Protein AF-0000000066290174 (afdb_homodimer)

Organism: Haemophilus influenzae (strain ATCC 51907 / DSM 11121 / KW20 / Rd) (NCBI:txid71421)

Structure (mmCIF, N/CA/C/O backbone):
data_AF-0000000066290174-model_v1
#
loop_
_entity.id
_entity.type
_entity.pdbx_description
1 polymer 'Putative L-lactate permease'
#
loop_
_atom_site.group_PDB
_atom_site.id
_atom_site.type_symbol
_atom_site.label_atom_id
_atom_site.label_alt_id
_atom_site.label_comp_id
_atom_site.label_asym_id
_atom_site.lab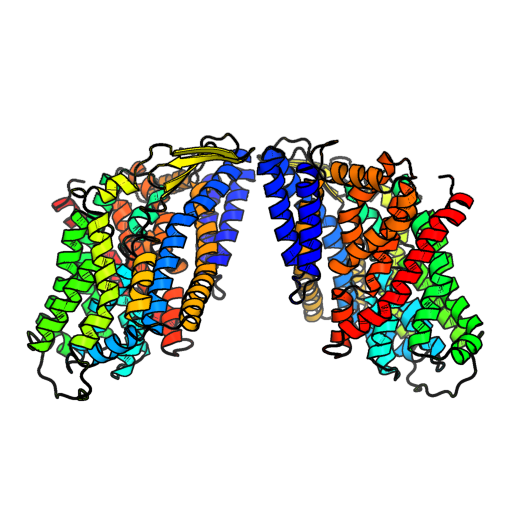el_entity_id
_atom_site.label_seq_id
_atom_site.pdbx_PDB_ins_code
_atom_site.Cartn_x
_atom_site.Cartn_y
_atom_site.Cartn_z
_atom_site.occupancy
_atom_site.B_iso_or_equiv
_atom_site.auth_seq_id
_atom_site.auth_comp_id
_atom_site.auth_asym_id
_atom_site.auth_atom_id
_atom_site.pdbx_PDB_model_num
ATOM 1 N N . MET A 1 1 ? 24.344 -20.297 14.617 1 83.62 1 MET A N 1
ATOM 2 C CA . MET A 1 1 ? 23 -20.469 15.156 1 83.62 1 MET A CA 1
ATOM 3 C C . MET A 1 1 ? 22.125 -19.25 14.852 1 83.62 1 MET A C 1
ATOM 5 O O . MET A 1 1 ? 21.062 -19.391 14.258 1 83.62 1 MET A O 1
ATOM 9 N N . LEU A 1 2 ? 22.672 -18.078 15 1 89.94 2 LEU A N 1
ATOM 10 C CA . LEU A 1 2 ? 21.875 -16.875 14.781 1 89.94 2 LEU A CA 1
ATOM 11 C C . LEU A 1 2 ? 21.547 -16.703 13.297 1 89.94 2 LEU A C 1
ATOM 13 O O . LEU A 1 2 ? 20.422 -16.344 12.938 1 89.94 2 LEU A O 1
ATOM 17 N N . SER A 1 3 ? 22.562 -17.031 12.508 1 92.19 3 SER A N 1
ATOM 18 C CA . SER A 1 3 ? 22.344 -16.906 11.07 1 92.19 3 SER A CA 1
ATOM 19 C C . SER A 1 3 ? 21.25 -17.859 10.586 1 92.19 3 SER A C 1
ATOM 21 O O . SER A 1 3 ? 20.438 -17.5 9.727 1 92.19 3 SER A O 1
ATOM 23 N N . PHE A 1 4 ? 21.266 -19.016 11.117 1 93.81 4 PHE A N 1
ATOM 24 C CA . PHE A 1 4 ? 20.219 -19.969 10.742 1 93.81 4 PHE A CA 1
ATOM 25 C C . PHE A 1 4 ? 18.859 -19.484 11.188 1 93.81 4 PHE A C 1
ATOM 27 O O . PHE A 1 4 ? 17.906 -19.484 10.398 1 93.81 4 PHE A O 1
ATOM 34 N N . ILE A 1 5 ? 18.734 -19.031 12.406 1 95.69 5 ILE A N 1
ATOM 35 C CA . ILE A 1 5 ? 17.469 -18.562 12.961 1 95.69 5 ILE A CA 1
ATOM 36 C C . ILE A 1 5 ? 16.938 -17.391 12.133 1 95.69 5 ILE A C 1
ATOM 38 O O . ILE A 1 5 ? 15.758 -17.359 11.789 1 95.69 5 ILE A O 1
ATOM 42 N N . LEU A 1 6 ? 17.859 -16.5 11.766 1 96.19 6 LEU A N 1
ATOM 43 C CA . LEU A 1 6 ? 17.453 -15.312 11.016 1 96.19 6 LEU A CA 1
ATOM 44 C C . LEU A 1 6 ? 17.141 -15.664 9.57 1 96.19 6 LEU A C 1
ATOM 46 O O . LEU A 1 6 ? 16.406 -14.93 8.891 1 96.19 6 LEU A O 1
ATOM 50 N N . SER A 1 7 ? 17.75 -16.766 9.156 1 95.12 7 SER A N 1
ATOM 51 C CA . SER A 1 7 ? 17.484 -17.203 7.789 1 95.12 7 SER A CA 1
ATOM 52 C C . SER A 1 7 ? 16.141 -17.906 7.695 1 95.12 7 SER A C 1
ATOM 54 O O . SER A 1 7 ? 15.422 -17.766 6.703 1 95.12 7 SER A O 1
ATOM 56 N N . ILE A 1 8 ? 15.75 -18.656 8.711 1 94.5 8 ILE A N 1
ATOM 57 C CA . ILE A 1 8 ? 14.539 -19.469 8.656 1 94.5 8 ILE A CA 1
ATOM 58 C C . ILE A 1 8 ? 13.352 -18.656 9.148 1 94.5 8 ILE A C 1
ATOM 60 O O . ILE A 1 8 ? 12.203 -18.953 8.82 1 94.5 8 ILE A O 1
ATOM 64 N N . PHE A 1 9 ? 13.555 -17.609 9.867 1 95.88 9 PHE A N 1
ATOM 65 C CA . PHE A 1 9 ? 12.516 -16.828 10.516 1 95.88 9 PHE A CA 1
ATOM 66 C C . PHE A 1 9 ? 11.547 -16.25 9.484 1 95.88 9 PHE A C 1
ATOM 68 O O . PHE A 1 9 ? 10.328 -16.344 9.656 1 95.88 9 PHE A O 1
ATOM 75 N N . PRO A 1 10 ? 12.039 -15.648 8.414 1 94.69 10 PRO A N 1
ATOM 76 C CA . PRO A 1 10 ? 11.094 -15.109 7.434 1 94.69 10 PRO A CA 1
ATOM 77 C C . PRO A 1 10 ? 10.133 -16.172 6.898 1 94.69 10 PRO A C 1
ATOM 79 O O . PRO A 1 10 ? 8.953 -15.883 6.676 1 94.69 10 PRO A O 1
ATOM 82 N N . ILE A 1 11 ? 10.602 -17.328 6.68 1 91.12 11 ILE A N 1
ATOM 83 C CA . ILE A 1 11 ? 9.781 -18.406 6.148 1 91.12 11 ILE A CA 1
ATOM 84 C C . ILE A 1 11 ? 8.75 -18.828 7.191 1 91.12 11 ILE A C 1
ATOM 86 O O . ILE A 1 11 ? 7.562 -18.969 6.883 1 91.12 11 ILE A O 1
ATOM 90 N N . VAL A 1 12 ? 9.164 -18.984 8.398 1 93.25 12 VAL A N 1
ATOM 91 C CA . VAL A 1 12 ? 8.273 -19.391 9.484 1 93.25 12 VAL A CA 1
ATOM 92 C C . VAL A 1 12 ? 7.211 -18.328 9.703 1 93.25 12 VAL A C 1
ATOM 94 O O . VAL A 1 12 ? 6.031 -18.641 9.891 1 93.25 12 VAL A O 1
ATOM 97 N N . LEU A 1 13 ? 7.66 -17.109 9.664 1 93.94 13 LEU A N 1
ATOM 98 C CA . LEU A 1 13 ? 6.715 -16 9.836 1 93.94 13 LEU A CA 1
ATOM 99 C C . LEU A 1 13 ? 5.695 -15.992 8.703 1 93.94 13 LEU A C 1
ATOM 101 O O . LEU A 1 13 ? 4.512 -15.734 8.93 1 93.94 13 LEU A O 1
ATOM 105 N N . LEU A 1 14 ? 6.207 -16.188 7.531 1 90.44 14 LEU A N 1
ATOM 106 C CA . LEU A 1 14 ? 5.309 -16.203 6.383 1 90.44 14 LEU A CA 1
ATOM 107 C C . LEU A 1 14 ? 4.227 -17.266 6.562 1 90.44 14 LEU A C 1
ATOM 109 O O . LEU A 1 14 ? 3.039 -16.984 6.387 1 90.44 14 LEU A O 1
ATOM 113 N N . ILE A 1 15 ? 4.613 -18.484 6.941 1 87.62 15 ILE A N 1
ATOM 114 C CA . ILE A 1 15 ? 3.68 -19.578 7.164 1 87.62 15 ILE A CA 1
ATOM 115 C C . ILE A 1 15 ? 2.688 -19.203 8.258 1 87.62 15 ILE A C 1
ATOM 117 O O . ILE A 1 15 ? 1.476 -19.359 8.094 1 87.62 15 ILE A O 1
ATOM 121 N N . TYR A 1 16 ? 3.139 -18.641 9.273 1 91.62 16 TYR A N 1
ATOM 122 C CA . TYR A 1 16 ? 2.297 -18.25 10.398 1 91.62 16 TYR A CA 1
ATOM 123 C C . TYR A 1 16 ? 1.259 -17.219 9.969 1 91.62 16 TYR A C 1
ATOM 125 O O . TYR A 1 16 ? 0.071 -17.359 10.273 1 91.62 16 TYR A O 1
ATOM 133 N N . LEU A 1 17 ? 1.752 -16.172 9.281 1 90.25 17 LEU A N 1
ATOM 134 C CA . LEU A 1 17 ? 0.866 -15.078 8.875 1 90.25 17 LEU A CA 1
ATOM 135 C C . LEU A 1 17 ? -0.238 -15.594 7.957 1 90.25 17 LEU A C 1
ATOM 137 O O . LEU A 1 17 ? -1.35 -15.055 7.953 1 90.25 17 LEU A O 1
ATOM 141 N N . MET A 1 18 ? 0.033 -16.609 7.262 1 85.31 18 MET A N 1
ATOM 142 C CA . MET A 1 18 ? -0.909 -17.047 6.23 1 85.31 18 MET A CA 1
ATOM 143 C C . MET A 1 18 ? -1.745 -18.219 6.719 1 85.31 18 MET A C 1
ATOM 145 O O . MET A 1 18 ? -2.666 -18.656 6.027 1 85.31 18 MET A O 1
ATOM 149 N N . VAL A 1 19 ? -1.548 -18.781 7.918 1 80.75 19 VAL A N 1
ATOM 150 C CA . VAL A 1 19 ? -2.281 -19.953 8.406 1 80.75 19 VAL A CA 1
ATOM 151 C C . VAL A 1 19 ? -3.045 -19.578 9.672 1 80.75 19 VAL A C 1
ATOM 153 O O . VAL A 1 19 ? -4.051 -20.219 10 1 80.75 19 VAL A O 1
ATOM 156 N N . LYS A 1 20 ? -2.756 -18.547 10.289 1 81.88 20 LYS A N 1
ATOM 157 C CA . LYS A 1 20 ? -3.4 -18.156 11.547 1 81.88 20 LYS A CA 1
ATOM 158 C C . LYS A 1 20 ? -4.887 -17.891 11.336 1 81.88 20 LYS A C 1
ATOM 160 O O . LYS A 1 20 ? -5.367 -17.875 10.195 1 81.88 20 LYS A O 1
ATOM 165 N N . ARG A 1 21 ? -5.75 -17.734 12.398 1 79.5 21 ARG A N 1
ATOM 166 C CA . ARG A 1 21 ? -7.199 -17.562 12.359 1 79.5 21 ARG A CA 1
ATOM 167 C C . ARG A 1 21 ? -7.582 -16.375 11.477 1 79.5 21 ARG A C 1
ATOM 169 O O . ARG A 1 21 ? -8.469 -16.484 10.633 1 79.5 21 ARG A O 1
ATOM 176 N N . ASN A 1 22 ? -6.848 -15.258 11.75 1 84.88 22 ASN A N 1
ATOM 177 C CA . ASN A 1 22 ? -7.031 -14.109 10.875 1 84.88 22 ASN A CA 1
ATOM 178 C C . ASN A 1 22 ? -5.879 -13.961 9.883 1 84.88 22 ASN A C 1
ATOM 180 O O . ASN A 1 22 ? -5.156 -12.969 9.914 1 84.88 22 ASN A O 1
ATOM 184 N N . ALA A 1 23 ? -5.953 -15.047 8.914 1 85.06 23 ALA A N 1
ATOM 185 C CA . ALA A 1 23 ? -4.824 -15.18 7.992 1 85.06 23 ALA A CA 1
ATOM 186 C C . ALA A 1 23 ? -4.738 -13.977 7.059 1 85.06 23 ALA A C 1
ATOM 188 O O . ALA A 1 23 ? -5.766 -13.461 6.602 1 85.06 23 ALA A O 1
ATOM 189 N N . LEU A 1 24 ? -3.506 -13.586 6.824 1 87.69 24 LEU A N 1
ATOM 190 C CA . LEU A 1 24 ? -3.266 -12.523 5.852 1 87.69 24 LEU A CA 1
ATOM 191 C C . LEU A 1 24 ? -3.186 -13.094 4.438 1 87.69 24 LEU A C 1
ATOM 193 O O . LEU A 1 24 ? -2.611 -14.164 4.227 1 87.69 24 LEU A O 1
ATOM 197 N N . PRO A 1 25 ? -3.82 -12.453 3.504 1 85.75 25 PRO A N 1
ATOM 198 C CA . PRO A 1 25 ? -3.664 -12.898 2.117 1 85.75 25 PRO A CA 1
ATOM 199 C C . PRO A 1 25 ? -2.229 -12.766 1.614 1 85.75 25 PRO A C 1
ATOM 201 O O . PRO A 1 25 ? -1.435 -12.016 2.188 1 85.75 25 PRO A O 1
ATOM 204 N N . SER A 1 26 ? -1.914 -13.438 0.583 1 86.12 26 SER A N 1
ATOM 205 C CA . SER A 1 26 ? -0.554 -13.516 0.062 1 86.12 26 SER A CA 1
ATOM 206 C C . SER A 1 26 ? -0.056 -12.148 -0.402 1 86.12 26 SER A C 1
ATOM 208 O O . SER A 1 26 ? 1.124 -11.828 -0.25 1 86.12 26 SER A O 1
ATOM 210 N N . TYR A 1 27 ? -0.953 -11.383 -1.007 1 90.25 27 TYR A N 1
ATOM 211 C CA . TYR A 1 27 ? -0.532 -10.102 -1.563 1 90.25 27 TYR A CA 1
ATOM 212 C C . TYR A 1 27 ? -0.167 -9.125 -0.458 1 90.25 27 TYR A C 1
ATOM 214 O O . TYR A 1 27 ? 0.445 -8.086 -0.719 1 90.25 27 TYR A O 1
ATOM 222 N N . VAL A 1 28 ? -0.448 -9.445 0.813 1 92.12 28 VAL A N 1
ATOM 223 C CA . VAL A 1 28 ? -0.06 -8.625 1.96 1 92.12 28 VAL A CA 1
ATOM 224 C C . VAL A 1 28 ? 1.14 -9.258 2.66 1 92.12 28 VAL A C 1
ATOM 226 O O . VAL A 1 28 ? 2.135 -8.586 2.932 1 92.12 28 VAL A O 1
ATOM 229 N N . ALA A 1 29 ? 1.074 -10.5 2.896 1 92.56 29 ALA A N 1
ATOM 230 C CA . ALA A 1 29 ? 2.064 -11.219 3.701 1 92.56 29 ALA A CA 1
ATOM 231 C C . ALA A 1 29 ? 3.416 -11.258 2.992 1 92.56 29 ALA A C 1
ATOM 233 O O . ALA A 1 29 ? 4.457 -11.031 3.613 1 92.56 29 ALA A O 1
ATOM 234 N N . LEU A 1 30 ? 3.383 -11.508 1.783 1 91.31 30 LEU A N 1
ATOM 235 C CA . LEU A 1 30 ? 4.625 -11.719 1.048 1 91.31 30 LEU A CA 1
ATOM 236 C C . LEU A 1 30 ? 5.445 -10.438 0.982 1 91.31 30 LEU A C 1
ATOM 238 O O . LEU A 1 30 ? 6.641 -10.445 1.274 1 91.31 30 LEU A O 1
ATOM 242 N N . PRO A 1 31 ? 4.871 -9.32 0.64 1 94.75 31 PRO A N 1
ATOM 243 C CA . PRO A 1 31 ? 5.645 -8.078 0.66 1 94.75 31 PRO A CA 1
ATOM 244 C C . PRO A 1 31 ? 6.199 -7.75 2.045 1 94.75 31 PRO A C 1
ATOM 246 O O . PRO A 1 31 ? 7.324 -7.262 2.164 1 94.75 31 PRO A O 1
ATOM 249 N N . TRP A 1 32 ? 5.457 -7.988 3.072 1 95.19 32 TRP A N 1
ATOM 250 C CA . TRP A 1 32 ? 5.922 -7.738 4.434 1 95.19 32 TRP A CA 1
ATOM 251 C C . TRP A 1 32 ? 7.137 -8.602 4.758 1 95.19 32 TRP A C 1
ATOM 253 O O . TRP A 1 32 ? 8.094 -8.125 5.375 1 95.19 32 TRP A O 1
ATOM 263 N N . VAL A 1 33 ? 7.051 -9.781 4.426 1 95 33 VAL A N 1
ATOM 264 C CA . VAL A 1 33 ? 8.148 -10.695 4.727 1 95 33 VAL A CA 1
ATOM 265 C C . VAL A 1 33 ? 9.367 -10.336 3.879 1 95 33 VAL A C 1
ATOM 267 O O . VAL A 1 33 ? 10.508 -10.469 4.328 1 95 33 VAL A O 1
ATOM 270 N N . ALA A 1 34 ? 9.117 -9.945 2.607 1 96.44 34 ALA A N 1
ATOM 271 C CA . ALA A 1 34 ? 10.219 -9.461 1.782 1 96.44 34 ALA A CA 1
ATOM 272 C C . ALA A 1 34 ? 10.938 -8.297 2.459 1 96.44 34 ALA A C 1
ATOM 274 O O . ALA A 1 34 ? 12.172 -8.227 2.438 1 96.44 34 ALA A O 1
ATOM 275 N N . THR A 1 35 ? 10.203 -7.391 3.053 1 96.75 35 THR A N 1
ATOM 276 C CA . THR A 1 35 ? 10.781 -6.262 3.77 1 96.75 35 THR A CA 1
ATOM 277 C C . THR A 1 35 ? 11.602 -6.738 4.965 1 96.75 35 THR A C 1
ATOM 279 O O . THR A 1 35 ? 12.664 -6.184 5.254 1 96.75 35 THR A O 1
ATOM 282 N N . LEU A 1 36 ? 11.094 -7.719 5.656 1 97.25 36 LEU A N 1
ATOM 283 C CA . LEU A 1 36 ? 11.828 -8.305 6.773 1 97.25 36 LEU A CA 1
ATOM 284 C C . LEU A 1 36 ? 13.156 -8.891 6.301 1 97.25 36 LEU A C 1
ATOM 286 O O . LEU A 1 36 ? 14.188 -8.727 6.961 1 97.25 36 LEU A O 1
ATOM 290 N N . VAL A 1 37 ? 13.102 -9.602 5.176 1 97.25 37 VAL A N 1
ATOM 291 C CA . VAL A 1 37 ? 14.32 -10.188 4.625 1 97.25 37 VAL A CA 1
ATOM 292 C C . VAL A 1 37 ? 15.328 -9.078 4.312 1 97.25 37 VAL A C 1
ATOM 294 O O . VAL A 1 37 ? 16.531 -9.227 4.574 1 97.25 37 VAL A O 1
ATOM 297 N N . MET A 1 38 ? 14.875 -8.023 3.77 1 97.06 38 MET A N 1
ATOM 298 C CA . MET A 1 38 ? 15.734 -6.871 3.518 1 97.06 38 MET A CA 1
ATOM 299 C C . MET A 1 38 ? 16.375 -6.371 4.809 1 97.06 38 MET A C 1
ATOM 301 O O . MET A 1 38 ? 17.562 -6.059 4.836 1 97.06 38 MET A O 1
ATOM 305 N N . GLY A 1 39 ? 15.625 -6.289 5.855 1 96.94 39 GLY A N 1
ATOM 306 C CA . GLY A 1 39 ? 16.141 -5.879 7.152 1 96.94 39 GLY A CA 1
ATOM 307 C C . GLY A 1 39 ? 17.219 -6.801 7.684 1 96.94 39 GLY A C 1
ATOM 308 O O . GLY A 1 39 ? 18.219 -6.34 8.227 1 96.94 39 GLY A O 1
ATOM 309 N N . VAL A 1 40 ? 17 -8.086 7.543 1 97 40 VAL A N 1
ATOM 310 C CA . VAL A 1 40 ? 17.984 -9.062 8 1 97 40 VAL A CA 1
ATOM 311 C C . VAL A 1 40 ? 19.281 -8.891 7.23 1 97 40 VAL A C 1
ATOM 313 O O . VAL A 1 40 ? 20.375 -8.984 7.809 1 97 40 VAL A O 1
ATOM 316 N N . HIS A 1 41 ? 19.203 -8.648 5.926 1 96.69 41 HIS A N 1
ATOM 317 C CA . HIS A 1 41 ? 20.391 -8.406 5.113 1 96.69 41 HIS A CA 1
ATOM 318 C C . HIS A 1 41 ? 21.125 -7.164 5.586 1 96.69 41 HIS A C 1
ATOM 320 O O . HIS A 1 41 ? 22.359 -7.176 5.691 1 96.69 41 HIS A O 1
ATOM 326 N N . LEU A 1 42 ? 20.391 -6.129 5.902 1 96 42 LEU A N 1
ATOM 327 C CA . LEU A 1 42 ? 20.984 -4.859 6.289 1 96 42 LEU A CA 1
ATOM 328 C C . LEU A 1 42 ? 21.609 -4.949 7.676 1 96 42 LEU A C 1
ATOM 330 O O . LEU A 1 42 ? 22.703 -4.406 7.914 1 96 42 LEU A O 1
ATOM 334 N N . LEU A 1 43 ? 21.031 -5.68 8.586 1 95.38 43 LEU A N 1
ATOM 335 C CA . LEU A 1 43 ? 21.391 -5.609 10 1 95.38 43 LEU A CA 1
ATOM 336 C C . LEU A 1 43 ? 22.328 -6.746 10.383 1 95.38 43 LEU A C 1
ATOM 338 O O . LEU A 1 43 ? 23.141 -6.605 11.297 1 95.38 43 LEU A O 1
ATOM 342 N N . HIS A 1 44 ? 22.25 -7.855 9.664 1 94.69 44 HIS A N 1
ATOM 343 C CA . HIS A 1 44 ? 23.016 -9.016 10.102 1 94.69 44 HIS A CA 1
ATOM 344 C C . HIS A 1 44 ? 24.016 -9.453 9.039 1 94.69 44 HIS A C 1
ATOM 346 O O . HIS A 1 44 ? 25.188 -9.672 9.336 1 94.69 44 HIS A O 1
ATOM 352 N N . PHE A 1 45 ? 23.625 -9.5 7.773 1 95.44 45 PHE A N 1
ATOM 353 C CA . PHE A 1 45 ? 24.5 -10.047 6.734 1 95.44 45 PHE A CA 1
ATOM 354 C C . PHE A 1 45 ? 25.375 -8.953 6.137 1 95.44 45 PHE A C 1
ATOM 356 O O . PHE A 1 45 ? 26.25 -9.227 5.316 1 95.44 45 PHE A O 1
ATOM 363 N N . ASN A 1 46 ? 25.125 -7.676 6.461 1 95 46 ASN A N 1
ATOM 364 C CA . ASN A 1 46 ? 25.938 -6.531 6.047 1 95 46 ASN A CA 1
ATOM 365 C C . ASN A 1 46 ? 26 -6.418 4.527 1 95 46 ASN A C 1
ATOM 367 O O . ASN A 1 46 ? 27.062 -6.152 3.967 1 95 46 ASN A O 1
ATOM 371 N N . THR A 1 47 ? 24.875 -6.762 3.891 1 96.19 47 THR A N 1
ATOM 372 C CA . THR A 1 47 ? 24.812 -6.648 2.439 1 96.19 47 THR A CA 1
ATOM 373 C C . THR A 1 47 ? 24.734 -5.184 2.014 1 96.19 47 THR A C 1
ATOM 375 O O . THR A 1 47 ? 24.031 -4.391 2.639 1 96.19 47 THR A O 1
ATOM 378 N N . ASP A 1 48 ? 25.5 -4.797 1.006 1 96.56 48 ASP A N 1
ATOM 379 C CA . ASP A 1 48 ? 25.5 -3.408 0.552 1 96.56 48 ASP A CA 1
ATOM 380 C C . ASP A 1 48 ? 24.172 -3.047 -0.107 1 96.56 48 ASP A C 1
ATOM 382 O O . ASP A 1 48 ? 23.531 -3.898 -0.722 1 96.56 48 ASP A O 1
ATOM 386 N N . ILE A 1 49 ? 23.828 -1.773 -0.08 1 97.12 49 ILE A N 1
ATOM 387 C CA . ILE A 1 49 ? 22.516 -1.301 -0.504 1 97.12 49 ILE A CA 1
ATOM 388 C C . ILE A 1 49 ? 22.391 -1.403 -2.023 1 97.12 49 ILE A C 1
ATOM 390 O O . ILE A 1 49 ? 21.297 -1.559 -2.557 1 97.12 49 ILE A O 1
ATOM 394 N N . VAL A 1 50 ? 23.484 -1.31 -2.762 1 97.94 50 VAL A N 1
ATOM 395 C CA . VAL A 1 50 ? 23.453 -1.451 -4.215 1 97.94 50 VAL A CA 1
ATOM 396 C C . VAL A 1 50 ? 22.969 -2.85 -4.59 1 97.94 50 VAL A C 1
ATOM 398 O O . VAL A 1 50 ? 22.078 -3 -5.43 1 97.94 50 VAL A O 1
ATOM 401 N N . THR A 1 51 ? 23.531 -3.887 -3.9 1 97.62 51 THR A N 1
ATOM 402 C CA . THR A 1 51 ? 23.156 -5.27 -4.156 1 97.62 51 THR A CA 1
ATOM 403 C C . THR A 1 51 ? 21.688 -5.496 -3.82 1 97.62 51 THR A C 1
ATOM 405 O O . THR A 1 51 ? 20.953 -6.129 -4.586 1 97.62 51 THR A O 1
ATOM 408 N N . ILE A 1 52 ? 21.297 -4.992 -2.697 1 97.69 52 ILE A N 1
ATOM 409 C CA . ILE A 1 52 ? 19.906 -5.152 -2.273 1 97.69 52 ILE A CA 1
ATOM 410 C C . ILE A 1 52 ? 18.984 -4.488 -3.287 1 97.69 52 ILE A C 1
ATOM 412 O O . ILE A 1 52 ? 18.031 -5.109 -3.771 1 97.69 52 ILE A O 1
ATOM 416 N N . SER A 1 53 ? 19.25 -3.234 -3.697 1 98 53 SER A N 1
ATOM 417 C CA . SER A 1 53 ? 18.406 -2.484 -4.625 1 98 53 SER A CA 1
ATOM 418 C C . SER A 1 53 ? 18.391 -3.137 -6.004 1 98 53 SER A C 1
ATOM 420 O O . SER A 1 53 ? 17.344 -3.178 -6.66 1 98 53 SER A O 1
ATOM 422 N N . ALA A 1 54 ? 19.547 -3.58 -6.438 1 98.19 54 ALA A N 1
ATOM 423 C CA . ALA A 1 54 ? 19.641 -4.227 -7.742 1 98.19 54 ALA A CA 1
ATOM 424 C C . ALA A 1 54 ? 18.766 -5.484 -7.789 1 98.19 54 ALA A C 1
ATOM 426 O O . ALA A 1 54 ? 18.094 -5.738 -8.789 1 98.19 54 ALA A O 1
ATOM 427 N N . ASN A 1 55 ? 18.812 -6.258 -6.723 1 97.06 55 ASN A N 1
ATOM 428 C CA . ASN A 1 55 ? 18.016 -7.484 -6.691 1 97.06 55 ASN A CA 1
ATOM 429 C C . ASN A 1 55 ? 16.516 -7.184 -6.59 1 97.06 55 ASN A C 1
ATOM 431 O O . ASN A 1 55 ? 15.695 -7.922 -7.129 1 97.06 55 ASN A O 1
ATOM 435 N N . VAL A 1 56 ? 16.172 -6.121 -5.906 1 97.19 56 VAL A N 1
ATOM 436 C CA . VAL A 1 56 ? 14.781 -5.707 -5.844 1 97.19 56 VAL A CA 1
ATOM 437 C C . VAL A 1 56 ? 14.297 -5.309 -7.238 1 97.19 56 VAL A C 1
ATOM 439 O O . VAL A 1 56 ? 13.234 -5.746 -7.684 1 97.19 56 VAL A O 1
ATOM 442 N N . VAL A 1 57 ? 15.055 -4.523 -7.988 1 97.44 57 VAL A N 1
ATOM 443 C CA . VAL A 1 57 ? 14.68 -4.082 -9.328 1 97.44 57 VAL A CA 1
ATOM 444 C C . VAL A 1 57 ? 14.625 -5.281 -10.273 1 97.44 57 VAL A C 1
ATOM 446 O O . VAL A 1 57 ? 13.695 -5.402 -11.078 1 97.44 57 VAL A O 1
ATOM 449 N N . SER A 1 58 ? 15.625 -6.141 -10.141 1 97.12 58 SER A N 1
ATOM 450 C CA . SER A 1 58 ? 15.633 -7.355 -10.945 1 97.12 58 SER A CA 1
ATOM 451 C C . SER A 1 58 ? 14.375 -8.18 -10.719 1 97.12 58 SER A C 1
ATOM 453 O O . SER A 1 58 ? 13.797 -8.719 -11.664 1 97.12 58 SER A O 1
ATOM 455 N N . ALA A 1 59 ? 13.961 -8.297 -9.453 1 95.25 59 ALA A N 1
ATOM 456 C CA . ALA A 1 59 ? 12.75 -9.039 -9.117 1 95.25 59 ALA A CA 1
ATOM 457 C C . ALA A 1 59 ? 11.516 -8.406 -9.75 1 95.25 59 ALA A C 1
ATOM 459 O O . ALA A 1 59 ? 10.633 -9.109 -10.242 1 95.25 59 ALA A O 1
ATOM 460 N N . ILE A 1 60 ? 11.445 -7.117 -9.734 1 95.69 60 ILE A N 1
ATOM 461 C CA . ILE A 1 60 ? 10.305 -6.398 -10.289 1 95.69 60 ILE A CA 1
ATOM 462 C C . ILE A 1 60 ? 10.227 -6.648 -11.797 1 95.69 60 ILE A C 1
ATOM 464 O O . ILE A 1 60 ? 9.141 -6.844 -12.344 1 95.69 60 ILE A O 1
ATOM 468 N N . ILE A 1 61 ? 11.328 -6.68 -12.453 1 96.12 61 ILE A N 1
ATOM 469 C CA . ILE A 1 61 ? 11.352 -6.961 -13.883 1 96.12 61 ILE A CA 1
ATOM 470 C C . ILE A 1 61 ? 10.961 -8.414 -14.133 1 96.12 61 ILE A C 1
ATOM 472 O O . ILE A 1 61 ? 10.164 -8.711 -15.031 1 96.12 61 ILE A O 1
ATOM 476 N N . ALA A 1 62 ? 11.461 -9.289 -13.281 1 94.25 62 ALA A N 1
ATOM 477 C CA . ALA A 1 62 ? 11.219 -10.727 -13.453 1 94.25 62 ALA A CA 1
ATOM 478 C C . ALA A 1 62 ? 9.742 -11.055 -13.266 1 94.25 62 ALA A C 1
ATOM 480 O O . ALA A 1 62 ? 9.242 -12.023 -13.836 1 94.25 62 ALA A O 1
ATOM 481 N N . VAL A 1 63 ? 9.047 -10.281 -12.516 1 94.88 63 VAL A N 1
ATOM 482 C CA . VAL A 1 63 ? 7.629 -10.5 -12.266 1 94.88 63 VAL A CA 1
ATOM 483 C C . VAL A 1 63 ? 6.855 -10.422 -13.578 1 94.88 63 VAL A C 1
ATOM 485 O O . VAL A 1 63 ? 5.801 -11.047 -13.727 1 94.88 63 VAL A O 1
ATOM 488 N N . GLN A 1 64 ? 7.348 -9.727 -14.578 1 95.94 64 GLN A N 1
ATOM 489 C CA . GLN A 1 64 ? 6.656 -9.547 -15.852 1 95.94 64 GLN A CA 1
ATOM 490 C C . GLN A 1 64 ? 6.355 -10.891 -16.5 1 95.94 64 GLN A C 1
ATOM 492 O O . GLN A 1 64 ? 5.324 -11.047 -17.156 1 95.94 64 GLN A O 1
ATOM 497 N N . THR A 1 65 ? 7.16 -11.828 -16.281 1 94.06 65 THR A N 1
ATOM 498 C CA . THR A 1 65 ? 7 -13.133 -16.906 1 94.06 65 THR A CA 1
ATOM 499 C C . THR A 1 65 ? 5.762 -13.852 -16.375 1 94.06 65 THR A C 1
ATOM 501 O O . THR A 1 65 ? 4.812 -14.102 -17.109 1 94.06 65 THR A O 1
ATOM 504 N N . PRO A 1 66 ? 5.727 -14.125 -15.094 1 90.88 66 PRO A N 1
ATOM 505 C CA . PRO A 1 66 ? 4.551 -14.867 -14.617 1 90.88 66 PRO A CA 1
ATOM 506 C C . PRO A 1 66 ? 3.275 -14.031 -14.648 1 90.88 66 PRO A C 1
ATOM 508 O O . PRO A 1 66 ? 2.188 -14.562 -14.891 1 90.88 66 PRO A O 1
ATOM 511 N N . ILE A 1 67 ? 3.381 -12.758 -14.422 1 93.56 67 ILE A N 1
ATOM 512 C CA . ILE A 1 67 ? 2.174 -11.945 -14.305 1 93.56 67 ILE A CA 1
ATOM 513 C C . ILE A 1 67 ? 1.51 -11.812 -15.672 1 93.56 67 ILE A C 1
ATOM 515 O O . ILE A 1 67 ? 0.281 -11.766 -15.773 1 93.56 67 ILE A O 1
ATOM 519 N N . THR A 1 68 ? 2.242 -11.711 -16.75 1 95.44 68 THR A N 1
ATOM 520 C CA . THR A 1 68 ? 1.642 -11.617 -18.062 1 95.44 68 THR A CA 1
ATOM 521 C C . THR A 1 68 ? 0.986 -12.938 -18.453 1 95.44 68 THR A C 1
ATOM 523 O O . THR A 1 68 ? -0.038 -12.953 -19.141 1 95.44 68 THR A O 1
ATOM 526 N N . VAL A 1 69 ? 1.546 -14.016 -18.031 1 91.69 69 VAL A N 1
ATOM 527 C CA . VAL A 1 69 ? 0.931 -15.32 -18.266 1 91.69 69 VAL A CA 1
ATOM 528 C C . VAL A 1 69 ? -0.403 -15.398 -17.516 1 91.69 69 VAL A C 1
ATOM 530 O O . VAL A 1 69 ? -1.414 -15.812 -18.094 1 91.69 69 VAL A O 1
ATOM 533 N N . ILE A 1 70 ? -0.348 -15.031 -16.281 1 87.69 70 ILE A N 1
ATOM 534 C CA . ILE A 1 70 ? -1.556 -15.039 -15.469 1 87.69 70 ILE A CA 1
ATOM 535 C C . ILE A 1 70 ? -2.615 -14.141 -16.109 1 87.69 70 ILE A C 1
ATOM 537 O O . ILE A 1 70 ? -3.783 -14.531 -16.219 1 87.69 70 ILE A O 1
ATOM 541 N N . PHE A 1 71 ? -2.229 -12.992 -16.562 1 94.12 71 PHE A N 1
ATOM 542 C CA . PHE A 1 71 ? -3.148 -12.078 -17.234 1 94.12 71 PHE A CA 1
ATOM 543 C C . PHE A 1 71 ? -3.74 -12.734 -18.484 1 94.12 71 PHE A C 1
ATOM 545 O O . PHE A 1 71 ? -4.945 -12.648 -18.719 1 94.12 71 PHE A O 1
ATOM 552 N N . GLY A 1 72 ? -2.906 -13.32 -19.266 1 93.25 72 GLY A N 1
ATOM 553 C CA . GLY A 1 72 ? -3.385 -14.016 -20.453 1 93.25 72 GLY A CA 1
ATOM 554 C C . GLY A 1 72 ? -4.402 -15.102 -20.141 1 93.25 72 GLY A C 1
ATOM 555 O O . GLY A 1 72 ? -5.426 -15.211 -20.828 1 93.25 72 GLY A O 1
ATOM 556 N N . ALA A 1 73 ? -4.102 -15.844 -19.156 1 89.62 73 ALA A N 1
ATOM 557 C CA . ALA A 1 73 ? -5.004 -16.906 -18.734 1 89.62 73 ALA A CA 1
ATOM 558 C C . ALA A 1 73 ? -6.34 -16.359 -18.266 1 89.62 73 ALA A C 1
ATOM 560 O O . ALA A 1 73 ? -7.402 -16.875 -18.609 1 89.62 73 ALA A O 1
ATOM 561 N N . ILE A 1 74 ? -6.258 -15.328 -17.469 1 89.25 74 ILE A N 1
ATOM 562 C CA . ILE A 1 74 ? -7.469 -14.688 -16.969 1 89.25 74 ILE A CA 1
ATOM 563 C C . ILE A 1 74 ? -8.266 -14.102 -18.125 1 89.25 74 ILE A C 1
ATOM 565 O O . ILE A 1 74 ? -9.484 -14.234 -18.188 1 89.25 74 ILE A O 1
ATOM 569 N N . LEU A 1 75 ? -7.543 -13.445 -19.031 1 94.38 75 LEU A N 1
ATOM 570 C CA . LEU A 1 75 ? -8.164 -12.875 -20.219 1 94.38 75 LEU A CA 1
ATOM 571 C C . LEU A 1 75 ? -8.906 -13.945 -21.016 1 94.38 75 LEU A C 1
ATOM 573 O O . LEU A 1 75 ? -10.039 -13.727 -21.453 1 94.38 75 LEU A O 1
ATOM 577 N N . PHE A 1 76 ? -8.297 -15.039 -21.188 1 92.88 76 PHE A N 1
ATOM 578 C CA . PHE A 1 76 ? -8.875 -16.172 -21.906 1 92.88 76 PHE A CA 1
ATOM 579 C C . PHE A 1 76 ? -10.141 -16.656 -21.219 1 92.88 76 PHE A C 1
ATOM 581 O O . PHE A 1 76 ? -11.164 -16.891 -21.875 1 92.88 76 PHE A O 1
ATOM 588 N N . ASN A 1 77 ? -10.078 -16.797 -19.969 1 89.38 77 ASN A N 1
ATOM 589 C CA . ASN A 1 77 ? -11.219 -17.281 -19.203 1 89.38 77 ASN A CA 1
ATOM 590 C C . ASN A 1 77 ? -12.375 -16.281 -19.25 1 89.38 77 ASN A C 1
ATOM 592 O O . ASN A 1 77 ? -13.539 -16.672 -19.375 1 89.38 77 ASN A O 1
ATOM 596 N N . ARG A 1 78 ? -12.023 -15.016 -19.094 1 92.12 78 ARG A N 1
ATOM 597 C CA . ARG A 1 78 ? -13.055 -13.984 -19.141 1 92.12 78 ARG A CA 1
ATOM 598 C C . ARG A 1 78 ? -13.719 -13.93 -20.5 1 92.12 78 ARG A C 1
ATOM 600 O O . ARG A 1 78 ? -14.938 -13.758 -20.609 1 92.12 78 ARG A O 1
ATOM 607 N N . PHE A 1 79 ? -12.977 -14.055 -21.5 1 95.31 79 PHE A N 1
ATOM 608 C CA . PHE A 1 79 ? -13.523 -14.117 -22.859 1 95.31 79 PHE A CA 1
ATOM 609 C C . PHE A 1 79 ? -14.484 -15.289 -23 1 95.31 79 PHE A C 1
ATOM 611 O O . PHE A 1 79 ? -15.586 -15.133 -23.516 1 95.31 79 PHE A O 1
ATOM 618 N N . SER A 1 80 ? -14.086 -16.469 -22.531 1 93.25 80 SER A N 1
ATOM 619 C CA . SER A 1 80 ? -14.898 -17.688 -22.641 1 93.25 80 SER A CA 1
ATOM 620 C C . SER A 1 80 ? -16.234 -17.516 -21.922 1 93.25 80 SER A C 1
ATOM 622 O O . SER A 1 80 ? -17.266 -18 -22.406 1 93.25 80 SER A O 1
ATOM 624 N N . GLU A 1 81 ? -16.188 -16.828 -20.891 1 90.94 81 GLU A N 1
ATOM 625 C CA . GLU A 1 81 ? -17.406 -16.594 -20.109 1 90.94 81 GLU A CA 1
ATOM 626 C C . GLU A 1 81 ? -18.344 -15.633 -20.828 1 90.94 81 GLU A C 1
ATOM 628 O O . GLU A 1 81 ? -19.531 -15.922 -21 1 90.94 81 GLU A O 1
ATOM 633 N N . ILE A 1 82 ? -17.812 -14.594 -21.281 1 94.5 82 ILE A N 1
ATOM 634 C CA . ILE A 1 82 ? -18.625 -13.523 -21.844 1 94.5 82 ILE A CA 1
ATOM 635 C C . ILE A 1 82 ? -19.109 -13.922 -23.234 1 94.5 82 ILE A C 1
ATOM 637 O O . ILE A 1 82 ? -20.234 -13.602 -23.625 1 94.5 82 ILE A O 1
ATOM 641 N N . SER A 1 83 ? -18.328 -14.641 -23.953 1 95.19 83 SER A N 1
ATOM 642 C CA . SER A 1 83 ? -18.688 -15.047 -25.312 1 95.19 83 SER A CA 1
ATOM 643 C C . SER A 1 83 ? -19.781 -16.109 -25.312 1 95.19 83 SER A C 1
ATOM 645 O O . SER A 1 83 ? -20.391 -16.375 -26.344 1 95.19 83 SER A O 1
ATOM 647 N N . GLY A 1 84 ? -19.906 -16.812 -24.109 1 92.44 84 GLY A N 1
ATOM 648 C CA . GLY A 1 84 ? -20.891 -17.891 -24.016 1 92.44 84 GLY A CA 1
ATOM 649 C C . GLY A 1 84 ? -20.281 -19.25 -24.281 1 92.44 84 GLY A C 1
ATOM 650 O O . GLY A 1 84 ? -20.969 -20.281 -24.141 1 92.44 84 GLY A O 1
ATOM 651 N N . ALA A 1 85 ? -19.078 -19.281 -24.609 1 92.69 85 ALA A N 1
ATOM 652 C CA . ALA A 1 85 ? -18.422 -20.562 -24.844 1 92.69 85 ALA A CA 1
ATOM 653 C C . ALA A 1 85 ? -18.516 -21.469 -23.625 1 92.69 85 ALA A C 1
ATOM 655 O O . ALA A 1 85 ? -18.781 -22.672 -23.75 1 92.69 85 ALA A O 1
ATOM 656 N N . THR A 1 86 ? -18.344 -20.969 -22.516 1 89.31 86 THR A N 1
ATOM 657 C CA . THR A 1 86 ? -18.406 -21.75 -21.281 1 89.31 86 THR A CA 1
ATOM 658 C C . THR A 1 86 ? -19.812 -22.312 -21.078 1 89.31 86 THR A C 1
ATOM 660 O O . THR A 1 86 ? -19.969 -23.453 -20.641 1 89.31 86 THR A O 1
ATOM 663 N N . ASN A 1 87 ? -20.766 -21.562 -21.375 1 90.44 87 ASN A N 1
ATOM 664 C CA . ASN A 1 87 ? -22.141 -22.016 -21.234 1 90.44 87 ASN A CA 1
ATOM 665 C C . ASN A 1 87 ? -22.453 -23.172 -22.203 1 90.44 87 ASN A C 1
ATOM 667 O O . ASN A 1 87 ? -23.156 -24.109 -21.844 1 90.44 87 ASN A O 1
ATOM 671 N N . ILE A 1 88 ? -22 -23.047 -23.312 1 92.62 88 ILE A N 1
ATOM 672 C CA . ILE A 1 88 ? -22.172 -24.109 -24.297 1 92.62 88 ILE A CA 1
ATOM 673 C C . ILE A 1 88 ? -21.484 -25.391 -23.797 1 92.62 88 ILE A C 1
ATOM 675 O O . ILE A 1 88 ? -22.047 -26.484 -23.906 1 92.62 88 ILE A O 1
ATOM 679 N N . MET A 1 89 ? -20.312 -25.25 -23.297 1 89.38 89 MET A N 1
ATOM 680 C CA . MET A 1 89 ? -19.578 -26.391 -22.766 1 89.38 89 MET A CA 1
ATOM 681 C C . MET A 1 89 ? -20.328 -27.016 -21.594 1 89.38 89 MET A C 1
ATOM 683 O O . MET A 1 89 ? -20.375 -28.25 -21.469 1 89.38 89 MET A O 1
ATOM 687 N N . ARG A 1 90 ? -20.797 -26.172 -20.781 1 88.06 90 ARG A N 1
ATOM 688 C CA . ARG A 1 90 ? -21.562 -26.641 -19.641 1 88.06 90 ARG A CA 1
ATOM 689 C C . ARG A 1 90 ? -22.75 -27.5 -20.078 1 88.06 90 ARG A C 1
ATOM 691 O O . ARG A 1 90 ? -22.969 -28.594 -19.547 1 88.06 90 ARG A O 1
ATOM 698 N N . LYS A 1 91 ? -23.484 -27.047 -21 1 89.75 91 LYS A N 1
ATOM 699 C CA . LYS A 1 91 ? -24.641 -27.781 -21.516 1 89.75 91 LYS A CA 1
ATOM 700 C C . LYS A 1 91 ? -24.219 -29.078 -22.203 1 89.75 91 LYS A C 1
ATOM 702 O O . LYS A 1 91 ? -24.875 -30.109 -22.031 1 89.75 91 LYS A O 1
ATOM 707 N N . TRP A 1 92 ? -23.219 -28.922 -22.922 1 91.44 92 TRP A N 1
ATOM 708 C CA . TRP A 1 92 ? -22.719 -30.078 -23.641 1 91.44 92 TRP A CA 1
ATOM 709 C C . TRP A 1 92 ? -22.266 -31.172 -22.688 1 91.44 92 TRP A C 1
ATOM 711 O O . TRP A 1 92 ? -22.688 -32.312 -22.781 1 91.44 92 TRP A O 1
ATOM 721 N N . LEU A 1 93 ? -21.453 -30.875 -21.719 1 89.81 93 LEU A N 1
ATOM 722 C CA . LEU A 1 93 ? -20.875 -31.828 -20.781 1 89.81 93 LEU A CA 1
ATOM 723 C C . LEU A 1 93 ? -21.938 -32.406 -19.859 1 89.81 93 LEU A C 1
ATOM 725 O O . LEU A 1 93 ? -21.859 -33.562 -19.453 1 89.81 93 LEU A O 1
ATOM 729 N N . GLY A 1 94 ? -22.906 -31.609 -19.594 1 87 94 GLY A N 1
ATOM 730 C CA . GLY A 1 94 ? -24 -32.062 -18.734 1 87 94 GLY A CA 1
ATOM 731 C C . GLY A 1 94 ? -24.906 -33.094 -19.391 1 87 94 GLY A C 1
ATOM 732 O O . GLY A 1 94 ? -25.672 -33.781 -18.719 1 87 94 GLY A O 1
ATOM 733 N N . ASN A 1 95 ? -24.719 -33.188 -20.672 1 87.88 95 ASN A N 1
ATOM 734 C CA . ASN A 1 95 ? -25.656 -34.031 -21.406 1 87.88 95 ASN A CA 1
ATOM 735 C C . ASN A 1 95 ? -24.938 -35.219 -22.078 1 87.88 95 ASN A C 1
ATOM 737 O O . ASN A 1 95 ? -25.484 -35.812 -23 1 87.88 95 ASN A O 1
ATOM 741 N N . ILE A 1 96 ? -23.797 -35.531 -21.594 1 88.25 96 ILE A N 1
ATOM 742 C CA . ILE A 1 96 ? -23 -36.562 -22.234 1 88.25 96 ILE A CA 1
ATOM 743 C C . ILE A 1 96 ? -23.516 -37.938 -21.844 1 88.25 96 ILE A C 1
ATOM 745 O O . ILE A 1 96 ? -23.719 -38.812 -22.688 1 88.25 96 ILE A O 1
ATOM 749 N N . ASN A 1 97 ? -23.656 -38.188 -20.625 1 92.38 97 ASN A N 1
ATOM 750 C CA . ASN A 1 97 ? -24.031 -39.5 -20.078 1 92.38 97 ASN A CA 1
ATOM 751 C C . ASN A 1 97 ? -24.75 -39.375 -18.734 1 92.38 97 ASN A C 1
ATOM 753 O O . ASN A 1 97 ? -24.359 -38.562 -17.906 1 92.38 97 ASN A O 1
ATOM 757 N N . PRO A 1 98 ? -25.781 -40.062 -18.594 1 92.12 98 PRO A N 1
ATOM 758 C CA . PRO A 1 98 ? -26.562 -39.938 -17.359 1 92.12 98 PRO A CA 1
ATOM 759 C C . PRO A 1 98 ? -25.891 -40.625 -16.156 1 92.12 98 PRO A C 1
ATOM 761 O O . PRO A 1 98 ? -26.297 -40.375 -15.023 1 92.12 98 PRO A O 1
ATOM 764 N N . ASN A 1 99 ? -24.906 -41.5 -16.391 1 95.06 99 ASN A N 1
ATOM 765 C CA . ASN A 1 99 ? -24.203 -42.156 -15.297 1 95.06 99 ASN A CA 1
ATOM 766 C C . ASN A 1 99 ? -23.453 -41.188 -14.414 1 95.06 99 ASN A C 1
ATOM 768 O O . ASN A 1 99 ? -22.609 -40.438 -14.891 1 95.06 99 ASN A O 1
ATOM 772 N N . PRO A 1 100 ? -23.75 -41.156 -13.125 1 94.94 100 PRO A N 1
ATOM 773 C CA . PRO A 1 100 ? -23.141 -40.188 -12.234 1 94.94 100 PRO A CA 1
ATOM 774 C C . PRO A 1 100 ? -21.609 -40.281 -12.203 1 94.94 100 PRO A C 1
ATOM 776 O O . PRO A 1 100 ? -20.922 -39.25 -12.148 1 94.94 100 PRO A O 1
ATOM 779 N N . VAL A 1 101 ? -21.109 -41.438 -12.188 1 97.38 101 VAL A N 1
ATOM 780 C CA . VAL A 1 101 ? -19.656 -41.625 -12.148 1 97.38 101 VAL A CA 1
ATOM 781 C C . VAL A 1 101 ? -19.047 -41.062 -13.43 1 97.38 101 VAL A C 1
ATOM 783 O O . VAL A 1 101 ? -17.984 -40.438 -13.391 1 97.38 101 VAL A O 1
ATOM 786 N N . ALA A 1 102 ? -19.672 -41.312 -14.539 1 97.12 102 ALA A N 1
ATOM 787 C CA . ALA A 1 102 ? -19.203 -40.75 -15.805 1 97.12 102 ALA A CA 1
ATOM 788 C C . ALA A 1 102 ? -19.172 -39.219 -15.766 1 97.12 102 ALA A C 1
ATOM 790 O O . ALA A 1 102 ? -18.219 -38.594 -16.234 1 97.12 102 ALA A O 1
ATOM 791 N N . GLN A 1 103 ? -20.188 -38.656 -15.203 1 95.75 103 GLN A N 1
ATOM 792 C CA . GLN A 1 103 ? -20.281 -37.219 -15.109 1 95.75 103 GLN A CA 1
ATOM 793 C C . GLN A 1 103 ? -19.156 -36.625 -14.242 1 95.75 103 GLN A C 1
ATOM 795 O O . GLN A 1 103 ? -18.531 -35.656 -14.617 1 95.75 103 GLN A O 1
ATOM 800 N N . LEU A 1 104 ? -18.906 -37.281 -13.148 1 97.94 104 LEU A N 1
ATOM 801 C CA . LEU A 1 104 ? -17.875 -36.844 -12.219 1 97.94 104 LEU A CA 1
ATOM 802 C C . LEU A 1 104 ? -16.484 -36.938 -12.852 1 97.94 104 LEU A C 1
ATOM 804 O O . LEU A 1 104 ? -15.641 -36.062 -12.656 1 97.94 104 LEU A O 1
ATOM 808 N N . MET A 1 105 ? -16.266 -37.969 -13.602 1 98.38 105 MET A N 1
ATOM 809 C CA . MET A 1 105 ? -14.945 -38.188 -14.219 1 98.38 105 MET A CA 1
ATOM 810 C C . MET A 1 105 ? -14.758 -37.25 -15.414 1 98.38 105 MET A C 1
ATOM 812 O O . MET A 1 105 ? -13.656 -36.719 -15.625 1 98.38 105 MET A O 1
ATOM 816 N N . ILE A 1 106 ? -15.766 -37 -16.188 1 97.75 106 ILE A N 1
ATOM 817 C CA . ILE A 1 106 ? -15.656 -36.188 -17.391 1 97.75 106 ILE A CA 1
ATOM 818 C C . ILE A 1 106 ? -15.508 -34.719 -17 1 97.75 106 ILE A C 1
ATOM 820 O O . ILE A 1 106 ? -14.617 -34.031 -17.484 1 97.75 106 ILE A O 1
ATOM 824 N N . ILE A 1 107 ? -16.344 -34.25 -16.062 1 96.56 107 ILE A N 1
ATOM 825 C CA . ILE A 1 107 ? -16.375 -32.844 -15.703 1 96.56 107 ILE A CA 1
ATOM 826 C C . ILE A 1 107 ? -15.352 -32.562 -14.617 1 96.56 107 ILE A C 1
ATOM 828 O O . ILE A 1 107 ? -14.547 -31.625 -14.734 1 96.56 107 ILE A O 1
ATOM 832 N N . GLY A 1 108 ? -15.289 -33.406 -13.641 1 97.06 108 GLY A N 1
ATOM 833 C CA . GLY A 1 108 ? -14.469 -33.156 -12.461 1 97.06 108 GLY A CA 1
ATOM 834 C C . GLY A 1 108 ? -13.016 -33.531 -12.664 1 97.06 108 GLY A C 1
ATOM 835 O O . GLY A 1 108 ? -12.133 -33 -11.984 1 97.06 108 GLY A O 1
ATOM 836 N N . TRP A 1 109 ? -12.758 -34.406 -13.539 1 98.12 109 TRP A N 1
ATOM 837 C CA . TRP A 1 109 ? -11.391 -34.875 -13.75 1 98.12 109 TRP A CA 1
ATOM 838 C C . TRP A 1 109 ? -10.867 -34.438 -15.117 1 98.12 109 TRP A C 1
ATOM 840 O O . TRP A 1 109 ? -10.086 -33.5 -15.211 1 98.12 109 TRP A O 1
ATOM 850 N N . ALA A 1 110 ? -11.445 -34.938 -16.188 1 97.81 110 ALA A N 1
ATOM 851 C CA . ALA A 1 110 ? -10.875 -34.719 -17.516 1 97.81 110 ALA A CA 1
ATOM 852 C C . ALA A 1 110 ? -11.008 -33.281 -17.953 1 97.81 110 ALA A C 1
ATOM 854 O O . ALA A 1 110 ? -10.039 -32.656 -18.422 1 97.81 110 ALA A O 1
ATOM 855 N N . PHE A 1 111 ? -12.164 -32.75 -17.812 1 95.81 111 PHE A N 1
ATOM 856 C CA . PHE A 1 111 ? -12.406 -31.344 -18.188 1 95.81 111 PHE A CA 1
ATOM 857 C C . PHE A 1 111 ? -11.602 -30.406 -17.297 1 95.81 111 PHE A C 1
ATOM 859 O O . PHE A 1 111 ? -10.938 -29.484 -17.797 1 95.81 111 PHE A O 1
ATOM 866 N N . ALA A 1 112 ? -11.633 -30.672 -16.047 1 95.69 112 ALA A N 1
ATOM 867 C CA . ALA A 1 112 ? -10.875 -29.859 -15.102 1 95.69 112 ALA A CA 1
ATOM 868 C C . ALA A 1 112 ? -9.375 -29.953 -15.367 1 95.69 112 ALA A C 1
ATOM 870 O O . ALA A 1 112 ? -8.641 -28.969 -15.195 1 95.69 112 ALA A O 1
ATOM 871 N N . PHE A 1 113 ? -8.914 -31.125 -15.773 1 97 113 PHE A N 1
ATOM 872 C CA . PHE A 1 113 ? -7.527 -31.375 -16.125 1 97 113 PHE A CA 1
ATOM 873 C C . PHE A 1 113 ? -7.082 -30.453 -17.25 1 97 113 PHE A C 1
ATOM 875 O O . PHE A 1 113 ? -6.02 -29.828 -17.172 1 97 113 PHE A O 1
ATOM 882 N N . MET A 1 114 ? -7.875 -30.281 -18.219 1 94.75 114 MET A N 1
ATOM 883 C CA . MET A 1 114 ? -7.602 -29.422 -19.375 1 94.75 114 MET A CA 1
ATOM 884 C C . MET A 1 114 ? -7.613 -27.953 -18.969 1 94.75 114 MET A C 1
ATOM 886 O O . MET A 1 114 ? -6.73 -27.188 -19.375 1 94.75 114 MET A O 1
ATOM 890 N N . ILE A 1 115 ? -8.539 -27.609 -18.141 1 92.5 115 ILE A N 1
ATOM 891 C CA . ILE A 1 115 ? -8.688 -26.219 -17.719 1 92.5 115 ILE A CA 1
ATOM 892 C C . ILE A 1 115 ? -7.484 -25.812 -16.875 1 92.5 115 ILE A C 1
ATOM 894 O O . ILE A 1 115 ? -7.004 -24.688 -16.984 1 92.5 115 ILE A O 1
ATOM 898 N N . GLU A 1 116 ? -6.992 -26.688 -16.047 1 93.75 116 GLU A N 1
ATOM 899 C CA . GLU A 1 116 ? -5.793 -26.422 -15.258 1 93.75 116 GLU A CA 1
ATOM 900 C C . GLU A 1 116 ? -4.594 -26.125 -16.156 1 93.75 116 GLU A C 1
ATOM 902 O O . GLU A 1 116 ? -3.791 -25.25 -15.859 1 93.75 116 GLU A O 1
ATOM 907 N N . GLY A 1 117 ? -4.523 -26.906 -17.203 1 93.38 117 GLY A N 1
ATOM 908 C CA . GLY A 1 117 ? -3.445 -26.703 -18.156 1 93.38 117 GLY A CA 1
ATOM 909 C C . GLY A 1 117 ? -3.512 -25.344 -18.844 1 93.38 117 GLY A C 1
ATOM 910 O O . GLY A 1 117 ? -2.479 -24.75 -19.172 1 93.38 117 GLY A O 1
ATOM 911 N N . ALA A 1 118 ? -4.688 -24.828 -18.953 1 87.75 118 ALA A N 1
ATOM 912 C CA . ALA A 1 118 ? -4.891 -23.578 -19.688 1 87.75 118 ALA A CA 1
ATOM 913 C C . ALA A 1 118 ? -4.809 -22.375 -18.75 1 87.75 118 ALA A C 1
ATOM 915 O O . ALA A 1 118 ? -4.262 -21.328 -19.109 1 87.75 118 ALA A O 1
ATOM 916 N N . SER A 1 119 ? -5.336 -22.406 -17.656 1 82.5 119 SER A N 1
ATOM 917 C CA . SER A 1 119 ? -5.512 -21.203 -16.859 1 82.5 119 SER A CA 1
ATOM 918 C C . SER A 1 119 ? -4.961 -21.375 -15.453 1 82.5 119 SER A C 1
ATOM 920 O O . SER A 1 119 ? -4.27 -20.484 -14.938 1 82.5 119 SER A O 1
ATOM 922 N N . GLY A 1 120 ? -5.262 -22.5 -14.891 1 79.62 120 GLY A N 1
ATOM 923 C CA . GLY A 1 120 ? -4.828 -22.672 -13.516 1 79.62 120 GLY A CA 1
ATOM 924 C C . GLY A 1 120 ? -5.531 -21.75 -12.539 1 79.62 120 GLY A C 1
ATOM 925 O O . GLY A 1 120 ? -6.707 -21.422 -12.727 1 79.62 120 GLY A O 1
ATOM 926 N N . PHE A 1 121 ? -4.934 -21.438 -11.289 1 73.38 121 PHE A N 1
ATOM 927 C CA . PHE A 1 121 ? -5.305 -20.438 -10.297 1 73.38 121 PHE A CA 1
ATOM 928 C C . PHE A 1 121 ? -6.695 -20.719 -9.742 1 73.38 121 PHE A C 1
ATOM 930 O O . PHE A 1 121 ? -7.516 -19.812 -9.617 1 73.38 121 PHE A O 1
ATOM 937 N N . GLY A 1 122 ? -7.012 -21.984 -9.594 1 77.62 122 GLY A N 1
ATOM 938 C CA . GLY A 1 122 ? -8.273 -22.344 -8.969 1 77.62 122 GLY A CA 1
ATOM 939 C C . GLY A 1 122 ? -9.438 -22.359 -9.938 1 77.62 122 GLY A C 1
ATOM 940 O O . GLY A 1 122 ? -10.547 -22.766 -9.586 1 77.62 122 GLY A O 1
ATOM 941 N N . THR A 1 123 ? -9.211 -22.078 -11.125 1 82.19 123 THR A N 1
ATOM 942 C CA . THR A 1 123 ? -10.242 -21.969 -12.148 1 82.19 123 THR A CA 1
ATOM 943 C C . THR A 1 123 ? -10.891 -23.328 -12.422 1 82.19 123 THR A C 1
ATOM 945 O O . THR A 1 123 ? -12.109 -23.422 -12.578 1 82.19 123 THR A O 1
ATOM 948 N N . PRO A 1 124 ? -10.141 -24.344 -12.367 1 90.62 124 PRO A N 1
ATOM 949 C CA . PRO A 1 124 ? -10.75 -25.641 -12.68 1 90.62 124 PRO A CA 1
ATOM 950 C C . PRO A 1 124 ? -11.883 -26.016 -11.727 1 90.62 124 PRO A C 1
ATOM 952 O O . PRO A 1 124 ? -12.984 -26.344 -12.172 1 90.62 124 PRO A O 1
ATOM 955 N N . ALA A 1 125 ? -11.648 -25.859 -10.453 1 90.12 125 ALA A N 1
ATOM 956 C CA . ALA A 1 125 ? -12.688 -26.172 -9.477 1 90.12 125 ALA A CA 1
ATOM 957 C C . ALA A 1 125 ? -13.836 -25.172 -9.57 1 90.12 125 ALA A C 1
ATOM 959 O O . ALA A 1 125 ? -15 -25.547 -9.438 1 90.12 125 ALA A O 1
ATOM 960 N N . ALA A 1 126 ? -13.57 -23.969 -9.891 1 85.62 126 ALA A N 1
ATOM 961 C CA . ALA A 1 126 ? -14.57 -22.906 -9.938 1 85.62 126 ALA A CA 1
ATOM 962 C C . ALA A 1 126 ? -15.508 -23.094 -11.133 1 85.62 126 ALA A C 1
ATOM 964 O O . ALA A 1 126 ? -16.656 -22.641 -11.102 1 85.62 126 ALA A O 1
ATOM 965 N N . ILE A 1 127 ? -15.047 -23.781 -12.125 1 86.88 127 ILE A N 1
ATOM 966 C CA . ILE A 1 127 ? -15.875 -23.984 -13.312 1 86.88 127 ILE A CA 1
ATOM 967 C C . ILE A 1 127 ? -16.562 -25.344 -13.25 1 86.88 127 ILE A C 1
ATOM 969 O O . ILE A 1 127 ? -17.766 -25.453 -13.508 1 86.88 127 ILE A O 1
ATOM 973 N N . ALA A 1 128 ? -15.891 -26.328 -12.836 1 93.5 128 ALA A N 1
ATOM 974 C CA . ALA A 1 128 ? -16.406 -27.688 -12.844 1 93.5 128 ALA A CA 1
ATOM 975 C C . ALA A 1 128 ? -17.453 -27.891 -11.758 1 93.5 128 ALA A C 1
ATOM 977 O O . ALA A 1 128 ? -18.469 -28.578 -11.969 1 93.5 128 ALA A O 1
ATOM 978 N N . ALA A 1 129 ? -17.266 -27.219 -10.625 1 94.81 129 ALA A N 1
ATOM 979 C CA . ALA A 1 129 ? -18.109 -27.484 -9.453 1 94.81 129 ALA A CA 1
ATOM 980 C C . ALA A 1 129 ? -19.531 -27.031 -9.695 1 94.81 129 ALA A C 1
ATOM 982 O O . ALA A 1 129 ? -20.484 -27.781 -9.453 1 94.81 129 ALA A O 1
ATOM 983 N N . PRO A 1 130 ? -19.75 -25.875 -10.195 1 91.5 130 PRO A N 1
ATOM 984 C CA . PRO A 1 130 ? -21.125 -25.469 -10.453 1 91.5 130 PRO A CA 1
ATOM 985 C C . PRO A 1 130 ? -21.828 -26.359 -11.469 1 91.5 130 PRO A C 1
ATOM 987 O O . PRO A 1 130 ? -23.047 -26.578 -11.383 1 91.5 130 PRO A O 1
ATOM 990 N N . ILE A 1 131 ? -21.125 -26.844 -12.453 1 91.06 131 ILE A N 1
ATOM 991 C CA . ILE A 1 131 ? -21.719 -27.734 -13.445 1 91.06 131 ILE A CA 1
ATOM 992 C C . ILE A 1 131 ? -22.203 -29.016 -12.773 1 91.06 131 ILE A C 1
ATOM 994 O O . ILE A 1 131 ? -23.344 -29.438 -12.992 1 91.06 131 ILE A O 1
ATOM 998 N N . LEU A 1 132 ? -21.438 -29.547 -11.938 1 95.56 132 LEU A N 1
ATOM 999 C CA . LEU A 1 132 ? -21.781 -30.797 -11.258 1 95.56 132 LEU A CA 1
ATOM 1000 C C . LEU A 1 132 ? -22.938 -30.578 -10.289 1 95.56 132 LEU A C 1
ATOM 1002 O O . LEU A 1 132 ? -23.828 -31.438 -10.172 1 95.56 132 LEU A O 1
ATOM 1006 N N . VAL A 1 133 ? -22.922 -29.469 -9.602 1 94.69 133 VAL A N 1
ATOM 1007 C CA . VAL A 1 133 ? -24.016 -29.156 -8.688 1 94.69 133 VAL A CA 1
ATOM 1008 C C . VAL A 1 133 ? -25.312 -28.969 -9.477 1 94.69 133 VAL A C 1
ATOM 1010 O O . VAL A 1 133 ? -26.375 -29.375 -9.023 1 94.69 133 VAL A O 1
ATOM 1013 N N . GLY A 1 134 ? -25.188 -28.391 -10.578 1 90.38 134 GLY A N 1
ATOM 1014 C CA . GLY A 1 134 ? -26.344 -28.234 -11.453 1 90.38 134 GLY A CA 1
ATOM 1015 C C . GLY A 1 134 ? -26.938 -29.562 -11.891 1 90.38 134 GLY A C 1
ATOM 1016 O O . GLY A 1 134 ? -28.125 -29.641 -12.195 1 90.38 134 GLY A O 1
ATOM 1017 N N . LEU A 1 135 ? -26.172 -30.594 -11.891 1 90.88 135 LEU A N 1
ATOM 1018 C CA . LEU A 1 135 ? -26.625 -31.922 -12.297 1 90.88 135 LEU A CA 1
ATOM 1019 C C . LEU A 1 135 ? -27.219 -32.656 -11.109 1 90.88 135 LEU A C 1
ATOM 1021 O O . LEU A 1 135 ? -27.656 -33.812 -11.25 1 90.88 135 LEU A O 1
ATOM 1025 N N . GLY A 1 136 ? -27.094 -32.031 -9.938 1 91.88 136 GLY A N 1
ATOM 1026 C CA . GLY A 1 136 ? -27.812 -32.594 -8.812 1 91.88 136 GLY A CA 1
ATOM 1027 C C . GLY A 1 136 ? -26.891 -33.094 -7.707 1 91.88 136 GLY A C 1
ATOM 1028 O O . GLY A 1 136 ? -27.359 -33.531 -6.664 1 91.88 136 GLY A O 1
ATOM 1029 N N . PHE A 1 137 ? -25.672 -32.969 -7.855 1 95.88 137 PHE A N 1
ATOM 1030 C CA . PHE A 1 137 ? -24.75 -33.438 -6.828 1 95.88 137 PHE A CA 1
ATOM 1031 C C . PHE A 1 137 ? -24.688 -32.469 -5.656 1 95.88 137 PHE A C 1
ATOM 1033 O O . PHE A 1 137 ? -24.938 -31.266 -5.828 1 95.88 137 PHE A O 1
ATOM 1040 N N . HIS A 1 138 ? -24.359 -33 -4.535 1 96.56 138 HIS A N 1
ATOM 1041 C CA . HIS A 1 138 ? -24.297 -32.188 -3.316 1 96.56 138 HIS A CA 1
ATOM 1042 C C . HIS A 1 138 ? -23.156 -31.188 -3.371 1 96.56 138 HIS A C 1
ATOM 1044 O O . HIS A 1 138 ? -22 -31.578 -3.562 1 96.56 138 HIS A O 1
ATOM 1050 N N . PRO A 1 139 ? -23.406 -29.984 -3.098 1 96.56 139 PRO A N 1
ATOM 1051 C CA . PRO A 1 139 ? -22.422 -28.922 -3.309 1 96.56 139 PRO A CA 1
ATOM 1052 C C . PRO A 1 139 ? -21.156 -29.109 -2.482 1 96.56 139 PRO A C 1
ATOM 1054 O O . PRO A 1 139 ? -20.047 -29.016 -3.014 1 96.56 139 PRO A O 1
ATOM 1057 N N . LEU A 1 140 ? -21.266 -29.422 -1.245 1 96.81 140 LEU A N 1
ATOM 1058 C CA . LEU A 1 140 ? -20.109 -29.562 -0.37 1 96.81 140 LEU A CA 1
ATOM 1059 C C . LEU A 1 140 ? -19.219 -30.719 -0.831 1 96.81 140 LEU A C 1
ATOM 1061 O O . LEU A 1 140 ? -18 -30.609 -0.858 1 96.81 140 LEU A O 1
ATOM 1065 N N . LYS A 1 141 ? -19.797 -31.797 -1.191 1 97.44 141 LYS A N 1
ATOM 1066 C CA . LYS A 1 141 ? -19.062 -32.969 -1.647 1 97.44 141 LYS A CA 1
ATOM 1067 C C . LYS A 1 141 ? -18.406 -32.719 -3.002 1 97.44 141 LYS A C 1
ATOM 1069 O O . LYS A 1 141 ? -17.297 -33.188 -3.258 1 97.44 141 LYS A O 1
ATOM 1074 N N . VAL A 1 142 ? -19.109 -31.953 -3.805 1 97.56 142 VAL A N 1
ATOM 1075 C CA . VAL A 1 142 ? -18.578 -31.609 -5.113 1 97.56 142 VAL A CA 1
ATOM 1076 C C . VAL A 1 142 ? -17.344 -30.719 -4.941 1 97.56 142 VAL A C 1
ATOM 1078 O O . VAL A 1 142 ? -16.359 -30.875 -5.656 1 97.56 142 VAL A O 1
ATOM 1081 N N . ALA A 1 143 ? -17.422 -29.781 -4.004 1 96.5 143 ALA A N 1
ATOM 1082 C CA . ALA A 1 143 ? -16.281 -28.922 -3.729 1 96.5 143 ALA A CA 1
ATOM 1083 C C . ALA A 1 143 ? -15.055 -29.734 -3.359 1 96.5 143 ALA A C 1
ATOM 1085 O O . ALA A 1 143 ? -13.969 -29.516 -3.902 1 96.5 143 ALA A O 1
ATOM 1086 N N . MET A 1 144 ? -15.234 -30.703 -2.49 1 97.38 144 MET A N 1
ATOM 1087 C CA . MET A 1 144 ? -14.133 -31.562 -2.045 1 97.38 144 MET A CA 1
ATOM 1088 C C . MET A 1 144 ? -13.594 -32.406 -3.199 1 97.38 144 MET A C 1
ATOM 1090 O O . MET A 1 144 ? -12.375 -32.5 -3.387 1 97.38 144 MET A O 1
ATOM 1094 N N . LEU A 1 145 ? -14.461 -32.906 -3.994 1 97.81 145 LEU A N 1
ATOM 1095 C CA . LEU A 1 145 ? -14.055 -33.719 -5.133 1 97.81 145 LEU A CA 1
ATOM 1096 C C . LEU A 1 145 ? -13.25 -32.906 -6.133 1 97.81 145 LEU A C 1
ATOM 1098 O O . LEU A 1 145 ? -12.195 -33.344 -6.598 1 97.81 145 LEU A O 1
ATOM 1102 N N . ALA A 1 146 ? -13.766 -31.766 -6.457 1 96.81 146 ALA A N 1
ATOM 1103 C CA . ALA A 1 146 ? -13.125 -30.906 -7.457 1 96.81 146 ALA A CA 1
ATOM 1104 C C . ALA A 1 146 ? -11.719 -30.5 -7.016 1 96.81 146 ALA A C 1
ATOM 1106 O O . ALA A 1 146 ? -10.797 -30.453 -7.832 1 96.81 146 ALA A O 1
ATOM 1107 N N . LEU A 1 147 ? -11.5 -30.25 -5.754 1 96.25 147 LEU A N 1
ATOM 1108 C CA . LEU A 1 147 ? -10.195 -29.859 -5.215 1 96.25 147 LEU A CA 1
ATOM 1109 C C . LEU A 1 147 ? -9.211 -31.031 -5.293 1 96.25 147 LEU A C 1
ATOM 1111 O O . LEU A 1 147 ? -8.062 -30.844 -5.703 1 96.25 147 LEU A O 1
ATOM 1115 N N . ILE A 1 148 ? -9.672 -32.219 -4.938 1 97.69 148 ILE A N 1
ATOM 1116 C CA . ILE A 1 148 ? -8.812 -33.375 -4.938 1 97.69 148 ILE A CA 1
ATOM 1117 C C . ILE A 1 148 ? -8.445 -33.75 -6.371 1 97.69 148 ILE A C 1
ATOM 1119 O O . ILE A 1 148 ? -7.285 -34.031 -6.672 1 97.69 148 ILE A O 1
ATOM 1123 N N . MET A 1 149 ? -9.414 -33.656 -7.266 1 97.25 149 MET A N 1
ATOM 1124 C CA . MET A 1 149 ? -9.219 -34.062 -8.656 1 97.25 149 MET A CA 1
ATOM 1125 C C . MET A 1 149 ? -8.258 -33.125 -9.367 1 97.25 149 MET A C 1
ATOM 1127 O O . MET A 1 149 ? -7.562 -33.531 -10.297 1 97.25 149 MET A O 1
ATOM 1131 N N . ASN A 1 150 ? -8.211 -31.938 -8.875 1 95.75 150 ASN A N 1
ATOM 1132 C CA . ASN A 1 150 ? -7.363 -30.938 -9.508 1 95.75 150 ASN A CA 1
ATOM 1133 C C . ASN A 1 150 ? -5.969 -30.906 -8.891 1 95.75 150 ASN A C 1
ATOM 1135 O O . ASN A 1 150 ? -5.414 -29.828 -8.648 1 95.75 150 ASN A O 1
ATOM 1139 N N . SER A 1 151 ? -5.324 -31.938 -8.609 1 96.06 151 SER A N 1
ATOM 1140 C CA . SER A 1 151 ? -3.996 -31.969 -8.008 1 96.06 151 SER A CA 1
ATOM 1141 C C . SER A 1 151 ? -2.953 -32.469 -9.016 1 96.06 151 SER A C 1
ATOM 1143 O O . SER A 1 151 ? -1.901 -31.828 -9.172 1 96.06 151 SER A O 1
ATOM 1145 N N . VAL A 1 152 ? -3.324 -33.406 -9.789 1 97.12 152 VAL A N 1
ATOM 1146 C CA . VAL A 1 152 ? -2.391 -34.094 -10.672 1 97.12 152 VAL A CA 1
ATOM 1147 C C . VAL A 1 152 ? -1.887 -33.156 -11.75 1 97.12 152 VAL A C 1
ATOM 1149 O O . VAL A 1 152 ? -0.684 -33.062 -12.008 1 97.12 152 VAL A O 1
ATOM 1152 N N . PRO A 1 153 ? -2.721 -32.406 -12.312 1 97.38 153 PRO A N 1
ATOM 1153 C CA . PRO A 1 153 ? -2.258 -31.594 -13.445 1 97.38 153 PRO A CA 1
ATOM 1154 C C . PRO A 1 153 ? -1.582 -30.297 -13 1 97.38 153 PRO A C 1
ATOM 1156 O O . PRO A 1 153 ? -1.017 -29.578 -13.82 1 97.38 153 PRO A O 1
ATOM 1159 N N . VAL A 1 154 ? -1.471 -29.984 -11.82 1 96.88 154 VAL A N 1
ATOM 1160 C CA . VAL A 1 154 ? -1.161 -28.656 -11.305 1 96.88 154 VAL A CA 1
ATOM 1161 C C . VAL A 1 154 ? 0.29 -28.297 -11.625 1 96.88 154 VAL A C 1
ATOM 1163 O O . VAL A 1 154 ? 0.605 -27.141 -11.906 1 96.88 154 VAL A O 1
ATOM 1166 N N . SER A 1 155 ? 1.184 -29.25 -11.641 1 97.62 155 SER A N 1
ATOM 1167 C CA . SER A 1 155 ? 2.605 -28.984 -11.836 1 97.62 155 SER A CA 1
ATOM 1168 C C . SER A 1 155 ? 2.871 -28.391 -13.211 1 97.62 155 SER A C 1
ATOM 1170 O O . SER A 1 155 ? 3.867 -27.688 -13.406 1 97.62 155 SER A O 1
ATOM 1172 N N . PHE A 1 156 ? 1.991 -28.734 -14.141 1 96.81 156 PHE A N 1
ATOM 1173 C CA . PHE A 1 156 ? 2.117 -28.203 -15.492 1 96.81 156 PHE A CA 1
ATOM 1174 C C . PHE A 1 156 ? 0.938 -27.312 -15.828 1 96.81 156 PHE A C 1
ATOM 1176 O O . PHE A 1 156 ? 0.507 -27.25 -16.984 1 96.81 156 PHE A O 1
ATOM 1183 N N . GLY A 1 157 ? 0.444 -26.703 -14.812 1 93.31 157 GLY A N 1
ATOM 1184 C CA . GLY A 1 157 ? -0.662 -25.781 -15 1 93.31 157 GLY A CA 1
ATOM 1185 C C . GLY A 1 157 ? -0.251 -24.484 -15.688 1 93.31 157 GLY A C 1
ATOM 1186 O O . GLY A 1 157 ? 0.925 -24.109 -15.672 1 93.31 157 GLY A O 1
ATOM 1187 N N . ALA A 1 158 ? -1.242 -23.859 -16.266 1 89.94 158 ALA A N 1
ATOM 1188 C CA . ALA A 1 158 ? -1.005 -22.578 -16.938 1 89.94 158 ALA A CA 1
ATOM 1189 C C . ALA A 1 158 ? 0.224 -22.656 -17.844 1 89.94 158 ALA A C 1
ATOM 1191 O O . ALA A 1 158 ? 1.145 -21.844 -17.703 1 89.94 158 ALA A O 1
ATOM 1192 N N . VAL A 1 159 ? 0.202 -23.703 -18.609 1 90.12 159 VAL A N 1
ATOM 1193 C CA . VAL A 1 159 ? 1.226 -23.922 -19.625 1 90.12 159 VAL A CA 1
ATOM 1194 C C . VAL A 1 159 ? 2.578 -24.141 -18.953 1 90.12 159 VAL A C 1
ATOM 1196 O O . VAL A 1 159 ? 3.582 -23.547 -19.344 1 90.12 159 VAL A O 1
ATOM 1199 N N . GLY A 1 160 ? 2.629 -24.797 -17.906 1 93.25 160 GLY A N 1
ATOM 1200 C CA . GLY A 1 160 ? 3.844 -25.281 -17.281 1 93.25 160 GLY A CA 1
ATOM 1201 C C . GLY A 1 160 ? 4.496 -24.25 -16.375 1 93.25 160 GLY A C 1
ATOM 1202 O O . GLY A 1 160 ? 5.613 -24.453 -15.898 1 93.25 160 GLY A O 1
ATOM 1203 N N . THR A 1 161 ? 3.885 -23.219 -16 1 92.75 161 THR A N 1
ATOM 1204 C CA . THR A 1 161 ? 4.441 -22.078 -15.273 1 92.75 161 THR A CA 1
ATOM 1205 C C . THR A 1 161 ? 5.039 -22.531 -13.945 1 92.75 161 THR A C 1
ATOM 1207 O O . THR A 1 161 ? 6.125 -22.094 -13.562 1 92.75 161 THR A O 1
ATOM 1210 N N . PRO A 1 162 ? 4.406 -23.453 -13.25 1 95.06 162 PRO A N 1
ATOM 1211 C CA . PRO A 1 162 ? 5.008 -23.875 -11.984 1 95.06 162 PRO A CA 1
ATOM 1212 C C . PRO A 1 162 ? 6.387 -24.516 -12.172 1 95.06 162 PRO A C 1
ATOM 1214 O O . PRO A 1 162 ? 7.254 -24.375 -11.305 1 95.06 162 PRO A O 1
ATOM 1217 N N . THR A 1 163 ? 6.605 -25.094 -13.312 1 95.62 163 THR A N 1
ATOM 1218 C CA . THR A 1 163 ? 7.852 -25.828 -13.547 1 95.62 163 THR A CA 1
ATOM 1219 C C . THR A 1 163 ? 8.93 -24.891 -14.078 1 95.62 163 THR A C 1
ATOM 1221 O O . THR A 1 163 ? 9.93 -24.625 -13.398 1 95.62 163 THR A O 1
ATOM 1224 N N . TRP A 1 164 ? 8.719 -24.312 -15.211 1 93.06 164 TRP A N 1
ATOM 1225 C CA . TRP A 1 164 ? 9.805 -23.562 -15.836 1 93.06 164 TRP A CA 1
ATOM 1226 C C . TRP A 1 164 ? 9.992 -22.203 -15.164 1 93.06 164 TRP A C 1
ATOM 1228 O O . TRP A 1 164 ? 11.117 -21.703 -15.062 1 93.06 164 TRP A O 1
ATOM 1238 N N . PHE A 1 165 ? 9 -21.594 -14.711 1 92.81 165 PHE A N 1
ATOM 1239 C CA . PHE A 1 165 ? 9.18 -20.328 -14.008 1 92.81 165 PHE A CA 1
ATOM 1240 C C . PHE A 1 165 ? 9.414 -20.562 -12.523 1 92.81 165 PHE A C 1
ATOM 1242 O O . PHE A 1 165 ? 10.219 -19.875 -11.898 1 92.81 165 PHE A O 1
ATOM 1249 N N . GLY A 1 166 ? 8.688 -21.469 -11.969 1 94.06 166 GLY A N 1
ATOM 1250 C CA . GLY A 1 166 ? 8.836 -21.766 -10.547 1 94.06 166 GLY A CA 1
ATOM 1251 C C . GLY A 1 166 ? 10.266 -22.094 -10.148 1 94.06 166 GLY A C 1
ATOM 1252 O O . GLY A 1 166 ? 10.711 -21.719 -9.062 1 94.06 166 GLY A O 1
ATOM 1253 N N . PHE A 1 167 ? 10.945 -22.75 -11.016 1 95 167 PHE A N 1
ATOM 1254 C CA . PHE A 1 167 ? 12.336 -23.094 -10.727 1 95 167 PHE A CA 1
ATOM 1255 C C . PHE A 1 167 ? 13.289 -22.188 -11.477 1 95 167 PHE A C 1
ATOM 1257 O O . PHE A 1 167 ? 14.5 -22.422 -11.508 1 95 167 PHE A O 1
ATOM 1264 N N . GLY A 1 168 ? 12.781 -21.172 -12.039 1 89.31 168 GLY A N 1
ATOM 1265 C CA . GLY A 1 168 ? 13.562 -20.281 -12.875 1 89.31 168 GLY A CA 1
ATOM 1266 C C . GLY A 1 168 ? 14.672 -19.578 -12.125 1 89.31 168 GLY A C 1
ATOM 1267 O O . GLY A 1 168 ? 15.758 -19.344 -12.664 1 89.31 168 GLY A O 1
ATOM 1268 N N . ALA A 1 169 ? 14.383 -19.312 -10.938 1 86.75 169 ALA A N 1
ATOM 1269 C CA . ALA A 1 169 ? 15.344 -18.562 -10.125 1 86.75 169 ALA A CA 1
ATOM 1270 C C . ALA A 1 169 ? 16.609 -19.391 -9.867 1 86.75 169 ALA A C 1
ATOM 1272 O O . ALA A 1 169 ? 17.641 -18.844 -9.484 1 86.75 169 ALA A O 1
ATOM 1273 N N . LEU A 1 170 ? 16.469 -20.641 -10.078 1 91.88 170 LEU A N 1
ATOM 1274 C CA . LEU A 1 170 ? 17.594 -21.531 -9.7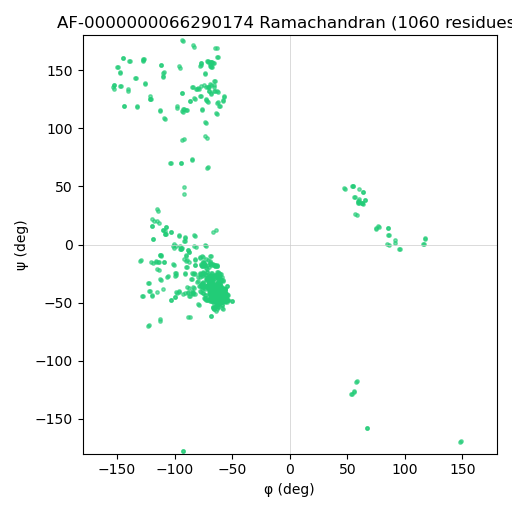89 1 91.88 170 LEU A CA 1
ATOM 1275 C C . LEU A 1 170 ? 18.594 -21.562 -10.938 1 91.88 170 LEU A C 1
ATOM 1277 O O . LEU A 1 170 ? 19.688 -22.094 -10.797 1 91.88 170 LEU A O 1
ATOM 1281 N N . LYS A 1 171 ? 18.25 -21.016 -12.133 1 84.69 171 LYS A N 1
ATOM 1282 C CA . LYS A 1 171 ? 19.125 -20.906 -13.297 1 84.69 171 LYS A CA 1
ATOM 1283 C C . LYS A 1 171 ? 19.672 -22.266 -13.703 1 84.69 171 LYS A C 1
ATOM 1285 O O . LYS A 1 171 ? 20.875 -22.406 -13.961 1 84.69 171 LYS A O 1
ATOM 1290 N N . LEU A 1 172 ? 18.766 -23.203 -13.617 1 93.81 172 LEU A N 1
ATOM 1291 C CA . LEU A 1 172 ? 19.109 -24.547 -14.039 1 93.81 172 LEU A CA 1
ATOM 1292 C C . LEU A 1 172 ? 19.109 -24.656 -15.562 1 93.81 172 LEU A C 1
ATOM 1294 O O . LEU A 1 172 ? 18.484 -23.844 -16.25 1 93.81 172 LEU A O 1
ATOM 1298 N N . SER A 1 173 ? 19.875 -25.656 -16.031 1 94 173 SER A N 1
ATOM 1299 C CA . SER A 1 173 ? 19.859 -25.922 -17.469 1 94 173 SER A CA 1
ATOM 1300 C C . SER A 1 173 ? 18.5 -26.406 -17.938 1 94 173 SER A C 1
ATOM 1302 O O . SER A 1 173 ? 17.703 -26.922 -17.156 1 94 173 SER A O 1
ATOM 1304 N N . GLU A 1 174 ? 18.219 -26.219 -19.188 1 90.69 174 GLU A N 1
ATOM 1305 C CA . GLU A 1 174 ? 16.969 -26.656 -19.781 1 90.69 174 GLU A CA 1
ATOM 1306 C C . GLU A 1 174 ? 16.797 -28.172 -19.625 1 90.69 174 GLU A C 1
ATOM 1308 O O . GLU A 1 174 ? 15.688 -28.656 -19.375 1 90.69 174 GLU A O 1
ATOM 1313 N N . ASP A 1 175 ? 17.875 -28.844 -19.781 1 94.25 175 ASP A N 1
ATOM 1314 C CA . ASP A 1 175 ? 17.828 -30.297 -19.641 1 94.25 175 ASP A CA 1
ATOM 1315 C C . ASP A 1 175 ? 17.453 -30.703 -18.234 1 94.25 175 ASP A C 1
ATOM 1317 O O . ASP A 1 175 ? 16.703 -31.672 -18.031 1 94.25 175 ASP A O 1
ATOM 1321 N N . MET A 1 176 ? 17.969 -29.984 -17.281 1 95.88 176 MET A N 1
ATOM 1322 C CA . MET A 1 176 ? 17.641 -30.281 -15.891 1 95.88 176 MET A CA 1
ATOM 1323 C C . MET A 1 176 ? 16.156 -30 -15.602 1 95.88 176 MET A C 1
ATOM 1325 O O . MET A 1 176 ? 15.5 -30.781 -14.922 1 95.88 176 MET A O 1
ATOM 1329 N N . ILE A 1 177 ? 15.664 -28.922 -16.156 1 96.31 177 ILE A N 1
ATOM 1330 C CA . ILE A 1 177 ? 14.258 -28.578 -15.961 1 96.31 177 ILE A CA 1
ATOM 1331 C C . ILE A 1 177 ? 13.375 -29.656 -16.609 1 96.31 177 ILE A C 1
ATOM 1333 O O . ILE A 1 177 ? 12.359 -30.047 -16.031 1 96.31 177 ILE A O 1
ATOM 1337 N N . LEU A 1 178 ? 13.766 -30.109 -17.781 1 95.69 178 LEU A N 1
ATOM 1338 C CA . LEU A 1 178 ? 13.031 -31.172 -18.453 1 95.69 178 LEU A CA 1
ATOM 1339 C C . LEU A 1 178 ? 13.039 -32.438 -17.641 1 95.69 178 LEU A C 1
ATOM 1341 O O . LEU A 1 178 ? 12.023 -33.125 -17.531 1 95.69 178 LEU A O 1
ATOM 1345 N N . GLU A 1 179 ? 14.18 -32.75 -17.109 1 97.06 179 GLU A N 1
ATOM 1346 C CA . GLU A 1 179 ? 14.289 -33.938 -16.266 1 97.06 179 GLU A CA 1
ATOM 1347 C C . GLU A 1 179 ? 13.398 -33.812 -15.039 1 97.06 179 GLU A C 1
ATOM 1349 O O . GLU A 1 179 ? 12.727 -34.781 -14.664 1 97.06 179 GLU A O 1
ATOM 1354 N N . ILE A 1 180 ? 13.367 -32.656 -14.406 1 97.88 180 ILE A N 1
ATOM 1355 C CA . ILE A 1 180 ? 12.5 -32.406 -13.266 1 97.88 180 ILE A CA 1
ATOM 1356 C C . ILE A 1 180 ? 11.039 -32.656 -13.672 1 97.88 180 ILE A C 1
ATOM 1358 O O . ILE A 1 180 ? 10.297 -33.344 -12.969 1 97.88 180 ILE A O 1
ATOM 1362 N N . GLY A 1 181 ? 10.688 -32.094 -14.812 1 97.88 181 GLY A N 1
ATOM 1363 C CA . GLY A 1 181 ? 9.336 -32.25 -15.312 1 97.88 181 GLY A CA 1
ATOM 1364 C C . GLY A 1 181 ? 8.984 -33.719 -15.586 1 97.88 181 GLY A C 1
ATOM 1365 O O . GLY A 1 181 ? 7.887 -34.156 -15.266 1 97.88 181 GLY A O 1
ATOM 1366 N N . SER A 1 182 ? 9.898 -34.406 -16.156 1 97.81 182 SER A N 1
ATOM 1367 C CA . SER A 1 182 ? 9.695 -35.812 -16.5 1 97.81 182 SER A CA 1
ATOM 1368 C C . SER A 1 182 ? 9.453 -36.656 -15.242 1 97.81 182 SER A C 1
ATOM 1370 O O . SER A 1 182 ? 8.508 -37.438 -15.188 1 97.81 182 SER A O 1
ATOM 1372 N N . ILE A 1 183 ? 10.281 -36.469 -14.266 1 98.25 183 ILE A N 1
ATOM 1373 C CA . ILE A 1 183 ? 10.156 -37.219 -13.016 1 98.25 183 ILE A CA 1
ATOM 1374 C C . ILE A 1 183 ? 8.875 -36.812 -12.297 1 98.25 183 ILE A C 1
ATOM 1376 O O . ILE A 1 183 ? 8.18 -37.656 -11.734 1 98.25 183 ILE A O 1
ATOM 1380 N N . THR A 1 184 ? 8.602 -35.5 -12.297 1 98.56 184 THR A N 1
ATOM 1381 C CA . THR A 1 184 ? 7.375 -35 -11.695 1 98.56 184 THR A CA 1
ATOM 1382 C C . THR A 1 184 ? 6.148 -35.688 -12.281 1 98.56 184 THR A C 1
ATOM 1384 O O . THR A 1 184 ? 5.285 -36.156 -11.547 1 98.56 184 THR A O 1
ATOM 1387 N N . ALA A 1 185 ? 6.102 -35.719 -13.617 1 98.5 185 ALA A N 1
ATOM 1388 C CA . ALA A 1 185 ? 4.973 -36.344 -14.305 1 98.5 185 ALA A CA 1
ATOM 1389 C C . ALA A 1 185 ? 4.879 -37.844 -13.969 1 98.5 185 ALA A C 1
ATOM 1391 O O . ALA A 1 185 ? 3.779 -38.375 -13.844 1 98.5 185 ALA A O 1
ATOM 1392 N N . PHE A 1 186 ? 5.957 -38.469 -13.852 1 98.44 186 PHE A N 1
ATOM 1393 C CA . PHE A 1 186 ? 5.984 -39.875 -13.508 1 98.44 186 PHE A CA 1
ATOM 1394 C C . PHE A 1 186 ? 5.348 -40.125 -12.148 1 98.44 186 PHE A C 1
ATOM 1396 O O . PHE A 1 186 ? 4.477 -41 -12.016 1 98.44 186 PHE A O 1
ATOM 1403 N N . ILE A 1 187 ? 5.766 -39.375 -11.195 1 98.5 187 ILE A N 1
ATOM 1404 C CA . ILE A 1 187 ? 5.242 -39.531 -9.836 1 98.5 187 ILE A CA 1
ATOM 1405 C C . ILE A 1 187 ? 3.748 -39.219 -9.82 1 98.5 187 ILE A C 1
ATOM 1407 O O . ILE A 1 187 ? 2.961 -39.938 -9.203 1 98.5 187 ILE A O 1
ATOM 1411 N N . HIS A 1 188 ? 3.373 -38.156 -10.492 1 98.69 188 HIS A N 1
ATOM 1412 C CA . HIS A 1 188 ? 1.958 -37.812 -10.602 1 98.69 188 HIS A CA 1
ATOM 1413 C C . HIS A 1 188 ? 1.168 -38.969 -11.242 1 98.69 188 HIS A C 1
ATOM 1415 O O . HIS A 1 188 ? 0.025 -39.219 -10.859 1 98.69 188 HIS A O 1
ATOM 1421 N N . SER A 1 189 ? 1.739 -39.594 -12.242 1 98.25 189 SER A N 1
ATOM 1422 C CA . SER A 1 189 ? 1.056 -40.688 -12.945 1 98.25 189 SER A CA 1
ATOM 1423 C C . SER A 1 189 ? 0.765 -41.844 -12.016 1 98.25 189 SER A C 1
ATOM 1425 O O . SER A 1 189 ? -0.285 -42.5 -12.125 1 98.25 189 SER A O 1
ATOM 1427 N N . ILE A 1 190 ? 1.626 -42.125 -11.148 1 98.06 190 ILE A N 1
ATOM 1428 C CA . ILE A 1 190 ? 1.405 -43.156 -10.164 1 98.06 190 ILE A CA 1
ATOM 1429 C C . ILE A 1 190 ? 0.294 -42.75 -9.203 1 98.06 190 ILE A C 1
ATOM 1431 O O . ILE A 1 190 ? -0.616 -43.531 -8.922 1 98.06 190 ILE A O 1
ATOM 1435 N N . ALA A 1 191 ? 0.412 -41.562 -8.75 1 98.44 191 ALA A N 1
ATOM 1436 C CA . ALA A 1 191 ? -0.585 -41.062 -7.812 1 98.44 191 ALA A CA 1
ATOM 1437 C C . ALA A 1 191 ? -1.973 -41.031 -8.445 1 98.44 191 ALA A C 1
ATOM 1439 O O . ALA A 1 191 ? -2.979 -41.25 -7.766 1 98.44 191 ALA A O 1
ATOM 1440 N N . ALA A 1 192 ? -2.033 -40.75 -9.734 1 98.5 192 ALA A N 1
ATOM 1441 C CA . ALA A 1 192 ? -3.291 -40.625 -10.461 1 98.5 192 ALA A CA 1
ATOM 1442 C C . ALA A 1 192 ? -4.066 -41.938 -10.469 1 98.5 192 ALA A C 1
ATOM 1444 O O . ALA A 1 192 ? -5.273 -41.969 -10.711 1 98.5 192 ALA A O 1
ATOM 1445 N N . LEU A 1 193 ? -3.461 -43.031 -10.211 1 98 193 LEU A N 1
ATOM 1446 C CA . LEU A 1 193 ? -4.125 -44.344 -10.18 1 98 193 LEU A CA 1
ATOM 1447 C C . LEU A 1 193 ? -4.965 -44.5 -8.922 1 98 193 LEU A C 1
ATOM 1449 O O . LEU A 1 193 ? -5.891 -45.312 -8.883 1 98 193 LEU A O 1
ATOM 1453 N N . ILE A 1 194 ? -4.688 -43.656 -7.953 1 98.25 194 ILE A N 1
ATOM 1454 C CA . ILE A 1 194 ? -5.328 -43.875 -6.66 1 98.25 194 ILE A CA 1
ATOM 1455 C C . ILE A 1 194 ? -6.141 -42.656 -6.273 1 98.25 194 ILE A C 1
ATOM 1457 O O . ILE A 1 194 ? -7.277 -42.781 -5.812 1 98.25 194 ILE A O 1
ATOM 1461 N N . ILE A 1 195 ? -5.668 -41.469 -6.508 1 98.25 195 ILE A N 1
ATOM 1462 C CA . ILE A 1 195 ? -6.191 -40.25 -5.949 1 98.25 195 ILE A CA 1
ATOM 1463 C C . ILE A 1 195 ? -7.594 -39.969 -6.496 1 98.25 195 ILE A C 1
ATOM 1465 O O . ILE A 1 195 ? -8.5 -39.625 -5.742 1 98.25 195 ILE A O 1
ATOM 1469 N N . PRO A 1 196 ? -7.855 -40.188 -7.785 1 98.19 196 PRO A N 1
ATOM 1470 C CA . PRO A 1 196 ? -9.219 -40 -8.273 1 98.19 196 PRO A CA 1
ATOM 1471 C C . PRO A 1 196 ? -10.227 -40.938 -7.625 1 98.19 196 PRO A C 1
ATOM 1473 O O . PRO A 1 196 ? -11.391 -40.562 -7.422 1 98.19 196 PRO A O 1
ATOM 1476 N N . LEU A 1 197 ? -9.844 -42.125 -7.305 1 98.19 197 LEU A N 1
ATOM 1477 C CA . LEU A 1 197 ? -10.734 -43.062 -6.617 1 98.19 197 LEU A CA 1
ATOM 1478 C C . LEU A 1 197 ? -11.117 -42.531 -5.242 1 98.19 197 LEU A C 1
ATOM 1480 O O . LEU A 1 197 ? -12.273 -42.656 -4.828 1 98.19 197 LEU A O 1
ATOM 1484 N N . LEU A 1 198 ? -10.141 -41.969 -4.586 1 98 198 LEU A N 1
ATOM 1485 C CA . LEU A 1 198 ? -10.414 -41.406 -3.275 1 98 198 LEU A CA 1
ATOM 1486 C C . LEU A 1 198 ? -11.367 -40.219 -3.391 1 98 198 LEU A C 1
ATOM 1488 O O . LEU A 1 198 ? -12.234 -40.031 -2.529 1 98 198 LEU A O 1
ATOM 1492 N N . ALA A 1 199 ? -11.203 -39.438 -4.426 1 98.31 199 ALA A N 1
ATOM 1493 C CA . ALA A 1 199 ? -12.102 -38.312 -4.664 1 98.31 199 ALA A CA 1
ATOM 1494 C C . ALA A 1 199 ? -13.523 -38.781 -4.922 1 98.31 199 ALA A C 1
ATOM 1496 O O . ALA A 1 199 ? -14.484 -38.25 -4.371 1 98.31 199 ALA A O 1
ATOM 1497 N N . LEU A 1 200 ? -13.688 -39.812 -5.738 1 98.31 200 LEU A N 1
ATOM 1498 C CA . LEU A 1 200 ? -14.992 -40.344 -6.074 1 98.31 200 LEU A CA 1
ATOM 1499 C C . LEU A 1 200 ? -15.703 -40.875 -4.828 1 98.31 200 LEU A C 1
ATOM 1501 O O . LEU A 1 200 ? -16.922 -40.75 -4.703 1 98.31 200 LEU A O 1
ATOM 1505 N N . ARG A 1 201 ? -14.945 -41.406 -3.92 1 97.44 201 ARG A N 1
ATOM 1506 C CA . ARG A 1 201 ? -15.492 -42.031 -2.715 1 97.44 201 ARG A CA 1
ATOM 1507 C C . ARG A 1 201 ? -16.234 -41 -1.868 1 97.44 201 ARG A C 1
ATOM 1509 O O . ARG A 1 201 ? -17.094 -41.344 -1.061 1 97.44 201 ARG A O 1
ATOM 1516 N N . ILE A 1 202 ? -15.992 -39.781 -2.09 1 96.94 202 ILE A N 1
ATOM 1517 C CA . ILE A 1 202 ? -16.656 -38.719 -1.338 1 96.94 202 ILE A CA 1
ATOM 1518 C C . ILE A 1 202 ? -18.109 -38.625 -1.775 1 96.94 202 ILE A C 1
ATOM 1520 O O . ILE A 1 202 ? -18.984 -38.281 -0.965 1 96.94 202 ILE A O 1
ATOM 1524 N N . LEU A 1 203 ? -18.406 -38.969 -3.025 1 95.88 203 LEU A N 1
ATOM 1525 C CA . LEU A 1 203 ? -19.734 -38.719 -3.582 1 95.88 203 LEU A CA 1
ATOM 1526 C C . LEU A 1 203 ? -20.453 -40.031 -3.844 1 95.88 203 LEU A C 1
ATOM 1528 O O . LEU A 1 203 ? -21.688 -40.062 -3.875 1 95.88 203 LEU A O 1
ATOM 1532 N N . VAL A 1 204 ? -19.688 -41.062 -4.141 1 95.75 204 VAL A N 1
ATOM 1533 C CA . VAL A 1 204 ? -20.328 -42.344 -4.52 1 95.75 204 VAL A CA 1
ATOM 1534 C C . VAL A 1 204 ? -19.766 -43.469 -3.662 1 95.75 204 VAL A C 1
ATOM 1536 O O . VAL A 1 204 ? -18.703 -43.344 -3.061 1 95.75 204 VAL A O 1
ATOM 1539 N N . ASN A 1 205 ? -20.484 -44.562 -3.562 1 95.75 205 ASN A N 1
ATOM 1540 C CA . ASN A 1 205 ? -20.062 -45.688 -2.744 1 95.75 205 ASN A CA 1
ATOM 1541 C C . ASN A 1 205 ? -19.094 -46.594 -3.494 1 95.75 205 ASN A C 1
ATOM 1543 O O . ASN A 1 205 ? -18.922 -46.469 -4.703 1 95.75 205 ASN A O 1
ATOM 1547 N N . TRP A 1 206 ? -18.547 -47.5 -2.795 1 96.44 206 TRP A N 1
ATOM 1548 C CA . TRP A 1 206 ? -17.516 -48.375 -3.344 1 96.44 206 TRP A CA 1
ATOM 1549 C C . TRP A 1 206 ? -18.094 -49.312 -4.418 1 96.44 206 TRP A C 1
ATOM 1551 O O . TRP A 1 206 ? -17.422 -49.625 -5.391 1 96.44 206 TRP A O 1
ATOM 1561 N N . ASP A 1 207 ? -19.312 -49.656 -4.242 1 96.62 207 ASP A N 1
ATOM 1562 C CA . ASP A 1 207 ? -19.969 -50.531 -5.223 1 96.62 207 ASP A CA 1
ATOM 1563 C C . ASP A 1 207 ? -20.109 -49.812 -6.566 1 96.62 207 ASP A C 1
ATOM 1565 O O . ASP A 1 207 ? -19.906 -50.438 -7.621 1 96.62 207 ASP A O 1
ATOM 1569 N N . ASP A 1 208 ? -20.453 -48.625 -6.508 1 96.31 208 ASP A N 1
ATOM 1570 C CA . ASP A 1 208 ? -20.578 -47.812 -7.73 1 96.31 208 ASP A CA 1
ATOM 1571 C C . ASP A 1 208 ? -19.219 -47.656 -8.414 1 96.31 208 ASP A C 1
ATOM 1573 O O . ASP A 1 208 ? -19.141 -47.688 -9.648 1 96.31 208 ASP A O 1
ATOM 1577 N N . ILE A 1 209 ? -18.219 -47.438 -7.688 1 97.88 209 ILE A N 1
ATOM 1578 C CA . ILE A 1 209 ? -16.875 -47.312 -8.234 1 97.88 209 ILE A CA 1
ATOM 1579 C C . ILE A 1 209 ? -16.453 -48.594 -8.914 1 97.88 209 ILE A C 1
ATOM 1581 O O . ILE A 1 209 ? -15.945 -48.594 -10.039 1 97.88 209 ILE A O 1
ATOM 1585 N N . ARG A 1 210 ? -16.75 -49.719 -8.25 1 97.81 210 ARG A N 1
ATOM 1586 C CA . ARG A 1 210 ? -16.344 -51 -8.789 1 97.81 210 ARG A CA 1
ATOM 1587 C C . ARG A 1 210 ? -17.078 -51.312 -10.086 1 97.81 210 ARG A C 1
ATOM 1589 O O . ARG A 1 210 ? -16.484 -51.812 -11.047 1 97.81 210 ARG A O 1
ATOM 1596 N N . LYS A 1 211 ? -18.344 -50.969 -10.125 1 97.12 211 LYS A N 1
ATOM 1597 C CA . LYS A 1 211 ? -19.172 -51.219 -11.289 1 97.12 211 LYS A CA 1
ATOM 1598 C C . LYS A 1 211 ? -18.734 -50.375 -12.484 1 97.12 211 LYS A C 1
ATOM 1600 O O . LYS A 1 211 ? -19.031 -50.719 -13.633 1 97.12 211 LYS A O 1
ATOM 1605 N N . ASN A 1 212 ? -18.109 -49.281 -12.164 1 98.06 212 ASN A N 1
ATOM 1606 C CA . ASN A 1 212 ? -17.719 -48.375 -13.227 1 98.06 212 ASN A CA 1
ATOM 1607 C C . ASN A 1 212 ? -16.203 -48.25 -13.336 1 98.06 212 ASN A C 1
ATOM 1609 O O . ASN A 1 212 ? -15.695 -47.25 -13.867 1 98.06 212 ASN A O 1
ATOM 1613 N N . ILE A 1 213 ? -15.438 -49.188 -12.812 1 98.31 213 ILE A N 1
ATOM 1614 C CA . ILE A 1 213 ? -13.992 -49.125 -12.617 1 98.31 213 ILE A CA 1
ATOM 1615 C C . ILE A 1 213 ? -13.297 -49.062 -13.977 1 98.31 213 ILE A C 1
ATOM 1617 O O . ILE A 1 213 ? -12.281 -48.375 -14.125 1 98.31 213 ILE A O 1
ATOM 1621 N N . VAL A 1 214 ? -13.781 -49.75 -14.945 1 98.38 214 VAL A N 1
ATOM 1622 C CA . VAL A 1 214 ? -13.164 -49.781 -16.266 1 98.38 214 VAL A CA 1
ATOM 1623 C C . VAL A 1 214 ? -13.219 -48.375 -16.891 1 98.38 214 VAL A C 1
ATOM 1625 O O . VAL A 1 214 ? -12.211 -47.875 -17.391 1 98.38 214 VAL A O 1
ATOM 1628 N N . PHE A 1 215 ? -14.383 -47.688 -16.797 1 98.44 215 PHE A N 1
ATOM 1629 C CA . PHE A 1 215 ? -14.523 -46.344 -17.328 1 98.44 215 PHE A CA 1
ATOM 1630 C C . PHE A 1 215 ? -13.641 -45.375 -16.578 1 98.44 215 PHE A C 1
ATOM 1632 O O . PHE A 1 215 ? -13.023 -44.5 -17.188 1 98.44 215 PHE A O 1
ATOM 1639 N N . ILE A 1 216 ? -13.664 -45.531 -15.289 1 98.62 216 ILE A N 1
ATOM 1640 C CA . ILE A 1 216 ? -12.852 -44.656 -14.461 1 98.62 216 ILE A CA 1
ATOM 1641 C C . ILE A 1 216 ? -11.398 -44.688 -14.938 1 98.62 216 ILE A C 1
ATOM 1643 O O . ILE A 1 216 ? -10.797 -43.625 -15.172 1 98.62 216 ILE A O 1
ATOM 1647 N N . TYR A 1 217 ? -10.828 -45.812 -15.156 1 98.62 217 TYR A N 1
ATOM 1648 C CA . TYR A 1 217 ? -9.422 -45.906 -15.523 1 98.62 217 TYR A CA 1
ATOM 1649 C C . TYR A 1 217 ? -9.211 -45.562 -17 1 98.62 217 TYR A C 1
ATOM 1651 O O . TYR A 1 217 ? -8.125 -45.125 -17.391 1 98.62 217 TYR A O 1
ATOM 1659 N N . ILE A 1 218 ? -10.25 -45.719 -17.844 1 98.62 218 ILE A N 1
ATOM 1660 C CA . ILE A 1 218 ? -10.156 -45.188 -19.203 1 98.62 218 ILE A CA 1
ATOM 1661 C C . ILE A 1 218 ? -9.984 -43.688 -19.156 1 98.62 218 ILE A C 1
ATOM 1663 O O . ILE A 1 218 ? -9.133 -43.125 -19.859 1 98.62 218 ILE A O 1
ATOM 1667 N N . SER A 1 219 ? -10.781 -43.031 -18.328 1 98.56 219 SER A N 1
ATOM 1668 C CA . SER A 1 219 ? -10.703 -41.594 -18.188 1 98.56 219 SER A CA 1
ATOM 1669 C C . SER A 1 219 ? -9.383 -41.156 -17.578 1 98.56 219 SER A C 1
ATOM 1671 O O . SER A 1 219 ? -8.727 -40.25 -18.062 1 98.56 219 SER A O 1
ATOM 1673 N N . VAL A 1 220 ? -8.938 -41.812 -16.516 1 98.75 220 VAL A N 1
ATOM 1674 C CA . VAL A 1 220 ? -7.695 -41.469 -15.82 1 98.75 220 VAL A CA 1
ATOM 1675 C C . VAL A 1 220 ? -6.512 -41.688 -16.766 1 98.75 220 VAL A C 1
ATOM 1677 O O . VAL A 1 220 ? -5.699 -40.75 -16.953 1 98.75 220 VAL A O 1
ATOM 1680 N N . LEU A 1 221 ? -6.414 -42.844 -17.406 1 98.62 221 LEU A N 1
ATOM 1681 C CA . LEU A 1 221 ? -5.293 -43.156 -18.281 1 98.62 221 LEU A CA 1
ATOM 1682 C C . LEU A 1 221 ? -5.359 -42.312 -19.562 1 98.62 221 LEU A C 1
ATOM 1684 O O . LEU A 1 221 ? -4.328 -41.969 -20.141 1 98.62 221 LEU A O 1
ATOM 1688 N N . GLY A 1 222 ? -6.57 -42 -19.953 1 98.56 222 GLY A N 1
ATOM 1689 C CA . GLY A 1 222 ? -6.719 -41.094 -21.094 1 98.56 222 GLY A CA 1
ATOM 1690 C C . GLY A 1 222 ? -6.035 -39.75 -20.891 1 98.56 222 GLY A C 1
ATOM 1691 O O . GLY A 1 222 ? -5.488 -39.188 -21.844 1 98.56 222 GLY A O 1
ATOM 1692 N N . CYS A 1 223 ? -6.07 -39.25 -19.719 1 98.31 223 CYS A N 1
ATOM 1693 C CA . CYS A 1 223 ? -5.422 -38 -19.406 1 98.31 223 CYS A CA 1
ATOM 1694 C C . CYS A 1 223 ? -3.949 -38.188 -19.078 1 98.31 223 CYS A C 1
ATOM 1696 O O . CYS A 1 223 ? -3.088 -37.469 -19.578 1 98.31 223 CYS A O 1
ATOM 1698 N N . VAL A 1 224 ? -3.609 -39.219 -18.328 1 98.44 224 VAL A N 1
ATOM 1699 C CA . VAL A 1 224 ? -2.322 -39.344 -17.641 1 98.44 224 VAL A CA 1
ATOM 1700 C C . VAL A 1 224 ? -1.276 -39.906 -18.609 1 98.44 224 VAL A C 1
ATOM 1702 O O . VAL A 1 224 ? -0.102 -39.531 -18.547 1 98.44 224 VAL A O 1
ATOM 1705 N N . VAL A 1 225 ? -1.638 -40.781 -19.453 1 98.5 225 VAL A N 1
ATOM 1706 C CA . VAL A 1 225 ? -0.676 -41.406 -20.375 1 98.5 225 VAL A CA 1
ATOM 1707 C C . VAL A 1 225 ? -0.122 -40.312 -21.312 1 98.5 225 VAL A C 1
ATOM 1709 O O . VAL A 1 225 ? 1.093 -40.125 -21.391 1 98.5 225 VAL A O 1
ATOM 1712 N N . PRO A 1 226 ? -0.971 -39.625 -22.016 1 98.19 226 PRO A N 1
ATOM 1713 C CA . PRO A 1 226 ? -0.4 -38.531 -22.812 1 98.19 226 PRO A CA 1
ATOM 1714 C C . PRO A 1 226 ? 0.329 -37.5 -21.984 1 98.19 226 PRO A C 1
ATOM 1716 O O . PRO A 1 226 ? 1.358 -36.969 -22.406 1 98.19 226 PRO A O 1
ATOM 1719 N N . TYR A 1 227 ? -0.217 -37.156 -20.844 1 97.88 227 TYR A N 1
ATOM 1720 C CA . TYR A 1 227 ? 0.403 -36.25 -19.891 1 97.88 227 TYR A CA 1
ATOM 1721 C C . TYR A 1 227 ? 1.839 -36.656 -19.594 1 97.88 227 TYR A C 1
ATOM 1723 O O . TYR A 1 227 ? 2.764 -35.844 -19.719 1 97.88 227 TYR A O 1
ATOM 1731 N N . PHE A 1 228 ? 2.072 -37.906 -19.297 1 98.06 228 PHE A N 1
ATOM 1732 C CA . PHE A 1 228 ? 3.383 -38.438 -18.953 1 98.06 228 PHE A CA 1
ATOM 1733 C C . PHE A 1 228 ? 4.297 -38.469 -20.172 1 98.06 228 PHE A C 1
ATOM 1735 O O . PHE A 1 228 ? 5.457 -38.062 -20.094 1 98.06 228 PHE A O 1
ATOM 1742 N N . LEU A 1 229 ? 3.82 -38.844 -21.281 1 97.88 229 LEU A N 1
ATOM 1743 C CA . LEU A 1 229 ? 4.621 -38.938 -22.5 1 97.88 229 LEU A CA 1
ATOM 1744 C C . LEU A 1 229 ? 5.07 -37.562 -22.953 1 97.88 229 LEU A C 1
ATOM 1746 O O . LEU A 1 229 ? 6.23 -37.375 -23.344 1 97.88 229 LEU A O 1
ATOM 1750 N N . ILE A 1 230 ? 4.223 -36.656 -22.891 1 95.81 230 ILE A N 1
ATOM 1751 C CA . ILE A 1 230 ? 4.543 -35.312 -23.328 1 95.81 230 ILE A CA 1
ATOM 1752 C C . ILE A 1 230 ? 5.562 -34.688 -22.375 1 95.81 230 ILE A C 1
ATOM 1754 O O . ILE A 1 230 ? 6.484 -34 -22.797 1 95.81 230 ILE A O 1
ATOM 1758 N N . ALA A 1 231 ? 5.465 -34.969 -21.109 1 97 231 ALA A N 1
ATOM 1759 C CA . ALA A 1 231 ? 6.344 -34.406 -20.094 1 97 231 ALA A CA 1
ATOM 1760 C C . ALA A 1 231 ? 7.785 -34.875 -20.297 1 97 231 ALA A C 1
ATOM 1762 O O . ALA A 1 231 ? 8.719 -34.25 -19.766 1 97 231 ALA A O 1
ATOM 1763 N N . GLN A 1 232 ? 7.98 -35.938 -21.062 1 95.38 232 GLN A N 1
ATOM 1764 C CA . GLN A 1 232 ? 9.328 -36.438 -21.328 1 95.38 232 GLN A CA 1
ATOM 1765 C C . GLN A 1 232 ? 10.062 -35.531 -22.312 1 95.38 232 GLN A C 1
ATOM 1767 O O . GLN A 1 232 ? 11.297 -35.531 -22.375 1 95.38 232 GLN A O 1
ATOM 1772 N N . VAL A 1 233 ? 9.25 -34.719 -23.016 1 93 233 VAL A N 1
ATOM 1773 C CA . VAL A 1 233 ? 9.914 -33.938 -24.062 1 93 233 VAL A CA 1
ATOM 1774 C C . VAL A 1 233 ? 9.555 -32.469 -23.938 1 93 233 VAL A C 1
ATOM 1776 O O . VAL A 1 233 ? 10.18 -31.609 -24.562 1 93 233 VAL A O 1
ATOM 1779 N N . ASN A 1 234 ? 8.555 -32.219 -23.156 1 92.25 234 ASN A N 1
ATOM 1780 C CA . ASN A 1 234 ? 8.086 -30.844 -23.016 1 92.25 234 ASN A CA 1
ATOM 1781 C C . ASN A 1 234 ? 7.434 -30.625 -21.656 1 92.25 234 ASN A C 1
ATOM 1783 O O . ASN A 1 234 ? 6.719 -31.484 -21.156 1 92.25 234 ASN A O 1
ATOM 1787 N N . TYR A 1 235 ? 7.723 -29.531 -21.047 1 93.12 235 TYR A N 1
ATOM 1788 C CA . TYR A 1 235 ? 7.148 -29.266 -19.734 1 93.12 235 TYR A CA 1
ATOM 1789 C C . TYR A 1 235 ? 6.09 -28.172 -19.797 1 93.12 235 TYR A C 1
ATOM 1791 O O . TYR A 1 235 ? 5.551 -27.75 -18.781 1 93.12 235 TYR A O 1
ATOM 1799 N N . GLU A 1 236 ? 5.676 -27.719 -20.875 1 90.19 236 GLU A N 1
ATOM 1800 C CA . GLU A 1 236 ? 4.699 -26.641 -21.016 1 90.19 236 GLU A CA 1
ATOM 1801 C C . GLU A 1 236 ? 3.311 -27.188 -21.328 1 90.19 236 GLU A C 1
ATOM 1803 O O . GLU A 1 236 ? 2.301 -26.594 -20.953 1 90.19 236 GLU A O 1
ATOM 1808 N N . PHE A 1 237 ? 3.211 -28.594 -21.844 1 89.5 237 PHE A N 1
ATOM 1809 C CA . PHE A 1 237 ? 1.989 -29.047 -22.5 1 89.5 237 PHE A CA 1
ATOM 1810 C C . PHE A 1 237 ? 1.323 -30.156 -21.703 1 89.5 237 PHE A C 1
ATOM 1812 O O . PHE A 1 237 ? 0.179 -30.531 -21.984 1 89.5 237 PHE A O 1
ATOM 1819 N N . PRO A 1 238 ? 1.988 -30.625 -20.906 1 95.38 238 PRO A N 1
ATOM 1820 C CA . PRO A 1 238 ? 1.489 -31.922 -20.422 1 95.38 238 PRO A CA 1
ATOM 1821 C C . PRO A 1 238 ? 0.051 -31.844 -19.922 1 95.38 238 PRO A C 1
ATOM 1823 O O . PRO A 1 238 ? -0.804 -32.625 -20.359 1 95.38 238 PRO A O 1
ATOM 1826 N N . SER A 1 239 ? -0.239 -30.844 -19.094 1 97 239 SER A N 1
ATOM 1827 C CA . SER A 1 239 ? -1.571 -30.797 -18.5 1 97 239 SER A CA 1
ATOM 1828 C C . SER A 1 239 ? -2.617 -30.375 -19.531 1 97 239 SER A C 1
ATOM 1830 O O . SER A 1 239 ? -3.707 -30.953 -19.578 1 97 239 SER A O 1
ATOM 1832 N N . LEU A 1 240 ? -2.352 -29.406 -20.328 1 94.56 240 LEU A N 1
ATOM 1833 C CA . LEU A 1 240 ? -3.305 -28.891 -21.312 1 94.56 240 LEU A CA 1
ATOM 1834 C C . LEU A 1 240 ? -3.637 -29.953 -22.359 1 94.56 240 LEU A C 1
ATOM 1836 O O . LEU A 1 240 ? -4.805 -30.297 -22.547 1 94.56 240 LEU A O 1
ATOM 1840 N N . VAL A 1 241 ? -2.656 -30.531 -22.969 1 95 241 VAL A N 1
ATOM 1841 C CA . VAL A 1 241 ? -2.855 -31.5 -24.047 1 95 241 VAL A CA 1
ATOM 1842 C C . VAL A 1 241 ? -3.307 -32.844 -23.469 1 95 241 VAL A C 1
ATOM 1844 O O . VAL A 1 241 ? -4.176 -33.5 -24.031 1 95 241 VAL A O 1
ATOM 1847 N N . GLY A 1 242 ? -2.697 -33.25 -22.375 1 97 242 GLY A N 1
ATOM 1848 C CA . GLY A 1 242 ? -3.164 -34.438 -21.703 1 97 242 GLY A CA 1
ATOM 1849 C C . GLY A 1 242 ? -4.625 -34.375 -21.297 1 97 242 GLY A C 1
ATOM 1850 O O . GLY A 1 242 ? -5.375 -35.312 -21.5 1 97 242 GLY A O 1
ATOM 1851 N N . GLY A 1 243 ? -5.031 -33.25 -20.766 1 97 243 GLY A N 1
ATOM 1852 C CA . GLY A 1 243 ? -6.426 -33.031 -20.406 1 97 243 GLY A CA 1
ATOM 1853 C C . GLY A 1 243 ? -7.352 -33.062 -21.609 1 97 243 GLY A C 1
ATOM 1854 O O . GLY A 1 243 ? -8.43 -33.625 -21.562 1 97 243 GLY A O 1
ATOM 1855 N N . ALA A 1 244 ? -6.965 -32.406 -22.688 1 95.62 244 ALA A N 1
ATOM 1856 C CA . ALA A 1 244 ? -7.781 -32.344 -23.891 1 95.62 244 ALA A CA 1
ATOM 1857 C C . ALA A 1 244 ? -7.984 -33.75 -24.469 1 95.62 244 ALA A C 1
ATOM 1859 O O . ALA A 1 244 ? -9.109 -34.125 -24.797 1 95.62 244 ALA A O 1
ATOM 1860 N N . ILE A 1 245 ? -6.926 -34.5 -24.625 1 97.31 245 ILE A N 1
ATOM 1861 C CA . ILE A 1 245 ? -7.008 -35.875 -25.141 1 97.31 245 ILE A CA 1
ATOM 1862 C C . ILE A 1 245 ? -7.852 -36.719 -24.203 1 97.31 245 ILE A C 1
ATOM 1864 O O . ILE A 1 245 ? -8.711 -37.469 -24.656 1 97.31 245 ILE A O 1
ATOM 1868 N N . GLY A 1 246 ? -7.586 -36.562 -22.938 1 98.12 246 GLY A N 1
ATOM 1869 C CA . GLY A 1 246 ? -8.352 -37.312 -21.938 1 98.12 246 GLY A CA 1
ATOM 1870 C C . GLY A 1 246 ? -9.836 -37 -21.984 1 98.12 246 GLY A C 1
ATOM 1871 O O . GLY A 1 246 ? -10.664 -37.875 -21.812 1 98.12 246 GLY A O 1
ATOM 1872 N N . LEU A 1 247 ? -10.156 -35.719 -22.156 1 96.88 247 LEU A N 1
ATOM 1873 C CA . LEU A 1 247 ? -11.562 -35.344 -22.266 1 96.88 247 LEU A CA 1
ATOM 1874 C C . LEU A 1 247 ? -12.211 -36 -23.469 1 96.88 247 LEU A C 1
ATOM 1876 O O . LEU A 1 247 ? -13.312 -36.562 -23.359 1 96.88 247 LEU A O 1
ATOM 1880 N N . PHE A 1 248 ? -11.555 -36 -24.594 1 96.38 248 PHE A N 1
ATOM 1881 C CA . PHE A 1 248 ? -12.078 -36.625 -25.812 1 96.38 248 PHE A CA 1
ATOM 1882 C C . PHE A 1 248 ? -12.281 -38.125 -25.594 1 96.38 248 PHE A C 1
ATOM 1884 O O . PHE A 1 248 ? -13.328 -38.688 -25.953 1 96.38 248 PHE A O 1
ATOM 1891 N N . ILE A 1 249 ? -11.336 -38.781 -25.031 1 98.25 249 ILE A N 1
ATOM 1892 C CA . ILE A 1 249 ? -11.398 -40.219 -24.812 1 98.25 249 ILE A CA 1
ATOM 1893 C C . ILE A 1 249 ? -12.516 -40.531 -23.828 1 98.25 249 ILE A C 1
ATOM 1895 O O . ILE A 1 249 ? -13.266 -41.5 -24.016 1 98.25 249 ILE A O 1
ATOM 1899 N N . SER A 1 250 ? -12.625 -39.781 -22.766 1 98.19 250 SER A N 1
ATOM 1900 C CA . SER A 1 250 ? -13.656 -40 -21.75 1 98.19 250 SER A CA 1
ATOM 1901 C C . SER A 1 250 ? -15.055 -39.844 -22.344 1 98.19 250 SER A C 1
ATOM 1903 O O . SER A 1 250 ? -15.938 -40.688 -22.094 1 98.19 250 SER A O 1
ATOM 1905 N N . VAL A 1 251 ? -15.242 -38.812 -23.094 1 96.19 251 VAL A N 1
ATOM 1906 C CA . VAL A 1 251 ? -16.547 -38.562 -23.719 1 96.19 251 VAL A CA 1
ATOM 1907 C C . VAL A 1 251 ? -16.859 -39.656 -24.719 1 96.19 251 VAL A C 1
ATOM 1909 O O . VAL A 1 251 ? -17.984 -40.156 -24.766 1 96.19 251 VAL A O 1
ATOM 1912 N N . TRP A 1 252 ? -15.859 -40 -25.531 1 96.69 252 TRP A N 1
ATOM 1913 C CA . TRP A 1 252 ? -16.031 -41.094 -26.5 1 96.69 252 TRP A CA 1
ATOM 1914 C C . TRP A 1 252 ? -16.422 -42.375 -25.812 1 96.69 252 TRP A C 1
ATOM 1916 O O . TRP A 1 252 ? -17.375 -43.062 -26.234 1 96.69 252 TRP A O 1
ATOM 1926 N N . ALA A 1 253 ? -15.766 -42.75 -24.797 1 97.81 253 ALA A N 1
ATOM 1927 C CA . ALA A 1 253 ? -16.047 -43.969 -24.062 1 97.81 253 ALA A CA 1
ATOM 1928 C C . ALA A 1 253 ? -17.406 -43.906 -23.375 1 97.81 253 ALA A C 1
ATOM 1930 O O . ALA A 1 253 ? -18.141 -44.906 -23.344 1 97.81 253 ALA A O 1
ATOM 1931 N N . ALA A 1 254 ? -17.766 -42.812 -22.828 1 96.38 254 ALA A N 1
ATOM 1932 C CA . ALA A 1 254 ? -19.047 -42.625 -22.156 1 96.38 254 ALA A CA 1
ATOM 1933 C C . ALA A 1 254 ? -20.203 -42.781 -23.141 1 96.38 254 ALA A C 1
ATOM 1935 O O . ALA A 1 254 ? -21.219 -43.406 -22.828 1 96.38 254 ALA A O 1
ATOM 1936 N N . ASN A 1 255 ? -20.031 -42.156 -24.297 1 93 255 ASN A N 1
ATOM 1937 C CA . ASN A 1 255 ? -21.078 -42.219 -25.312 1 93 255 ASN A CA 1
ATOM 1938 C C . ASN A 1 255 ? -21.297 -43.625 -25.797 1 93 255 ASN A C 1
ATOM 1940 O O . ASN A 1 255 ? -22.406 -43.969 -26.219 1 93 255 ASN A O 1
ATOM 1944 N N . ARG A 1 256 ? -20.359 -44.438 -25.672 1 95.12 256 ARG A N 1
ATOM 1945 C CA . ARG A 1 256 ? -20.469 -45.844 -26.094 1 95.12 256 ARG A CA 1
ATOM 1946 C C . ARG A 1 256 ? -20.734 -46.75 -24.906 1 95.12 256 ARG A C 1
ATOM 1948 O O . ARG A 1 256 ? -20.734 -47.969 -25.047 1 95.12 256 ARG A O 1
ATOM 1955 N N . ASN A 1 257 ? -20.828 -46.188 -23.734 1 94.62 257 ASN A N 1
ATOM 1956 C CA . ASN A 1 257 ? -21.109 -46.906 -22.484 1 94.62 257 ASN A CA 1
ATOM 1957 C C . ASN A 1 257 ? -20.062 -47.969 -22.203 1 94.62 257 ASN A C 1
ATOM 1959 O O . ASN A 1 257 ? -20.406 -49.062 -21.734 1 94.62 257 ASN A O 1
ATOM 1963 N N . ILE A 1 258 ? -18.891 -47.625 -22.547 1 96.62 258 ILE A N 1
ATOM 1964 C CA . ILE A 1 258 ? -17.812 -48.562 -22.312 1 96.62 258 ILE A CA 1
ATOM 1965 C C . ILE A 1 258 ? -17.438 -48.562 -20.828 1 96.62 258 ILE A C 1
ATOM 1967 O O . ILE A 1 258 ? -16.969 -47.531 -20.312 1 96.62 258 ILE A O 1
ATOM 1971 N N . GLY A 1 259 ? -17.641 -49.719 -20.188 1 95.88 259 GLY A N 1
ATOM 1972 C CA . GLY A 1 259 ? -17.219 -49.875 -18.812 1 95.88 259 GLY A CA 1
ATOM 1973 C C . GLY A 1 259 ? -18.141 -49.188 -17.812 1 95.88 259 GLY A C 1
ATOM 1974 O O . GLY A 1 259 ? -17.734 -48.875 -16.688 1 95.88 259 GLY A O 1
ATOM 1975 N N . LEU A 1 260 ? -19.328 -48.844 -18.25 1 95.62 260 LEU A N 1
ATOM 1976 C CA . LEU A 1 260 ? -20.266 -48.125 -17.375 1 95.62 260 LEU A CA 1
ATOM 1977 C C . LEU A 1 260 ? -21.438 -49 -16.984 1 95.62 260 LEU A C 1
ATOM 1979 O O . LEU A 1 260 ? -21.906 -49.812 -17.797 1 95.62 260 LEU A O 1
ATOM 1983 N N . ALA A 1 261 ? -21.812 -48.781 -15.828 1 93.69 261 ALA A N 1
ATOM 1984 C CA . ALA A 1 261 ? -23.047 -49.438 -15.398 1 93.69 261 ALA A CA 1
ATOM 1985 C C . ALA A 1 261 ? -24.266 -48.781 -16.031 1 93.69 261 ALA A C 1
ATOM 1987 O O . ALA A 1 261 ? -24.281 -47.562 -16.266 1 93.69 261 ALA A O 1
ATOM 1988 N N . LYS A 1 262 ? -25.281 -49.562 -16.297 1 89.38 262 LYS A N 1
ATOM 1989 C CA . LYS A 1 262 ? -26.516 -49.062 -16.906 1 89.38 262 LYS A CA 1
ATOM 1990 C C . LYS A 1 262 ? -27.328 -48.25 -15.906 1 89.38 262 LYS A C 1
ATOM 1992 O O . LYS A 1 262 ? -27.484 -48.688 -14.75 1 89.38 262 LYS A O 1
ATOM 1997 N N . VAL A 1 263 ? -27.562 -47.094 -16.406 1 87.75 263 VAL A N 1
ATOM 1998 C CA . VAL A 1 263 ? -28.422 -46.25 -15.555 1 87.75 263 VAL A CA 1
ATOM 1999 C C . VAL A 1 263 ? -29.594 -45.719 -16.375 1 87.75 263 VAL A C 1
ATOM 2001 O O . VAL A 1 263 ? -29.562 -45.75 -17.609 1 87.75 263 VAL A O 1
ATOM 2004 N N . THR A 1 264 ? -30.734 -45.312 -15.625 1 82.62 264 THR A N 1
ATOM 2005 C CA . THR A 1 264 ? -31.891 -44.688 -16.266 1 82.62 264 THR A CA 1
ATOM 2006 C C . THR A 1 264 ? -31.531 -43.344 -16.875 1 82.62 264 THR A C 1
ATOM 2008 O O . THR A 1 264 ? -30.812 -42.531 -16.25 1 82.62 264 THR A O 1
ATOM 2011 N N . ASN A 1 265 ? -31.969 -43.188 -18.141 1 77.62 265 ASN A N 1
ATOM 2012 C CA . ASN A 1 265 ? -31.656 -41.938 -18.844 1 77.62 265 ASN A CA 1
ATOM 2013 C C . ASN A 1 265 ? -32.5 -40.781 -18.312 1 77.62 265 ASN A C 1
ATOM 2015 O O . ASN A 1 265 ? -33.719 -40.75 -18.484 1 77.62 265 ASN A O 1
ATOM 2019 N N . THR A 1 266 ? -31.938 -39.875 -17.531 1 71.88 266 THR A N 1
ATOM 2020 C CA . THR A 1 266 ? -32.625 -38.719 -16.969 1 71.88 266 THR A CA 1
ATOM 2021 C C . THR A 1 266 ? -32.188 -37.438 -17.656 1 71.88 266 THR A C 1
ATOM 2023 O O . THR A 1 266 ? -32.531 -36.344 -17.219 1 71.88 266 THR A O 1
ATOM 2026 N N . LEU A 1 267 ? -31.469 -37.531 -18.688 1 75.06 267 LEU A N 1
ATOM 2027 C CA . LEU A 1 267 ? -30.891 -36.344 -19.312 1 75.06 267 LEU A CA 1
ATOM 2028 C C . LEU A 1 267 ? -31.922 -35.625 -20.141 1 75.06 267 LEU A C 1
ATOM 2030 O O . LEU A 1 267 ? -32.844 -36.219 -20.703 1 75.06 267 LEU A O 1
ATOM 2034 N N . ASP A 1 268 ? -31.938 -34.312 -19.938 1 69.12 268 ASP A N 1
ATOM 2035 C CA . ASP A 1 268 ? -32.812 -33.469 -20.75 1 69.12 268 ASP A CA 1
ATOM 2036 C C . ASP A 1 268 ? -32.375 -33.469 -22.219 1 69.12 268 ASP A C 1
ATOM 2038 O O . ASP A 1 268 ? -31.219 -33.688 -22.531 1 69.12 268 ASP A O 1
ATOM 2042 N N . ASN A 1 269 ? -33.312 -33.594 -23.172 1 64.81 269 ASN A N 1
ATOM 2043 C CA . ASN A 1 269 ? -33.094 -33.625 -24.609 1 64.81 269 ASN A CA 1
ATOM 2044 C C . ASN A 1 269 ? -32.531 -32.312 -25.141 1 64.81 269 ASN A C 1
ATOM 2046 O O . ASN A 1 269 ? -32.531 -32.094 -26.359 1 64.81 269 ASN A O 1
ATOM 2050 N N . ASN A 1 270 ? -32.094 -31.453 -24.234 1 68.31 270 ASN A N 1
ATOM 2051 C CA . ASN A 1 270 ? -31.594 -30.203 -24.781 1 68.31 270 ASN A CA 1
ATOM 2052 C C . ASN A 1 270 ? -30.141 -30.328 -25.188 1 68.31 270 ASN A C 1
ATOM 2054 O O . ASN A 1 270 ? -29.25 -29.797 -24.516 1 68.31 270 ASN A O 1
ATOM 2058 N N . ALA A 1 271 ? -29.844 -31.047 -26.312 1 76.5 271 ALA A N 1
ATOM 2059 C CA . ALA A 1 271 ? -28.5 -31.359 -26.781 1 76.5 271 ALA A CA 1
ATOM 2060 C C . ALA A 1 271 ? -27.922 -30.203 -27.594 1 76.5 271 ALA A C 1
ATOM 2062 O O . ALA A 1 271 ? -28.641 -29.516 -28.328 1 76.5 271 ALA A O 1
ATOM 2063 N N . VAL A 1 272 ? -26.828 -29.797 -27.203 1 88.44 272 VAL A N 1
ATOM 2064 C CA . VAL A 1 272 ? -26.078 -28.828 -27.984 1 88.44 272 VAL A CA 1
ATOM 2065 C C . VAL A 1 272 ? -25.594 -29.469 -29.297 1 88.44 272 VAL A C 1
ATOM 2067 O O . VAL A 1 272 ? -25.281 -30.656 -29.328 1 88.44 272 VAL A O 1
ATOM 2070 N N . SER A 1 273 ? -25.719 -28.703 -30.406 1 90.81 273 SER A N 1
ATOM 2071 C CA . SER A 1 273 ? -25.297 -29.219 -31.703 1 90.81 273 SER A CA 1
ATOM 2072 C C . SER A 1 273 ? -23.781 -29.375 -31.766 1 90.81 273 SER A C 1
ATOM 2074 O O . SER A 1 273 ? -23.062 -28.719 -31 1 90.81 273 SER A O 1
ATOM 2076 N N . ALA A 1 274 ? -23.312 -30.219 -32.625 1 91.19 274 ALA A N 1
ATOM 2077 C CA . ALA A 1 274 ? -21.875 -30.438 -32.812 1 91.19 274 ALA A CA 1
ATOM 2078 C C . ALA A 1 274 ? -21.188 -29.141 -33.25 1 91.19 274 ALA A C 1
ATOM 2080 O O . ALA A 1 274 ? -20.047 -28.875 -32.844 1 91.19 274 ALA A O 1
ATOM 2081 N N . GLY A 1 275 ? -21.859 -28.406 -34.031 1 92.81 275 GLY A N 1
ATOM 2082 C CA . GLY A 1 275 ? -21.312 -27.141 -34.469 1 92.81 275 GLY A CA 1
ATOM 2083 C C . GLY A 1 275 ? -21.078 -26.156 -33.344 1 92.81 275 GLY A C 1
ATOM 2084 O O . GLY A 1 275 ? -20.062 -25.438 -33.344 1 92.81 275 GLY A O 1
ATOM 2085 N N . GLU A 1 276 ? -22.016 -26.125 -32.469 1 94 276 GLU A N 1
ATOM 2086 C CA . GLU A 1 276 ? -21.891 -25.234 -31.328 1 94 276 GLU A CA 1
ATOM 2087 C C . GLU A 1 276 ? -20.719 -25.656 -30.438 1 94 276 GLU A C 1
ATOM 2089 O O . GLU A 1 276 ? -20 -24.797 -29.922 1 94 276 GLU A O 1
ATOM 2094 N N . VAL A 1 277 ? -20.578 -26.891 -30.312 1 93.5 277 VAL A N 1
ATOM 2095 C CA . VAL A 1 277 ? -19.5 -27.422 -29.484 1 93.5 277 VAL A CA 1
ATOM 2096 C C . VAL A 1 277 ? -18.156 -27.109 -30.125 1 93.5 277 VAL A C 1
ATOM 2098 O O . VAL A 1 277 ? -17.219 -26.672 -29.438 1 93.5 277 VAL A O 1
ATOM 2101 N N . VAL A 1 278 ? -18.047 -27.297 -31.391 1 93.88 278 VAL A N 1
ATOM 2102 C CA . VAL A 1 278 ? -16.812 -27.016 -32.125 1 93.88 278 VAL A CA 1
ATOM 2103 C C . VAL A 1 278 ? -16.469 -25.531 -32 1 93.88 278 VAL A C 1
ATOM 2105 O O . VAL A 1 278 ? -15.312 -25.172 -31.812 1 93.88 278 VAL A O 1
ATOM 2108 N N . LYS A 1 279 ? -17.453 -24.781 -32.094 1 94.38 279 LYS A N 1
ATOM 2109 C CA . LYS A 1 279 ? -17.25 -23.344 -31.969 1 94.38 279 LYS A CA 1
ATOM 2110 C C . LYS A 1 279 ? -16.766 -22.984 -30.562 1 94.38 279 LYS A C 1
ATOM 2112 O O . LYS A 1 279 ? -15.867 -22.156 -30.406 1 94.38 279 LYS A O 1
ATOM 2117 N N . ALA A 1 280 ? -17.391 -23.594 -29.625 1 93.94 280 ALA A N 1
ATOM 2118 C CA . ALA A 1 280 ? -17.031 -23.312 -28.234 1 93.94 280 ALA A CA 1
ATOM 2119 C C . ALA A 1 280 ? -15.617 -23.781 -27.922 1 93.94 280 ALA A C 1
ATOM 2121 O O . ALA A 1 280 ? -14.938 -23.219 -27.062 1 93.94 280 ALA A O 1
ATOM 2122 N N . LEU A 1 281 ? -15.148 -24.766 -28.656 1 93.12 281 LEU A N 1
ATOM 2123 C CA . LEU A 1 281 ? -13.828 -25.344 -28.422 1 93.12 281 LEU A CA 1
ATOM 2124 C C . LEU A 1 281 ? -12.773 -24.688 -29.297 1 93.12 281 LEU A C 1
ATOM 2126 O O . LEU A 1 281 ? -11.578 -24.906 -29.141 1 93.12 281 LEU A O 1
ATOM 2130 N N . PHE A 1 282 ? -13.172 -23.828 -30.094 1 94.31 282 PHE A N 1
ATOM 2131 C CA . PHE A 1 282 ? -12.289 -23.203 -31.078 1 94.31 282 PHE A CA 1
ATOM 2132 C C . PHE A 1 282 ? -11.164 -22.453 -30.375 1 94.31 282 PHE A C 1
ATOM 2134 O O . PHE A 1 282 ? -9.992 -22.625 -30.719 1 94.31 282 PHE A O 1
ATOM 2141 N N . PRO A 1 283 ? -11.453 -21.625 -29.438 1 93.69 283 PRO A N 1
ATOM 2142 C CA . PRO A 1 283 ? -10.375 -20.891 -28.766 1 93.69 283 PRO A CA 1
ATOM 2143 C C . PRO A 1 283 ? -9.344 -21.812 -28.125 1 93.69 283 PRO A C 1
ATOM 2145 O O . PRO A 1 283 ? -8.141 -21.547 -28.219 1 93.69 283 PRO A O 1
ATOM 2148 N N . THR A 1 284 ? -9.812 -22.828 -27.484 1 91.56 284 THR A N 1
ATOM 2149 C CA . THR A 1 284 ? -8.906 -23.781 -26.859 1 91.56 284 THR A CA 1
ATOM 2150 C C . THR A 1 284 ? -8.062 -24.484 -27.922 1 91.56 284 THR A C 1
ATOM 2152 O O . THR A 1 284 ? -6.863 -24.703 -27.719 1 91.56 284 THR A O 1
ATOM 2155 N N . GLY A 1 285 ? -8.703 -24.859 -28.938 1 93.5 285 GLY A N 1
ATOM 2156 C CA . GLY A 1 285 ? -7.965 -25.453 -30.031 1 93.5 285 GLY A CA 1
ATOM 2157 C C . GLY A 1 285 ? -6.895 -24.547 -30.609 1 93.5 285 GLY A C 1
ATOM 2158 O O . GLY A 1 285 ? -5.785 -25 -30.906 1 93.5 285 GLY A O 1
ATOM 2159 N N . LEU A 1 286 ? -7.266 -23.344 -30.797 1 94.75 286 LEU A N 1
ATOM 2160 C CA . LEU A 1 286 ? -6.312 -22.359 -31.297 1 94.75 286 LEU A CA 1
ATOM 2161 C C . LEU A 1 286 ? -5.137 -22.203 -30.328 1 94.75 286 LEU A C 1
ATOM 2163 O O . LEU A 1 286 ? -3.988 -22.078 -30.766 1 94.75 286 LEU A O 1
ATOM 2167 N N . LEU A 1 287 ? -5.434 -22.141 -29.094 1 92.69 287 LEU A N 1
ATOM 2168 C CA . LEU A 1 287 ? -4.41 -22.031 -28.062 1 92.69 287 LEU A CA 1
ATOM 2169 C C . LEU A 1 287 ? -3.406 -23.188 -28.172 1 92.69 287 LEU A C 1
ATOM 2171 O O . LEU A 1 287 ? -2.195 -22.953 -28.172 1 92.69 287 LEU A O 1
ATOM 2175 N N . ILE A 1 288 ? -3.881 -24.375 -28.266 1 90.69 288 ILE A N 1
ATOM 2176 C CA . ILE A 1 288 ? -3.049 -25.562 -28.359 1 90.69 288 ILE A CA 1
ATOM 2177 C C . ILE A 1 288 ? -2.225 -25.531 -29.641 1 90.69 288 ILE A C 1
ATOM 2179 O O . ILE A 1 288 ? -1.026 -25.812 -29.625 1 90.69 288 ILE A O 1
ATOM 2183 N N . ALA A 1 289 ? -2.803 -25.125 -30.688 1 93.38 289 ALA A N 1
ATOM 2184 C CA . ALA A 1 289 ? -2.119 -25.031 -31.984 1 93.38 289 ALA A CA 1
ATOM 2185 C C . ALA A 1 289 ? -0.952 -24.062 -31.922 1 93.38 289 ALA A C 1
ATOM 2187 O O . ALA A 1 289 ? 0.147 -24.359 -32.406 1 93.38 289 ALA A O 1
ATOM 2188 N N . PHE A 1 290 ? -1.202 -22.922 -31.359 1 93.38 290 PHE A N 1
ATOM 2189 C CA . PHE A 1 290 ? -0.153 -21.906 -31.25 1 93.38 290 PHE A CA 1
ATOM 2190 C C . PHE A 1 290 ? 0.997 -22.422 -30.391 1 93.38 290 PHE A C 1
ATOM 2192 O O . PHE A 1 290 ? 2.164 -22.156 -30.688 1 93.38 290 PHE A O 1
ATOM 2199 N N . LEU A 1 291 ? 0.676 -23.078 -29.328 1 88.19 291 LEU A N 1
ATOM 2200 C CA . LEU A 1 291 ? 1.708 -23.609 -28.438 1 88.19 291 LEU A CA 1
ATOM 2201 C C . LEU A 1 291 ? 2.572 -24.625 -29.172 1 88.19 291 LEU A C 1
ATOM 2203 O O . LEU A 1 291 ? 3.801 -24.594 -29.062 1 88.19 291 LEU A O 1
ATOM 2207 N N . ILE A 1 292 ? 1.915 -25.422 -29.859 1 87.31 292 ILE A N 1
ATOM 2208 C CA . ILE A 1 292 ? 2.637 -26.469 -30.594 1 87.31 292 ILE A CA 1
ATOM 2209 C C . ILE A 1 292 ? 3.549 -25.828 -31.641 1 87.31 292 ILE A C 1
ATOM 2211 O O . ILE A 1 292 ? 4.738 -26.141 -31.703 1 87.31 292 ILE A O 1
ATOM 2215 N N . VAL A 1 293 ? 3.047 -24.906 -32.344 1 91.31 293 VAL A N 1
ATOM 2216 C CA . VAL A 1 293 ? 3.777 -24.281 -33.438 1 91.31 293 VAL A CA 1
ATOM 2217 C C . VAL A 1 293 ? 4.961 -23.5 -32.875 1 91.31 293 VAL A C 1
ATOM 2219 O O . VAL A 1 293 ? 6.035 -23.453 -33.5 1 91.31 293 VAL A O 1
ATOM 2222 N N . THR A 1 294 ? 4.828 -22.922 -31.766 1 90.56 294 THR A N 1
ATOM 2223 C CA . THR A 1 294 ? 5.852 -22.031 -31.234 1 90.56 294 THR A CA 1
ATOM 2224 C C . THR A 1 294 ? 6.887 -22.797 -30.438 1 90.56 294 THR A C 1
ATOM 2226 O O . THR A 1 294 ? 7.98 -22.297 -30.156 1 90.56 294 THR A O 1
ATOM 2229 N N . ARG A 1 295 ? 6.617 -24.094 -30.047 1 87 295 ARG A N 1
ATOM 2230 C CA . ARG A 1 295 ? 7.516 -24.797 -29.141 1 87 295 ARG A CA 1
ATOM 2231 C C . ARG A 1 295 ? 8.234 -25.938 -29.859 1 87 295 ARG A C 1
ATOM 2233 O O . ARG A 1 295 ? 9.219 -26.484 -29.359 1 87 295 ARG A O 1
ATOM 2240 N N . ILE A 1 296 ? 7.844 -26.234 -31.016 1 83 296 ILE A N 1
ATOM 2241 C CA . ILE A 1 296 ? 8.469 -27.297 -31.781 1 83 296 ILE A CA 1
ATOM 2242 C C . ILE A 1 296 ? 9.805 -26.812 -32.344 1 83 296 ILE A C 1
ATOM 2244 O O . ILE A 1 296 ? 9.852 -25.797 -33.062 1 83 296 ILE A O 1
ATOM 2248 N N . HIS A 1 297 ? 10.875 -27.578 -32.094 1 81.62 297 HIS A N 1
ATOM 2249 C CA . HIS A 1 297 ? 12.234 -27.172 -32.438 1 81.62 297 HIS A CA 1
ATOM 2250 C C . HIS A 1 297 ? 12.445 -27.172 -33.969 1 81.62 297 HIS A C 1
ATOM 2252 O O . HIS A 1 297 ? 13.266 -26.406 -34.469 1 81.62 297 HIS A O 1
ATOM 2258 N N . GLN A 1 298 ? 11.672 -28.062 -34.625 1 85.38 298 GLN A N 1
ATOM 2259 C CA . GLN A 1 298 ? 11.859 -28.203 -36.062 1 85.38 298 GLN A CA 1
ATOM 2260 C C . GLN A 1 298 ? 11.352 -26.969 -36.781 1 85.38 298 GLN A C 1
ATOM 2262 O O . GLN A 1 298 ? 11.758 -26.703 -37.938 1 85.38 298 GLN A O 1
ATOM 2267 N N . LEU A 1 299 ? 10.562 -26.234 -36.156 1 89.62 299 LEU A N 1
ATOM 2268 C CA . LEU A 1 299 ? 10.055 -25.016 -36.75 1 89.62 299 LEU A CA 1
ATOM 2269 C C . LEU A 1 299 ? 10.883 -23.812 -36.312 1 89.62 299 LEU A C 1
ATOM 2271 O O . LEU A 1 299 ? 11.5 -23.828 -35.25 1 89.62 299 LEU A O 1
ATOM 2275 N N . PRO A 1 300 ? 10.938 -22.781 -37.094 1 91.25 300 PRO A N 1
ATOM 2276 C CA . PRO A 1 300 ? 11.844 -21.656 -36.844 1 91.25 300 PRO A CA 1
ATOM 2277 C C . PRO A 1 300 ? 11.32 -20.719 -35.75 1 91.25 300 PRO A C 1
ATOM 2279 O O . PRO A 1 300 ? 12.07 -19.891 -35.219 1 91.25 300 PRO A O 1
ATOM 2282 N N . PHE A 1 301 ? 10.156 -20.844 -35.344 1 92.12 301 PHE A N 1
ATOM 2283 C CA . PHE A 1 301 ? 9.508 -19.859 -34.5 1 92.12 301 PHE A CA 1
ATOM 2284 C C . PHE A 1 301 ? 10.156 -19.812 -33.125 1 92.12 301 PHE A C 1
ATOM 2286 O O . PHE A 1 301 ? 10.367 -18.734 -32.562 1 92.12 301 PHE A O 1
ATOM 2293 N N . LYS A 1 302 ? 10.438 -20.938 -32.5 1 90.31 302 LYS A N 1
ATOM 2294 C CA . LYS A 1 302 ? 11.078 -20.969 -31.203 1 90.31 302 LYS A CA 1
ATOM 2295 C C . LYS A 1 302 ? 12.398 -20.203 -31.234 1 90.31 302 LYS A C 1
ATOM 2297 O O . LYS A 1 302 ? 12.68 -19.406 -30.328 1 90.31 302 LYS A O 1
ATOM 2302 N N . ALA A 1 303 ? 13.219 -20.453 -32.188 1 91.38 303 ALA A N 1
ATOM 2303 C CA . ALA A 1 303 ? 14.508 -19.781 -32.344 1 91.38 303 ALA A CA 1
ATOM 2304 C C . ALA A 1 303 ? 14.328 -18.281 -32.562 1 91.38 303 ALA A C 1
ATOM 2306 O O . ALA A 1 303 ? 15.078 -17.469 -32 1 91.38 303 ALA A O 1
ATOM 2307 N N . MET A 1 304 ? 13.375 -17.953 -33.375 1 93.38 304 MET A N 1
ATOM 2308 C CA . MET A 1 304 ? 13.094 -16.547 -33.656 1 93.38 304 MET A CA 1
ATOM 2309 C C . MET A 1 304 ? 12.703 -15.797 -32.375 1 93.38 304 MET A C 1
ATOM 2311 O O . MET A 1 304 ? 13.148 -14.672 -32.156 1 93.38 304 MET A O 1
ATOM 2315 N N . MET A 1 305 ? 11.922 -16.422 -31.594 1 94.12 305 MET A N 1
ATOM 2316 C CA . MET A 1 305 ? 11.391 -15.789 -30.391 1 94.12 305 MET A CA 1
ATOM 2317 C C . MET A 1 305 ? 12.477 -15.672 -29.312 1 94.12 305 MET A C 1
ATOM 2319 O O . MET A 1 305 ? 12.367 -14.852 -28.406 1 94.12 305 MET A O 1
ATOM 2323 N N . ASN A 1 306 ? 13.57 -16.453 -29.469 1 92.81 306 ASN A N 1
ATOM 2324 C CA . ASN A 1 306 ? 14.648 -16.438 -28.484 1 92.81 306 ASN A CA 1
ATOM 2325 C C . ASN A 1 306 ? 15.914 -15.789 -29.047 1 92.81 306 ASN A C 1
ATOM 2327 O O . ASN A 1 306 ? 17 -15.938 -28.469 1 92.81 306 ASN A O 1
ATOM 2331 N N . ASP A 1 307 ? 15.766 -15.125 -30.188 1 95.25 307 ASP A N 1
ATOM 2332 C CA . ASP A 1 307 ? 16.906 -14.453 -30.797 1 95.25 307 ASP A CA 1
ATOM 2333 C C . ASP A 1 307 ? 17.422 -13.336 -29.906 1 95.25 307 ASP A C 1
ATOM 2335 O O . ASP A 1 307 ? 16.781 -12.297 -29.766 1 95.25 307 ASP A O 1
ATOM 2339 N N . ALA A 1 308 ? 18.578 -13.5 -29.406 1 94.62 308 ALA A N 1
ATOM 2340 C CA . ALA A 1 308 ? 19.125 -12.586 -28.422 1 94.62 308 ALA A CA 1
ATOM 2341 C C . ALA A 1 308 ? 20.016 -11.531 -29.078 1 94.62 308 ALA A C 1
ATOM 2343 O O . ALA A 1 308 ? 20.672 -10.75 -28.391 1 94.62 308 ALA A O 1
ATOM 2344 N N . THR A 1 309 ? 20.016 -11.508 -30.391 1 96.88 309 THR A N 1
ATOM 2345 C CA . THR A 1 309 ? 20.797 -10.484 -31.094 1 96.88 309 THR A CA 1
ATOM 2346 C C . THR A 1 309 ? 20.281 -9.094 -30.766 1 96.88 309 THR A C 1
ATOM 2348 O O . THR A 1 309 ? 19.078 -8.836 -30.875 1 96.88 309 THR A O 1
ATOM 2351 N N . ILE A 1 310 ? 21.156 -8.242 -30.422 1 97 310 ILE A N 1
ATOM 2352 C CA . ILE A 1 310 ? 20.781 -6.914 -29.953 1 97 310 ILE A CA 1
ATOM 2353 C C . ILE A 1 310 ? 20.25 -6.082 -31.109 1 97 310 ILE A C 1
ATOM 2355 O O . ILE A 1 310 ? 20.922 -5.953 -32.156 1 97 310 ILE A O 1
ATOM 2359 N N . TRP A 1 311 ? 19.125 -5.605 -31.031 1 97.31 311 TRP A N 1
ATOM 2360 C CA . TRP A 1 311 ? 18.5 -4.715 -32 1 97.31 311 TRP A CA 1
ATOM 2361 C C . TRP A 1 311 ? 18.656 -3.258 -31.578 1 97.31 311 TRP A C 1
ATOM 2363 O O . TRP A 1 311 ? 18.906 -2.389 -32.438 1 97.31 311 TRP A O 1
ATOM 2373 N N . PHE A 1 312 ? 18.516 -2.951 -30.312 1 97.06 312 PHE A N 1
ATOM 2374 C CA . PHE A 1 312 ? 18.578 -1.613 -29.734 1 97.06 312 PHE A CA 1
ATOM 2375 C C . PHE A 1 312 ? 19.172 -1.651 -28.344 1 97.06 312 PHE A C 1
ATOM 2377 O O . PHE A 1 312 ? 18.922 -2.586 -27.578 1 97.06 312 PHE A O 1
ATOM 2384 N N . SER A 1 313 ? 20.047 -0.733 -28.031 1 97.38 313 SER A N 1
ATOM 2385 C CA . SER A 1 313 ? 20.672 -0.633 -26.719 1 97.38 313 SER A CA 1
ATOM 2386 C C . SER A 1 313 ? 20.812 0.822 -26.281 1 97.38 313 SER A C 1
ATOM 2388 O O . SER A 1 313 ? 21.125 1.69 -27.094 1 97.38 313 SER A O 1
ATOM 2390 N N . THR A 1 314 ? 20.438 1.149 -25.094 1 97.06 314 THR A N 1
ATOM 2391 C CA . THR A 1 314 ? 20.609 2.486 -24.531 1 97.06 314 THR A CA 1
ATOM 2392 C C . THR A 1 314 ? 20.844 2.414 -23.031 1 97.06 314 THR A C 1
ATOM 2394 O O . THR A 1 314 ? 20.422 1.464 -22.359 1 97.06 314 THR A O 1
ATOM 2397 N N . THR A 1 315 ? 21.594 3.328 -22.484 1 96.19 315 THR A N 1
ATOM 2398 C CA . THR A 1 315 ? 21.812 3.426 -21.047 1 96.19 315 THR A CA 1
ATOM 2399 C C . THR A 1 315 ? 20.719 4.262 -20.406 1 96.19 315 THR A C 1
ATOM 2401 O O . THR A 1 315 ? 20.469 5.402 -20.797 1 96.19 315 THR A O 1
ATOM 2404 N N . LEU A 1 316 ? 20.062 3.713 -19.469 1 95.94 316 LEU A N 1
ATOM 2405 C CA . LEU A 1 316 ? 19 4.402 -18.719 1 95.94 316 LEU A CA 1
ATOM 2406 C C . LEU A 1 316 ? 19.562 5.023 -17.438 1 95.94 316 LEU A C 1
ATOM 2408 O O . LEU A 1 316 ? 19.266 4.555 -16.344 1 95.94 316 LEU A O 1
ATOM 2412 N N . GLY A 1 317 ? 20.391 6.09 -17.625 1 94.88 317 GLY A N 1
ATOM 2413 C CA . GLY A 1 317 ? 20.969 6.77 -16.484 1 94.88 317 GLY A CA 1
ATOM 2414 C C . GLY A 1 317 ? 21.703 5.832 -15.539 1 94.88 317 GLY A C 1
ATOM 2415 O O . GLY A 1 317 ? 22.562 5.055 -15.977 1 94.88 317 GLY A O 1
ATOM 2416 N N . SER A 1 318 ? 21.344 5.926 -14.266 1 95.38 318 SER A N 1
ATOM 2417 C CA . SER A 1 318 ? 22.031 5.109 -13.266 1 95.38 318 SER A CA 1
ATOM 2418 C C . SER A 1 318 ? 21.297 3.783 -13.055 1 95.38 318 SER A C 1
ATOM 2420 O O . SER A 1 318 ? 21.703 2.982 -12.203 1 95.38 318 SER A O 1
ATOM 2422 N N . LEU A 1 319 ? 20.266 3.555 -13.805 1 95.88 319 LEU A N 1
ATOM 2423 C CA . LEU A 1 319 ? 19.484 2.332 -13.656 1 95.88 319 LEU A CA 1
ATOM 2424 C C . LEU A 1 319 ? 20.234 1.132 -14.219 1 95.88 319 LEU A C 1
ATOM 2426 O O . LEU A 1 319 ? 20.25 0.06 -13.609 1 95.88 319 LEU A O 1
ATOM 2430 N N . GLY A 1 320 ? 20.781 1.331 -15.445 1 97.25 320 GLY A N 1
ATOM 2431 C CA . GLY A 1 320 ? 21.531 0.262 -16.094 1 97.25 320 GLY A CA 1
ATOM 2432 C C . GLY A 1 320 ? 21.422 0.302 -17.609 1 97.25 320 GLY A C 1
ATOM 2433 O O . GLY A 1 320 ? 21.047 1.326 -18.188 1 97.25 320 GLY A O 1
ATOM 2434 N N . LEU A 1 321 ? 21.875 -0.743 -18.25 1 97.62 321 LEU A N 1
ATOM 2435 C CA . LEU A 1 321 ? 21.875 -0.872 -19.703 1 97.62 321 LEU A CA 1
ATOM 2436 C C . LEU A 1 321 ? 20.625 -1.594 -20.172 1 97.62 321 LEU A C 1
ATOM 2438 O O . LEU A 1 321 ? 20.406 -2.762 -19.844 1 97.62 321 LEU A O 1
ATOM 2442 N N . PHE A 1 322 ? 19.812 -0.884 -20.891 1 97.88 322 PHE A N 1
ATOM 2443 C CA . PHE A 1 322 ? 18.594 -1.446 -21.453 1 97.88 322 PHE A CA 1
ATOM 2444 C C . PHE A 1 322 ? 18.828 -1.94 -22.875 1 97.88 322 PHE A C 1
ATOM 2446 O O . PHE A 1 322 ? 19.375 -1.22 -23.703 1 97.88 322 PHE A O 1
ATOM 2453 N N . GLU A 1 323 ? 18.422 -3.152 -23.172 1 98.12 323 GLU A N 1
ATOM 2454 C CA . GLU A 1 323 ? 18.609 -3.748 -24.484 1 98.12 323 GLU A CA 1
ATOM 2455 C C . GLU A 1 323 ? 17.344 -4.43 -24.969 1 98.12 323 GLU A C 1
ATOM 2457 O O . GLU A 1 323 ? 16.594 -5.008 -24.172 1 98.12 323 GLU A O 1
ATOM 2462 N N . ILE A 1 324 ? 17.094 -4.34 -26.219 1 97.94 324 ILE A N 1
ATOM 2463 C CA . ILE A 1 324 ? 16.031 -5.07 -26.906 1 97.94 324 ILE A CA 1
ATOM 2464 C C . ILE A 1 324 ? 16.641 -5.938 -28.016 1 97.94 324 ILE A C 1
ATOM 2466 O O . ILE A 1 324 ? 17.422 -5.453 -28.844 1 97.94 324 ILE A O 1
ATOM 2470 N N . SER A 1 325 ? 16.406 -7.152 -28.031 1 97.94 325 SER A N 1
ATOM 2471 C CA . SER A 1 325 ? 16.938 -8.062 -29.031 1 97.94 325 SER A CA 1
ATOM 2472 C C . SER A 1 325 ? 15.969 -8.234 -30.188 1 97.94 325 SER A C 1
ATOM 2474 O O . SER A 1 325 ? 14.852 -7.707 -30.156 1 97.94 325 SER A O 1
ATOM 2476 N N . LYS A 1 326 ? 16.344 -8.938 -31.188 1 96.38 326 LYS A N 1
ATOM 2477 C CA . LYS A 1 326 ? 15.516 -9.195 -32.375 1 96.38 326 LYS A CA 1
ATOM 2478 C C . LYS A 1 326 ? 14.32 -10.07 -32 1 96.38 326 LYS A C 1
ATOM 2480 O O . LYS A 1 326 ? 13.258 -9.961 -32.625 1 96.38 326 LYS A O 1
ATOM 2485 N N . GLY A 1 327 ? 14.484 -10.867 -31.062 1 96.19 327 GLY A N 1
ATOM 2486 C CA . GLY A 1 327 ? 13.383 -11.672 -30.578 1 96.19 327 GLY A CA 1
ATOM 2487 C C . GLY A 1 327 ? 12.484 -10.938 -29.594 1 96.19 327 GLY A C 1
ATOM 2488 O O . GLY A 1 327 ? 11.664 -11.547 -28.922 1 96.19 327 GLY A O 1
ATOM 2489 N N . LEU A 1 328 ? 12.633 -9.703 -29.375 1 97.19 328 LEU A N 1
ATOM 2490 C CA . LEU A 1 328 ? 11.883 -8.836 -28.469 1 97.19 328 LEU A CA 1
ATOM 2491 C C . LEU A 1 328 ? 12.062 -9.266 -27.016 1 97.19 328 LEU A C 1
ATOM 2493 O O . LEU A 1 328 ? 11.086 -9.438 -26.297 1 97.19 328 LEU A O 1
ATOM 2497 N N . ILE A 1 329 ? 13.32 -9.523 -26.75 1 97.19 329 ILE A N 1
ATOM 2498 C CA . ILE A 1 329 ? 13.758 -9.734 -25.375 1 97.19 329 ILE A CA 1
ATOM 2499 C C . ILE A 1 329 ? 14.164 -8.398 -24.75 1 97.19 329 ILE A C 1
ATOM 2501 O O . ILE A 1 329 ? 15.086 -7.738 -25.234 1 97.19 329 ILE A O 1
ATOM 2505 N N . PHE A 1 330 ? 13.477 -7.977 -23.766 1 97.81 330 PHE A N 1
ATOM 2506 C CA . PHE A 1 330 ? 13.781 -6.75 -23.031 1 97.81 330 PHE A CA 1
ATOM 2507 C C . PHE A 1 330 ? 14.672 -7.047 -21.828 1 97.81 330 PHE A C 1
ATOM 2509 O O . PHE A 1 330 ? 14.273 -7.777 -20.922 1 97.81 330 PHE A O 1
ATOM 2516 N N . SER A 1 331 ? 15.852 -6.508 -21.859 1 97.56 331 SER A N 1
ATOM 2517 C CA . SER A 1 331 ? 16.797 -6.812 -20.797 1 97.56 331 SER A CA 1
ATOM 2518 C C . SER A 1 331 ? 17.328 -5.539 -20.156 1 97.56 331 SER A C 1
ATOM 2520 O O . SER A 1 331 ? 17.469 -4.508 -20.812 1 97.56 331 SER A O 1
ATOM 2522 N N . LEU A 1 332 ? 17.453 -5.535 -18.891 1 97.75 332 LEU A N 1
ATOM 2523 C CA . LEU A 1 332 ? 18.188 -4.531 -18.125 1 97.75 332 LEU A CA 1
ATOM 2524 C C . LEU A 1 332 ? 19.438 -5.145 -17.484 1 97.75 332 LEU A C 1
ATOM 2526 O O . LEU A 1 332 ? 19.328 -6.043 -16.641 1 97.75 332 LEU A O 1
ATOM 2530 N N . LYS A 1 333 ? 20.578 -4.672 -17.906 1 97.44 333 LYS A N 1
ATOM 2531 C CA . LYS A 1 333 ? 21.844 -5.23 -17.469 1 97.44 333 LYS A CA 1
ATOM 2532 C C . LYS A 1 333 ? 22.609 -4.234 -16.594 1 97.44 333 LYS A C 1
ATOM 2534 O O . LYS A 1 333 ? 22.359 -3.027 -16.656 1 97.44 333 LYS A O 1
ATOM 2539 N N . ASN A 1 334 ? 23.453 -4.777 -15.742 1 97.5 334 ASN A N 1
ATOM 2540 C CA . ASN A 1 334 ? 24.297 -3.957 -14.875 1 97.5 334 ASN A CA 1
ATOM 2541 C C . ASN A 1 334 ? 23.453 -2.973 -14.055 1 97.5 334 ASN A C 1
ATOM 2543 O O . ASN A 1 334 ? 23.734 -1.772 -14.055 1 97.5 334 ASN A O 1
ATOM 2547 N N . ILE A 1 335 ? 22.453 -3.496 -13.422 1 97.94 335 ILE A N 1
ATOM 2548 C CA . ILE A 1 335 ? 21.531 -2.67 -12.656 1 97.94 335 ILE A CA 1
ATOM 2549 C C . ILE A 1 335 ? 22.281 -1.951 -11.539 1 97.94 335 ILE A C 1
ATOM 2551 O O . ILE A 1 335 ? 22.891 -2.594 -10.672 1 97.94 335 ILE A O 1
ATOM 2555 N N . PHE A 1 336 ? 22.281 -0.646 -11.531 1 97.62 336 PHE A N 1
ATOM 2556 C CA . PHE A 1 336 ? 22.969 0.237 -10.586 1 97.62 336 PHE A CA 1
ATOM 2557 C C . PHE A 1 336 ? 24.453 -0.047 -10.562 1 97.62 336 PHE A C 1
ATOM 2559 O O . PHE A 1 336 ? 25.094 0.061 -9.516 1 97.62 336 PHE A O 1
ATOM 2566 N N . GLY A 1 337 ? 25.016 -0.558 -11.625 1 96.31 337 GLY A N 1
ATOM 2567 C CA . GLY A 1 337 ? 26.438 -0.819 -11.742 1 96.31 337 GLY A CA 1
ATOM 2568 C C . GLY A 1 337 ? 26.844 -2.168 -11.18 1 96.31 337 GLY A C 1
ATOM 2569 O O . GLY A 1 337 ? 28.031 -2.463 -11.062 1 96.31 337 GLY A O 1
ATOM 2570 N N . SER A 1 338 ? 25.922 -2.957 -10.836 1 96.62 338 SER A N 1
ATOM 2571 C CA . SER A 1 338 ? 26.203 -4.289 -10.305 1 96.62 338 SER A CA 1
ATOM 2572 C C . SER A 1 338 ? 26.203 -5.336 -11.414 1 96.62 338 SER A C 1
ATOM 2574 O O . SER A 1 338 ? 26.062 -5.004 -12.586 1 96.62 338 SER A O 1
ATOM 2576 N N . ASN A 1 339 ? 26.406 -6.598 -11.023 1 95.38 339 ASN A N 1
ATOM 2577 C CA . ASN A 1 339 ? 26.391 -7.695 -11.984 1 95.38 339 ASN A CA 1
ATOM 2578 C C . ASN A 1 339 ? 25 -8.289 -12.141 1 95.38 339 ASN A C 1
ATOM 2580 O O . ASN A 1 339 ? 24.797 -9.258 -12.875 1 95.38 339 ASN A O 1
ATOM 2584 N N . VAL A 1 340 ? 24.047 -7.664 -11.508 1 96 340 VAL A N 1
ATOM 2585 C CA . VAL A 1 340 ? 22.672 -8.164 -11.531 1 96 340 VAL A CA 1
ATOM 2586 C C . VAL A 1 340 ? 22 -7.734 -12.828 1 96 340 VAL A C 1
ATOM 2588 O O . VAL A 1 340 ? 22.172 -6.598 -13.273 1 96 340 VAL A O 1
ATOM 2591 N N . SER A 1 341 ? 21.312 -8.602 -13.516 1 96.5 341 SER A N 1
ATOM 2592 C CA . SER A 1 341 ? 20.547 -8.359 -14.742 1 96.5 341 SER A CA 1
ATOM 2593 C C . SER A 1 341 ? 19.219 -9.109 -14.727 1 96.5 341 SER A C 1
ATOM 2595 O O . SER A 1 341 ? 19.047 -10.039 -13.945 1 96.5 341 SER A O 1
ATOM 2597 N N . SER A 1 342 ? 18.328 -8.695 -15.453 1 95.69 342 SER A N 1
ATOM 2598 C CA . SER A 1 342 ? 17.031 -9.352 -15.617 1 95.69 342 SER A CA 1
ATOM 2599 C C . SER A 1 342 ? 16.453 -9.102 -17 1 95.69 342 SER A C 1
ATOM 2601 O O . SER A 1 342 ? 16.859 -8.156 -17.688 1 95.69 342 SER A O 1
ATOM 2603 N N . SER A 1 343 ? 15.672 -9.953 -17.484 1 95.75 343 SER A N 1
ATOM 2604 C CA . SER A 1 343 ? 15.117 -9.82 -18.828 1 95.75 343 SER A CA 1
ATOM 2605 C C . SER A 1 343 ? 13.688 -10.359 -18.891 1 95.75 343 SER A C 1
ATOM 2607 O O . SER A 1 343 ? 13.25 -11.078 -18 1 95.75 343 SER A O 1
ATOM 2609 N N . TYR A 1 344 ? 12.945 -9.984 -19.859 1 96.25 344 TYR A N 1
ATOM 2610 C CA . TYR A 1 344 ? 11.594 -10.422 -20.188 1 96.25 344 TYR A CA 1
ATOM 2611 C C . TYR A 1 344 ? 11.477 -10.758 -21.672 1 96.25 344 TYR A C 1
ATOM 2613 O O . TYR A 1 344 ? 11.719 -9.914 -22.531 1 96.25 344 TYR A O 1
ATOM 2621 N N . LYS A 1 345 ? 11.164 -11.984 -21.938 1 95.69 345 LYS A N 1
ATOM 2622 C CA . LYS A 1 345 ? 11.031 -12.469 -23.312 1 95.69 345 LYS A CA 1
ATOM 2623 C C . LYS A 1 345 ? 9.586 -12.352 -23.797 1 95.69 345 LYS A C 1
ATOM 2625 O O . LYS A 1 345 ? 8.836 -13.328 -23.766 1 95.69 345 LYS A O 1
ATOM 2630 N N . LEU A 1 346 ? 9.219 -11.305 -24.375 1 95.81 346 LEU A N 1
ATOM 2631 C CA . LEU A 1 346 ? 7.848 -10.953 -24.719 1 95.81 346 LEU A CA 1
ATOM 2632 C C . LEU A 1 346 ? 7.219 -12.023 -25.609 1 95.81 346 LEU A C 1
ATOM 2634 O O . LEU A 1 346 ? 6.098 -12.461 -25.344 1 95.81 346 LEU A O 1
ATOM 2638 N N . LEU A 1 347 ? 7.953 -12.508 -26.594 1 94.19 347 LEU A N 1
ATOM 2639 C CA . LEU A 1 347 ? 7.375 -13.391 -27.609 1 94.19 347 LEU A CA 1
ATOM 2640 C C . LEU A 1 347 ? 7.398 -14.836 -27.141 1 94.19 347 LEU A C 1
ATOM 2642 O O . LEU A 1 347 ? 6.531 -15.633 -27.5 1 94.19 347 LEU A O 1
ATOM 2646 N N . TYR A 1 348 ? 8.344 -15.141 -26.359 1 91.5 348 TYR A N 1
ATOM 2647 C CA . TYR A 1 348 ? 8.516 -16.531 -25.953 1 91.5 348 TYR A CA 1
ATOM 2648 C C . TYR A 1 348 ? 7.617 -16.859 -24.766 1 91.5 348 TYR A C 1
ATOM 2650 O O . TYR A 1 348 ? 7.098 -17.969 -24.672 1 91.5 348 TYR A O 1
ATOM 2658 N N . VAL A 1 349 ? 7.484 -15.922 -23.766 1 91.62 349 VAL A N 1
ATOM 2659 C CA . VAL A 1 349 ? 6.598 -16.141 -22.625 1 91.62 349 VAL A CA 1
ATOM 2660 C C . VAL A 1 349 ? 5.176 -16.391 -23.125 1 91.62 349 VAL A C 1
ATOM 2662 O O . VAL A 1 349 ? 4.676 -15.68 -24 1 91.62 349 VAL A O 1
ATOM 2665 N N . PRO A 1 350 ? 4.637 -17.469 -22.656 1 90.56 350 PRO A N 1
ATOM 2666 C CA . PRO A 1 350 ? 3.305 -17.812 -23.172 1 90.56 350 PRO A CA 1
ATOM 2667 C C . PRO A 1 350 ? 2.219 -16.875 -22.641 1 90.56 350 PRO A C 1
ATOM 2669 O O . PRO A 1 350 ? 1.337 -17.312 -21.891 1 90.56 350 PRO A O 1
ATOM 2672 N N . ALA A 1 351 ? 2.258 -15.664 -22.984 1 92.56 351 ALA A N 1
ATOM 2673 C CA . ALA A 1 351 ? 1.3 -14.625 -22.625 1 92.56 351 ALA A CA 1
ATOM 2674 C C . ALA A 1 351 ? 0.687 -13.984 -23.875 1 92.56 351 ALA A C 1
ATOM 2676 O O . ALA A 1 351 ? -0.434 -14.328 -24.266 1 92.56 351 ALA A O 1
ATOM 2677 N N . LEU A 1 352 ? 1.552 -13.234 -24.594 1 93.06 352 LEU A N 1
ATOM 2678 C CA . LEU A 1 352 ? 1.072 -12.648 -25.844 1 93.06 352 LEU A CA 1
ATOM 2679 C C . LEU A 1 352 ? 0.681 -13.742 -26.844 1 93.06 352 LEU A C 1
ATOM 2681 O O . LEU A 1 352 ? -0.44 -13.742 -27.359 1 93.06 352 LEU A O 1
ATOM 2685 N N . ILE A 1 353 ? 1.643 -14.617 -27.062 1 91.69 353 ILE A N 1
ATOM 2686 C CA . ILE A 1 353 ? 1.416 -15.844 -27.797 1 91.69 353 ILE A CA 1
ATOM 2687 C C . ILE A 1 353 ? 1.451 -17.047 -26.844 1 91.69 353 ILE A C 1
ATOM 2689 O O . ILE A 1 353 ? 2.496 -17.344 -26.266 1 91.69 353 ILE A O 1
ATOM 2693 N N . PRO A 1 354 ? 0.436 -17.625 -26.578 1 91.44 354 PRO A N 1
ATOM 2694 C CA . PRO A 1 354 ? -0.739 -17.75 -27.438 1 91.44 354 PRO A CA 1
ATOM 2695 C C . PRO A 1 354 ? -1.964 -17.031 -26.875 1 91.44 354 PRO A C 1
ATOM 2697 O O . PRO A 1 354 ? -2.92 -16.766 -27.609 1 91.44 354 PRO A O 1
ATOM 2700 N N . PHE A 1 355 ? -2.039 -16.625 -25.656 1 93.12 355 PHE A N 1
ATOM 2701 C CA . PHE A 1 355 ? -3.273 -16.281 -24.953 1 93.12 355 PHE A CA 1
ATOM 2702 C C . PHE A 1 355 ? -3.902 -15.031 -25.562 1 93.12 355 PHE A C 1
ATOM 2704 O O . PHE A 1 355 ? -5.027 -15.078 -26.062 1 93.12 355 PHE A O 1
ATOM 2711 N N . VAL A 1 356 ? -3.154 -13.977 -25.641 1 95.44 356 VAL A N 1
ATOM 2712 C CA . VAL A 1 356 ? -3.705 -12.703 -26.078 1 95.44 356 VAL A CA 1
ATOM 2713 C C . VAL A 1 356 ? -4.109 -12.789 -27.562 1 95.44 356 VAL A C 1
ATOM 2715 O O . VAL A 1 356 ? -5.203 -12.359 -27.938 1 95.44 356 VAL A O 1
ATOM 2718 N N . ILE A 1 357 ? -3.299 -13.398 -28.359 1 96 357 ILE A N 1
ATOM 2719 C CA . ILE A 1 357 ? -3.566 -13.508 -29.781 1 96 357 ILE A CA 1
ATOM 2720 C C . ILE A 1 357 ? -4.801 -14.383 -30.016 1 96 357 ILE A C 1
ATOM 2722 O O . ILE A 1 357 ? -5.629 -14.078 -30.875 1 96 357 ILE A O 1
ATOM 2726 N N . THR A 1 358 ? -4.863 -15.469 -29.297 1 95.94 358 THR A N 1
ATOM 2727 C CA . THR A 1 358 ? -6.027 -16.344 -29.422 1 95.94 358 THR A CA 1
ATOM 2728 C C . THR A 1 358 ? -7.312 -15.562 -29.141 1 95.94 358 THR A C 1
ATOM 2730 O O . THR A 1 358 ? -8.281 -15.664 -29.891 1 95.94 358 THR A O 1
ATOM 2733 N N . VAL A 1 359 ? -7.305 -14.812 -28.078 1 95.94 359 VAL A N 1
ATOM 2734 C CA . VAL A 1 359 ? -8.484 -14.039 -27.703 1 95.94 359 VAL A CA 1
ATOM 2735 C C . VAL A 1 359 ? -8.766 -12.984 -28.766 1 95.94 359 VAL A C 1
ATOM 2737 O O . VAL A 1 359 ? -9.922 -12.758 -29.141 1 95.94 359 VAL A O 1
ATOM 2740 N N . LEU A 1 360 ? -7.742 -12.359 -29.328 1 96.38 360 LEU A N 1
ATOM 2741 C CA . LEU A 1 360 ? -7.906 -11.328 -30.344 1 96.38 360 LEU A CA 1
ATOM 2742 C C . LEU A 1 360 ? -8.523 -11.914 -31.609 1 96.38 360 LEU A C 1
ATOM 2744 O O . LEU A 1 360 ? -9.344 -11.266 -32.25 1 96.38 360 LEU A O 1
ATOM 2748 N N . ILE A 1 361 ? -8.172 -13.109 -31.922 1 96.5 361 ILE A N 1
ATOM 2749 C CA . ILE A 1 361 ? -8.711 -13.781 -33.094 1 96.5 361 ILE A CA 1
ATOM 2750 C C . ILE A 1 361 ? -10.141 -14.242 -32.844 1 96.5 361 ILE A C 1
ATOM 2752 O O . ILE A 1 361 ? -11 -14.18 -33.719 1 96.5 361 ILE A O 1
ATOM 2756 N N . ALA A 1 362 ? -10.406 -14.672 -31.641 1 96.25 362 ALA A N 1
ATOM 2757 C CA . ALA A 1 362 ? -11.703 -15.25 -31.281 1 96.25 362 ALA A CA 1
ATOM 2758 C C . ALA A 1 362 ? -12.766 -14.164 -31.141 1 96.25 362 ALA A C 1
ATOM 2760 O O . ALA A 1 362 ? -13.953 -14.422 -31.328 1 96.25 362 ALA A O 1
ATOM 2761 N N . ILE A 1 363 ? -12.398 -12.992 -30.844 1 96 363 ILE A N 1
ATOM 2762 C CA . ILE A 1 363 ? -13.328 -11.898 -30.594 1 96 363 ILE A CA 1
ATOM 2763 C C . ILE A 1 363 ? -14.219 -11.68 -31.812 1 96 363 ILE A C 1
ATOM 2765 O O . ILE A 1 363 ? -15.445 -11.695 -31.703 1 96 363 ILE A O 1
ATOM 2769 N N . PRO A 1 364 ? -13.656 -11.445 -33.031 1 95.12 364 PRO A N 1
ATOM 2770 C CA . PRO A 1 364 ? -14.523 -11.273 -34.188 1 95.12 364 PRO A CA 1
ATOM 2771 C C . PRO A 1 364 ? -15.297 -12.547 -34.562 1 95.12 364 PRO A C 1
ATOM 2773 O O . PRO A 1 364 ? -16.422 -12.469 -35.062 1 95.12 364 PRO A O 1
ATOM 2776 N N . PHE A 1 365 ? -14.727 -13.672 -34.281 1 94.44 365 PHE A N 1
ATOM 2777 C CA . PHE A 1 365 ? -15.359 -14.953 -34.562 1 94.44 365 PHE A CA 1
ATOM 2778 C C . PHE A 1 365 ? -16.641 -15.141 -33.75 1 94.44 365 PHE A C 1
ATOM 2780 O O . PHE A 1 365 ? -17.609 -15.727 -34.25 1 94.44 365 PHE A O 1
ATOM 2787 N N . PHE A 1 366 ? -16.609 -14.664 -32.5 1 95.75 366 PHE A N 1
ATOM 2788 C CA . PHE A 1 366 ? -17.766 -14.789 -31.609 1 95.75 366 PHE A CA 1
ATOM 2789 C C . PHE A 1 366 ? -18.609 -13.531 -31.672 1 95.75 366 PHE A C 1
ATOM 2791 O O . PHE A 1 366 ? -19.609 -13.422 -30.953 1 95.75 366 PHE A O 1
ATOM 2798 N N . LYS A 1 367 ? -18.25 -12.43 -32.406 1 93.88 367 LYS A N 1
ATOM 2799 C CA . LYS A 1 367 ? -18.984 -11.188 -32.625 1 93.88 367 LYS A CA 1
ATOM 2800 C C . LYS A 1 367 ? -19.25 -10.484 -31.297 1 93.88 367 LYS A C 1
ATOM 2802 O O . LYS A 1 367 ? -20.391 -10.125 -30.984 1 93.88 367 LYS A O 1
ATOM 2807 N N . ILE A 1 368 ? -18.172 -10.445 -30.609 1 96.12 368 ILE A N 1
ATOM 2808 C CA . ILE A 1 368 ? -18.281 -9.82 -29.297 1 96.12 368 ILE A CA 1
ATOM 2809 C C . ILE A 1 368 ? -18.375 -8.305 -29.453 1 96.12 368 ILE A C 1
ATOM 2811 O O . ILE A 1 368 ? -17.656 -7.703 -30.25 1 96.12 368 ILE A O 1
ATOM 2815 N N . SER A 1 369 ? -19.203 -7.562 -28.766 1 96.5 369 SER A N 1
ATOM 2816 C CA . SER A 1 369 ? -19.391 -6.117 -28.828 1 96.5 369 SER A CA 1
ATOM 2817 C C . SER A 1 369 ? -18.203 -5.375 -28.234 1 96.5 369 SER A C 1
ATOM 2819 O O . SER A 1 369 ? -17.453 -5.941 -27.438 1 96.5 369 SER A O 1
ATOM 2821 N N . SER A 1 370 ? -18.047 -4.105 -28.641 1 96.06 370 SER A N 1
ATOM 2822 C CA . SER A 1 370 ? -16.953 -3.283 -28.141 1 96.06 370 SER A CA 1
ATOM 2823 C C . SER A 1 370 ? -17.047 -3.09 -26.641 1 96.06 370 SER A C 1
ATOM 2825 O O . SER A 1 370 ? -16.031 -3.035 -25.953 1 96.06 370 SER A O 1
ATOM 2827 N N . SER A 1 371 ? -18.203 -2.967 -26.172 1 96.19 371 SER A N 1
ATOM 2828 C CA . SER A 1 371 ? -18.422 -2.814 -24.734 1 96.19 371 SER A CA 1
ATOM 2829 C C . SER A 1 371 ? -17.984 -4.062 -23.969 1 96.19 371 SER A C 1
ATOM 2831 O O . SER A 1 371 ? -17.344 -3.961 -22.922 1 96.19 371 SER A O 1
ATOM 2833 N N . ASN A 1 372 ? -18.281 -5.16 -24.547 1 96.25 372 ASN A N 1
ATOM 2834 C CA . ASN A 1 372 ? -17.906 -6.422 -23.922 1 96.25 372 ASN A CA 1
ATOM 2835 C C . ASN A 1 372 ? -16.391 -6.641 -23.984 1 96.25 372 ASN A C 1
ATOM 2837 O O . ASN A 1 372 ? -15.805 -7.219 -23.062 1 96.25 372 ASN A O 1
ATOM 2841 N N . VAL A 1 373 ? -15.898 -6.195 -25.047 1 97.12 373 VAL A N 1
ATOM 2842 C CA . VAL A 1 373 ? -14.445 -6.309 -25.172 1 97.12 373 VAL A CA 1
ATOM 2843 C C . VAL A 1 373 ? -13.766 -5.473 -24.078 1 97.12 373 VAL A C 1
ATOM 2845 O O . VAL A 1 373 ? -12.812 -5.93 -23.453 1 97.12 373 VAL A O 1
ATOM 2848 N N . LYS A 1 374 ? -14.195 -4.258 -23.938 1 96.69 374 LYS A N 1
ATOM 2849 C CA . LYS A 1 374 ? -13.672 -3.402 -22.891 1 96.69 374 LYS A CA 1
ATOM 2850 C C . LYS A 1 374 ? -13.859 -4.047 -21.516 1 96.69 374 LYS A C 1
ATOM 2852 O O . LYS A 1 374 ? -12.961 -3.982 -20.672 1 96.69 374 LYS A O 1
ATOM 2857 N N . GLN A 1 375 ? -14.922 -4.625 -21.328 1 95.69 375 GLN A N 1
ATOM 2858 C CA . GLN A 1 375 ? -15.203 -5.293 -20.062 1 95.69 375 GLN A CA 1
ATOM 2859 C C . GLN A 1 375 ? -14.234 -6.453 -19.828 1 95.69 375 GLN A C 1
ATOM 2861 O O . GLN A 1 375 ? -13.766 -6.656 -18.703 1 95.69 375 GLN A O 1
ATOM 2866 N N . ILE A 1 376 ? -14.008 -7.172 -20.828 1 95.94 376 ILE A N 1
ATOM 2867 C CA . ILE A 1 376 ? -13.078 -8.289 -20.734 1 95.94 376 ILE A CA 1
ATOM 2868 C C . ILE A 1 376 ? -11.695 -7.789 -20.328 1 95.94 376 ILE A C 1
ATOM 2870 O O . ILE A 1 376 ? -11.078 -8.328 -19.422 1 95.94 376 ILE A O 1
ATOM 2874 N N . LEU A 1 377 ? -11.305 -6.773 -20.953 1 96.44 377 LEU A N 1
ATOM 2875 C CA . LEU A 1 377 ? -9.977 -6.234 -20.688 1 96.44 377 LEU A CA 1
ATOM 2876 C C . LEU A 1 377 ? -9.883 -5.645 -19.297 1 96.44 377 LEU A C 1
ATOM 2878 O O . LEU A 1 377 ? -8.945 -5.945 -18.547 1 96.44 377 LEU A O 1
ATOM 2882 N N . VAL A 1 378 ? -10.836 -4.883 -18.906 1 95.38 378 VAL A N 1
ATOM 2883 C CA . VAL A 1 378 ? -10.812 -4.18 -17.641 1 95.38 378 VAL A CA 1
ATOM 2884 C C . VAL A 1 378 ? -10.93 -5.184 -16.484 1 95.38 378 VAL A C 1
ATOM 2886 O O . VAL A 1 378 ? -10.195 -5.094 -15.5 1 95.38 378 VAL A O 1
ATOM 2889 N N . SER A 1 379 ? -11.766 -6.07 -16.656 1 93.75 379 SER A N 1
ATOM 2890 C CA . SER A 1 379 ? -11.938 -7.07 -15.602 1 93.75 379 SER A CA 1
ATOM 2891 C C . SER A 1 379 ? -10.695 -7.938 -15.461 1 93.75 379 SER A C 1
ATOM 2893 O O . SER A 1 379 ? -10.336 -8.344 -14.352 1 93.75 379 SER A O 1
ATOM 2895 N N . SER A 1 380 ? -10.094 -8.227 -16.547 1 94.25 380 SER A N 1
ATOM 2896 C CA . SER A 1 380 ? -8.867 -9.023 -16.5 1 94.25 380 SER A CA 1
ATOM 2897 C C . SER A 1 380 ? -7.742 -8.266 -15.797 1 94.25 380 SER A C 1
ATOM 2899 O O . SER A 1 380 ? -7.004 -8.844 -15 1 94.25 380 SER A O 1
ATOM 2901 N N . LEU A 1 381 ? -7.641 -7.039 -16.078 1 95.25 381 LEU A N 1
ATOM 2902 C CA . LEU A 1 381 ? -6.621 -6.219 -15.438 1 95.25 381 LEU A CA 1
ATOM 2903 C C . LEU A 1 381 ? -6.879 -6.113 -13.938 1 95.25 381 LEU A C 1
ATOM 2905 O O . LEU A 1 381 ? -5.949 -6.215 -13.133 1 95.25 381 LEU A O 1
ATOM 2909 N N . GLN A 1 382 ? -8.078 -5.938 -13.562 1 93.38 382 GLN A N 1
ATOM 2910 C CA . GLN A 1 382 ? -8.438 -5.812 -12.156 1 93.38 382 GLN A CA 1
ATOM 2911 C C . GLN A 1 382 ? -8.156 -7.109 -11.398 1 93.38 382 GLN A C 1
ATOM 2913 O O . GLN A 1 382 ? -7.676 -7.078 -10.266 1 93.38 382 GLN A O 1
ATOM 2918 N N . GLN A 1 383 ? -8.375 -8.156 -12.062 1 90.12 383 GLN A N 1
ATOM 2919 C CA . GLN A 1 383 ? -8.195 -9.453 -11.414 1 90.12 383 GLN A CA 1
ATOM 2920 C C . GLN A 1 383 ? -6.711 -9.805 -11.289 1 90.12 383 GLN A C 1
ATOM 2922 O O . GLN A 1 383 ? -6.336 -10.664 -10.492 1 90.12 383 GLN A O 1
ATOM 2927 N N . SER A 1 384 ? -5.926 -9.156 -12.062 1 93.5 384 SER A N 1
ATOM 2928 C CA . SER A 1 384 ? -4.5 -9.461 -12.055 1 93.5 384 SER A CA 1
ATOM 2929 C C . SER A 1 384 ? -3.764 -8.641 -11 1 93.5 384 SER A C 1
ATOM 2931 O O . SER A 1 384 ? -2.588 -8.883 -10.727 1 93.5 384 SER A O 1
ATOM 2933 N N . LYS A 1 385 ? -4.406 -7.746 -10.336 1 93.94 385 LYS A N 1
ATOM 2934 C CA . LYS A 1 385 ? -3.758 -6.809 -9.422 1 93.94 385 LYS A CA 1
ATOM 2935 C C . LYS A 1 385 ? -3.166 -7.535 -8.219 1 93.94 385 LYS A C 1
ATOM 2937 O O . LYS A 1 385 ? -1.98 -7.387 -7.914 1 93.94 385 LYS A O 1
ATOM 2942 N N . ASN A 1 386 ? -3.924 -8.344 -7.488 1 89.69 386 ASN A N 1
ATOM 2943 C CA . ASN A 1 386 ? -3.469 -9.008 -6.273 1 89.69 386 ASN A CA 1
ATOM 2944 C C . ASN A 1 386 ? -2.367 -10.023 -6.566 1 89.69 386 ASN A C 1
ATOM 2946 O O . ASN A 1 386 ? -1.346 -10.055 -5.883 1 89.69 386 ASN A O 1
ATOM 2950 N N . PRO A 1 387 ? -2.557 -10.766 -7.629 1 87.88 387 PRO A N 1
ATOM 2951 C CA . PRO A 1 387 ? -1.454 -11.656 -8 1 87.88 387 PRO A CA 1
ATOM 2952 C C . PRO A 1 387 ? -0.163 -10.898 -8.305 1 87.88 387 PRO A C 1
ATOM 2954 O O . PRO A 1 387 ? 0.927 -11.375 -7.977 1 87.88 387 PRO A O 1
ATOM 2957 N N . PHE A 1 388 ? -0.315 -9.789 -8.898 1 94.5 388 PHE A N 1
ATOM 2958 C CA . PHE A 1 388 ? 0.847 -8.969 -9.219 1 94.5 388 PHE A CA 1
ATOM 2959 C C . PHE A 1 388 ? 1.604 -8.578 -7.957 1 94.5 388 PHE A C 1
ATOM 2961 O O . PHE A 1 388 ? 2.82 -8.758 -7.875 1 94.5 388 PHE A O 1
ATOM 2968 N N . ILE A 1 389 ? 0.958 -8.109 -6.973 1 93.19 389 ILE A N 1
ATOM 2969 C CA . ILE A 1 389 ? 1.567 -7.664 -5.727 1 93.19 389 ILE A CA 1
ATOM 2970 C C . ILE A 1 389 ? 2.189 -8.852 -4.996 1 93.19 389 ILE A C 1
ATOM 2972 O O . ILE A 1 389 ? 3.303 -8.758 -4.477 1 93.19 389 ILE A O 1
ATOM 2976 N N . ALA A 1 390 ? 1.494 -9.906 -4.988 1 88.81 390 ALA A N 1
ATOM 2977 C CA . ALA A 1 390 ? 1.997 -11.117 -4.34 1 88.81 390 ALA A CA 1
ATOM 2978 C C . ALA A 1 390 ? 3.301 -11.578 -4.984 1 88.81 390 ALA A C 1
ATOM 2980 O O . ALA A 1 390 ? 4.25 -11.945 -4.285 1 88.81 390 ALA A O 1
ATOM 2981 N N . LEU A 1 391 ? 3.301 -11.539 -6.281 1 91.06 391 LEU A N 1
ATOM 2982 C CA . LEU A 1 391 ? 4.465 -12.016 -7.016 1 91.06 391 LEU A CA 1
ATOM 2983 C C . LEU A 1 391 ? 5.664 -11.102 -6.793 1 91.06 391 LEU A C 1
ATOM 2985 O O . LEU A 1 391 ? 6.805 -11.562 -6.723 1 91.06 391 LEU A O 1
ATOM 2989 N N . ILE A 1 392 ? 5.43 -9.82 -6.699 1 95.5 392 ILE A N 1
ATOM 2990 C CA . ILE A 1 392 ? 6.516 -8.898 -6.387 1 95.5 392 ILE A CA 1
ATOM 2991 C C . ILE A 1 392 ? 7.141 -9.273 -5.043 1 95.5 392 ILE A C 1
ATOM 2993 O O . ILE A 1 392 ? 8.359 -9.398 -4.934 1 95.5 392 ILE A O 1
ATOM 2997 N N . GLY A 1 393 ? 6.312 -9.406 -4.051 1 94.38 393 GLY A N 1
ATOM 2998 C CA . GLY A 1 393 ? 6.805 -9.797 -2.738 1 94.38 393 GLY A CA 1
ATOM 2999 C C . GLY A 1 393 ? 7.57 -11.102 -2.746 1 94.38 393 GLY A C 1
ATOM 3000 O O . GLY A 1 393 ? 8.648 -11.203 -2.162 1 94.38 393 GLY A O 1
ATOM 3001 N N . ALA A 1 394 ? 7.02 -12.039 -3.43 1 90.69 394 ALA A N 1
ATOM 3002 C CA . ALA A 1 394 ? 7.621 -13.367 -3.473 1 90.69 394 ALA A CA 1
ATOM 3003 C C . ALA A 1 394 ? 8.992 -13.328 -4.145 1 90.69 394 ALA A C 1
ATOM 3005 O O . ALA A 1 394 ? 9.961 -13.883 -3.617 1 90.69 394 ALA A O 1
ATOM 3006 N N . LEU A 1 395 ? 9.055 -12.68 -5.297 1 94.25 395 LEU A N 1
ATOM 3007 C CA . LEU A 1 395 ? 10.289 -12.68 -6.074 1 94.25 395 LEU A CA 1
ATOM 3008 C C . LEU A 1 395 ? 11.367 -11.836 -5.395 1 94.25 395 LEU A C 1
ATOM 3010 O O . LEU A 1 395 ? 12.547 -12.164 -5.445 1 94.25 395 LEU A O 1
ATOM 3014 N N . VAL A 1 396 ? 10.961 -10.742 -4.77 1 96.38 396 VAL A N 1
ATOM 3015 C CA . VAL A 1 396 ? 11.93 -9.953 -4.02 1 96.38 396 VAL A CA 1
ATOM 3016 C C . VAL A 1 396 ? 12.484 -10.773 -2.859 1 96.38 396 VAL A C 1
ATOM 3018 O O . VAL A 1 396 ? 13.695 -10.805 -2.639 1 96.38 396 VAL A O 1
ATOM 3021 N N . MET A 1 397 ? 11.625 -11.43 -2.135 1 94.12 397 MET A N 1
ATOM 3022 C CA . MET A 1 397 ? 12.047 -12.258 -1.006 1 94.12 397 MET A CA 1
ATOM 3023 C C . MET A 1 397 ? 13.023 -13.336 -1.457 1 94.12 397 MET A C 1
ATOM 3025 O O . MET A 1 397 ? 14.109 -13.469 -0.896 1 94.12 397 MET A O 1
ATOM 3029 N N . VAL A 1 398 ? 12.695 -14.016 -2.525 1 91.75 398 VAL A N 1
ATOM 3030 C CA . VAL A 1 398 ? 13.492 -15.148 -2.988 1 91.75 398 VAL A CA 1
ATOM 3031 C C . VAL A 1 398 ? 14.836 -14.656 -3.516 1 91.75 398 VAL A C 1
ATOM 3033 O O . VAL A 1 398 ? 15.883 -15.227 -3.197 1 91.75 398 VAL A O 1
ATOM 3036 N N . ASN A 1 399 ? 14.82 -13.586 -4.348 1 94.25 399 ASN A N 1
ATOM 3037 C CA . ASN A 1 399 ? 16.062 -13.039 -4.883 1 94.25 399 ASN A CA 1
ATOM 3038 C C . ASN A 1 399 ? 17.031 -12.641 -3.771 1 94.25 399 ASN A C 1
ATOM 3040 O O . ASN A 1 399 ? 18.234 -12.891 -3.863 1 94.25 399 ASN A O 1
ATOM 3044 N N . LEU A 1 400 ? 16.453 -12.062 -2.787 1 96.44 400 LEU A N 1
ATOM 3045 C CA . LEU A 1 400 ? 17.297 -11.609 -1.693 1 96.44 400 LEU A CA 1
ATOM 3046 C C . LEU A 1 400 ? 17.828 -12.797 -0.888 1 96.44 400 LEU A C 1
ATOM 3048 O O . LEU A 1 400 ? 18.969 -12.789 -0.435 1 96.44 400 LEU A O 1
ATOM 3052 N N . MET A 1 401 ? 17.031 -13.805 -0.713 1 95.12 401 MET A N 1
ATOM 3053 C CA . MET A 1 401 ? 17.438 -14.969 0.069 1 95.12 401 MET A CA 1
ATOM 3054 C C . MET A 1 401 ? 18.547 -15.75 -0.653 1 95.12 401 MET A C 1
ATOM 3056 O O . MET A 1 401 ? 19.25 -16.547 -0.04 1 95.12 401 MET A O 1
ATOM 3060 N N . LEU A 1 402 ? 18.719 -15.477 -1.913 1 93.88 402 LEU A N 1
ATOM 3061 C CA . LEU A 1 402 ? 19.734 -16.141 -2.719 1 93.88 402 LEU A CA 1
ATOM 3062 C C . LEU A 1 402 ? 21.062 -15.367 -2.682 1 93.88 402 LEU A C 1
ATOM 3064 O O . LEU A 1 402 ? 22.094 -15.891 -3.076 1 93.88 402 LEU A O 1
ATOM 3068 N N . VAL A 1 403 ? 21.016 -14.164 -2.213 1 94.88 403 VAL A N 1
ATOM 3069 C CA . VAL A 1 403 ? 22.188 -13.305 -2.17 1 94.88 403 VAL A CA 1
ATOM 3070 C C . VAL A 1 403 ? 23.172 -13.82 -1.121 1 94.88 403 VAL A C 1
ATOM 3072 O O . VAL A 1 403 ? 22.766 -14.234 -0.034 1 94.88 403 VAL A O 1
ATOM 3075 N N . GLY A 1 404 ? 24.484 -13.875 -1.457 1 93.81 404 GLY A N 1
ATOM 3076 C CA . GLY A 1 404 ? 25.516 -14.219 -0.494 1 93.81 404 GLY A CA 1
ATOM 3077 C C . GLY A 1 404 ? 26.266 -15.484 -0.856 1 93.81 404 GLY A C 1
ATOM 3078 O O . GLY A 1 404 ? 27.125 -15.953 -0.094 1 93.81 404 GLY A O 1
ATOM 3079 N N . GLY A 1 405 ? 25.969 -16.062 -2.035 1 88.44 405 GLY A N 1
ATOM 3080 C CA . GLY A 1 405 ? 26.656 -17.266 -2.465 1 88.44 405 GLY A CA 1
ATOM 3081 C C . GLY A 1 405 ? 26.516 -18.406 -1.484 1 88.44 405 GLY A C 1
ATOM 3082 O O . GLY A 1 405 ? 25.406 -18.781 -1.104 1 88.44 405 GLY A O 1
ATOM 3083 N N . GLU A 1 406 ? 27.578 -18.859 -0.949 1 89.56 406 GLU A N 1
ATOM 3084 C CA . GLU A 1 406 ? 27.594 -19.984 -0.023 1 89.56 406 GLU A CA 1
ATOM 3085 C C . GLU A 1 406 ? 27.078 -19.578 1.353 1 89.56 406 GLU A C 1
ATOM 3087 O O . GLU A 1 406 ? 26.75 -20.422 2.18 1 89.56 406 GLU A O 1
ATOM 3092 N N . HIS A 1 407 ? 27.016 -18.328 1.536 1 92.62 407 HIS A N 1
ATOM 3093 C CA . HIS A 1 407 ? 26.547 -17.844 2.828 1 92.62 407 HIS A CA 1
ATOM 3094 C C . HIS A 1 407 ? 25.141 -17.25 2.723 1 92.62 407 HIS A C 1
ATOM 3096 O O . HIS A 1 407 ? 24.688 -16.547 3.629 1 92.62 407 HIS A O 1
ATOM 3102 N N . SER A 1 408 ? 24.531 -17.578 1.617 1 94.94 408 SER A N 1
ATOM 3103 C CA . SER A 1 408 ? 23.156 -17.094 1.451 1 94.94 408 SER A CA 1
ATOM 3104 C C . SER A 1 408 ? 22.219 -17.766 2.445 1 94.94 408 SER A C 1
ATOM 3106 O O . SER A 1 408 ? 22.531 -18.812 3.002 1 94.94 408 SER A O 1
ATOM 3108 N N . MET A 1 409 ? 21.125 -17.094 2.688 1 95.25 409 MET A N 1
ATOM 3109 C CA . MET A 1 409 ? 20.125 -17.609 3.611 1 95.25 409 MET A CA 1
ATOM 3110 C C . MET A 1 409 ? 19.641 -18.984 3.182 1 95.25 409 MET A C 1
ATOM 3112 O O . MET A 1 409 ? 19.484 -19.891 4.012 1 95.25 409 MET A O 1
ATOM 3116 N N . VAL A 1 410 ? 19.5 -19.188 1.908 1 92.56 410 VAL A N 1
ATOM 3117 C CA . VAL A 1 410 ? 18.984 -20.453 1.361 1 92.56 410 VAL A CA 1
ATOM 3118 C C . VAL A 1 410 ? 20.016 -21.562 1.58 1 92.56 410 VAL A C 1
ATOM 3120 O O . VAL A 1 410 ? 19.641 -22.688 1.909 1 92.56 410 VAL A O 1
ATOM 3123 N N . LYS A 1 411 ? 21.234 -21.234 1.352 1 92.56 411 LYS A N 1
ATOM 3124 C CA . LYS A 1 411 ? 22.281 -22.219 1.55 1 92.56 411 LYS A CA 1
ATOM 3125 C C . LYS A 1 411 ? 22.406 -22.594 3.023 1 92.56 411 LYS A C 1
ATOM 3127 O O . LYS A 1 411 ? 22.641 -23.766 3.352 1 92.56 411 LYS A O 1
ATOM 3132 N N . ILE A 1 412 ? 22.25 -21.672 3.881 1 95.19 412 ILE A N 1
ATOM 3133 C CA . ILE A 1 412 ? 22.312 -21.906 5.316 1 95.19 412 ILE A CA 1
ATOM 3134 C C . ILE A 1 412 ? 21.188 -22.859 5.723 1 95.19 412 ILE A C 1
ATOM 3136 O O . ILE A 1 412 ? 21.422 -23.844 6.426 1 95.19 412 ILE A O 1
ATOM 3140 N N . ILE A 1 413 ? 20.031 -22.672 5.262 1 93.5 413 ILE A N 1
ATOM 3141 C CA . ILE A 1 413 ? 18.891 -23.516 5.578 1 93.5 413 ILE A CA 1
ATOM 3142 C C . ILE A 1 413 ? 19.094 -24.906 5.008 1 93.5 413 ILE A C 1
ATOM 3144 O O . ILE A 1 413 ? 18.906 -25.906 5.715 1 93.5 413 ILE A O 1
ATOM 3148 N N . GLY A 1 414 ? 19.453 -24.953 3.756 1 92.25 414 GLY A N 1
ATOM 3149 C CA . GLY A 1 414 ? 19.672 -26.234 3.096 1 92.25 414 GLY A CA 1
ATOM 3150 C C . GLY A 1 414 ? 20.703 -27.094 3.793 1 92.25 414 GLY A C 1
ATOM 3151 O O . GLY A 1 414 ? 20.5 -28.312 3.955 1 92.25 414 GLY A O 1
ATOM 3152 N N . ARG A 1 415 ? 21.766 -26.5 4.207 1 92.75 415 ARG A N 1
ATOM 3153 C CA . ARG A 1 415 ? 22.812 -27.234 4.918 1 92.75 415 ARG A CA 1
ATOM 3154 C C . ARG A 1 415 ? 22.297 -27.781 6.238 1 92.75 415 ARG A C 1
ATOM 3156 O O . ARG A 1 415 ? 22.625 -28.906 6.617 1 92.75 415 ARG A O 1
ATOM 3163 N N . THR A 1 416 ? 21.562 -27 6.867 1 91.81 416 THR A N 1
ATOM 3164 C CA . THR A 1 416 ? 21.016 -27.453 8.148 1 91.81 416 THR A CA 1
ATOM 3165 C C . THR A 1 416 ? 20.047 -28.609 7.957 1 91.81 416 THR A C 1
ATOM 3167 O O . THR A 1 416 ? 20.078 -29.578 8.711 1 91.81 416 THR A O 1
ATOM 3170 N N . PHE A 1 417 ? 19.203 -28.547 6.965 1 91.44 417 PHE A N 1
ATOM 3171 C CA . PHE A 1 417 ? 18.281 -29.625 6.668 1 91.44 417 PHE A CA 1
ATOM 3172 C C . PHE A 1 417 ? 19.031 -30.891 6.277 1 91.44 417 PHE A C 1
ATOM 3174 O O . PHE A 1 417 ? 18.656 -32 6.676 1 91.44 417 PHE A O 1
ATOM 3181 N N . ALA A 1 418 ? 20.047 -30.703 5.531 1 92.56 418 ALA A N 1
ATOM 3182 C CA . ALA A 1 418 ? 20.891 -31.828 5.125 1 92.56 418 ALA A CA 1
ATOM 3183 C C . ALA A 1 418 ? 21.516 -32.5 6.336 1 92.56 418 ALA A C 1
ATOM 3185 O O . ALA A 1 418 ? 21.594 -33.719 6.402 1 92.56 418 ALA A O 1
ATOM 3186 N N . GLU A 1 419 ? 21.938 -31.688 7.234 1 93.06 419 GLU A N 1
ATOM 3187 C CA . GLU A 1 419 ? 22.578 -32.219 8.438 1 93.06 419 GLU A CA 1
ATOM 3188 C C . GLU A 1 419 ? 21.594 -33 9.289 1 93.06 419 GLU A C 1
ATOM 3190 O O . GLU A 1 419 ? 21.953 -34.031 9.867 1 93.06 419 GLU A O 1
ATOM 3195 N N . ILE A 1 420 ? 20.438 -32.562 9.281 1 90.94 420 ILE A N 1
ATOM 3196 C CA . ILE A 1 420 ? 19.438 -33.156 10.164 1 90.94 420 ILE A CA 1
ATOM 3197 C C . ILE A 1 420 ? 18.875 -34.438 9.516 1 90.94 420 ILE A C 1
ATOM 3199 O O . ILE A 1 420 ? 18.672 -35.438 10.195 1 90.94 420 ILE A O 1
ATOM 3203 N N . SER A 1 421 ? 18.594 -34.406 8.211 1 91.62 421 SER A N 1
ATOM 3204 C CA . SER A 1 421 ? 17.828 -35.469 7.586 1 91.62 421 SER A CA 1
ATOM 3205 C C . SER A 1 421 ? 18.719 -36.375 6.73 1 91.62 421 SER A C 1
ATOM 3207 O O . SER A 1 421 ? 18.375 -37.531 6.469 1 91.62 421 SER A O 1
ATOM 3209 N N . GLY A 1 422 ? 19.812 -35.812 6.223 1 91.81 422 GLY A N 1
ATOM 3210 C CA . GLY A 1 422 ? 20.656 -36.562 5.312 1 91.81 422 GLY A CA 1
ATOM 3211 C C . GLY A 1 422 ? 19.906 -37.094 4.105 1 91.81 422 GLY A C 1
ATOM 3212 O O . GLY A 1 422 ? 19.156 -36.375 3.459 1 91.81 422 GLY A O 1
ATOM 3213 N N . SER A 1 423 ? 20.031 -38.406 3.887 1 88 423 SER A N 1
ATOM 3214 C CA . SER A 1 423 ? 19.406 -39.031 2.732 1 88 423 SER A CA 1
ATOM 3215 C C . SER A 1 423 ? 17.906 -39.219 2.941 1 88 423 SER A C 1
ATOM 3217 O O . SER A 1 423 ? 17.156 -39.438 1.983 1 88 423 SER A O 1
ATOM 3219 N N . ASN A 1 424 ? 17.453 -39.156 4.082 1 93.56 424 ASN A N 1
ATOM 3220 C CA . ASN A 1 424 ? 16.031 -39.312 4.387 1 93.56 424 ASN A CA 1
ATOM 3221 C C . ASN A 1 424 ? 15.219 -38.094 3.945 1 93.56 424 ASN A C 1
ATOM 3223 O O . ASN A 1 424 ? 13.992 -38.094 4.039 1 93.56 424 ASN A O 1
ATOM 3227 N N . TRP A 1 425 ? 15.914 -37.125 3.398 1 95.69 425 TRP A N 1
ATOM 3228 C CA . TRP A 1 425 ? 15.211 -35.938 2.943 1 95.69 425 TRP A CA 1
ATOM 3229 C C . TRP A 1 425 ? 14.227 -36.25 1.828 1 95.69 425 TRP A C 1
ATOM 3231 O O . TRP A 1 425 ? 13.188 -35.625 1.69 1 95.69 425 TRP A O 1
ATOM 3241 N N . THR A 1 426 ? 14.508 -37.312 1.106 1 95.44 426 THR A N 1
ATOM 3242 C CA . THR A 1 426 ? 13.656 -37.75 0.002 1 95.44 426 THR A CA 1
ATOM 3243 C C . THR A 1 426 ? 12.242 -38.031 0.49 1 95.44 426 THR A C 1
ATOM 3245 O O . THR A 1 42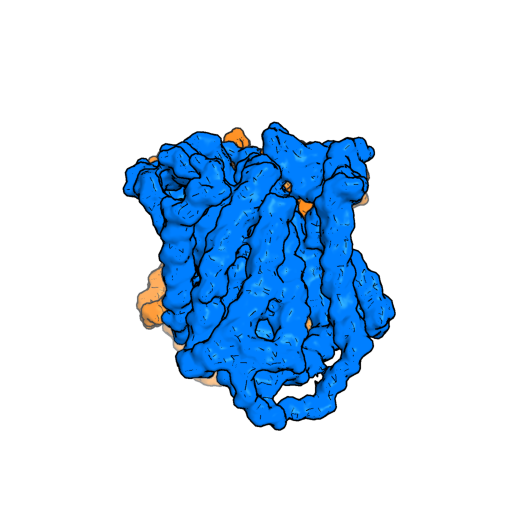6 ? 11.273 -37.812 -0.234 1 95.44 426 THR A O 1
ATOM 3248 N N . ILE A 1 427 ? 12.086 -38.406 1.716 1 95.44 427 ILE A N 1
ATOM 3249 C CA . ILE A 1 427 ? 10.797 -38.781 2.293 1 95.44 427 ILE A CA 1
ATOM 3250 C C . ILE A 1 427 ? 9.992 -37.5 2.604 1 95.44 427 ILE A C 1
ATOM 3252 O O . ILE A 1 427 ? 8.766 -37.5 2.475 1 95.44 427 ILE A O 1
ATOM 3256 N N . PHE A 1 428 ? 10.688 -36.438 2.857 1 94.44 428 PHE A N 1
ATOM 3257 C CA . PHE A 1 428 ? 10.016 -35.281 3.402 1 94.44 428 PHE A CA 1
ATOM 3258 C C . PHE A 1 428 ? 9.945 -34.156 2.367 1 94.44 428 PHE A C 1
ATOM 3260 O O . PHE A 1 428 ? 9.188 -33.188 2.529 1 94.44 428 PHE A O 1
ATOM 3267 N N . SER A 1 429 ? 10.703 -34.25 1.342 1 96.69 429 SER A N 1
ATOM 3268 C CA . SER A 1 429 ? 10.875 -33.188 0.363 1 96.69 429 SER A CA 1
ATOM 3269 C C . SER A 1 429 ? 9.539 -32.719 -0.193 1 96.69 429 SER A C 1
ATOM 3271 O O . SER A 1 429 ? 9.266 -31.5 -0.235 1 96.69 429 SER A O 1
ATOM 3273 N N . SER A 1 430 ? 8.648 -33.656 -0.504 1 97.75 430 SER A N 1
ATOM 3274 C CA . SER A 1 430 ? 7.383 -33.312 -1.13 1 97.75 430 SER A CA 1
ATOM 3275 C C . SER A 1 430 ? 6.477 -32.562 -0.153 1 97.75 430 SER A C 1
ATOM 3277 O O . SER A 1 430 ? 5.68 -31.719 -0.56 1 97.75 430 SER A O 1
ATOM 3279 N N . PHE A 1 431 ? 6.598 -32.781 1.074 1 96.12 431 PHE A N 1
ATOM 3280 C CA . PHE A 1 431 ? 5.746 -32.156 2.068 1 96.12 431 PHE A CA 1
ATOM 3281 C C . PHE A 1 431 ? 6.102 -30.672 2.223 1 96.12 431 PHE A C 1
ATOM 3283 O O . PHE A 1 431 ? 5.234 -29.844 2.518 1 96.12 431 PHE A O 1
ATOM 3290 N N . LEU A 1 432 ? 7.352 -30.359 2.008 1 94.56 432 LEU A N 1
ATOM 3291 C CA . LEU A 1 432 ? 7.727 -28.953 1.994 1 94.56 432 L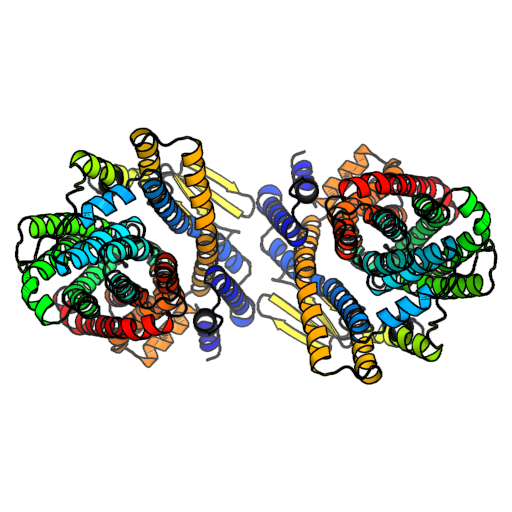EU A CA 1
ATOM 3292 C C . LEU A 1 432 ? 7.02 -28.219 0.863 1 94.56 432 LEU A C 1
ATOM 3294 O O . LEU A 1 432 ? 6.551 -27.094 1.049 1 94.56 432 LEU A O 1
ATOM 3298 N N . GLY A 1 433 ? 6.961 -28.844 -0.261 1 96.19 433 GLY A N 1
ATOM 3299 C CA . GLY A 1 433 ? 6.203 -28.281 -1.368 1 96.19 433 GLY A CA 1
ATOM 3300 C C . GLY A 1 433 ? 4.73 -28.109 -1.056 1 96.19 433 GLY A C 1
ATOM 3301 O O . GLY A 1 433 ? 4.129 -27.094 -1.407 1 96.19 433 GLY A O 1
ATOM 3302 N N . ALA A 1 434 ? 4.184 -29.047 -0.36 1 96.5 434 ALA A N 1
ATOM 3303 C CA . ALA A 1 434 ? 2.771 -29 0.003 1 96.5 434 ALA A CA 1
ATOM 3304 C C . ALA A 1 434 ? 2.484 -27.828 0.93 1 96.5 434 ALA A C 1
ATOM 3306 O O . ALA A 1 434 ? 1.46 -27.141 0.791 1 96.5 434 ALA A O 1
ATOM 3307 N N . ILE A 1 435 ? 3.365 -27.578 1.773 1 91.94 435 ILE A N 1
ATOM 3308 C CA . ILE A 1 435 ? 3.225 -26.453 2.689 1 91.94 435 ILE A CA 1
ATOM 3309 C C . ILE A 1 435 ? 3.242 -25.141 1.905 1 91.94 435 ILE A C 1
ATOM 3311 O O . ILE A 1 435 ? 2.449 -24.234 2.176 1 91.94 435 ILE A O 1
ATOM 3315 N N . GLY A 1 436 ? 4.137 -25.062 1.018 1 92.19 436 GLY A N 1
ATOM 3316 C CA . GLY A 1 436 ? 4.227 -23.875 0.189 1 92.19 436 GLY A CA 1
ATOM 3317 C C . GLY A 1 436 ? 2.932 -23.547 -0.528 1 92.19 436 GLY A C 1
ATOM 3318 O O . GLY A 1 436 ? 2.459 -22.406 -0.478 1 92.19 436 GLY A O 1
ATOM 3319 N N . SER A 1 437 ? 2.391 -24.547 -1.102 1 92.44 437 SER A N 1
ATOM 3320 C CA . SER A 1 437 ? 1.152 -24.312 -1.84 1 92.44 437 SER A CA 1
ATOM 3321 C C . SER A 1 437 ? -0.03 -24.125 -0.895 1 92.44 437 SER A C 1
ATOM 3323 O O . SER A 1 437 ? -0.976 -23.406 -1.212 1 92.44 437 SER A O 1
ATOM 3325 N N . PHE A 1 438 ? -0.021 -24.781 0.224 1 87.69 438 PHE A N 1
ATOM 3326 C CA . PHE A 1 438 ? -1.082 -24.641 1.214 1 87.69 438 PHE A CA 1
ATOM 3327 C C . PHE A 1 438 ? -1.272 -23.188 1.602 1 87.69 438 PHE A C 1
ATOM 3329 O O . PHE A 1 438 ? -2.398 -22.688 1.626 1 87.69 438 PHE A O 1
ATOM 3336 N N . PHE A 1 439 ? -0.165 -22.469 1.813 1 82.88 439 PHE A N 1
ATOM 3337 C CA . PHE A 1 439 ? -0.326 -21.109 2.301 1 82.88 439 PHE A CA 1
ATOM 3338 C C . PHE A 1 439 ? -0.409 -20.125 1.139 1 82.88 439 PHE A C 1
ATOM 3340 O O . PHE A 1 439 ? -1.012 -19.062 1.265 1 82.88 439 PHE A O 1
ATOM 3347 N N . SER A 1 440 ? 0.16 -20.5 0.001 1 82.88 440 SER A N 1
ATOM 3348 C CA . SER A 1 440 ? 0.21 -19.516 -1.079 1 82.88 440 SER A CA 1
ATOM 3349 C C . SER A 1 440 ? -0.905 -19.75 -2.092 1 82.88 440 SER A C 1
ATOM 3351 O O . SER A 1 440 ? -1.22 -18.875 -2.893 1 82.88 440 SER A O 1
ATOM 3353 N N . GLY A 1 441 ? -1.342 -21 -2.113 1 82.06 441 GLY A N 1
ATOM 3354 C CA . GLY A 1 441 ? -2.34 -21.359 -3.105 1 82.06 441 GLY A CA 1
ATOM 3355 C C . GLY A 1 441 ? -1.771 -21.5 -4.504 1 82.06 441 GLY A C 1
ATOM 3356 O O . GLY A 1 441 ? -2.512 -21.484 -5.488 1 82.06 441 GLY A O 1
ATOM 3357 N N . SER A 1 442 ? -0.49 -21.562 -4.586 1 88.81 442 SER A N 1
ATOM 3358 C CA . SER A 1 442 ? 0.171 -21.562 -5.887 1 88.81 442 SER A CA 1
ATOM 3359 C C . SER A 1 442 ? 1.409 -22.453 -5.879 1 88.81 442 SER A C 1
ATOM 3361 O O . SER A 1 442 ? 2.324 -22.25 -5.078 1 88.81 442 SER A O 1
ATOM 3363 N N . ASN A 1 443 ? 1.331 -23.469 -6.773 1 94.44 443 ASN A N 1
ATOM 3364 C CA . ASN A 1 443 ? 2.523 -24.297 -6.918 1 94.44 443 ASN A CA 1
ATOM 3365 C C . ASN A 1 443 ? 3.713 -23.484 -7.426 1 94.44 443 ASN A C 1
ATOM 3367 O O . ASN A 1 443 ? 4.855 -23.766 -7.062 1 94.44 443 ASN A O 1
ATOM 3371 N N . THR A 1 444 ? 3.451 -22.531 -8.211 1 92.62 444 THR A N 1
ATOM 3372 C CA . THR A 1 444 ? 4.5 -21.656 -8.711 1 92.62 444 THR A CA 1
ATOM 3373 C C . THR A 1 444 ? 5.203 -20.938 -7.555 1 92.62 444 THR A C 1
ATOM 3375 O O . THR A 1 444 ? 6.434 -20.938 -7.473 1 92.62 444 THR A O 1
ATOM 3378 N N . VAL A 1 445 ? 4.426 -20.438 -6.707 1 89 445 VAL A N 1
ATOM 3379 C CA . VAL A 1 445 ? 4.984 -19.703 -5.574 1 89 445 VAL A CA 1
ATOM 3380 C C . VAL A 1 445 ? 5.703 -20.672 -4.641 1 89 445 VAL A C 1
ATOM 3382 O O . VAL A 1 445 ? 6.742 -20.344 -4.066 1 89 445 VAL A O 1
ATOM 3385 N N . SER A 1 446 ? 5.133 -21.812 -4.492 1 93.5 446 SER A N 1
ATOM 3386 C CA . SER A 1 446 ? 5.785 -22.828 -3.676 1 93.5 446 SER A CA 1
ATOM 3387 C C . SER A 1 446 ? 7.172 -23.172 -4.215 1 93.5 446 SER A C 1
ATOM 3389 O O . SER A 1 446 ? 8.148 -23.188 -3.465 1 93.5 446 SER A O 1
ATOM 3391 N N . ASN A 1 447 ? 7.254 -23.422 -5.496 1 96.19 447 ASN A N 1
ATOM 3392 C CA . ASN A 1 447 ? 8.531 -23.75 -6.125 1 96.19 447 ASN A CA 1
ATOM 3393 C C . ASN A 1 447 ? 9.508 -22.594 -6.051 1 96.19 447 ASN A C 1
ATOM 3395 O O . ASN A 1 447 ? 10.711 -22.797 -5.863 1 96.19 447 ASN A O 1
ATOM 3399 N N . LEU A 1 448 ? 9.008 -21.438 -6.18 1 90.94 448 LEU A N 1
ATOM 3400 C CA . LEU A 1 448 ? 9.844 -20.25 -6.066 1 90.94 448 LEU A CA 1
ATOM 3401 C C . LEU A 1 448 ? 10.422 -20.125 -4.664 1 90.94 448 LEU A C 1
ATOM 3403 O O . LEU A 1 448 ? 11.602 -19.797 -4.5 1 90.94 448 LEU A O 1
ATOM 3407 N N . THR A 1 449 ? 9.617 -20.391 -3.705 1 87.44 449 THR A N 1
ATOM 3408 C CA . THR A 1 449 ? 9.961 -20.156 -2.309 1 87.44 449 THR A CA 1
ATOM 3409 C C . THR A 1 449 ? 10.898 -21.234 -1.781 1 87.44 449 THR A C 1
ATOM 3411 O O . THR A 1 449 ? 11.859 -20.938 -1.073 1 87.44 449 THR A O 1
ATOM 3414 N N . PHE A 1 450 ? 10.625 -22.469 -2.17 1 94.06 450 PHE A N 1
ATOM 3415 C CA . PHE A 1 450 ? 11.328 -23.562 -1.507 1 94.06 450 PHE A CA 1
ATOM 3416 C C . PHE A 1 450 ? 12.281 -24.266 -2.471 1 94.06 450 PHE A C 1
ATOM 3418 O O . PHE A 1 450 ? 13.109 -25.062 -2.055 1 94.06 450 PHE A O 1
ATOM 3425 N N . GLY A 1 451 ? 12.18 -23.922 -3.732 1 95.56 451 GLY A N 1
ATOM 3426 C CA . GLY A 1 451 ? 13.047 -24.562 -4.711 1 95.56 451 GLY A CA 1
ATOM 3427 C C . GLY A 1 451 ? 14.523 -24.406 -4.387 1 95.56 451 GLY A C 1
ATOM 3428 O O . GLY A 1 451 ? 15.289 -25.375 -4.492 1 95.56 451 GLY A O 1
ATOM 3429 N N . SER A 1 452 ? 14.875 -23.25 -3.973 1 93.56 452 SER A N 1
ATOM 3430 C CA . SER A 1 452 ? 16.281 -23 -3.686 1 93.56 452 SER A CA 1
ATOM 3431 C C . SER A 1 452 ? 16.734 -23.75 -2.441 1 93.56 452 SER A C 1
ATOM 3433 O O . SER A 1 452 ? 17.875 -24.203 -2.373 1 93.56 452 SER A O 1
ATOM 3435 N N . VAL A 1 453 ? 15.891 -23.859 -1.503 1 93.75 453 VAL A N 1
ATOM 3436 C CA . VAL A 1 453 ? 16.203 -24.625 -0.301 1 93.75 453 VAL A CA 1
ATOM 3437 C C . VAL A 1 453 ? 16.359 -26.109 -0.657 1 93.75 453 VAL A C 1
ATOM 3439 O O . VAL A 1 453 ? 17.297 -26.766 -0.207 1 93.75 453 VAL A O 1
ATOM 3442 N N . GLN A 1 454 ? 15.461 -26.562 -1.424 1 97.12 454 GLN A N 1
ATOM 3443 C CA . GLN A 1 454 ? 15.492 -27.953 -1.892 1 97.12 454 GLN A CA 1
ATOM 3444 C C . GLN A 1 454 ? 16.766 -28.234 -2.686 1 97.12 454 GLN A C 1
ATOM 3446 O O . GLN A 1 454 ? 17.406 -29.266 -2.506 1 97.12 454 GLN A O 1
ATOM 3451 N N . LEU A 1 455 ? 17.109 -27.297 -3.531 1 96 455 LEU A N 1
ATOM 3452 C CA . LEU A 1 455 ? 18.328 -27.438 -4.324 1 96 455 LEU A CA 1
ATOM 3453 C C . LEU A 1 455 ? 19.547 -27.516 -3.422 1 96 455 LEU A C 1
ATOM 3455 O O . LEU A 1 455 ? 20.391 -28.406 -3.59 1 96 455 LEU A O 1
ATOM 3459 N N . SER A 1 456 ? 19.625 -26.625 -2.486 1 94.75 456 SER A N 1
ATOM 3460 C CA . SER A 1 456 ? 20.75 -26.609 -1.558 1 94.75 456 SER A CA 1
ATOM 3461 C C . SER A 1 456 ? 20.828 -27.891 -0.741 1 94.75 456 SER A C 1
ATOM 3463 O O . SER A 1 456 ? 21.906 -28.438 -0.535 1 94.75 456 SER A O 1
ATOM 3465 N N . THR A 1 457 ? 19.734 -28.375 -0.329 1 95.94 457 THR A N 1
ATOM 3466 C CA . THR A 1 457 ? 19.688 -29.594 0.45 1 95.94 457 THR A CA 1
ATOM 3467 C C . THR A 1 457 ? 20.141 -30.797 -0.39 1 95.94 457 THR A C 1
ATOM 3469 O O . THR A 1 457 ? 20.922 -31.625 0.078 1 95.94 457 THR A O 1
ATOM 3472 N N . ALA A 1 458 ? 19.672 -30.859 -1.593 1 96.69 458 ALA A N 1
ATOM 3473 C CA . ALA A 1 458 ? 20.062 -31.953 -2.496 1 96.69 458 ALA A CA 1
ATOM 3474 C C . ALA A 1 458 ? 21.562 -31.938 -2.738 1 96.69 458 ALA A C 1
ATOM 3476 O O . ALA A 1 458 ? 22.203 -33 -2.656 1 96.69 458 ALA A O 1
ATOM 3477 N N . GLU A 1 459 ? 22.062 -30.781 -2.949 1 94.88 459 GLU A N 1
ATOM 3478 C CA . GLU A 1 459 ? 23.5 -30.656 -3.217 1 94.88 459 GLU A CA 1
ATOM 3479 C C . GLU A 1 459 ? 24.328 -31.047 -2 1 94.88 459 GLU A C 1
ATOM 3481 O O . GLU A 1 459 ? 25.359 -31.703 -2.137 1 94.88 459 GLU A O 1
ATOM 3486 N N . THR A 1 460 ? 23.891 -30.688 -0.9 1 93.69 460 THR A N 1
ATOM 3487 C CA . THR A 1 460 ? 24.625 -30.953 0.332 1 93.69 460 THR A CA 1
ATOM 3488 C C . THR A 1 460 ? 24.547 -32.438 0.711 1 93.69 460 THR A C 1
ATOM 3490 O O . THR A 1 460 ? 25.516 -33 1.201 1 93.69 460 THR A O 1
ATOM 3493 N N . THR A 1 461 ? 23.438 -33.094 0.515 1 95.06 461 THR A N 1
ATOM 3494 C CA . THR A 1 461 ? 23.234 -34.469 0.903 1 95.06 461 THR A CA 1
ATOM 3495 C C . THR A 1 461 ? 23.766 -35.438 -0.175 1 95.06 461 THR A C 1
ATOM 3497 O O . THR A 1 461 ? 23.969 -36.625 0.079 1 95.06 461 THR A O 1
ATOM 3500 N N . GLY A 1 462 ? 23.797 -34.906 -1.388 1 94.06 462 GLY A N 1
ATOM 3501 C CA . GLY A 1 462 ? 24.219 -35.719 -2.5 1 94.06 462 GLY A CA 1
ATOM 3502 C C . GLY A 1 462 ? 23.062 -36.438 -3.186 1 94.06 462 GLY A C 1
ATOM 3503 O O . GLY A 1 462 ? 23.281 -37.281 -4.07 1 94.06 462 GLY A O 1
ATOM 3504 N N . ILE A 1 463 ? 21.891 -36.188 -2.779 1 95.06 463 ILE A N 1
ATOM 3505 C CA . ILE A 1 463 ? 20.703 -36.688 -3.457 1 95.06 463 ILE A CA 1
ATOM 3506 C C . ILE A 1 463 ? 20.562 -36.031 -4.824 1 95.06 463 ILE A C 1
ATOM 3508 O O . ILE A 1 463 ? 21 -34.906 -5.02 1 95.06 463 ILE A O 1
ATOM 3512 N N . SER A 1 464 ? 19.922 -36.75 -5.742 1 96.44 464 SER A N 1
ATOM 3513 C CA . SER A 1 464 ? 19.703 -36.219 -7.078 1 96.44 464 SER A CA 1
ATOM 3514 C C . SER A 1 464 ? 18.922 -34.906 -7.016 1 96.44 464 SER A C 1
ATOM 3516 O O . SER A 1 464 ? 17.828 -34.875 -6.461 1 96.44 464 SER A O 1
ATOM 3518 N N . VAL A 1 465 ? 19.484 -33.844 -7.59 1 96.75 465 VAL A N 1
ATOM 3519 C CA . VAL A 1 465 ? 18.828 -32.562 -7.648 1 96.75 465 VAL A CA 1
ATOM 3520 C C . VAL A 1 465 ? 17.5 -32.656 -8.375 1 96.75 465 VAL A C 1
ATOM 3522 O O . VAL A 1 465 ? 16.484 -32.156 -7.895 1 96.75 465 VAL A O 1
ATOM 3525 N N . ALA A 1 466 ? 17.469 -33.375 -9.461 1 97.56 466 ALA A N 1
ATOM 3526 C CA . ALA A 1 466 ? 16.25 -33.562 -10.258 1 97.56 466 ALA A CA 1
ATOM 3527 C C . ALA A 1 466 ? 15.156 -34.219 -9.438 1 97.56 466 ALA A C 1
ATOM 3529 O O . ALA A 1 466 ? 13.984 -33.844 -9.508 1 97.56 466 ALA A O 1
ATOM 3530 N N . LEU A 1 467 ? 15.531 -35.156 -8.703 1 97.75 467 LEU A N 1
ATOM 3531 C CA . LEU A 1 467 ? 14.57 -35.906 -7.906 1 97.75 467 LEU A CA 1
ATOM 3532 C C . LEU A 1 467 ? 13.961 -35.031 -6.82 1 97.75 467 LEU A C 1
ATOM 3534 O O . LEU A 1 467 ? 12.742 -35 -6.648 1 97.75 467 LEU A O 1
ATOM 3538 N N . VAL A 1 468 ? 14.812 -34.312 -6.102 1 97.88 468 VAL A N 1
ATOM 3539 C CA . VAL A 1 468 ? 14.359 -33.5 -4.98 1 97.88 468 VAL A CA 1
ATOM 3540 C C . VAL A 1 468 ? 13.469 -32.375 -5.496 1 97.88 468 VAL A C 1
ATOM 3542 O O . VAL A 1 468 ? 12.43 -32.062 -4.898 1 97.88 468 VAL A O 1
ATOM 3545 N N . LEU A 1 469 ? 13.812 -31.734 -6.566 1 98.25 469 LEU A N 1
ATOM 3546 C CA . LEU A 1 469 ? 13.016 -30.656 -7.121 1 98.25 469 LEU A CA 1
ATOM 3547 C C . LEU A 1 469 ? 11.719 -31.188 -7.723 1 98.25 469 LEU A C 1
ATOM 3549 O O . LEU A 1 469 ? 10.688 -30.5 -7.699 1 98.25 469 LEU A O 1
ATOM 3553 N N . ALA A 1 470 ? 11.766 -32.438 -8.289 1 98.56 470 ALA A N 1
ATOM 3554 C CA . ALA A 1 470 ? 10.531 -33.062 -8.727 1 98.56 470 ALA A CA 1
ATOM 3555 C C . ALA A 1 470 ? 9.578 -33.281 -7.559 1 98.56 470 ALA A C 1
ATOM 3557 O O . ALA A 1 470 ? 8.375 -33.031 -7.676 1 98.56 470 ALA A O 1
ATOM 3558 N N . LEU A 1 471 ? 10.133 -33.719 -6.484 1 98.5 471 LEU A N 1
ATOM 3559 C CA . LEU A 1 471 ? 9.328 -33.938 -5.285 1 98.5 471 LEU A CA 1
ATOM 3560 C C . LEU A 1 471 ? 8.742 -32.625 -4.793 1 98.5 471 LEU A C 1
ATOM 3562 O O . LEU A 1 471 ? 7.602 -32.562 -4.336 1 98.5 471 LEU A O 1
ATOM 3566 N N . GLN A 1 472 ? 9.578 -31.516 -4.848 1 98.31 472 GLN A N 1
ATOM 3567 C CA . GLN A 1 472 ? 9.086 -30.172 -4.539 1 98.31 472 GLN A CA 1
ATOM 3568 C C . GLN A 1 472 ? 7.887 -29.812 -5.406 1 98.31 472 GLN A C 1
ATOM 3570 O O . GLN A 1 472 ? 6.883 -29.297 -4.902 1 98.31 472 GLN A O 1
ATOM 3575 N N . SER A 1 473 ? 7.953 -30.078 -6.641 1 98.5 473 SER A N 1
ATOM 3576 C CA . SER A 1 473 ? 6.883 -29.781 -7.586 1 98.5 473 SER A CA 1
ATOM 3577 C C . SER A 1 473 ? 5.641 -30.609 -7.289 1 98.5 473 SER A C 1
ATOM 3579 O O . SER A 1 473 ? 4.523 -30.094 -7.289 1 98.5 473 SER A O 1
ATOM 3581 N N . VAL A 1 474 ? 5.809 -31.891 -7.066 1 98.62 474 VAL A N 1
ATOM 3582 C CA . VAL A 1 474 ? 4.711 -32.781 -6.742 1 98.62 474 VAL A CA 1
ATOM 3583 C C . VAL A 1 474 ? 4.039 -32.344 -5.445 1 98.62 474 VAL A C 1
ATOM 3585 O O . VAL A 1 474 ? 2.809 -32.312 -5.355 1 98.62 474 VAL A O 1
ATOM 3588 N N . GLY A 1 475 ? 4.855 -32.031 -4.516 1 98.31 475 GLY A N 1
ATOM 3589 C CA . GLY A 1 475 ? 4.336 -31.516 -3.252 1 98.31 475 GLY A CA 1
ATOM 3590 C C . GLY A 1 475 ? 3.496 -30.266 -3.412 1 98.31 475 GLY A C 1
ATOM 3591 O O . GLY A 1 475 ? 2.41 -30.172 -2.836 1 98.31 475 GLY A O 1
ATOM 3592 N N . GLY A 1 476 ? 4.02 -29.344 -4.145 1 97.19 476 GLY A N 1
ATOM 3593 C CA . GLY A 1 476 ? 3.246 -28.141 -4.418 1 97.19 476 GLY A CA 1
ATOM 3594 C C . GLY A 1 476 ? 1.897 -28.438 -5.051 1 97.19 476 GLY A C 1
ATOM 3595 O O . GLY A 1 476 ? 0.903 -27.781 -4.734 1 97.19 476 GLY A O 1
ATOM 3596 N N . ALA A 1 477 ? 1.87 -29.391 -5.906 1 97.5 477 ALA A N 1
ATOM 3597 C CA . ALA A 1 477 ? 0.636 -29.766 -6.598 1 97.5 477 ALA A CA 1
ATOM 3598 C C . ALA A 1 477 ? -0.367 -30.391 -5.633 1 97.5 477 ALA A C 1
ATOM 3600 O O . ALA A 1 477 ? -1.546 -30.016 -5.633 1 97.5 477 ALA A O 1
ATOM 3601 N N . MET A 1 478 ? 0.123 -31.328 -4.871 1 96.94 478 MET A N 1
ATOM 3602 C CA . MET A 1 478 ? -0.8 -32.031 -3.98 1 96.94 478 MET A CA 1
ATOM 3603 C C . MET A 1 478 ? -1.284 -31.094 -2.867 1 96.94 478 MET A C 1
ATOM 3605 O O . MET A 1 478 ? -2.402 -31.25 -2.373 1 96.94 478 MET A O 1
ATOM 3609 N N . GLY A 1 479 ? -0.493 -30.078 -2.496 1 95.31 479 GLY A N 1
ATOM 3610 C CA . GLY A 1 479 ? -0.891 -29.125 -1.47 1 95.31 479 GLY A CA 1
ATOM 3611 C C . GLY A 1 479 ? -2.025 -28.219 -1.905 1 95.31 479 GLY A C 1
ATOM 3612 O O . GLY A 1 479 ? -2.688 -27.594 -1.069 1 95.31 479 GLY A O 1
ATOM 3613 N N . ASN A 1 480 ? -2.246 -28.188 -3.115 1 91.81 480 ASN A N 1
ATOM 3614 C CA . ASN A 1 480 ? -3.293 -27.328 -3.674 1 91.81 480 ASN A CA 1
ATOM 3615 C C . ASN A 1 480 ? -4.68 -27.766 -3.203 1 91.81 480 ASN A C 1
ATOM 3617 O O . ASN A 1 480 ? -5.602 -26.953 -3.135 1 91.81 480 ASN A O 1
ATOM 3621 N N . MET A 1 481 ? -4.883 -29.062 -2.867 1 94.5 481 MET A N 1
ATOM 3622 C CA . MET A 1 481 ? -6.211 -29.562 -2.527 1 94.5 481 MET A CA 1
ATOM 3623 C C . MET A 1 481 ? -6.617 -29.125 -1.125 1 94.5 481 MET A C 1
ATOM 3625 O O . MET A 1 481 ? -7.793 -29.203 -0.765 1 94.5 481 MET A O 1
ATOM 3629 N N . VAL A 1 482 ? -5.645 -28.547 -0.358 1 92.62 482 VAL A N 1
ATOM 3630 C CA . VAL A 1 482 ? -5.953 -28.125 1.003 1 92.62 482 VAL A CA 1
ATOM 3631 C C . VAL A 1 482 ? -5.742 -26.625 1.134 1 92.62 482 VAL A C 1
ATOM 3633 O O . VAL A 1 482 ? -5.844 -26.062 2.23 1 92.62 482 VAL A O 1
ATOM 3636 N N . CYS A 1 483 ? -5.453 -26 0.08 1 90 483 CYS A N 1
ATOM 3637 C CA . CYS A 1 483 ? -5.145 -24.578 0.1 1 90 483 CYS A CA 1
ATOM 3638 C C . CYS A 1 483 ? -6.395 -23.75 0.401 1 90 483 CYS A C 1
ATOM 3640 O O . CYS A 1 483 ? -7.414 -23.906 -0.272 1 90 483 CYS A O 1
ATOM 3642 N N . ILE A 1 484 ? -6.309 -22.859 1.283 1 82.69 484 ILE A N 1
ATOM 3643 C CA . ILE A 1 484 ? -7.445 -22.078 1.761 1 82.69 484 ILE A CA 1
ATOM 3644 C C . ILE A 1 484 ? -7.996 -21.219 0.625 1 82.69 484 ILE A C 1
ATOM 3646 O O . ILE A 1 484 ? -9.211 -21.094 0.459 1 82.69 484 ILE A O 1
ATOM 3650 N N . ASN A 1 485 ? -7.09 -20.656 -0.151 1 82.31 485 ASN A N 1
ATOM 3651 C CA . ASN A 1 485 ? -7.523 -19.797 -1.248 1 82.31 485 ASN A CA 1
ATOM 3652 C C . ASN A 1 485 ? -8.398 -20.547 -2.24 1 82.31 485 ASN A C 1
ATOM 3654 O O . ASN A 1 485 ? -9.414 -20.016 -2.709 1 82.31 485 ASN A O 1
ATOM 3658 N N . ASN A 1 486 ? -8.062 -21.719 -2.602 1 88.38 486 ASN A N 1
ATOM 3659 C CA . ASN A 1 486 ? -8.836 -22.547 -3.527 1 88.38 486 ASN A CA 1
ATOM 3660 C C . ASN A 1 486 ? -10.156 -23 -2.91 1 88.38 486 ASN A C 1
ATOM 3662 O O . ASN A 1 486 ? -11.18 -23.047 -3.596 1 88.38 486 ASN A O 1
ATOM 3666 N N . ILE A 1 487 ? -10.125 -23.25 -1.634 1 90.12 487 ILE A N 1
ATOM 3667 C CA . ILE A 1 487 ? -11.32 -23.672 -0.905 1 90.12 487 ILE A CA 1
ATOM 3668 C C . ILE A 1 487 ? -12.32 -22.516 -0.854 1 90.12 487 ILE A C 1
ATOM 3670 O O . ILE A 1 487 ? -13.508 -22.719 -1.121 1 90.12 487 ILE A O 1
ATOM 3674 N N . VAL A 1 488 ? -11.867 -21.375 -0.576 1 85 488 VAL A N 1
ATOM 3675 C CA . VAL A 1 488 ? -12.734 -20.203 -0.515 1 85 488 VAL A CA 1
ATOM 3676 C C . VAL A 1 488 ? -13.305 -19.906 -1.9 1 85 488 VAL A C 1
ATOM 3678 O O . VAL A 1 488 ? -14.484 -19.578 -2.033 1 85 488 VAL A O 1
ATOM 3681 N N . ALA A 1 489 ? -12.484 -20.078 -2.912 1 84.5 489 ALA A N 1
ATOM 3682 C CA . ALA A 1 489 ? -12.914 -19.812 -4.281 1 84.5 489 ALA A CA 1
ATOM 3683 C C . ALA A 1 489 ? -14.055 -20.734 -4.691 1 84.5 489 ALA A C 1
ATOM 3685 O O . ALA A 1 489 ? -15.078 -20.281 -5.211 1 84.5 489 ALA A O 1
ATOM 3686 N N . VAL A 1 490 ? -13.898 -21.953 -4.461 1 90.44 490 VAL A N 1
ATOM 3687 C CA . VAL A 1 490 ? -14.914 -22.922 -4.867 1 90.44 490 VAL A CA 1
ATOM 3688 C C . VAL A 1 490 ? -16.156 -22.766 -3.979 1 90.44 490 VAL A C 1
ATOM 3690 O O . VAL A 1 490 ? -17.281 -22.875 -4.457 1 90.44 490 VAL A O 1
ATOM 3693 N N . SER A 1 491 ? -15.961 -22.484 -2.721 1 91.06 491 SER A N 1
ATOM 3694 C CA . SER A 1 491 ? -17.078 -22.281 -1.802 1 91.06 491 SER A CA 1
ATOM 3695 C C . SER A 1 491 ? -17.906 -21.062 -2.188 1 91.06 491 SER A C 1
ATOM 3697 O O . SER A 1 491 ? -19.125 -21.062 -2.078 1 91.06 491 SER A O 1
ATOM 3699 N N . SER A 1 492 ? -17.219 -20.109 -2.586 1 88.12 492 SER A N 1
ATOM 3700 C CA . SER A 1 492 ? -17.906 -18.875 -2.975 1 88.12 492 SER A CA 1
ATOM 3701 C C . SER A 1 492 ? -18.812 -19.094 -4.18 1 88.12 492 SER A C 1
ATOM 3703 O O . SER A 1 492 ? -19.938 -18.609 -4.207 1 88.12 492 SER A O 1
ATOM 3705 N N . VAL A 1 493 ? -18.344 -19.828 -5.113 1 87.75 493 VAL A N 1
ATOM 3706 C CA . VAL A 1 493 ? -19.109 -20.016 -6.332 1 87.75 493 VAL A CA 1
ATOM 3707 C C . VAL A 1 493 ? -20.281 -20.953 -6.055 1 87.75 493 VAL A C 1
ATOM 3709 O O . VAL A 1 493 ? -21.328 -20.875 -6.715 1 87.75 493 VAL A O 1
ATOM 3712 N N . LEU A 1 494 ? -20.141 -21.781 -5.082 1 93 494 LEU A N 1
ATOM 3713 C CA . LEU A 1 494 ? -21.188 -22.734 -4.742 1 93 494 LEU A CA 1
ATOM 3714 C C . LEU A 1 494 ? -22.078 -22.188 -3.629 1 93 494 LEU A C 1
ATOM 3716 O O . LEU A 1 494 ? -23.016 -22.859 -3.199 1 93 494 LEU A O 1
ATOM 3720 N N . ASN A 1 495 ? -21.719 -21 -3.113 1 89.69 495 ASN A N 1
ATOM 3721 C CA . ASN A 1 495 ? -22.453 -20.344 -2.041 1 89.69 495 ASN A CA 1
ATOM 3722 C C . ASN A 1 495 ? -22.5 -21.188 -0.776 1 89.69 495 ASN A C 1
ATOM 3724 O O . ASN A 1 495 ? -23.562 -21.359 -0.173 1 89.69 495 ASN A O 1
ATOM 3728 N N . ILE A 1 496 ? -21.391 -21.828 -0.565 1 90.44 496 ILE A N 1
ATOM 3729 C CA . ILE A 1 496 ? -21.203 -22.578 0.675 1 90.44 496 ILE A CA 1
ATOM 3730 C C . ILE A 1 496 ? -20.406 -21.734 1.666 1 90.44 496 ILE A C 1
ATOM 3732 O O . ILE A 1 496 ? -19.328 -21.219 1.334 1 90.44 496 ILE A O 1
ATOM 3736 N N . SER A 1 497 ? -20.984 -21.406 2.795 1 85.19 497 SER A N 1
ATOM 3737 C CA . SER A 1 497 ? -20.281 -20.547 3.75 1 85.19 497 SER A CA 1
ATOM 3738 C C . SER A 1 497 ? -19.859 -21.328 4.984 1 85.19 497 SER A C 1
ATOM 3740 O O . SER A 1 497 ? -20.5 -22.297 5.367 1 85.19 497 SER A O 1
ATOM 3742 N N . ASN A 1 498 ? -18.75 -21.016 5.652 1 82.19 498 ASN A N 1
ATOM 3743 C CA . ASN A 1 498 ? -18.25 -21.484 6.941 1 82.19 498 ASN A CA 1
ATOM 3744 C C . ASN A 1 498 ? -17.969 -22.984 6.926 1 82.19 498 ASN A C 1
ATOM 3746 O O . ASN A 1 498 ? -18.281 -23.688 7.887 1 82.19 498 ASN A O 1
ATOM 3750 N N . GLN A 1 499 ? -17.469 -23.5 5.711 1 89.56 499 GLN A N 1
ATOM 3751 C CA . GLN A 1 499 ? -17.188 -24.922 5.613 1 89.56 499 GLN A CA 1
ATOM 3752 C C . GLN A 1 499 ? -15.719 -25.188 5.309 1 89.56 499 GLN A C 1
ATOM 3754 O O . GLN A 1 499 ? -15.367 -26.266 4.832 1 89.56 499 GLN A O 1
ATOM 3759 N N . GLU A 1 500 ? -14.891 -24.219 5.484 1 88.5 500 GLU A N 1
ATOM 3760 C CA . GLU A 1 500 ? -13.477 -24.359 5.152 1 88.5 500 GLU A CA 1
ATOM 3761 C C . GLU A 1 500 ? -12.812 -25.438 5.996 1 88.5 500 GLU A C 1
ATOM 3763 O O . GLU A 1 500 ? -12.055 -26.266 5.48 1 88.5 500 GLU A O 1
ATOM 3768 N N . GLY A 1 501 ? -13.133 -25.438 7.27 1 87.69 501 GLY A N 1
ATOM 3769 C CA . GLY A 1 501 ? -12.57 -26.438 8.156 1 87.69 501 GLY A CA 1
ATOM 3770 C C . GLY A 1 501 ? -12.977 -27.859 7.789 1 87.69 501 GLY A C 1
ATOM 3771 O O . GLY A 1 501 ? -12.141 -28.766 7.812 1 87.69 501 GLY A O 1
ATOM 3772 N N . THR A 1 502 ? -14.18 -28.031 7.453 1 93 502 THR A N 1
ATOM 3773 C CA . THR A 1 502 ? -14.703 -29.328 7.059 1 93 502 THR A CA 1
ATOM 3774 C C . THR A 1 502 ? -14.023 -29.828 5.785 1 93 502 THR A C 1
ATOM 3776 O O . THR A 1 502 ? -13.648 -31 5.684 1 93 502 THR A O 1
ATOM 3779 N N . ILE A 1 503 ? -13.836 -28.984 4.875 1 95 503 ILE A N 1
ATOM 3780 C CA . ILE A 1 503 ? -13.227 -29.328 3.598 1 95 503 ILE A CA 1
ATOM 3781 C C . ILE A 1 503 ? -11.773 -29.734 3.818 1 95 503 ILE A C 1
ATOM 3783 O O . ILE A 1 503 ? -11.312 -30.75 3.301 1 95 503 ILE A O 1
ATOM 3787 N N . ILE A 1 504 ? -11.07 -29 4.621 1 93 504 ILE A N 1
ATOM 3788 C CA . ILE A 1 504 ? -9.656 -29.281 4.871 1 93 504 ILE A CA 1
ATOM 3789 C C . ILE A 1 504 ? -9.508 -30.641 5.559 1 93 504 ILE A C 1
ATOM 3791 O O . ILE A 1 504 ? -8.625 -31.422 5.203 1 93 504 ILE A O 1
ATOM 3795 N N . LYS A 1 505 ? -10.344 -30.906 6.5 1 93.31 505 LYS A N 1
ATOM 3796 C CA . LYS A 1 505 ? -10.281 -32.156 7.25 1 93.31 505 LYS A CA 1
ATOM 3797 C C . LYS A 1 505 ? -10.469 -33.375 6.328 1 93.31 505 LYS A C 1
ATOM 3799 O O . LYS A 1 505 ? -9.883 -34.438 6.555 1 93.31 505 LYS A O 1
ATOM 3804 N N . LYS A 1 506 ? -11.203 -33.188 5.371 1 95.25 506 LYS A N 1
ATOM 3805 C CA . LYS A 1 506 ? -11.492 -34.281 4.469 1 95.25 506 LYS A CA 1
ATOM 3806 C C . LYS A 1 506 ? -10.445 -34.375 3.361 1 95.25 506 LYS A C 1
ATOM 3808 O O . LYS A 1 506 ? -10.07 -35.469 2.951 1 95.25 506 LYS A O 1
ATOM 3813 N N . THR A 1 507 ? -9.977 -33.281 2.885 1 96.62 507 THR A N 1
ATOM 3814 C CA . THR A 1 507 ? -9.062 -33.281 1.744 1 96.62 507 THR A CA 1
ATOM 3815 C C . THR A 1 507 ? -7.633 -33.562 2.193 1 96.62 507 THR A C 1
ATOM 3817 O O . THR A 1 507 ? -6.785 -33.969 1.387 1 96.62 507 THR A O 1
ATOM 3820 N N . ILE A 1 508 ? -7.355 -33.406 3.451 1 96.25 508 ILE A N 1
ATOM 3821 C CA . ILE A 1 508 ? -6 -33.625 3.953 1 96.25 508 ILE A CA 1
ATOM 3822 C C . ILE A 1 508 ? -5.629 -35.094 3.84 1 96.25 508 ILE A C 1
ATOM 3824 O O . ILE A 1 508 ? -4.457 -35.438 3.682 1 96.25 508 ILE A O 1
ATOM 3828 N N . ILE A 1 509 ? -6.559 -35.938 3.92 1 97.06 509 ILE A N 1
ATOM 3829 C CA . ILE A 1 509 ? -6.316 -37.375 3.889 1 97.06 509 ILE A CA 1
ATOM 3830 C C . ILE A 1 509 ? -5.766 -37.781 2.523 1 97.06 509 ILE A C 1
ATOM 3832 O O . ILE A 1 509 ? -4.68 -38.375 2.43 1 97.06 509 ILE A O 1
ATOM 3836 N N . PRO A 1 510 ? -6.469 -37.469 1.467 1 97.94 510 PRO A N 1
ATOM 3837 C CA . PRO A 1 510 ? -5.859 -37.781 0.173 1 97.94 510 PRO A CA 1
ATOM 3838 C C . PRO A 1 510 ? -4.52 -37.062 -0.038 1 97.94 510 PRO A C 1
ATOM 3840 O O . PRO A 1 510 ? -3.639 -37.594 -0.715 1 97.94 510 PRO A O 1
ATOM 3843 N N . MET A 1 511 ? -4.309 -35.938 0.486 1 97.75 511 MET A N 1
ATOM 3844 C CA . MET A 1 511 ? -3.037 -35.219 0.353 1 97.75 511 MET A CA 1
ATOM 3845 C C . MET A 1 511 ? -1.907 -36 1.005 1 97.75 511 MET A C 1
ATOM 3847 O O . MET A 1 511 ? -0.83 -36.156 0.423 1 97.75 511 MET A O 1
ATOM 3851 N N . ILE A 1 512 ? -2.16 -36.5 2.203 1 97.81 512 ILE A N 1
ATOM 3852 C CA . ILE A 1 512 ? -1.161 -37.312 2.918 1 97.81 512 ILE A CA 1
ATOM 3853 C C . ILE A 1 512 ? -0.859 -38.594 2.141 1 97.81 512 ILE A C 1
ATOM 3855 O O . ILE A 1 512 ? 0.302 -38.969 2 1 97.81 512 ILE A O 1
ATOM 3859 N N . ILE A 1 513 ? -1.862 -39.188 1.644 1 98.25 513 ILE A N 1
ATOM 3860 C CA . ILE A 1 513 ? -1.678 -40.406 0.846 1 98.25 513 ILE A CA 1
ATOM 3861 C C . ILE A 1 513 ? -0.845 -40.094 -0.393 1 98.25 513 ILE A C 1
ATOM 3863 O O . ILE A 1 513 ? 0.051 -40.844 -0.761 1 98.25 513 ILE A O 1
ATOM 3867 N N . TYR A 1 514 ? -1.162 -39 -1.034 1 98.38 514 TYR A N 1
ATOM 3868 C CA . TYR A 1 514 ? -0.386 -38.5 -2.174 1 98.38 514 TYR A CA 1
ATOM 3869 C C . TYR A 1 514 ? 1.084 -38.344 -1.806 1 98.38 514 TYR A C 1
ATOM 3871 O O . TYR A 1 514 ? 1.967 -38.781 -2.562 1 98.38 514 TYR A O 1
ATOM 3879 N N . GLY A 1 515 ? 1.371 -37.781 -0.646 1 98.19 515 GLY A N 1
ATOM 3880 C CA . GLY A 1 515 ? 2.734 -37.625 -0.167 1 98.19 515 GLY A CA 1
ATOM 3881 C C . GLY A 1 515 ? 3.455 -38.938 0.055 1 98.19 515 GLY A C 1
ATOM 3882 O O . GLY A 1 515 ? 4.645 -39.062 -0.244 1 98.19 515 GLY A O 1
ATOM 3883 N N . ILE A 1 516 ? 2.738 -39.844 0.565 1 98.12 516 ILE A N 1
ATOM 3884 C CA . ILE A 1 516 ? 3.305 -41.188 0.781 1 98.12 516 ILE A CA 1
ATOM 3885 C C . ILE A 1 516 ? 3.639 -41.812 -0.563 1 98.12 516 ILE A C 1
ATOM 3887 O O . ILE A 1 516 ? 4.711 -42.406 -0.729 1 98.12 516 ILE A O 1
ATOM 3891 N N . ILE A 1 517 ? 2.771 -41.688 -1.51 1 98.19 517 ILE A N 1
ATOM 3892 C CA . ILE A 1 517 ? 3.004 -42.25 -2.846 1 98.19 517 ILE A CA 1
ATOM 3893 C C . ILE A 1 517 ? 4.238 -41.594 -3.459 1 98.19 517 ILE A C 1
ATOM 3895 O O . ILE A 1 517 ? 5.078 -42.25 -4.055 1 98.19 517 ILE A O 1
ATOM 3899 N N . ALA A 1 518 ? 4.332 -40.281 -3.316 1 98.25 518 ALA A N 1
ATOM 3900 C CA . ALA A 1 518 ? 5.473 -39.562 -3.846 1 98.25 518 ALA A CA 1
ATOM 3901 C C . ALA A 1 518 ? 6.777 -40.031 -3.219 1 98.25 518 ALA A C 1
ATOM 3903 O O . ALA A 1 518 ? 7.773 -40.25 -3.92 1 98.25 518 ALA A O 1
ATOM 3904 N N . ALA A 1 519 ? 6.762 -40.25 -1.912 1 97.44 519 ALA A N 1
ATOM 3905 C CA . ALA A 1 519 ? 7.949 -40.719 -1.199 1 97.44 519 ALA A CA 1
ATOM 3906 C C . ALA A 1 519 ? 8.336 -42.125 -1.644 1 97.44 519 ALA A C 1
ATOM 3908 O O . ALA A 1 519 ? 9.508 -42.375 -1.937 1 97.44 519 ALA A O 1
ATOM 3909 N N . LEU A 1 520 ? 7.398 -43 -1.718 1 97.25 520 LEU A N 1
ATOM 3910 C CA . LEU A 1 520 ? 7.66 -44.375 -2.125 1 97.25 520 LEU A CA 1
ATOM 3911 C C . LEU A 1 520 ? 8.094 -44.438 -3.584 1 97.25 520 LEU A C 1
ATOM 3913 O O . LEU A 1 520 ? 9 -45.188 -3.936 1 97.25 520 LEU A O 1
ATOM 3917 N N . GLY A 1 521 ? 7.414 -43.688 -4.414 1 96.56 521 GLY A N 1
ATOM 3918 C CA . GLY A 1 521 ? 7.828 -43.594 -5.805 1 96.56 521 GLY A CA 1
ATOM 3919 C C . GLY A 1 521 ? 9.258 -43.125 -5.977 1 96.56 521 GLY A C 1
ATOM 3920 O O . GLY A 1 521 ? 10.008 -43.656 -6.789 1 96.56 521 GLY A O 1
ATOM 3921 N N . ALA A 1 522 ? 9.594 -42.156 -5.223 1 96.12 522 ALA A N 1
ATOM 3922 C CA . ALA A 1 522 ? 10.93 -41.562 -5.297 1 96.12 522 ALA A CA 1
ATOM 3923 C C . ALA A 1 522 ? 11.992 -42.562 -4.824 1 96.12 522 ALA A C 1
ATOM 3925 O O . ALA A 1 522 ? 13.086 -42.625 -5.379 1 96.12 522 ALA A O 1
ATOM 3926 N N . LEU A 1 523 ? 11.68 -43.344 -3.793 1 94.62 523 LEU A N 1
ATOM 3927 C CA . LEU A 1 523 ? 12.641 -44.25 -3.174 1 94.62 523 LEU A CA 1
ATOM 3928 C C . LEU A 1 523 ? 12.789 -45.531 -3.988 1 94.62 523 LEU A C 1
ATOM 3930 O O . LEU A 1 523 ? 13.898 -46.062 -4.117 1 94.62 523 LEU A O 1
ATOM 3934 N N . PHE A 1 524 ? 11.688 -45.938 -4.656 1 94.81 524 PHE A N 1
ATOM 3935 C CA . PHE A 1 524 ? 11.734 -47.312 -5.188 1 94.81 524 PHE A CA 1
ATOM 3936 C C . PHE A 1 524 ? 11.5 -47.312 -6.695 1 94.81 524 PHE A C 1
ATOM 3938 O O . PHE A 1 524 ? 12.062 -48.156 -7.414 1 94.81 524 PHE A O 1
ATOM 3945 N N . LEU A 1 525 ? 10.742 -46.469 -7.223 1 95.31 525 LEU A N 1
ATOM 3946 C CA . LEU A 1 525 ? 10.32 -46.594 -8.617 1 95.31 525 LEU A CA 1
ATOM 3947 C C . LEU A 1 525 ? 11.148 -45.688 -9.508 1 95.31 525 LEU A C 1
ATOM 3949 O O . LEU A 1 525 ? 11.602 -46.094 -10.578 1 95.31 525 LEU A O 1
ATOM 3953 N N . VAL A 1 526 ? 11.336 -44.469 -9.07 1 95.25 526 VAL A N 1
ATOM 3954 C CA . VAL A 1 526 ? 12.008 -43.5 -9.906 1 95.25 526 VAL A CA 1
ATOM 3955 C C . VAL A 1 526 ? 13.422 -43.969 -10.242 1 95.25 526 VAL A C 1
ATOM 3957 O O . VAL A 1 526 ? 13.844 -43.906 -11.391 1 95.25 526 VAL A O 1
ATOM 3960 N N . PRO A 1 527 ? 14.164 -44.562 -9.25 1 92.25 527 PRO A N 1
ATOM 3961 C CA . PRO A 1 527 ? 15.523 -45 -9.555 1 92.25 527 PRO A CA 1
ATOM 3962 C C . PRO A 1 527 ? 15.562 -46.156 -10.562 1 92.25 527 PRO A C 1
ATOM 3964 O O . PRO A 1 527 ? 16.594 -46.375 -11.203 1 92.25 527 PRO A O 1
ATOM 3967 N N . LEU A 1 528 ? 14.492 -46.781 -10.734 1 92.62 528 LEU A N 1
ATOM 3968 C CA . LEU A 1 528 ? 14.422 -47.875 -11.68 1 92.62 528 LEU A CA 1
ATOM 3969 C C . LEU A 1 528 ? 14.32 -47.375 -13.109 1 92.62 528 LEU A C 1
ATOM 3971 O O . LEU A 1 528 ? 14.719 -48.062 -14.055 1 92.62 528 LEU A O 1
ATOM 3975 N N . PHE A 1 529 ? 13.82 -46.219 -13.305 1 92.44 529 PHE A N 1
ATOM 3976 C CA . PHE A 1 529 ? 13.5 -45.75 -14.648 1 92.44 529 PHE A CA 1
ATOM 3977 C C . PHE A 1 529 ? 14.367 -44.562 -15.016 1 92.44 529 PHE A C 1
ATOM 3979 O O . PHE A 1 529 ? 14.5 -44.219 -16.203 1 92.44 529 PHE A O 1
ATOM 3986 N N . TYR A 1 530 ? 14.844 -43.969 -14.023 1 91 530 TYR A N 1
ATOM 3987 C CA . TYR A 1 530 ? 15.648 -42.75 -14.258 1 91 530 TYR A CA 1
ATOM 3988 C C . TYR A 1 530 ? 17.047 -42.938 -13.68 1 91 530 TYR A C 1
ATOM 3990 O O . TYR A 1 530 ? 17.219 -43.531 -12.609 1 91 530 TYR A O 1
ATOM 3998 N N . ASN A 1 531 ? 18.094 -42.688 -14.484 1 79.69 531 ASN A N 1
ATOM 3999 C CA . ASN A 1 531 ? 19.469 -42.75 -14.008 1 79.69 531 ASN A CA 1
ATOM 4000 C C . ASN A 1 531 ? 19.812 -41.562 -13.133 1 79.69 531 ASN A C 1
ATOM 4002 O O . ASN A 1 531 ? 20.062 -40.469 -13.641 1 79.69 531 ASN A O 1
ATOM 4006 N N . LEU A 1 532 ? 19.625 -41.812 -11.82 1 78.31 532 LEU A N 1
ATOM 4007 C CA . LEU A 1 532 ? 19.828 -40.688 -10.898 1 78.31 532 LEU A CA 1
ATOM 4008 C C . LEU A 1 532 ? 21.188 -40.781 -10.227 1 78.31 532 LEU A C 1
ATOM 4010 O O . LEU A 1 532 ? 21.703 -41.906 -9.992 1 78.31 532 LEU A O 1
ATOM 4014 N N . MET B 1 1 ? 16.016 23.156 -20.484 1 83.31 1 MET B N 1
ATOM 4015 C CA . MET B 1 1 ? 14.57 23.109 -20.641 1 83.31 1 MET B CA 1
ATOM 4016 C C . MET B 1 1 ? 14.023 21.781 -20.141 1 83.31 1 MET B C 1
ATOM 4018 O O . MET B 1 1 ? 13.133 21.75 -19.281 1 83.31 1 MET B O 1
ATOM 4022 N N . LEU B 1 2 ? 14.68 20.703 -20.453 1 89.81 2 LEU B N 1
ATOM 4023 C CA . LEU B 1 2 ? 14.172 19.391 -20.047 1 89.81 2 LEU B CA 1
ATOM 4024 C C . LEU B 1 2 ? 14.289 19.203 -18.547 1 89.81 2 LEU B C 1
ATOM 4026 O O . LEU B 1 2 ? 13.375 18.672 -17.906 1 89.81 2 LEU B O 1
ATOM 4030 N N . SER B 1 3 ? 15.414 19.703 -18.031 1 92.06 3 SER B N 1
ATOM 4031 C CA . SER B 1 3 ? 15.609 19.578 -16.594 1 92.06 3 SER B CA 1
ATOM 4032 C C . SER B 1 3 ? 14.531 20.344 -15.82 1 92.06 3 SER B C 1
ATOM 4034 O O . SER B 1 3 ? 14.055 19.875 -14.789 1 92.06 3 SER B O 1
ATOM 4036 N N . PHE B 1 4 ? 14.234 21.5 -16.312 1 93.75 4 PHE B N 1
ATOM 4037 C CA . PHE B 1 4 ? 13.188 22.281 -15.664 1 93.75 4 PHE B CA 1
ATOM 4038 C C . PHE B 1 4 ? 11.852 21.562 -15.734 1 93.75 4 PHE B C 1
ATOM 4040 O O . PHE B 1 4 ? 11.148 21.422 -14.727 1 93.75 4 PHE B O 1
ATOM 4047 N N . ILE B 1 5 ? 11.477 21.062 -16.891 1 95.56 5 ILE B N 1
ATOM 4048 C CA . ILE B 1 5 ? 10.203 20.391 -17.109 1 95.56 5 ILE B CA 1
ATOM 4049 C C . ILE B 1 5 ? 10.109 19.156 -16.203 1 95.56 5 ILE B C 1
ATOM 4051 O O . ILE B 1 5 ? 9.086 18.938 -15.555 1 95.56 5 ILE B O 1
ATOM 4055 N N . LEU B 1 6 ? 11.227 18.438 -16.109 1 96.12 6 LEU B N 1
ATOM 4056 C CA . LEU B 1 6 ? 11.227 17.219 -15.305 1 96.12 6 LEU B CA 1
ATOM 4057 C C . LEU B 1 6 ? 11.25 17.547 -13.812 1 96.12 6 LEU B C 1
ATOM 4059 O O . LEU B 1 6 ? 10.852 16.719 -12.984 1 96.12 6 LEU B O 1
ATOM 4063 N N . SER B 1 7 ? 11.766 18.734 -13.547 1 95.06 7 SER B N 1
ATOM 4064 C CA . SER B 1 7 ? 11.797 19.156 -12.148 1 95.06 7 SER B CA 1
ATOM 4065 C C . SER B 1 7 ? 10.422 19.641 -11.688 1 95.06 7 SER B C 1
ATOM 4067 O O . SER B 1 7 ? 10.031 19.406 -10.547 1 95.06 7 SER B O 1
ATOM 4069 N N . ILE B 1 8 ? 9.672 20.297 -12.547 1 94.5 8 ILE B N 1
ATOM 4070 C CA . ILE B 1 8 ? 8.406 20.891 -12.156 1 94.5 8 ILE B CA 1
ATOM 4071 C C . ILE B 1 8 ? 7.273 19.891 -12.336 1 94.5 8 ILE B C 1
ATOM 4073 O O . ILE B 1 8 ? 6.223 20 -11.703 1 94.5 8 ILE B O 1
ATOM 4077 N N . PHE B 1 9 ? 7.457 18.875 -13.117 1 95.94 9 PHE B N 1
ATOM 4078 C CA . PHE B 1 9 ? 6.422 17.922 -13.484 1 95.94 9 PHE B CA 1
ATOM 4079 C C . PHE B 1 9 ? 5.863 17.219 -12.25 1 95.94 9 PHE B C 1
ATOM 4081 O O . PHE B 1 9 ? 4.645 17.109 -12.094 1 95.94 9 PHE B O 1
ATOM 4088 N N . PRO B 1 10 ? 6.711 16.719 -11.359 1 94.69 10 PRO B N 1
ATOM 4089 C CA . PRO B 1 10 ? 6.152 16.062 -10.172 1 94.69 10 PRO B CA 1
ATOM 4090 C C . PRO B 1 10 ? 5.211 16.969 -9.383 1 94.69 10 PRO B C 1
ATOM 4092 O O . PRO B 1 10 ? 4.195 16.5 -8.867 1 94.69 10 PRO B O 1
ATOM 4095 N N . ILE B 1 11 ? 5.527 18.188 -9.266 1 91.19 11 ILE B N 1
ATOM 4096 C CA . ILE B 1 11 ? 4.711 19.125 -8.508 1 91.19 11 ILE B CA 1
ATOM 4097 C C . ILE B 1 11 ? 3.387 19.359 -9.234 1 91.19 11 ILE B C 1
ATOM 4099 O O . ILE B 1 11 ? 2.318 19.312 -8.617 1 91.19 11 ILE B O 1
ATOM 4103 N N . VAL B 1 12 ? 3.432 19.562 -10.5 1 93.38 12 VAL B N 1
ATOM 4104 C CA . VAL B 1 12 ? 2.236 19.797 -11.305 1 93.38 12 VAL B CA 1
ATOM 4105 C C . VAL B 1 12 ? 1.338 18.562 -11.258 1 93.38 12 VAL B C 1
ATOM 4107 O O . VAL B 1 12 ? 0.117 18.672 -11.125 1 93.38 12 VAL B O 1
ATOM 4110 N N . LEU B 1 13 ? 1.978 17.422 -11.375 1 94 13 LEU B N 1
ATOM 4111 C CA . LEU B 1 13 ? 1.211 16.188 -11.312 1 94 13 LEU B CA 1
ATOM 4112 C C . LEU B 1 13 ? 0.543 16.031 -9.953 1 94 13 LEU B C 1
ATOM 4114 O O . LEU B 1 13 ? -0.601 15.578 -9.867 1 94 13 LEU B O 1
ATOM 4118 N N . LEU B 1 14 ? 1.304 16.312 -8.945 1 90.56 14 LEU B N 1
ATOM 4119 C CA . LEU B 1 14 ? 0.748 16.219 -7.602 1 90.56 14 LEU B CA 1
ATOM 4120 C C . LEU B 1 14 ? -0.499 17.094 -7.465 1 90.56 14 LEU B C 1
ATOM 4122 O O . LEU B 1 14 ? -1.533 16.625 -6.98 1 90.56 14 LEU B O 1
ATOM 4126 N N . ILE B 1 15 ? -0.421 18.344 -7.902 1 87.88 15 ILE B N 1
ATOM 4127 C CA . ILE B 1 15 ? -1.547 19.266 -7.848 1 87.88 15 ILE B CA 1
ATOM 4128 C C . ILE B 1 15 ? -2.717 18.703 -8.648 1 87.88 15 ILE B C 1
ATOM 4130 O O . ILE B 1 15 ? -3.852 18.672 -8.164 1 87.88 15 ILE B O 1
ATOM 4134 N N . TYR B 1 16 ? -2.465 18.219 -9.758 1 91.88 16 TYR B N 1
ATOM 4135 C CA . TYR B 1 16 ? -3.5 17.672 -10.633 1 91.88 16 TYR B CA 1
ATOM 4136 C C . TYR B 1 16 ? -4.207 16.5 -9.969 1 91.88 16 TYR B C 1
ATOM 4138 O O . TYR B 1 16 ? -5.438 16.438 -9.938 1 91.88 16 TYR B O 1
ATOM 4146 N N . LEU B 1 17 ? -3.387 15.562 -9.453 1 90.38 17 LEU B N 1
ATOM 4147 C CA . LEU B 1 17 ? -3.949 14.352 -8.859 1 90.38 17 LEU B CA 1
ATOM 4148 C C . LEU B 1 17 ? -4.836 14.703 -7.668 1 90.38 17 LEU B C 1
ATOM 4150 O O . LEU B 1 17 ? -5.809 14 -7.387 1 90.38 17 LEU B O 1
ATOM 4154 N N . MET B 1 18 ? -4.555 15.766 -7.039 1 85.69 18 MET B N 1
ATOM 4155 C CA . MET B 1 18 ? -5.246 16.047 -5.785 1 85.69 18 MET B CA 1
ATOM 4156 C C . MET B 1 18 ? -6.359 17.078 -6.004 1 85.69 18 MET B C 1
ATOM 4158 O O . MET B 1 18 ? -7.121 17.375 -5.082 1 85.69 18 MET B O 1
ATOM 4162 N N . VAL B 1 19 ? -6.582 17.625 -7.207 1 81.25 19 VAL B N 1
ATOM 4163 C CA . VAL B 1 19 ? -7.598 18.656 -7.449 1 81.25 19 VAL B CA 1
ATOM 4164 C C . VAL B 1 19 ? -8.602 18.141 -8.484 1 81.25 19 VAL B C 1
ATOM 4166 O O . VAL B 1 19 ? -9.75 18.594 -8.516 1 81.25 19 VAL B O 1
ATOM 4169 N N . LYS B 1 20 ? -8.328 17.156 -9.172 1 82.06 20 LYS B N 1
ATOM 4170 C CA . LYS B 1 20 ? -9.211 16.656 -10.219 1 82.06 20 LYS B CA 1
ATOM 4171 C C . LYS B 1 20 ? -10.523 16.141 -9.633 1 82.06 20 LYS B C 1
ATOM 4173 O O . LYS B 1 20 ? -10.68 16.094 -8.414 1 82.06 20 LYS B O 1
ATOM 4178 N N . ARG B 1 21 ? -11.617 15.828 -10.43 1 79.56 21 ARG B N 1
ATOM 4179 C CA . ARG B 1 21 ? -12.953 15.414 -10.016 1 79.56 21 ARG B CA 1
ATOM 4180 C C . ARG B 1 21 ? -12.891 14.203 -9.086 1 79.56 21 ARG B C 1
ATOM 4182 O O . ARG B 1 21 ? -13.531 14.188 -8.039 1 79.56 21 ARG B O 1
ATOM 4189 N N . ASN B 1 22 ? -12.078 13.211 -9.57 1 84.81 22 ASN B N 1
ATOM 4190 C CA . ASN B 1 22 ? -11.844 12.062 -8.703 1 84.81 22 ASN B CA 1
ATOM 4191 C C . ASN B 1 22 ? -10.453 12.125 -8.062 1 84.81 22 ASN B C 1
ATOM 4193 O O . ASN B 1 22 ? -9.617 11.258 -8.312 1 84.81 22 ASN B O 1
ATOM 4197 N N . ALA B 1 23 ? -10.445 13.219 -7.09 1 85.31 23 ALA B N 1
ATOM 4198 C CA . ALA B 1 23 ? -9.148 13.539 -6.5 1 85.31 23 ALA B CA 1
ATOM 4199 C C . ALA B 1 23 ? -8.625 12.391 -5.652 1 85.31 23 ALA B C 1
ATOM 4201 O O . ALA B 1 23 ? -9.391 11.727 -4.953 1 85.31 23 ALA B O 1
ATOM 4202 N N . LEU B 1 24 ? -7.328 12.195 -5.766 1 87.75 24 LEU B N 1
ATOM 4203 C CA . LEU B 1 24 ? -6.672 11.203 -4.918 1 87.75 24 LEU B CA 1
ATOM 4204 C C . LEU B 1 24 ? -6.316 11.805 -3.562 1 87.75 24 LEU B C 1
ATOM 4206 O O . LEU B 1 24 ? -5.895 12.961 -3.48 1 87.75 24 LEU B O 1
ATOM 4210 N N . PRO B 1 25 ? -6.574 11.086 -2.506 1 85.88 25 PRO B N 1
ATOM 4211 C CA . PRO B 1 25 ? -6.129 11.57 -1.198 1 85.88 25 PRO B CA 1
ATOM 4212 C C . PRO B 1 25 ? -4.609 11.688 -1.101 1 85.88 25 PRO B C 1
ATOM 4214 O O . PRO B 1 25 ? -3.885 11.07 -1.882 1 85.88 25 PRO B O 1
ATOM 4217 N N . SER B 1 26 ? -4.152 12.414 -0.175 1 86.31 26 SER B N 1
ATOM 4218 C CA . SER B 1 26 ? -2.736 12.734 -0.032 1 86.31 26 SER B CA 1
ATOM 4219 C C . SER B 1 26 ? -1.916 11.477 0.25 1 86.31 26 SER B C 1
ATOM 4221 O O . SER B 1 26 ? -0.783 11.352 -0.22 1 86.31 26 SER B O 1
ATOM 4223 N N . TYR B 1 27 ? -2.473 10.586 1.043 1 90.31 27 TYR B N 1
ATOM 4224 C CA . TYR B 1 27 ? -1.714 9.406 1.438 1 90.31 27 TYR B CA 1
ATOM 4225 C C . TYR B 1 27 ? -1.499 8.469 0.251 1 90.31 27 TYR B C 1
ATOM 4227 O O . TYR B 1 27 ? -0.668 7.562 0.311 1 90.31 27 TYR B O 1
ATOM 4235 N N . VAL B 1 28 ? -2.156 8.711 -0.887 1 92.12 28 VAL B N 1
ATOM 4236 C CA . VAL B 1 28 ? -1.957 7.953 -2.115 1 92.12 28 VAL B CA 1
ATOM 4237 C C . VAL B 1 28 ? -1.104 8.758 -3.092 1 92.12 28 VAL B C 1
ATOM 4239 O O . VAL B 1 28 ? -0.121 8.25 -3.633 1 92.12 28 VAL B O 1
ATOM 4242 N N . ALA B 1 29 ? -1.43 9.969 -3.27 1 92.62 29 ALA B N 1
ATOM 4243 C CA . ALA B 1 29 ? -0.815 10.82 -4.285 1 92.62 29 ALA B CA 1
ATOM 4244 C C . ALA B 1 29 ? 0.65 11.094 -3.961 1 92.62 29 ALA B C 1
ATOM 4246 O O . ALA B 1 29 ? 1.512 11.031 -4.84 1 92.62 29 ALA B O 1
ATOM 4247 N N . LEU B 1 30 ? 0.894 11.359 -2.779 1 91.38 30 LEU B N 1
ATOM 4248 C CA . LEU B 1 30 ? 2.232 11.789 -2.391 1 91.38 30 LEU B CA 1
ATOM 4249 C C . LEU B 1 30 ? 3.24 10.656 -2.574 1 91.38 30 LEU B C 1
ATOM 4251 O O . LEU B 1 30 ? 4.301 10.852 -3.17 1 91.38 30 LEU B O 1
ATOM 4255 N N . PRO B 1 31 ? 2.963 9.461 -2.125 1 94.75 31 PRO B N 1
ATOM 4256 C CA . PRO B 1 31 ? 3.896 8.359 -2.379 1 94.75 31 PRO B CA 1
ATOM 4257 C C . PRO B 1 31 ? 4.105 8.102 -3.869 1 94.75 31 PRO B C 1
ATOM 4259 O O . PRO B 1 31 ? 5.227 7.797 -4.293 1 94.75 31 PRO B O 1
ATOM 4262 N N . TRP B 1 32 ? 3.096 8.203 -4.66 1 95.25 32 TRP B N 1
ATOM 4263 C CA . TRP B 1 32 ? 3.219 8.008 -6.098 1 95.25 32 TRP B CA 1
ATOM 4264 C C . TRP B 1 32 ? 4.148 9.047 -6.715 1 95.25 32 TRP B C 1
ATOM 4266 O O . TRP B 1 32 ? 4.977 8.719 -7.57 1 95.25 32 TRP B O 1
ATOM 4276 N N . VAL B 1 33 ? 3.965 10.203 -6.34 1 95.06 33 VAL B N 1
ATOM 4277 C CA . VAL B 1 33 ? 4.781 11.281 -6.895 1 95.06 33 VAL B CA 1
ATOM 4278 C C . VAL B 1 33 ? 6.223 11.141 -6.406 1 95.06 33 VAL B C 1
ATOM 4280 O O . VAL B 1 33 ? 7.164 11.453 -7.141 1 95.06 33 VAL B O 1
ATOM 4283 N N . ALA B 1 34 ? 6.375 10.734 -5.125 1 96.5 34 ALA B N 1
ATOM 4284 C CA . ALA B 1 34 ? 7.723 10.453 -4.633 1 96.5 34 ALA B CA 1
ATOM 4285 C C . ALA B 1 34 ? 8.414 9.406 -5.5 1 96.5 34 ALA B C 1
ATOM 4287 O O . ALA B 1 34 ? 9.609 9.531 -5.801 1 96.5 34 ALA B O 1
ATOM 4288 N N . THR B 1 35 ? 7.707 8.391 -5.906 1 96.75 35 THR B N 1
ATOM 4289 C CA . THR B 1 35 ? 8.25 7.352 -6.773 1 96.75 35 THR B CA 1
ATOM 4290 C C . THR B 1 35 ? 8.641 7.93 -8.133 1 96.75 35 THR B C 1
ATOM 4292 O O . THR B 1 35 ? 9.664 7.551 -8.703 1 96.75 35 THR B O 1
ATOM 4295 N N . LEU B 1 36 ? 7.82 8.805 -8.641 1 97.31 36 LEU B N 1
ATOM 4296 C CA . LEU B 1 36 ? 8.133 9.477 -9.898 1 97.31 36 LEU B CA 1
ATOM 4297 C C . LEU B 1 36 ? 9.422 10.281 -9.781 1 97.31 36 LEU B C 1
ATOM 4299 O O . LEU B 1 36 ? 10.25 10.266 -10.688 1 97.31 36 LEU B O 1
ATOM 4303 N N . VAL B 1 37 ? 9.555 10.992 -8.664 1 97.31 37 VAL B N 1
ATOM 4304 C CA . VAL B 1 37 ? 10.758 11.781 -8.445 1 97.31 37 VAL B CA 1
ATOM 4305 C C . VAL B 1 37 ? 11.977 10.859 -8.43 1 97.31 37 VAL B C 1
ATOM 4307 O O . VAL B 1 37 ? 13.023 11.195 -8.992 1 97.31 37 VAL B O 1
ATOM 4310 N N . MET B 1 38 ? 11.859 9.758 -7.812 1 97.12 38 MET B N 1
ATOM 4311 C CA . MET B 1 38 ? 12.93 8.758 -7.82 1 97.12 38 MET B CA 1
ATOM 4312 C C . MET B 1 38 ? 13.273 8.344 -9.242 1 97.12 38 MET B C 1
ATOM 4314 O O . MET B 1 38 ? 14.453 8.227 -9.594 1 97.12 38 MET B O 1
ATOM 4318 N N . GLY B 1 39 ? 12.312 8.109 -10.055 1 96.94 39 GLY B N 1
ATOM 4319 C CA . GLY B 1 39 ? 12.523 7.762 -11.445 1 96.94 39 GLY B CA 1
ATOM 4320 C C . GLY B 1 39 ? 13.258 8.836 -12.227 1 96.94 39 GLY B C 1
ATOM 4321 O O . GLY B 1 39 ? 14.148 8.531 -13.023 1 96.94 39 GLY B O 1
ATOM 4322 N N . VAL B 1 40 ? 12.875 10.07 -12.008 1 97 40 VAL B N 1
ATOM 4323 C CA . VAL B 1 40 ? 13.523 11.188 -12.688 1 97 40 VAL B CA 1
ATOM 4324 C C . VAL B 1 40 ? 15 11.234 -12.289 1 97 40 VAL B C 1
ATOM 4326 O O . VAL B 1 40 ? 15.867 11.492 -13.133 1 97 40 VAL B O 1
ATOM 4329 N N . HIS B 1 41 ? 15.305 11.016 -11.016 1 96.75 41 HIS B N 1
ATOM 4330 C CA . HIS B 1 41 ? 16.688 10.992 -10.555 1 96.75 41 HIS B CA 1
ATOM 4331 C C . HIS B 1 41 ? 17.469 9.875 -11.234 1 96.75 41 HIS B C 1
ATOM 4333 O O . HIS B 1 41 ? 18.609 10.078 -11.656 1 96.75 41 HIS B O 1
ATOM 4339 N N . LEU B 1 42 ? 16.859 8.727 -11.367 1 96.12 42 LEU B N 1
ATOM 4340 C CA . LEU B 1 42 ? 17.531 7.562 -11.922 1 96.12 42 LEU B CA 1
ATOM 4341 C C . LEU B 1 42 ? 17.734 7.727 -13.43 1 96.12 42 LEU B C 1
ATOM 4343 O O . LEU B 1 42 ? 18.797 7.359 -13.953 1 96.12 42 LEU B O 1
ATOM 4347 N N . LEU B 1 43 ? 16.812 8.336 -14.133 1 95.44 43 LEU B N 1
ATOM 4348 C CA . LEU B 1 43 ? 16.797 8.289 -15.594 1 95.44 43 LEU B CA 1
ATOM 4349 C C . LEU B 1 43 ? 17.406 9.555 -16.188 1 95.44 43 LEU B C 1
ATOM 4351 O O . LEU B 1 43 ? 17.953 9.531 -17.281 1 95.44 43 LEU B O 1
ATOM 4355 N N . HIS B 1 44 ? 17.344 10.648 -15.445 1 94.69 44 HIS B N 1
ATOM 4356 C CA . HIS B 1 44 ? 17.766 11.914 -16.047 1 94.69 44 HIS B CA 1
ATOM 4357 C C . HIS B 1 44 ? 18.938 12.523 -15.273 1 94.69 44 HIS B C 1
ATOM 4359 O O . HIS B 1 44 ? 19.938 12.93 -15.867 1 94.69 44 HIS B O 1
ATOM 4365 N N . PHE B 1 45 ? 18.891 12.531 -13.953 1 95.44 45 PHE B N 1
ATOM 4366 C CA . PHE B 1 45 ? 19.906 13.234 -13.164 1 95.44 45 PHE B CA 1
ATOM 4367 C C . PHE B 1 45 ? 21.078 12.305 -12.844 1 95.44 45 PHE B C 1
ATOM 4369 O O . PHE B 1 45 ? 22.078 12.742 -12.266 1 95.44 45 PHE B O 1
ATOM 4376 N N . ASN B 1 46 ? 20.953 11.008 -13.117 1 95 46 ASN B N 1
ATOM 4377 C CA . ASN B 1 46 ? 22.016 10.016 -12.953 1 95 46 ASN B CA 1
ATOM 4378 C C . ASN B 1 46 ? 22.5 9.938 -11.508 1 95 46 ASN B C 1
ATOM 4380 O O . ASN B 1 46 ? 23.703 9.859 -11.258 1 95 46 ASN B O 1
ATOM 4384 N N . THR B 1 47 ? 21.547 10.117 -10.594 1 96.19 47 THR B N 1
ATOM 4385 C CA . THR B 1 47 ? 21.875 10.016 -9.18 1 96.19 47 THR B CA 1
ATOM 4386 C C . THR B 1 47 ? 22.156 8.57 -8.781 1 96.19 47 THR B C 1
ATOM 4388 O O . THR B 1 47 ? 21.438 7.66 -9.219 1 96.19 47 THR B O 1
ATOM 4391 N N . ASP B 1 48 ? 23.203 8.336 -8.016 1 96.56 48 ASP B N 1
ATOM 4392 C CA . ASP B 1 48 ? 23.547 6.973 -7.617 1 96.56 48 ASP B CA 1
ATOM 4393 C C . ASP B 1 48 ? 22.516 6.414 -6.637 1 96.56 48 ASP B C 1
ATOM 4395 O O . ASP B 1 48 ? 21.922 7.164 -5.855 1 96.56 48 ASP B O 1
ATOM 4399 N N . ILE B 1 49 ? 22.375 5.098 -6.605 1 97.12 49 ILE B N 1
ATOM 4400 C CA . ILE B 1 49 ? 21.312 4.43 -5.859 1 97.12 49 ILE B CA 1
ATOM 4401 C C . ILE B 1 49 ? 21.578 4.543 -4.359 1 97.12 49 ILE B C 1
ATOM 4403 O O . ILE B 1 49 ? 20.656 4.535 -3.551 1 97.12 49 ILE B O 1
ATOM 4407 N N . VAL B 1 50 ? 22.828 4.648 -3.934 1 97.88 50 VAL B N 1
ATOM 4408 C CA . VAL B 1 50 ? 23.172 4.816 -2.527 1 97.88 50 VAL B CA 1
ATOM 4409 C C . VAL B 1 50 ? 22.594 6.125 -2.004 1 97.88 50 VAL B C 1
ATOM 4411 O O . VAL B 1 50 ? 21.938 6.148 -0.952 1 97.88 50 VAL B O 1
ATOM 4414 N N . THR B 1 51 ? 22.766 7.215 -2.795 1 97.62 51 THR B N 1
ATOM 4415 C CA . THR B 1 51 ? 22.25 8.523 -2.414 1 97.62 51 THR B CA 1
ATOM 4416 C C . THR B 1 51 ? 20.734 8.508 -2.346 1 97.62 51 THR B C 1
ATOM 4418 O O . THR B 1 51 ? 20.141 9.031 -1.399 1 97.62 51 THR B O 1
ATOM 4421 N N . ILE B 1 52 ? 20.141 7.93 -3.336 1 97.69 52 ILE B N 1
ATOM 4422 C CA . ILE B 1 52 ? 18.688 7.852 -3.373 1 97.69 52 ILE B CA 1
ATOM 4423 C C . ILE B 1 52 ? 18.188 7.07 -2.166 1 97.69 52 ILE B C 1
ATOM 4425 O O . ILE B 1 52 ? 17.312 7.543 -1.436 1 97.69 52 ILE B O 1
ATOM 4429 N N . SER B 1 53 ? 18.75 5.883 -1.875 1 98 53 SER B N 1
ATOM 4430 C CA . SER B 1 53 ? 18.312 5.027 -0.774 1 98 53 SER B CA 1
ATOM 4431 C C . SER B 1 53 ? 18.547 5.695 0.574 1 98 53 SER B C 1
ATOM 4433 O O . SER B 1 53 ? 17.734 5.582 1.485 1 98 53 SER B O 1
ATOM 4435 N N . ALA B 1 54 ? 19.703 6.324 0.7 1 98.19 54 ALA B N 1
ATOM 4436 C CA . ALA B 1 54 ? 20.031 7.008 1.949 1 98.19 54 ALA B CA 1
ATOM 4437 C C . ALA B 1 54 ? 19.016 8.109 2.256 1 98.19 54 ALA B C 1
ATOM 4439 O O . ALA B 1 54 ? 18.594 8.273 3.404 1 98.19 54 ALA B O 1
ATOM 4440 N N . ASN B 1 55 ? 18.641 8.859 1.231 1 97.06 55 ASN B N 1
ATOM 4441 C CA . ASN B 1 55 ? 17.672 9.938 1.439 1 97.06 55 ASN B CA 1
ATOM 4442 C C . ASN B 1 55 ? 16.281 9.398 1.729 1 97.06 55 ASN B C 1
ATOM 4444 O O . ASN B 1 55 ? 15.523 10.008 2.488 1 97.06 55 ASN B O 1
ATOM 4448 N N . VAL B 1 56 ? 15.945 8.281 1.136 1 97.19 56 VAL B N 1
ATOM 4449 C CA . VAL B 1 56 ? 14.664 7.641 1.438 1 97.19 56 VAL B CA 1
ATOM 4450 C C . VAL B 1 56 ? 14.641 7.199 2.898 1 97.19 56 VAL B C 1
ATOM 4452 O O . VAL B 1 56 ? 13.68 7.469 3.619 1 97.19 56 VAL B O 1
ATOM 4455 N N . VAL B 1 57 ? 15.695 6.57 3.4 1 97.44 57 VAL B N 1
ATOM 4456 C CA . VAL B 1 57 ? 15.766 6.102 4.781 1 97.44 57 VAL B CA 1
ATOM 4457 C C . VAL B 1 57 ? 15.766 7.297 5.73 1 97.44 57 VAL B C 1
ATOM 4459 O O . VAL B 1 57 ? 15.086 7.281 6.758 1 97.44 57 VAL B O 1
ATOM 4462 N N . SER B 1 58 ? 16.547 8.297 5.367 1 97.12 58 SER B N 1
ATOM 4463 C CA . SER B 1 58 ? 16.562 9.516 6.168 1 97.12 58 SER B CA 1
ATOM 4464 C C . SER B 1 58 ? 15.172 10.117 6.305 1 97.12 58 SER B C 1
ATOM 4466 O O . SER B 1 58 ? 14.789 10.578 7.383 1 97.12 58 SER B O 1
ATOM 4468 N N . ALA B 1 59 ? 14.43 10.141 5.195 1 95.25 59 ALA B N 1
ATOM 4469 C CA . ALA B 1 59 ? 13.07 10.672 5.203 1 95.25 59 ALA B CA 1
ATOM 4470 C C . ALA B 1 59 ? 12.164 9.859 6.129 1 95.25 59 ALA B C 1
ATOM 4472 O O . ALA B 1 59 ? 11.336 10.422 6.852 1 95.25 59 ALA B O 1
ATOM 4473 N N . ILE B 1 60 ? 12.312 8.57 6.09 1 95.75 60 ILE B N 1
ATOM 4474 C CA . ILE B 1 60 ? 11.492 7.691 6.918 1 95.75 60 ILE B CA 1
ATOM 4475 C C . ILE B 1 60 ? 11.773 7.957 8.391 1 95.75 60 ILE B C 1
ATOM 4477 O O . ILE B 1 60 ? 10.852 7.984 9.211 1 95.75 60 ILE B O 1
ATOM 4481 N N . ILE B 1 61 ? 12.992 8.188 8.742 1 96.12 61 ILE B N 1
ATOM 4482 C CA . ILE B 1 61 ? 13.352 8.5 10.117 1 96.12 61 ILE B CA 1
ATOM 4483 C C . ILE B 1 61 ? 12.812 9.875 10.492 1 96.12 61 ILE B C 1
ATOM 4485 O O . ILE B 1 61 ? 12.25 10.055 11.578 1 96.12 61 ILE B O 1
ATOM 4489 N N . ALA B 1 62 ? 12.906 10.797 9.562 1 94.25 62 ALA B N 1
ATOM 4490 C CA . ALA B 1 62 ? 12.492 12.172 9.82 1 94.25 62 ALA B CA 1
ATOM 4491 C C . ALA B 1 62 ? 10.984 12.258 10.039 1 94.25 62 ALA B C 1
ATOM 4493 O O . ALA B 1 62 ? 10.5 13.141 10.75 1 94.25 62 ALA B O 1
ATOM 4494 N N . VAL B 1 63 ? 10.258 11.367 9.477 1 94.81 63 VAL B N 1
ATOM 4495 C CA . VAL B 1 63 ? 8.805 11.344 9.617 1 94.81 63 VAL B CA 1
ATOM 4496 C C . VAL B 1 63 ? 8.422 11.172 11.086 1 94.81 63 VAL B C 1
ATOM 4498 O O . VAL B 1 63 ? 7.359 11.625 11.516 1 94.81 63 VAL B O 1
ATOM 4501 N N . GLN B 1 64 ? 9.273 10.586 11.891 1 95.94 64 GLN B N 1
ATOM 4502 C CA . GLN B 1 64 ? 8.977 10.32 13.297 1 95.94 64 GLN B CA 1
ATOM 4503 C C . GLN B 1 64 ? 8.641 11.617 14.039 1 95.94 64 GLN B C 1
ATOM 4505 O O . GLN B 1 64 ? 7.809 11.617 14.945 1 95.94 64 GLN B O 1
ATOM 4510 N N . THR B 1 65 ? 9.195 12.664 13.633 1 94.06 65 THR B N 1
ATOM 4511 C CA . THR B 1 65 ? 9 13.938 14.32 1 94.06 65 THR B CA 1
ATOM 4512 C C . THR B 1 65 ? 7.57 14.43 14.148 1 94.06 65 THR B C 1
ATOM 4514 O O . THR B 1 65 ? 6.824 14.547 15.117 1 94.06 65 THR B O 1
ATOM 4517 N N . PRO B 1 66 ? 7.152 14.672 12.922 1 90.75 66 PRO B N 1
ATOM 4518 C CA . PRO B 1 66 ? 5.793 15.203 12.789 1 90.75 66 PRO B CA 1
ATOM 4519 C C . PRO B 1 66 ? 4.723 14.18 13.141 1 90.75 66 PRO B C 1
ATOM 4521 O O . PRO B 1 66 ? 3.664 14.539 13.664 1 90.75 66 PRO B O 1
ATOM 4524 N N . ILE B 1 67 ? 4.969 12.93 12.867 1 93.56 67 ILE B N 1
ATOM 4525 C CA . ILE B 1 67 ? 3.922 11.93 13.062 1 93.56 67 ILE B CA 1
ATOM 4526 C C . ILE B 1 67 ? 3.67 11.727 14.555 1 93.56 67 ILE B C 1
ATOM 4528 O O . ILE B 1 67 ? 2.537 11.484 14.969 1 93.56 67 ILE B O 1
ATOM 4532 N N . THR B 1 68 ? 4.672 11.766 15.383 1 95.5 68 THR B N 1
ATOM 4533 C CA . THR B 1 68 ? 4.465 11.609 16.812 1 95.5 68 THR B CA 1
ATOM 4534 C C . THR B 1 68 ? 3.73 12.812 17.391 1 95.5 68 THR B C 1
ATOM 4536 O O . THR B 1 68 ? 2.938 12.68 18.328 1 95.5 68 THR B O 1
ATOM 4539 N N . VAL B 1 69 ? 3.979 13.953 16.859 1 91.69 69 VAL B N 1
ATOM 4540 C CA . VAL B 1 69 ? 3.246 15.141 17.281 1 91.69 69 VAL B CA 1
ATOM 4541 C C . VAL B 1 69 ? 1.769 14.992 16.922 1 91.69 69 VAL B C 1
ATOM 4543 O O . VAL B 1 69 ? 0.895 15.242 17.75 1 91.69 69 VAL B O 1
ATOM 4546 N N . ILE B 1 70 ? 1.544 14.617 15.711 1 88.06 70 ILE B N 1
ATOM 4547 C CA . ILE B 1 70 ? 0.177 14.414 15.242 1 88.06 70 ILE B CA 1
ATOM 4548 C C . ILE B 1 70 ? -0.515 13.367 16.125 1 88.06 70 ILE B C 1
ATOM 4550 O O . ILE B 1 70 ? -1.659 13.562 16.547 1 88.06 70 ILE B O 1
ATOM 4554 N N . PHE B 1 71 ? 0.179 12.312 16.406 1 94.25 71 PHE B N 1
ATOM 4555 C CA . PHE B 1 71 ? -0.37 11.281 17.281 1 94.25 71 PHE B CA 1
ATOM 4556 C C . PHE B 1 71 ? -0.71 11.852 18.656 1 94.25 71 PHE B C 1
ATOM 4558 O O . PHE B 1 71 ? -1.784 11.578 19.188 1 94.25 71 PHE B O 1
ATOM 4565 N N . GLY B 1 72 ? 0.197 12.562 19.203 1 93.5 72 GLY B N 1
ATOM 4566 C CA . GLY B 1 72 ? -0.053 13.195 20.484 1 93.5 72 GLY B CA 1
ATOM 4567 C C . GLY B 1 72 ? -1.279 14.086 20.484 1 93.5 72 GLY B C 1
ATOM 4568 O O . GLY B 1 72 ? -2.084 14.047 21.422 1 93.5 72 GLY B O 1
ATOM 4569 N N . ALA B 1 73 ? -1.396 14.844 19.484 1 89.69 73 ALA B N 1
ATOM 4570 C CA . ALA B 1 73 ? -2.535 15.75 19.344 1 89.69 73 ALA B CA 1
ATOM 4571 C C . ALA B 1 73 ? -3.842 14.969 19.219 1 89.69 73 ALA B C 1
ATOM 4573 O O . ALA B 1 73 ? -4.844 15.328 19.844 1 89.69 73 ALA B O 1
ATOM 4574 N N . ILE B 1 74 ? -3.816 13.961 18.406 1 89.19 74 ILE B N 1
ATOM 4575 C CA . ILE B 1 74 ? -5 13.125 18.234 1 89.19 74 ILE B CA 1
ATOM 4576 C C . ILE B 1 74 ? -5.348 12.445 19.547 1 89.19 74 ILE B C 1
ATOM 4578 O O . ILE B 1 74 ? -6.52 12.375 19.922 1 89.19 74 ILE B O 1
ATOM 4582 N N . LEU B 1 75 ? -4.312 11.938 20.219 1 94.44 75 LEU B N 1
ATOM 4583 C CA . LEU B 1 75 ? -4.492 11.297 21.516 1 94.44 75 LEU B CA 1
ATOM 4584 C C . LEU B 1 75 ? -5.16 12.242 22.5 1 94.44 75 LEU B C 1
ATOM 4586 O O . LEU B 1 75 ? -6.086 11.859 23.219 1 94.44 75 LEU B O 1
ATOM 4590 N N . PHE B 1 76 ? -4.711 13.43 22.531 1 92.88 76 PHE B N 1
ATOM 4591 C CA . PHE B 1 76 ? -5.25 14.461 23.391 1 92.88 76 PHE B CA 1
ATOM 4592 C C . PHE B 1 76 ? -6.715 14.727 23.078 1 92.88 76 PHE B C 1
ATOM 4594 O O . PHE B 1 76 ? -7.551 14.805 23.984 1 92.88 76 PHE B O 1
ATOM 4601 N N . ASN B 1 77 ? -7.016 14.852 21.875 1 89.31 77 ASN B N 1
ATOM 4602 C CA . ASN B 1 77 ? -8.383 15.125 21.438 1 89.31 77 ASN B CA 1
ATOM 4603 C C . ASN B 1 77 ? -9.312 13.953 21.766 1 89.31 77 ASN B C 1
ATOM 4605 O O . ASN B 1 77 ? -10.445 14.164 22.203 1 89.31 77 ASN B O 1
ATOM 4609 N N . ARG B 1 78 ? -8.812 12.758 21.5 1 92 78 ARG B N 1
ATOM 4610 C CA . ARG B 1 78 ? -9.617 11.578 21.781 1 92 78 ARG B CA 1
ATOM 4611 C C . ARG B 1 78 ? -9.883 11.438 23.281 1 92 78 ARG B C 1
ATOM 4613 O O . ARG B 1 78 ? -10.984 11.078 23.688 1 92 78 ARG B O 1
ATOM 4620 N N . PHE B 1 79 ? -8.93 11.703 24.031 1 95.25 79 PHE B N 1
ATOM 4621 C CA . PHE B 1 79 ? -9.102 11.711 25.484 1 95.25 79 PHE B CA 1
ATOM 4622 C C . PHE B 1 79 ? -10.164 12.711 25.891 1 95.25 79 PHE B C 1
ATOM 4624 O O . PHE B 1 79 ? -11.055 12.391 26.688 1 95.25 79 PHE B O 1
ATOM 4631 N N . SER B 1 80 ? -10.102 13.93 25.375 1 93.25 80 SER B N 1
ATOM 4632 C CA . SER B 1 80 ? -11.039 15 25.734 1 93.25 80 SER B CA 1
ATOM 4633 C C . SER B 1 80 ? -12.469 14.609 25.391 1 93.25 80 SER B C 1
ATOM 4635 O O . SER B 1 80 ? -13.398 14.93 26.125 1 93.25 80 SER B O 1
ATOM 4637 N N . GLU B 1 81 ? -12.594 13.906 24.375 1 90.88 81 GLU B N 1
ATOM 4638 C CA . GLU B 1 81 ? -13.914 13.461 23.938 1 90.88 81 GLU B CA 1
ATOM 4639 C C . GLU B 1 81 ? -14.461 12.375 24.859 1 90.88 81 GLU B C 1
ATOM 4641 O O . GLU B 1 81 ? -15.594 12.469 25.328 1 90.88 81 GLU B O 1
ATOM 4646 N N . ILE B 1 82 ? -13.68 11.453 25.125 1 94.31 82 ILE B N 1
ATOM 4647 C CA . ILE B 1 82 ? -14.125 10.281 25.859 1 94.31 82 ILE B CA 1
ATOM 4648 C C . ILE B 1 82 ? -14.281 10.617 27.344 1 94.31 82 ILE B C 1
ATOM 4650 O O . ILE B 1 82 ? -15.188 10.125 28 1 94.31 82 ILE B O 1
ATOM 4654 N N . SER B 1 83 ? -13.469 11.477 27.844 1 95.06 83 SER B N 1
ATOM 4655 C CA . SER B 1 83 ? -13.5 11.844 29.25 1 95.06 83 SER B CA 1
ATOM 4656 C C . SER B 1 83 ? -14.711 12.719 29.562 1 95.06 83 SER B C 1
ATOM 4658 O O . SER B 1 83 ? -15.07 12.898 30.719 1 95.06 83 SER B O 1
ATOM 4660 N N . GLY B 1 84 ? -15.273 13.344 28.453 1 92.31 84 GLY B N 1
ATOM 4661 C CA . GLY B 1 84 ? -16.406 14.25 28.656 1 92.31 84 GLY B CA 1
ATOM 4662 C C . GLY B 1 84 ? -15.984 15.703 28.781 1 92.31 84 GLY B C 1
ATOM 4663 O O . GLY B 1 84 ? -16.828 16.594 28.844 1 92.31 84 GLY B O 1
ATOM 4664 N N . ALA B 1 85 ? -14.75 15.945 28.766 1 92.5 85 ALA B N 1
ATOM 4665 C CA . ALA B 1 85 ? -14.266 17.312 28.844 1 92.5 85 ALA B CA 1
ATOM 4666 C C . ALA B 1 85 ? -14.828 18.172 27.719 1 92.5 85 ALA B C 1
ATOM 4668 O O . ALA B 1 85 ? -15.227 19.312 27.953 1 92.5 85 ALA B O 1
ATOM 4669 N N . THR B 1 86 ? -14.867 17.688 26.594 1 89.06 86 THR B N 1
ATOM 4670 C CA . THR B 1 86 ? -15.383 18.422 25.438 1 89.06 86 THR B CA 1
ATOM 4671 C C . THR B 1 86 ? -16.859 18.75 25.625 1 89.06 86 THR B C 1
ATOM 4673 O O . THR B 1 86 ? -17.312 19.844 25.266 1 89.06 86 THR B O 1
ATOM 4676 N N . ASN B 1 87 ? -17.578 17.859 26.141 1 90.25 87 ASN B N 1
ATOM 4677 C CA . ASN B 1 87 ? -19 18.094 26.391 1 90.25 87 ASN B CA 1
ATOM 4678 C C . ASN B 1 87 ? -19.219 19.188 27.422 1 90.25 87 ASN B C 1
ATOM 4680 O O . ASN B 1 87 ? -20.141 20 27.281 1 90.25 87 ASN B O 1
ATOM 4684 N N . ILE B 1 88 ? -18.469 19.156 28.375 1 92.56 88 ILE B N 1
ATOM 4685 C CA . ILE B 1 88 ? -18.547 20.203 29.391 1 92.56 88 ILE B CA 1
ATOM 4686 C C . ILE B 1 88 ? -18.234 21.562 28.766 1 92.56 88 ILE B C 1
ATOM 4688 O O . ILE B 1 88 ? -18.906 22.547 29.031 1 92.56 88 ILE B O 1
ATOM 4692 N N . MET B 1 89 ? -17.219 21.594 27.953 1 89.31 89 MET B N 1
ATOM 4693 C CA . MET B 1 89 ? -16.844 22.828 27.281 1 89.31 89 MET B CA 1
ATOM 4694 C C . MET B 1 89 ? -17.969 23.312 26.359 1 89.31 89 MET B C 1
ATOM 4696 O O . MET B 1 89 ? -18.25 24.5 26.281 1 89.31 89 MET B O 1
ATOM 4700 N N . ARG B 1 90 ? -18.5 22.391 25.688 1 87.94 90 ARG B N 1
ATOM 4701 C CA . ARG B 1 90 ? -19.609 22.703 24.797 1 87.94 90 ARG B CA 1
ATOM 4702 C C . ARG B 1 90 ? -20.75 23.359 25.547 1 87.94 90 ARG B C 1
ATOM 4704 O O . ARG B 1 90 ? -21.266 24.406 25.125 1 87.94 90 ARG B O 1
ATOM 4711 N N . LYS B 1 91 ? -21.141 22.812 26.641 1 89.56 91 LYS B N 1
ATOM 4712 C CA . LYS B 1 91 ? -22.219 23.344 27.453 1 89.56 91 LYS B CA 1
ATOM 4713 C C . LYS B 1 91 ? -21.859 24.719 28.031 1 89.56 91 LYS B C 1
ATOM 4715 O O . LYS B 1 91 ? -22.688 25.625 28.062 1 89.56 91 LYS B O 1
ATOM 4720 N N . TRP B 1 92 ? -20.688 24.75 28.469 1 91.38 92 TRP B N 1
ATOM 4721 C CA . TRP B 1 92 ? -20.203 25.984 29.062 1 91.38 92 TRP B CA 1
ATOM 4722 C C . TRP B 1 92 ? -20.203 27.125 28.031 1 91.38 92 TRP B C 1
ATOM 4724 O O . TRP B 1 92 ? -20.766 28.188 28.266 1 91.38 92 TRP B O 1
ATOM 4734 N N . LEU B 1 93 ? -19.625 26.938 26.891 1 89.75 93 LEU B N 1
ATOM 4735 C CA . LEU B 1 93 ? -19.484 27.953 25.859 1 89.75 93 LEU B CA 1
ATOM 4736 C C . LEU B 1 93 ? -20.828 28.312 25.25 1 89.75 93 LEU B C 1
ATOM 4738 O O . LEU B 1 93 ? -21.047 29.469 24.875 1 89.75 93 LEU B O 1
ATOM 4742 N N . GLY B 1 94 ? -21.703 27.391 25.234 1 86.88 94 GLY B N 1
ATOM 4743 C CA . GLY B 1 94 ? -23.031 27.641 24.688 1 86.88 94 GLY B CA 1
ATOM 4744 C C . GLY B 1 94 ? -23.875 28.516 25.594 1 86.88 94 GLY B C 1
ATOM 4745 O O . GLY B 1 94 ? -24.906 29.047 25.172 1 86.88 94 GLY B O 1
ATOM 4746 N N . ASN B 1 95 ? -23.391 28.688 26.797 1 87.69 95 ASN B N 1
ATOM 4747 C CA . ASN B 1 95 ? -24.219 29.391 27.766 1 87.69 95 ASN B CA 1
ATOM 4748 C C . ASN B 1 95 ? -23.547 30.656 28.266 1 87.69 95 ASN B C 1
ATOM 4750 O O . ASN B 1 95 ? -23.906 31.203 29.312 1 87.69 95 ASN B O 1
ATOM 4754 N N . ILE B 1 96 ? -22.625 31.156 27.5 1 88.06 96 ILE B N 1
ATOM 4755 C CA . ILE B 1 96 ? -21.859 32.312 27.938 1 88.06 96 ILE B CA 1
ATOM 4756 C C . ILE B 1 96 ? -22.688 33.594 27.719 1 88.06 96 ILE B C 1
ATOM 4758 O O . ILE B 1 96 ? -22.781 34.406 28.609 1 88.06 96 ILE B O 1
ATOM 4762 N N . ASN B 1 97 ? -23.188 33.781 26.578 1 92.25 97 ASN B N 1
ATOM 4763 C CA . ASN B 1 97 ? -23.906 35 26.188 1 92.25 97 ASN B CA 1
ATOM 4764 C C . ASN B 1 97 ? -24.906 34.719 25.078 1 92.25 97 ASN B C 1
ATOM 4766 O O . ASN B 1 97 ? -24.625 33.969 24.156 1 92.25 97 ASN B O 1
ATOM 4770 N N . PRO B 1 98 ? -26.062 35.25 25.234 1 92 98 PRO B N 1
ATOM 4771 C CA . PRO B 1 98 ? -27.094 34.969 24.25 1 92 98 PRO B CA 1
ATOM 4772 C C . PRO B 1 98 ? -26.875 35.719 22.938 1 92 98 PRO B C 1
ATOM 4774 O O . PRO B 1 98 ? -27.531 35.406 21.938 1 92 98 PRO B O 1
ATOM 4777 N N . ASN B 1 99 ? -26.016 36.75 22.906 1 95 99 ASN B N 1
ATOM 4778 C CA . ASN B 1 99 ? -25.75 37.5 21.688 1 95 99 ASN B CA 1
ATOM 4779 C C . ASN B 1 99 ? -25.125 36.625 20.609 1 95 99 ASN B C 1
ATOM 4781 O O . ASN B 1 99 ? -24.062 36.031 20.844 1 95 99 ASN B O 1
ATOM 4785 N N . PRO B 1 100 ? -25.734 36.531 19.438 1 94.88 100 PRO B N 1
ATOM 4786 C CA . PRO B 1 100 ? -25.219 35.656 18.406 1 94.88 100 PRO B CA 1
ATOM 4787 C C . PRO B 1 100 ? -23.797 36 17.969 1 94.88 100 PRO B C 1
ATOM 4789 O O . PRO B 1 100 ? -23 35.094 17.703 1 94.88 100 PRO B O 1
ATOM 4792 N N . VAL B 1 101 ? -23.516 37.219 17.859 1 97.31 101 VAL B N 1
ATOM 4793 C CA . VAL B 1 101 ? -22.172 37.625 17.438 1 97.31 101 VAL B CA 1
ATOM 4794 C C . VAL B 1 101 ? -21.156 37.219 18.5 1 97.31 101 VAL B C 1
ATOM 4796 O O . VAL B 1 101 ? -20.062 36.75 18.156 1 97.31 101 VAL B O 1
ATOM 4799 N N . ALA B 1 102 ? -21.5 37.375 19.734 1 97.06 102 ALA B N 1
ATOM 4800 C CA . ALA B 1 102 ? -20.625 36.906 20.812 1 97.06 102 ALA B CA 1
ATOM 4801 C C . ALA B 1 102 ? -20.375 35.406 20.734 1 97.06 102 ALA B C 1
ATOM 4803 O O . ALA B 1 102 ? -19.25 34.969 20.922 1 97.06 102 ALA B O 1
ATOM 4804 N N . GLN B 1 103 ? -21.391 34.688 20.438 1 95.69 103 GLN B N 1
ATOM 4805 C CA . GLN B 1 103 ? -21.266 33.25 20.344 1 95.69 103 GLN B CA 1
ATOM 4806 C C . GLN B 1 103 ? -20.344 32.844 19.203 1 95.69 103 GLN B C 1
ATOM 4808 O O . GLN B 1 103 ? -19.484 31.969 19.359 1 95.69 103 GLN B O 1
ATOM 4813 N N . LEU B 1 104 ? -20.484 33.5 18.078 1 97.88 104 LEU B N 1
ATOM 4814 C CA . LEU B 1 104 ? -19.672 33.188 16.906 1 97.88 104 LEU B CA 1
ATOM 4815 C C . LEU B 1 104 ? -18.203 33.531 17.156 1 97.88 104 LEU B C 1
ATOM 4817 O O . LEU B 1 104 ? -17.312 32.812 16.719 1 97.88 104 LEU B O 1
ATOM 4821 N N . MET B 1 105 ? -17.969 34.625 17.844 1 98.31 105 MET B N 1
ATOM 4822 C CA . MET B 1 105 ? -16.594 35.031 18.094 1 98.31 105 MET B CA 1
ATOM 4823 C C . MET B 1 105 ? -15.945 34.188 19.188 1 98.31 105 MET B C 1
ATOM 4825 O O . MET B 1 105 ? -14.758 33.844 19.078 1 98.31 105 MET B O 1
ATOM 4829 N N . ILE B 1 106 ? -16.656 33.781 20.188 1 97.69 106 ILE B N 1
ATOM 4830 C CA . ILE B 1 106 ? -16.109 33.031 21.297 1 97.69 106 ILE B CA 1
ATOM 4831 C C . ILE B 1 106 ? -15.836 31.594 20.844 1 97.69 106 ILE B C 1
ATOM 4833 O O . ILE B 1 106 ? -14.75 31.062 21.078 1 97.69 106 ILE B O 1
ATOM 4837 N N . ILE B 1 107 ? -16.797 30.984 20.156 1 96.56 107 ILE B N 1
ATOM 4838 C CA . ILE B 1 107 ? -16.703 29.578 19.781 1 96.56 107 ILE B CA 1
ATOM 4839 C C . ILE B 1 107 ? -15.961 29.438 18.453 1 96.56 107 ILE B C 1
ATOM 4841 O O . ILE B 1 107 ? -15.016 28.656 18.328 1 96.56 107 ILE B O 1
ATOM 4845 N N . GLY B 1 108 ? -16.297 30.266 17.516 1 97 108 GLY B N 1
ATOM 4846 C CA . GLY B 1 108 ? -15.789 30.141 16.156 1 97 108 GLY B CA 1
ATOM 4847 C C . GLY B 1 108 ? -14.406 30.75 15.977 1 97 108 GLY B C 1
ATOM 4848 O O . GLY B 1 108 ? -13.664 30.359 15.078 1 97 108 GLY B O 1
ATOM 4849 N N . TRP B 1 109 ? -14.078 31.672 16.781 1 98.06 109 TRP B N 1
ATOM 4850 C CA . TRP B 1 109 ? -12.797 32.375 16.641 1 98.06 109 TRP B CA 1
ATOM 4851 C C . TRP B 1 109 ? -11.875 32.062 17.812 1 98.06 109 TRP B C 1
ATOM 4853 O O . TRP B 1 109 ? -10.953 31.234 17.672 1 98.06 109 TRP B O 1
ATOM 4863 N N . ALA B 1 110 ? -12.211 32.438 19.016 1 97.81 110 ALA B N 1
ATOM 4864 C CA . ALA B 1 110 ? -11.289 32.344 20.141 1 97.81 110 ALA B CA 1
ATOM 4865 C C . ALA B 1 110 ? -11.062 30.906 20.562 1 97.81 110 ALA B C 1
ATOM 4867 O O . ALA B 1 110 ? -9.922 30.469 20.734 1 97.81 110 ALA B O 1
ATOM 4868 N N . PHE B 1 111 ? -12.117 30.203 20.703 1 95.75 111 PHE B N 1
ATOM 4869 C CA . PHE B 1 111 ? -12.016 28.797 21.094 1 95.75 111 PHE B CA 1
ATOM 4870 C C . PHE B 1 111 ? -11.328 27.984 20 1 95.75 111 PHE B C 1
ATOM 4872 O O . PHE B 1 111 ? -10.422 27.203 20.297 1 95.75 111 PHE B O 1
ATOM 4879 N N . ALA B 1 112 ? -11.734 28.203 18.812 1 95.69 112 ALA B N 1
ATOM 4880 C CA . ALA B 1 112 ? -11.133 27.516 17.672 1 95.69 112 ALA B CA 1
ATOM 4881 C C . ALA B 1 112 ? -9.656 27.859 17.547 1 95.69 112 ALA B C 1
ATOM 4883 O O . ALA B 1 112 ? -8.852 27 17.156 1 95.69 112 ALA B O 1
ATOM 4884 N N . PHE B 1 113 ? -9.305 29.109 17.844 1 96.94 113 PHE B N 1
ATOM 4885 C CA . PHE B 1 113 ? -7.926 29.578 17.828 1 96.94 113 PHE B CA 1
ATOM 4886 C C . PHE B 1 113 ? -7.055 28.75 18.766 1 96.94 113 PHE B C 1
ATOM 4888 O O . PHE B 1 113 ? -5.969 28.312 18.391 1 96.94 113 PHE B O 1
ATOM 4895 N N . MET B 1 114 ? -7.535 28.484 19.906 1 94.75 114 MET B N 1
ATOM 4896 C CA . MET B 1 114 ? -6.836 27.703 20.922 1 94.75 114 MET B CA 1
ATOM 4897 C C . MET B 1 114 ? -6.711 26.234 20.5 1 94.75 114 MET B C 1
ATOM 4899 O O . MET B 1 114 ? -5.648 25.641 20.641 1 94.75 114 MET B O 1
ATOM 4903 N N . ILE B 1 115 ? -7.75 25.734 19.938 1 92.44 115 ILE B N 1
ATOM 4904 C CA . ILE B 1 115 ? -7.777 24.344 19.531 1 92.44 115 ILE B CA 1
ATOM 4905 C C . ILE B 1 115 ? -6.793 24.109 18.391 1 92.44 115 ILE B C 1
ATOM 4907 O O . ILE B 1 115 ? -6.125 23.078 18.328 1 92.44 115 ILE B O 1
ATOM 4911 N N . GLU B 1 116 ? -6.688 25.031 17.484 1 93.69 116 GLU B N 1
ATOM 4912 C CA . GLU B 1 116 ? -5.711 24.953 16.391 1 93.69 116 GLU B CA 1
ATOM 4913 C C . GLU B 1 116 ? -4.289 24.875 16.938 1 93.69 116 GLU B C 1
ATOM 4915 O O . GLU B 1 116 ? -3.457 24.125 16.422 1 93.69 116 GLU B O 1
ATOM 4920 N N . GLY B 1 117 ? -4.066 25.688 17.969 1 93.38 117 GLY B N 1
ATOM 4921 C CA . GLY B 1 117 ? -2.756 25.656 18.594 1 93.38 117 GLY B CA 1
ATOM 4922 C C . GLY B 1 117 ? -2.424 24.328 19.234 1 93.38 117 GLY B C 1
ATOM 4923 O O . GLY B 1 117 ? -1.262 23.922 19.266 1 93.38 117 GLY B O 1
ATOM 4924 N N . ALA B 1 118 ? -3.428 23.641 19.656 1 87.69 118 ALA B N 1
ATOM 4925 C CA . ALA B 1 118 ? -3.225 22.391 20.375 1 87.69 118 ALA B CA 1
ATOM 4926 C C . ALA B 1 118 ? -3.203 21.203 19.422 1 87.69 118 ALA B C 1
ATOM 4928 O O . ALA B 1 118 ? -2.424 20.266 19.609 1 87.69 118 ALA B O 1
ATOM 4929 N N . SER B 1 119 ? -4 21.125 18.5 1 82.56 119 SER B N 1
ATOM 4930 C CA . SER B 1 119 ? -4.18 19.875 17.75 1 82.56 119 SER B CA 1
ATOM 4931 C C . SER B 1 119 ? -4.059 20.109 16.25 1 82.56 119 SER B C 1
ATOM 4933 O O . SER B 1 119 ? -3.391 19.344 15.555 1 82.56 119 SER B O 1
ATOM 4935 N N . GLY B 1 120 ? -4.68 21.156 15.82 1 79.69 120 GLY B N 1
ATOM 4936 C CA . GLY B 1 120 ? -4.66 21.375 14.383 1 79.69 120 GLY B CA 1
ATOM 4937 C C . GLY B 1 120 ? -5.43 20.328 13.609 1 79.69 120 GLY B C 1
ATOM 4938 O O . GLY B 1 120 ? -6.445 19.812 14.086 1 79.69 120 GLY B O 1
ATOM 4939 N N . PHE B 1 121 ? -5.133 20.109 12.242 1 73.44 121 PHE B N 1
ATOM 4940 C CA . PHE B 1 121 ? -5.582 19.031 11.352 1 73.44 121 PHE B CA 1
ATOM 4941 C C . PHE B 1 121 ? -7.098 19.078 11.18 1 73.44 121 PHE B C 1
ATOM 4943 O O . PHE B 1 121 ? -7.766 18.047 11.258 1 73.44 121 PHE B O 1
ATOM 4950 N N . GLY B 1 122 ? -7.648 20.266 11.164 1 77.69 122 GLY B N 1
ATOM 4951 C CA . GLY B 1 122 ? -9.07 20.406 10.906 1 77.69 122 GLY B CA 1
ATOM 4952 C C . GLY B 1 122 ? -9.93 20.266 12.148 1 77.69 122 GLY B C 1
ATOM 4953 O O . GLY B 1 122 ? -11.141 20.484 12.102 1 77.69 122 GLY B O 1
ATOM 4954 N N . THR B 1 123 ? -9.352 20.047 13.219 1 82.06 123 THR B N 1
ATOM 4955 C CA . THR B 1 123 ? -10.047 19.781 14.477 1 82.06 123 THR B CA 1
ATOM 4956 C C . THR B 1 123 ? -10.812 21.031 14.938 1 82.06 123 THR B C 1
ATOM 4958 O O . THR B 1 123 ? -11.938 20.922 15.422 1 82.06 123 THR B O 1
ATOM 4961 N N . PRO B 1 124 ? -10.281 22.156 14.711 1 90.62 124 PRO B N 1
ATOM 4962 C CA . PRO B 1 124 ? -10.992 23.344 15.211 1 90.62 124 PRO B CA 1
ATOM 4963 C C . PRO B 1 124 ? -12.383 23.5 14.594 1 90.62 124 PRO B C 1
ATOM 4965 O O . PRO B 1 124 ? -13.367 23.656 15.32 1 90.62 124 PRO B O 1
ATOM 4968 N N . ALA B 1 125 ? -12.461 23.359 13.297 1 90.12 125 ALA B N 1
ATOM 4969 C CA . ALA B 1 125 ? -13.758 23.469 12.641 1 90.12 125 ALA B CA 1
ATOM 4970 C C . ALA B 1 125 ? -14.672 22.297 13.008 1 90.12 125 ALA B C 1
ATOM 4972 O O . ALA B 1 125 ? -15.875 22.484 13.188 1 90.12 125 ALA B O 1
ATOM 4973 N N . ALA B 1 126 ? -14.133 21.172 13.219 1 85.5 126 ALA B N 1
ATOM 4974 C CA . ALA B 1 126 ? -14.906 19.953 13.508 1 85.5 126 ALA B CA 1
ATOM 4975 C C . ALA B 1 126 ? -15.508 20.016 14.906 1 85.5 126 ALA B C 1
ATOM 4977 O O . ALA B 1 126 ? -16.531 19.375 15.172 1 85.5 126 ALA B O 1
ATOM 4978 N N . ILE B 1 127 ? -14.922 20.797 15.766 1 86.81 127 ILE B N 1
ATOM 4979 C CA . ILE B 1 127 ? -15.43 20.875 17.125 1 86.81 127 ILE B CA 1
ATOM 4980 C C . ILE B 1 127 ? -16.312 22.109 17.281 1 86.81 127 ILE B C 1
ATOM 4982 O O . ILE B 1 127 ? -17.406 22.031 17.859 1 86.81 127 ILE B O 1
ATOM 4986 N N . ALA B 1 128 ? -15.945 23.172 16.734 1 93.44 128 ALA B N 1
ATOM 4987 C CA . ALA B 1 128 ? -16.656 24.438 16.906 1 93.44 128 ALA B CA 1
ATOM 4988 C C . ALA B 1 128 ? -17.969 24.438 16.141 1 93.44 128 ALA B C 1
ATOM 4990 O O . ALA B 1 128 ? -18.984 24.953 16.609 1 93.44 128 ALA B O 1
ATOM 4991 N N . ALA B 1 129 ? -17.984 23.797 14.977 1 94.75 129 ALA B N 1
ATOM 4992 C CA . ALA B 1 129 ? -19.125 23.891 14.07 1 94.75 129 ALA B CA 1
ATOM 4993 C C . ALA B 1 129 ? -20.359 23.219 14.672 1 94.75 129 ALA B C 1
ATOM 4995 O O . ALA B 1 129 ? -21.438 23.797 14.695 1 94.75 129 ALA B O 1
ATOM 4996 N N . PRO B 1 130 ? -20.234 22.062 15.18 1 91.38 130 PRO B N 1
ATOM 4997 C CA . PRO B 1 130 ? -21.406 21.438 15.781 1 91.38 130 PRO B CA 1
ATOM 4998 C C . PRO B 1 130 ? -21.953 22.219 16.969 1 91.38 130 PRO B C 1
ATOM 5000 O O . PRO B 1 130 ? -23.172 22.234 17.203 1 91.38 130 PRO B O 1
ATOM 5003 N N . ILE B 1 131 ? -21.094 22.828 17.75 1 90.81 131 ILE B N 1
ATOM 5004 C CA . ILE B 1 131 ? -21.547 23.641 18.891 1 90.81 131 ILE B CA 1
ATOM 5005 C C . ILE B 1 131 ? -22.391 24.797 18.391 1 90.81 131 ILE B C 1
ATOM 5007 O O . ILE B 1 131 ? -23.484 25.047 18.922 1 90.81 131 ILE B O 1
ATOM 5011 N N . LEU B 1 132 ? -21.984 25.438 17.406 1 95.38 132 LEU B N 1
ATOM 5012 C CA . LEU B 1 132 ? -22.688 26.594 16.859 1 95.38 132 LEU B CA 1
ATOM 5013 C C . LEU B 1 132 ? -24 26.188 16.219 1 95.38 132 LEU B C 1
ATOM 5015 O O . LEU B 1 132 ? -25.016 26.875 16.359 1 95.38 132 LEU B O 1
ATOM 5019 N N . VAL B 1 133 ? -23.984 25.078 15.523 1 94.62 133 VAL B N 1
ATOM 5020 C CA . VAL B 1 133 ? -25.219 24.562 14.922 1 94.62 133 VAL B CA 1
ATOM 5021 C C . VAL B 1 133 ? -26.203 24.188 16.016 1 94.62 133 VAL B C 1
ATOM 5023 O O . VAL B 1 133 ? -27.422 24.406 15.875 1 94.62 133 VAL B O 1
ATOM 5026 N N . GLY B 1 134 ? -25.719 23.672 17.031 1 90.12 134 GLY B N 1
ATOM 5027 C CA . GLY B 1 134 ? -26.562 23.344 18.172 1 90.12 134 GLY B CA 1
ATOM 5028 C C . GLY B 1 134 ? -27.219 24.562 18.797 1 90.12 134 GLY B C 1
ATOM 5029 O O . GLY B 1 134 ? -28.297 24.453 19.391 1 90.12 134 GLY B O 1
ATOM 5030 N N . LEU B 1 135 ? -26.656 25.703 18.625 1 90.69 135 LEU B N 1
ATOM 5031 C CA . LEU B 1 135 ? -27.188 26.938 19.172 1 90.69 135 LEU B CA 1
ATOM 5032 C C . LEU B 1 135 ? -28.203 27.562 18.203 1 90.69 135 LEU B C 1
ATOM 5034 O O . LEU B 1 135 ? -28.766 28.625 18.484 1 90.69 135 LEU B O 1
ATOM 5038 N N . GLY B 1 136 ? -28.281 26.922 17.016 1 91.62 136 GLY B N 1
ATOM 5039 C CA . GLY B 1 136 ? -29.359 27.344 16.141 1 91.62 136 GLY B CA 1
ATOM 5040 C C . GLY B 1 136 ? -28.859 27.969 14.844 1 91.62 136 GLY B C 1
ATOM 5041 O O . GLY B 1 136 ? -29.641 28.312 13.969 1 91.62 136 GLY B O 1
ATOM 5042 N N . PHE B 1 137 ? -27.625 28.047 14.656 1 95.81 137 PHE B N 1
ATOM 5043 C CA . PHE B 1 137 ? -27.094 28.641 13.43 1 95.81 137 PHE B CA 1
ATOM 5044 C C . PHE B 1 137 ? -27.203 27.672 12.266 1 95.81 137 PHE B C 1
ATOM 5046 O O . PHE B 1 137 ? -27.203 26.453 12.461 1 95.81 137 PHE B O 1
ATOM 5053 N N . HIS B 1 138 ? -27.266 28.219 11.109 1 96.56 138 HIS B N 1
ATOM 5054 C CA . HIS B 1 138 ? -27.391 27.422 9.898 1 96.56 138 HIS B CA 1
ATOM 5055 C C . HIS B 1 138 ? -26.125 26.625 9.625 1 96.56 138 HIS B C 1
ATOM 5057 O O . HIS B 1 138 ? -25.031 27.203 9.516 1 96.56 138 HIS B O 1
ATOM 5063 N N . PRO B 1 139 ? -26.234 25.391 9.391 1 96.56 139 PRO B N 1
ATOM 5064 C CA . PRO B 1 139 ? -25.078 24.5 9.305 1 96.56 139 PRO B CA 1
ATOM 5065 C C . PRO B 1 139 ? -24.125 24.891 8.18 1 96.56 139 PRO B C 1
ATOM 5067 O O . PRO B 1 139 ? -22.906 24.984 8.398 1 96.56 139 PRO B O 1
ATOM 5070 N N . LEU B 1 140 ? -24.594 25.156 7.02 1 96.81 140 LEU B N 1
ATOM 5071 C CA . LEU B 1 140 ? -23.75 25.469 5.875 1 96.81 140 LEU B CA 1
ATOM 5072 C C . LEU B 1 140 ? -22.984 26.766 6.117 1 96.81 140 LEU B C 1
ATOM 5074 O O . LEU B 1 140 ? -21.797 26.844 5.809 1 96.81 140 LEU B O 1
ATOM 5078 N N . LYS B 1 141 ? -23.609 27.719 6.652 1 97.44 141 LYS B N 1
ATOM 5079 C CA . LYS B 1 141 ? -22.969 29.016 6.926 1 97.44 141 LYS B CA 1
ATOM 5080 C C . LYS B 1 141 ? -21.953 28.891 8.055 1 97.44 141 LYS B C 1
ATOM 5082 O O . LYS B 1 141 ? -20.906 29.531 8.023 1 97.44 141 LYS B O 1
ATOM 5087 N N . VAL B 1 142 ? -22.297 28.047 8.992 1 97.56 142 VAL B N 1
ATOM 5088 C CA . VAL B 1 142 ? -21.375 27.812 10.109 1 97.56 142 VAL B CA 1
ATOM 5089 C C . VAL B 1 142 ? -20.109 27.125 9.594 1 97.56 142 VAL B C 1
ATOM 5091 O O . VAL B 1 142 ? -19 27.469 10.031 1 97.56 142 VAL B O 1
ATOM 5094 N N . ALA B 1 143 ? -20.281 26.172 8.68 1 96.56 143 ALA B N 1
ATOM 5095 C CA . ALA B 1 143 ? -19.125 25.5 8.094 1 96.56 143 ALA B CA 1
ATOM 5096 C C . ALA B 1 143 ? -18.188 26.5 7.438 1 96.56 143 ALA B C 1
ATOM 5098 O O . ALA B 1 143 ? -16.969 26.469 7.66 1 96.56 143 ALA B O 1
ATOM 5099 N N . MET B 1 144 ? -18.75 27.422 6.672 1 97.44 144 MET B N 1
ATOM 5100 C CA . MET B 1 144 ? -17.953 28.438 5.977 1 97.44 144 MET B CA 1
ATOM 5101 C C . MET B 1 144 ? -17.266 29.375 6.969 1 97.44 144 MET B C 1
ATOM 5103 O O . MET B 1 144 ? -16.078 29.672 6.828 1 97.44 144 MET B O 1
ATOM 5107 N N . LEU B 1 145 ? -17.969 29.734 7.98 1 97.81 145 LEU B N 1
ATOM 5108 C CA . LEU B 1 145 ? -17.422 30.625 8.992 1 97.81 145 LEU B CA 1
ATOM 5109 C C . LEU B 1 145 ? -16.266 29.969 9.727 1 97.81 145 LEU B C 1
ATOM 5111 O O . LEU B 1 145 ? -15.203 30.578 9.906 1 97.81 145 LEU B O 1
ATOM 5115 N N . ALA B 1 146 ? -16.484 28.766 10.141 1 96.81 146 ALA B N 1
ATOM 5116 C CA . ALA B 1 146 ? -15.469 28.047 10.914 1 96.81 146 ALA B CA 1
ATOM 5117 C C . ALA B 1 146 ? -14.188 27.875 10.109 1 96.81 146 ALA B C 1
ATOM 5119 O O . ALA B 1 146 ? -13.086 27.984 10.648 1 96.81 146 ALA B O 1
ATOM 5120 N N . LEU B 1 147 ? -14.266 27.625 8.828 1 96.25 147 LEU B N 1
ATOM 5121 C CA . LEU B 1 147 ? -13.109 27.453 7.953 1 96.25 147 LEU B CA 1
ATOM 5122 C C . LEU B 1 147 ? -12.344 28.766 7.801 1 96.25 147 LEU B C 1
ATOM 5124 O O . LEU B 1 147 ? -11.109 28.781 7.887 1 96.25 147 LEU B O 1
ATOM 5128 N N . ILE B 1 148 ? -13.062 29.844 7.602 1 97.75 148 ILE B N 1
ATOM 5129 C CA . ILE B 1 148 ? -12.43 31.141 7.402 1 97.75 148 ILE B CA 1
ATOM 5130 C C . ILE B 1 148 ? -11.773 31.609 8.703 1 97.75 148 ILE B C 1
ATOM 5132 O O . ILE B 1 148 ? -10.633 32.094 8.688 1 97.75 148 ILE B O 1
ATOM 5136 N N . MET B 1 149 ? -12.438 31.359 9.82 1 97.25 149 MET B N 1
ATOM 5137 C CA . MET B 1 149 ? -11.953 31.812 11.117 1 97.25 149 MET B CA 1
ATOM 5138 C C . MET B 1 149 ? -10.695 31.047 11.523 1 97.25 149 MET B C 1
ATOM 5140 O O . MET B 1 149 ? -9.852 31.578 12.25 1 97.25 149 MET B O 1
ATOM 5144 N N . ASN B 1 150 ? -10.602 29.875 11 1 95.62 150 ASN B N 1
ATOM 5145 C CA . ASN B 1 150 ? -9.453 29.031 11.344 1 95.62 150 ASN B CA 1
ATOM 5146 C C . ASN B 1 150 ? -8.312 29.219 10.352 1 95.62 150 ASN B C 1
ATOM 5148 O O . ASN B 1 150 ? -7.832 28.234 9.766 1 95.62 150 ASN B O 1
ATOM 5152 N N . SER B 1 151 ? -7.879 30.344 10.023 1 96 151 SER B N 1
ATOM 5153 C CA . SER B 1 151 ? -6.785 30.594 9.094 1 96 151 SER B CA 1
ATOM 5154 C C . SER B 1 151 ? -5.602 31.25 9.797 1 96 151 SER B C 1
ATOM 5156 O O . SER B 1 151 ? -4.465 30.797 9.672 1 96 151 SER B O 1
ATOM 5158 N N . VAL B 1 152 ? -5.906 32.156 10.656 1 97.12 152 VAL B N 1
ATOM 5159 C CA . VAL B 1 152 ? -4.898 33 11.281 1 97.12 152 VAL B CA 1
ATOM 5160 C C . VAL B 1 152 ? -3.986 32.156 12.164 1 97.12 152 VAL B C 1
ATOM 5162 O O . VAL B 1 152 ? -2.76 32.281 12.109 1 97.12 152 VAL B O 1
ATOM 5165 N N . PRO B 1 153 ? -4.516 31.312 12.914 1 97.38 153 PRO B N 1
ATOM 5166 C CA . PRO B 1 153 ? -3.654 30.594 13.859 1 97.38 153 PRO B CA 1
ATOM 5167 C C . PRO B 1 153 ? -2.918 29.422 13.219 1 97.38 153 PRO B C 1
ATOM 5169 O O . PRO B 1 153 ? -2.043 28.828 13.844 1 97.38 153 PRO B O 1
ATOM 5172 N N . VAL B 1 154 ? -3.07 29.094 12.047 1 96.88 154 VAL B N 1
ATOM 5173 C CA . VAL B 1 154 ? -2.699 27.828 11.438 1 96.88 154 VAL B CA 1
ATOM 5174 C C . VAL B 1 154 ? -1.178 27.719 11.352 1 96.88 154 VAL B C 1
ATOM 5176 O O . VAL B 1 154 ? -0.617 26.641 11.516 1 96.88 154 VAL B O 1
ATOM 5179 N N . SER B 1 155 ? -0.477 28.812 11.148 1 97.69 155 SER B N 1
ATOM 5180 C CA . SER B 1 155 ? 0.969 28.781 10.961 1 97.69 155 SER B CA 1
ATOM 5181 C C . SER B 1 155 ? 1.68 28.266 12.203 1 97.69 155 SER B C 1
ATOM 5183 O O . SER B 1 155 ? 2.793 27.75 12.125 1 97.69 155 SER B O 1
ATOM 5185 N N . PHE B 1 156 ? 1.029 28.484 13.336 1 96.81 156 PHE B N 1
ATOM 5186 C CA . PHE B 1 156 ? 1.588 28.016 14.602 1 96.81 156 PHE B CA 1
ATOM 5187 C C . PHE B 1 156 ? 0.7 26.938 15.211 1 96.81 156 PHE B C 1
ATOM 5189 O O . PHE B 1 156 ? 0.605 26.828 16.438 1 96.81 156 PHE B O 1
ATOM 5196 N N . GLY B 1 157 ? 0.056 26.25 14.352 1 93.38 157 GLY B N 1
ATOM 5197 C CA . GLY B 1 157 ? -0.8 25.156 14.797 1 93.38 157 GLY B CA 1
ATOM 5198 C C . GLY B 1 157 ? -0.023 23.953 15.312 1 93.38 157 GLY B C 1
ATOM 5199 O O . GLY B 1 157 ? 1.149 23.781 14.977 1 93.38 157 GLY B O 1
ATOM 5200 N N . ALA B 1 158 ? -0.708 23.203 16.125 1 89.94 158 ALA B N 1
ATOM 5201 C CA . ALA B 1 158 ? -0.104 21.984 16.672 1 89.94 158 ALA B CA 1
ATOM 5202 C C . ALA B 1 158 ? 1.292 22.266 17.219 1 89.94 158 ALA B C 1
ATOM 5204 O O . ALA B 1 158 ? 2.262 21.609 16.828 1 89.94 158 ALA B O 1
ATOM 5205 N N . VAL B 1 159 ? 1.308 23.312 17.984 1 90.25 159 VAL B N 1
ATOM 5206 C CA . VAL B 1 159 ? 2.516 23.719 18.703 1 90.25 159 VAL B CA 1
ATOM 5207 C C . VAL B 1 159 ? 3.588 24.141 17.703 1 90.25 159 VAL B C 1
ATOM 5209 O O . VAL B 1 159 ? 4.742 23.734 17.812 1 90.25 159 VAL B O 1
ATOM 5212 N N . GLY B 1 160 ? 3.262 24.766 16.703 1 93.25 160 GLY B N 1
ATOM 5213 C CA . GLY B 1 160 ? 4.168 25.438 15.789 1 93.25 160 GLY B CA 1
ATOM 5214 C C . GLY B 1 160 ? 4.719 24.5 14.719 1 93.25 160 GLY B C 1
ATOM 5215 O O . GLY B 1 160 ? 5.629 24.875 13.977 1 93.25 160 GLY B O 1
ATOM 5216 N N . THR B 1 161 ? 4.211 23.375 14.508 1 92.81 161 THR B N 1
ATOM 5217 C CA . THR B 1 161 ? 4.73 22.344 13.625 1 92.81 161 THR B CA 1
ATOM 5218 C C . THR B 1 161 ? 4.883 22.859 12.195 1 92.81 161 THR B C 1
ATOM 5220 O O . THR B 1 161 ? 5.883 22.594 11.531 1 92.81 161 THR B O 1
ATOM 5223 N N . PRO B 1 162 ? 3.947 23.641 11.711 1 95.12 162 PRO B N 1
ATOM 5224 C CA . PRO B 1 162 ? 4.121 24.141 10.344 1 95.12 162 PRO B CA 1
ATOM 5225 C C . PRO B 1 162 ? 5.383 24.984 10.188 1 95.12 162 PRO B C 1
ATOM 5227 O O . PRO B 1 162 ? 5.996 24.984 9.117 1 95.12 162 PRO B O 1
ATOM 5230 N N . THR B 1 163 ? 5.789 25.641 11.242 1 95.69 163 THR B N 1
ATOM 5231 C CA . THR B 1 163 ? 6.918 26.562 11.164 1 95.69 163 THR B CA 1
ATOM 5232 C C . THR B 1 163 ? 8.234 25.812 11.367 1 95.69 163 THR B C 1
ATOM 5234 O O . THR B 1 163 ? 9.047 25.719 10.445 1 95.69 163 THR B O 1
ATOM 5237 N N . TRP B 1 164 ? 8.43 25.219 12.492 1 93.12 164 TRP B N 1
ATOM 5238 C CA . TRP B 1 164 ? 9.742 24.672 12.797 1 93.12 164 TRP B CA 1
ATOM 5239 C C . TRP B 1 164 ? 9.969 23.359 12.055 1 93.12 164 TRP B C 1
ATOM 5241 O O . TRP B 1 164 ? 11.086 23.047 11.656 1 93.12 164 TRP B O 1
ATOM 5251 N N . PHE B 1 165 ? 8.992 22.578 11.867 1 92.75 165 PHE B N 1
ATOM 5252 C CA . PHE B 1 165 ? 9.18 21.344 11.109 1 92.75 165 PHE B CA 1
ATOM 5253 C C . PHE B 1 165 ? 8.977 21.594 9.617 1 92.75 165 PHE B C 1
ATOM 5255 O O . PHE B 1 165 ? 9.688 21.031 8.789 1 92.75 165 PHE B O 1
ATOM 5262 N N . GLY B 1 166 ? 8 22.359 9.297 1 94.06 166 GLY B N 1
ATOM 5263 C CA . GLY B 1 166 ? 7.723 22.641 7.898 1 94.06 166 GLY B CA 1
ATOM 5264 C C . GLY B 1 166 ? 8.922 23.188 7.152 1 94.06 166 GLY B C 1
ATOM 5265 O O . GLY B 1 166 ? 9.117 22.875 5.973 1 94.06 166 GLY B O 1
ATOM 5266 N N . PHE B 1 167 ? 9.695 23.969 7.82 1 94.88 167 PHE B N 1
ATOM 5267 C CA . PHE B 1 167 ? 10.883 24.531 7.191 1 94.88 167 PHE B CA 1
ATOM 5268 C C . PHE B 1 167 ? 12.133 23.797 7.645 1 94.88 167 PHE B C 1
ATOM 5270 O O . PHE B 1 167 ? 13.258 24.234 7.363 1 94.88 167 PHE B O 1
ATOM 5277 N N . GLY B 1 168 ? 11.969 22.734 8.297 1 89.31 168 GLY B N 1
ATOM 5278 C CA . GLY B 1 168 ? 13.078 21.984 8.883 1 89.31 168 GLY B CA 1
ATOM 5279 C C . GLY B 1 168 ? 14.047 21.453 7.848 1 89.31 168 GLY B C 1
ATOM 5280 O O . GLY B 1 168 ? 15.258 21.406 8.094 1 89.31 168 GLY B O 1
ATOM 5281 N N . ALA B 1 169 ? 13.5 21.141 6.773 1 86.69 169 ALA B N 1
ATOM 5282 C CA . ALA B 1 169 ? 14.32 20.531 5.727 1 86.69 169 ALA B CA 1
ATOM 5283 C C . ALA B 1 169 ? 15.32 21.547 5.168 1 86.69 169 ALA B C 1
ATOM 5285 O O . ALA B 1 169 ? 16.297 21.172 4.52 1 86.69 169 ALA B O 1
ATOM 5286 N N . LEU B 1 170 ? 15.047 22.766 5.43 1 91.88 170 LEU B N 1
ATOM 5287 C CA . LEU B 1 170 ? 15.883 23.828 4.867 1 91.88 170 LEU B CA 1
ATOM 5288 C C . LEU B 1 170 ? 17.141 24.031 5.715 1 91.88 170 LEU B C 1
ATOM 5290 O O . LEU B 1 170 ? 18.062 24.734 5.293 1 91.88 170 LEU B O 1
ATOM 5294 N N . LYS B 1 171 ? 17.234 23.484 6.938 1 84.69 171 LYS B N 1
ATOM 5295 C CA . LYS B 1 171 ? 18.391 23.531 7.832 1 84.69 171 LYS B CA 1
ATOM 5296 C C . LYS B 1 171 ? 18.797 24.984 8.109 1 84.69 171 LYS B C 1
ATOM 5298 O O . LYS B 1 171 ? 19.984 25.312 8.047 1 84.69 171 LYS B O 1
ATOM 5303 N N . LEU B 1 172 ? 17.75 25.734 8.289 1 93.75 172 LEU B N 1
ATOM 5304 C CA . LEU B 1 172 ? 17.969 27.141 8.641 1 93.75 172 LEU B CA 1
ATOM 5305 C C . LEU B 1 172 ? 18.359 27.281 10.109 1 93.75 172 LEU B C 1
ATOM 5307 O O . LEU B 1 172 ? 18.078 26.375 10.914 1 93.75 172 LEU B O 1
ATOM 5311 N N . SER B 1 173 ? 19.031 28.391 10.391 1 94 173 SER B N 1
ATOM 5312 C CA . SER B 1 173 ? 19.375 28.672 11.789 1 94 173 SER B CA 1
ATOM 5313 C C . SER B 1 173 ? 18.109 28.938 12.609 1 94 173 SER B C 1
ATOM 5315 O O . SER B 1 173 ? 17.078 29.312 12.07 1 94 173 SER B O 1
ATOM 5317 N N . GLU B 1 174 ? 18.203 28.734 13.875 1 90.69 174 GLU B N 1
ATOM 5318 C CA . GLU B 1 174 ? 17.094 28.984 14.789 1 90.69 174 GLU B CA 1
ATOM 5319 C C . GLU B 1 174 ? 16.641 30.438 14.719 1 90.69 174 GLU B C 1
ATOM 5321 O O . GLU B 1 174 ? 15.445 30.734 14.797 1 90.69 174 GLU B O 1
ATOM 5326 N N . ASP B 1 175 ? 17.609 31.281 14.594 1 94.25 175 ASP B N 1
ATOM 5327 C CA . ASP B 1 175 ? 17.297 32.688 14.516 1 94.25 175 ASP B CA 1
ATOM 5328 C C . ASP B 1 175 ? 16.5 33.031 13.258 1 94.25 175 ASP B C 1
ATOM 5330 O O . ASP B 1 175 ? 15.586 33.844 13.297 1 94.25 175 ASP B O 1
ATOM 5334 N N . MET B 1 176 ? 16.844 32.375 12.203 1 95.81 176 MET B N 1
ATOM 5335 C CA . MET B 1 176 ? 16.125 32.594 10.945 1 95.81 176 MET B CA 1
ATOM 5336 C C . MET B 1 176 ? 14.695 32.062 11.055 1 95.81 176 MET B C 1
ATOM 5338 O O . MET B 1 176 ? 13.758 32.719 10.586 1 95.81 176 MET B O 1
ATOM 5342 N N . ILE B 1 177 ? 14.531 30.938 11.688 1 96.25 177 ILE B N 1
ATOM 5343 C CA . ILE B 1 177 ? 13.203 30.359 11.867 1 96.25 177 ILE B CA 1
ATOM 5344 C C . ILE B 1 177 ? 12.359 31.281 12.75 1 96.25 177 ILE B C 1
ATOM 5346 O O . ILE B 1 177 ? 11.172 31.5 12.477 1 96.25 177 ILE B O 1
ATOM 5350 N N . LEU B 1 178 ? 12.969 31.812 13.789 1 95.69 178 LEU B N 1
ATOM 5351 C CA . LEU B 1 178 ? 12.273 32.75 14.664 1 95.69 178 LEU B CA 1
ATOM 5352 C C . LEU B 1 178 ? 11.867 34 13.898 1 95.69 178 LEU B C 1
ATOM 5354 O O . LEU B 1 178 ? 10.758 34.531 14.086 1 95.69 178 LEU B O 1
ATOM 5358 N N . GLU B 1 179 ? 12.758 34.469 13.094 1 97 179 GLU B N 1
ATOM 5359 C CA . GLU B 1 179 ? 12.453 35.656 12.289 1 97 179 GLU B CA 1
ATOM 5360 C C . GLU B 1 179 ? 11.297 35.375 11.328 1 97 179 GLU B C 1
ATOM 5362 O O . GLU B 1 179 ? 10.406 36.219 11.172 1 97 179 GLU B O 1
ATOM 5367 N N . ILE B 1 180 ? 11.289 34.219 10.695 1 97.81 180 ILE B N 1
ATOM 5368 C CA . ILE B 1 180 ? 10.195 33.812 9.82 1 97.81 180 ILE B CA 1
ATOM 5369 C C . ILE B 1 180 ? 8.883 33.812 10.594 1 97.81 180 ILE B C 1
ATOM 5371 O O . ILE B 1 180 ? 7.879 34.344 10.133 1 97.81 180 ILE B O 1
ATOM 5375 N N . GLY B 1 181 ? 8.938 33.219 11.781 1 97.81 181 GLY B N 1
ATOM 5376 C CA . GLY B 1 181 ? 7.754 33.188 12.625 1 97.81 181 GLY B CA 1
ATOM 5377 C C . GLY B 1 181 ? 7.266 34.562 13.016 1 97.81 181 GLY B C 1
ATOM 5378 O O . GLY B 1 181 ? 6.062 34.812 13 1 97.81 181 GLY B O 1
ATOM 5379 N N . SER B 1 182 ? 8.18 35.406 13.344 1 97.75 182 SER B N 1
ATOM 5380 C CA . SER B 1 182 ? 7.844 36.781 13.758 1 97.75 182 SER B CA 1
ATOM 5381 C C . SER B 1 182 ? 7.152 37.531 12.633 1 97.75 182 SER B C 1
ATOM 5383 O O . SER B 1 182 ? 6.109 38.156 12.844 1 97.75 182 SER B O 1
ATOM 5385 N N . ILE B 1 183 ? 7.703 37.469 11.469 1 98.25 183 ILE B N 1
ATOM 5386 C CA . ILE B 1 183 ? 7.137 38.156 10.312 1 98.25 183 ILE B CA 1
ATOM 5387 C C . ILE B 1 183 ? 5.793 37.531 9.945 1 98.25 183 ILE B C 1
ATOM 5389 O O . ILE B 1 183 ? 4.844 38.25 9.609 1 98.25 183 ILE B O 1
ATOM 5393 N N . THR B 1 184 ? 5.742 36.188 9.984 1 98.56 184 THR B N 1
ATOM 5394 C CA . THR B 1 184 ? 4.5 35.5 9.711 1 98.56 184 THR B CA 1
ATOM 5395 C C . THR B 1 184 ? 3.381 35.969 10.625 1 98.56 184 THR B C 1
ATOM 5397 O O . THR B 1 184 ? 2.287 36.312 10.156 1 98.56 184 THR B O 1
ATOM 5400 N N . ALA B 1 185 ? 3.678 36.062 11.922 1 98.5 185 ALA B N 1
ATOM 5401 C CA . ALA B 1 185 ? 2.688 36.5 12.898 1 98.5 185 ALA B CA 1
ATOM 5402 C C . ALA B 1 185 ? 2.268 37.938 12.633 1 98.5 185 ALA B C 1
ATOM 5404 O O . ALA B 1 185 ? 1.103 38.312 12.828 1 98.5 185 ALA B O 1
ATOM 5405 N N . PHE B 1 186 ? 3.158 38.75 12.242 1 98.44 186 PHE B N 1
ATOM 5406 C CA . PHE B 1 186 ? 2.865 40.125 11.953 1 98.44 186 PHE B CA 1
ATOM 5407 C C . PHE B 1 186 ? 1.859 40.25 10.812 1 98.44 186 PHE B C 1
ATOM 5409 O O . PHE B 1 186 ? 0.856 40.969 10.93 1 98.44 186 PHE B O 1
ATOM 5416 N N . ILE B 1 187 ? 2.127 39.562 9.758 1 98.5 187 ILE B N 1
ATOM 5417 C CA . ILE B 1 187 ? 1.247 39.594 8.594 1 98.5 187 ILE B CA 1
ATOM 5418 C C . ILE B 1 187 ? -0.126 39.031 8.969 1 98.5 187 ILE B C 1
ATOM 5420 O O . ILE B 1 187 ? -1.154 39.594 8.586 1 98.5 187 ILE B O 1
ATOM 5424 N N . HIS B 1 188 ? -0.132 37.938 9.688 1 98.69 188 HIS B N 1
ATOM 5425 C CA . HIS B 1 188 ? -1.395 37.375 10.156 1 98.69 188 HIS B CA 1
ATOM 5426 C C . HIS B 1 188 ? -2.16 38.406 11.008 1 98.69 188 HIS B C 1
ATOM 5428 O O . HIS B 1 188 ? -3.391 38.438 10.945 1 98.69 188 HIS B O 1
ATOM 5434 N N . SER B 1 189 ? -1.453 39.125 11.844 1 98.25 189 SER B N 1
ATOM 5435 C CA . SER B 1 189 ? -2.09 40.094 12.734 1 98.25 189 SER B CA 1
ATOM 5436 C C . SER B 1 189 ? -2.803 41.188 11.945 1 98.25 189 SER B C 1
ATOM 5438 O O . SER B 1 189 ? -3.875 41.656 12.336 1 98.25 189 SER B O 1
ATOM 5440 N N . ILE B 1 190 ? -2.262 41.562 10.875 1 98.06 190 ILE B N 1
ATOM 5441 C CA . ILE B 1 190 ? -2.902 42.562 10.008 1 98.06 190 ILE B CA 1
ATOM 5442 C C . ILE B 1 190 ? -4.145 41.938 9.367 1 98.06 190 ILE B C 1
ATOM 5444 O O . ILE B 1 190 ? -5.211 42.562 9.359 1 98.06 190 ILE B O 1
ATOM 5448 N N . ALA B 1 191 ? -3.961 40.781 8.867 1 98.5 191 ALA B N 1
ATOM 5449 C CA . ALA B 1 191 ? -5.074 40.094 8.211 1 98.5 191 ALA B CA 1
ATOM 5450 C C . ALA B 1 191 ? -6.219 39.875 9.195 1 98.5 191 ALA B C 1
ATOM 5452 O O . ALA B 1 191 ? -7.391 39.906 8.805 1 98.5 191 ALA B O 1
ATOM 5453 N N . ALA B 1 192 ? -5.895 39.625 10.445 1 98.5 192 ALA B N 1
ATOM 5454 C CA . ALA B 1 192 ? -6.875 39.281 11.477 1 98.5 192 ALA B CA 1
ATOM 5455 C C . ALA B 1 192 ? -7.824 40.469 11.719 1 98.5 192 ALA B C 1
ATOM 5457 O O . ALA B 1 192 ? -8.914 40.281 12.273 1 98.5 192 ALA B O 1
ATOM 5458 N N . LEU B 1 193 ? -7.504 41.625 11.344 1 98 193 LEU B N 1
ATOM 5459 C CA . LEU B 1 193 ? -8.352 42.812 11.523 1 98 193 LEU B CA 1
ATOM 5460 C C . LEU B 1 193 ? -9.508 42.812 10.531 1 98 193 LEU B C 1
ATOM 5462 O O . LEU B 1 193 ? -10.531 43.438 10.758 1 98 193 LEU B O 1
ATOM 5466 N N . ILE B 1 194 ? -9.367 42 9.492 1 98.25 194 ILE B N 1
ATOM 5467 C CA . ILE B 1 194 ? -10.352 42.094 8.422 1 98.25 194 ILE B CA 1
ATOM 5468 C C . ILE B 1 194 ? -11.023 40.719 8.234 1 98.25 194 ILE B C 1
ATOM 5470 O O . ILE B 1 194 ? -12.242 40.656 8.086 1 98.25 194 ILE B O 1
ATOM 5474 N N . ILE B 1 195 ? -10.328 39.656 8.305 1 98.25 195 ILE B N 1
ATOM 5475 C CA . ILE B 1 195 ? -10.773 38.344 7.879 1 98.25 195 ILE B CA 1
ATOM 5476 C C . ILE B 1 195 ? -11.922 37.875 8.766 1 98.25 195 ILE B C 1
ATOM 5478 O O . ILE B 1 195 ? -12.922 37.344 8.273 1 98.25 195 ILE B O 1
ATOM 5482 N N . PRO B 1 196 ? -11.867 38.062 10.094 1 98.19 196 PRO B N 1
ATOM 5483 C CA . PRO B 1 196 ? -13 37.656 10.914 1 98.19 196 PRO B CA 1
ATOM 5484 C C . PRO B 1 196 ? -14.281 38.406 10.578 1 98.19 196 PRO B C 1
ATOM 5486 O O . PRO B 1 196 ? -15.383 37.844 10.68 1 98.19 196 PRO B O 1
ATOM 5489 N N . LEU B 1 197 ? -14.195 39.625 10.203 1 98.12 197 LEU B N 1
ATOM 5490 C CA . LEU B 1 197 ? -15.367 40.406 9.797 1 98.12 197 LEU B CA 1
ATOM 5491 C C . LEU B 1 197 ? -16.016 39.812 8.555 1 98.12 197 LEU B C 1
ATOM 5493 O O . LEU B 1 197 ? -17.234 39.719 8.461 1 98.12 197 LEU B O 1
ATOM 5497 N N . LEU B 1 198 ? -15.164 39.406 7.652 1 97.94 198 LEU B N 1
ATOM 5498 C CA . LEU B 1 198 ? -15.68 38.75 6.441 1 97.94 198 LEU B CA 1
ATOM 5499 C C . LEU B 1 198 ? -16.359 37.438 6.777 1 97.94 198 LEU B C 1
ATOM 5501 O O . LEU B 1 198 ? -17.375 37.094 6.164 1 97.94 198 LEU B O 1
ATOM 5505 N N . ALA B 1 199 ? -15.805 36.719 7.703 1 98.31 199 ALA B N 1
ATOM 5506 C CA . ALA B 1 199 ? -16.422 35.469 8.141 1 98.31 199 ALA B CA 1
ATOM 5507 C C . ALA B 1 199 ? -17.781 35.719 8.773 1 98.31 199 ALA B C 1
ATOM 5509 O O . ALA B 1 199 ? -18.75 35 8.477 1 98.31 199 ALA B O 1
ATOM 5510 N N . LEU B 1 200 ? -17.891 36.719 9.641 1 98.31 200 LEU B N 1
ATOM 5511 C CA . LEU B 1 200 ? -19.141 37.031 10.32 1 98.31 200 LEU B CA 1
ATOM 5512 C C . LEU B 1 200 ? -20.219 37.438 9.312 1 98.31 200 LEU B C 1
ATOM 5514 O O . LEU B 1 200 ? -21.391 37.094 9.516 1 98.31 200 LEU B O 1
ATOM 5518 N N . ARG B 1 201 ? -19.828 38.062 8.25 1 97.44 201 ARG B N 1
ATOM 5519 C CA . ARG B 1 201 ? -20.766 38.562 7.25 1 97.44 201 ARG B CA 1
ATOM 5520 C C . ARG B 1 201 ? -21.531 37.406 6.602 1 97.44 201 ARG B C 1
ATOM 5522 O O . ARG B 1 201 ? -22.609 37.594 6.059 1 97.44 201 ARG B O 1
ATOM 5529 N N . ILE B 1 202 ? -21.047 36.25 6.715 1 96.94 202 ILE B N 1
ATOM 5530 C CA . ILE B 1 202 ? -21.703 35.094 6.137 1 96.94 202 ILE B CA 1
ATOM 5531 C C . ILE B 1 202 ? -22.953 34.75 6.938 1 96.94 202 ILE B C 1
ATOM 5533 O O . ILE B 1 202 ? -23.938 34.281 6.375 1 96.94 202 ILE B O 1
ATOM 5537 N N . LEU B 1 203 ? -22.953 35.062 8.234 1 95.88 203 LEU B N 1
ATOM 5538 C CA . LEU B 1 203 ? -24.031 34.625 9.109 1 95.88 203 LEU B CA 1
ATOM 5539 C C . LEU B 1 203 ? -24.875 35.812 9.586 1 95.88 203 LEU B C 1
ATOM 5541 O O . LEU B 1 203 ? -26.031 35.656 9.953 1 95.88 203 LEU B O 1
ATOM 5545 N N . VAL B 1 204 ? -24.219 36.969 9.703 1 95.69 204 VAL B N 1
ATOM 5546 C CA . VAL B 1 204 ? -24.922 38.094 10.273 1 95.69 204 VAL B CA 1
ATOM 5547 C C . VAL B 1 204 ? -24.812 39.281 9.336 1 95.69 204 VAL B C 1
ATOM 5549 O O . VAL B 1 204 ? -23.922 39.344 8.477 1 95.69 204 VAL B O 1
ATOM 5552 N N . ASN B 1 205 ? -25.719 40.25 9.453 1 95.81 205 ASN B N 1
ATOM 5553 C CA . ASN B 1 205 ? -25.719 41.438 8.586 1 95.81 205 ASN B CA 1
ATOM 5554 C C . ASN B 1 205 ? -24.75 42.5 9.078 1 95.81 205 ASN B C 1
ATOM 5556 O O . ASN B 1 205 ? -24.234 42.406 10.195 1 95.81 205 ASN B O 1
ATOM 5560 N N . TRP B 1 206 ? -24.547 43.469 8.281 1 96.44 206 TRP B N 1
ATOM 5561 C CA . TRP B 1 206 ? -23.562 44.5 8.555 1 96.44 206 TRP B CA 1
ATOM 5562 C C . TRP B 1 206 ? -23.969 45.312 9.766 1 96.44 206 TRP B C 1
ATOM 5564 O O . TRP B 1 206 ? -23.109 45.781 10.531 1 96.44 206 TRP B O 1
ATOM 5574 N N . ASP B 1 207 ? -25.234 45.5 9.93 1 96.56 207 ASP B N 1
ATOM 5575 C CA . ASP B 1 207 ? -25.734 46.25 11.07 1 96.56 207 ASP B CA 1
ATOM 5576 C C . ASP B 1 207 ? -25.406 45.562 12.391 1 96.56 207 ASP B C 1
ATOM 5578 O O . ASP B 1 207 ? -25.031 46.219 13.367 1 96.56 207 ASP B O 1
ATOM 5582 N N . ASP B 1 208 ? -25.547 44.312 12.398 1 96.25 208 ASP B N 1
ATOM 5583 C CA . ASP B 1 208 ? -25.219 43.562 13.594 1 96.25 208 ASP B CA 1
ATOM 5584 C C . ASP B 1 208 ? -23.734 43.594 13.891 1 96.25 208 ASP B C 1
ATOM 5586 O O . ASP B 1 208 ? -23.328 43.656 15.047 1 96.25 208 ASP B O 1
ATOM 5590 N N . ILE B 1 209 ? -22.922 43.531 12.906 1 97.88 209 ILE B N 1
ATOM 5591 C CA . ILE B 1 209 ? -21.469 43.625 13.078 1 97.88 209 ILE B CA 1
ATOM 5592 C C . ILE B 1 209 ? -21.094 45 13.648 1 97.88 209 ILE B C 1
ATOM 5594 O O . ILE B 1 209 ? -20.312 45.062 14.594 1 97.88 209 ILE B O 1
ATOM 5598 N N . ARG B 1 210 ? -21.734 46.031 13.117 1 97.75 210 ARG B N 1
ATOM 5599 C CA . ARG B 1 210 ? -21.422 47.375 13.562 1 97.75 210 ARG B CA 1
ATOM 5600 C C . ARG B 1 210 ? -21.828 47.562 15.023 1 97.75 210 ARG B C 1
ATOM 5602 O O . ARG B 1 210 ? -21.094 48.188 15.797 1 97.75 210 ARG B O 1
ATOM 5609 N N . LYS B 1 211 ? -22.953 47.031 15.391 1 97.12 211 LYS B N 1
ATOM 5610 C CA . LYS B 1 211 ? -23.469 47.188 16.734 1 97.12 211 LYS B CA 1
ATOM 5611 C C . LYS B 1 211 ? -22.609 46.438 17.75 1 97.12 211 LYS B C 1
ATOM 5613 O O . LYS B 1 211 ? -22.641 46.75 18.953 1 97.12 211 LYS B O 1
ATOM 5618 N N . ASN B 1 212 ? -21.938 45.438 17.25 1 98.06 212 ASN B N 1
ATOM 5619 C CA . ASN B 1 212 ? -21.125 44.625 18.141 1 98.06 212 ASN B CA 1
ATOM 5620 C C . ASN B 1 212 ? -19.641 44.75 17.859 1 98.06 212 ASN B C 1
ATOM 5622 O O . ASN B 1 212 ? -18.859 43.875 18.203 1 98.06 212 ASN B O 1
ATOM 5626 N N . ILE B 1 213 ? -19.203 45.812 17.156 1 98.25 213 ILE B N 1
ATOM 5627 C CA . ILE B 1 213 ? -17.859 45.969 16.594 1 98.25 213 ILE B CA 1
ATOM 5628 C C . ILE B 1 213 ? -16.828 46.031 17.703 1 98.25 213 ILE B C 1
ATOM 5630 O O . ILE B 1 213 ? -15.719 45.531 17.578 1 98.25 213 ILE B O 1
ATOM 5634 N N . VAL B 1 214 ? -17.156 46.656 18.781 1 98.38 214 VAL B N 1
ATOM 5635 C CA . VAL B 1 214 ? -16.234 46.812 19.906 1 98.38 214 VAL B CA 1
ATOM 5636 C C . VAL B 1 214 ? -15.898 45.438 20.484 1 98.38 214 VAL B C 1
ATOM 5638 O O . VAL B 1 214 ? -14.727 45.125 20.703 1 98.38 214 VAL B O 1
ATOM 5641 N N . PHE B 1 215 ? -16.906 44.562 20.672 1 98.38 215 PHE B N 1
ATOM 5642 C CA . PHE B 1 215 ? -16.688 43.25 21.203 1 98.38 215 PHE B CA 1
ATOM 5643 C C . PHE B 1 215 ? -15.883 42.406 20.219 1 98.38 215 PHE B C 1
ATOM 5645 O O . PHE B 1 215 ? -15 41.625 20.609 1 98.38 215 PHE B O 1
ATOM 5652 N N . ILE B 1 216 ? -16.266 42.531 18.984 1 98.62 216 ILE B N 1
ATOM 5653 C CA . ILE B 1 216 ? -15.578 41.781 17.938 1 98.62 216 ILE B CA 1
ATOM 5654 C C . ILE B 1 216 ? -14.078 42.062 18.016 1 98.62 216 ILE B C 1
ATOM 5656 O O . ILE B 1 216 ? -13.273 41.125 18.062 1 98.62 216 ILE B O 1
ATOM 5660 N N . TYR B 1 217 ? -13.656 43.25 18.109 1 98.62 217 TYR B N 1
ATOM 5661 C CA . TYR B 1 217 ? -12.234 43.594 18.109 1 98.62 217 TYR B CA 1
ATOM 5662 C C . TYR B 1 217 ? -11.594 43.312 19.453 1 98.62 217 TYR B C 1
ATOM 5664 O O . TYR B 1 217 ? -10.383 43.062 19.531 1 98.62 217 TYR B O 1
ATOM 5672 N N . ILE B 1 218 ? -12.383 43.312 20.547 1 98.62 218 ILE B N 1
ATOM 5673 C CA . ILE B 1 218 ? -11.852 42.844 21.812 1 98.62 218 ILE B CA 1
ATOM 5674 C C . ILE B 1 218 ? -11.453 41.375 21.688 1 98.62 218 ILE B C 1
ATOM 5676 O O . ILE B 1 218 ? -10.375 40.969 22.141 1 98.62 218 ILE B O 1
ATOM 5680 N N . SER B 1 219 ? -12.328 40.594 21.078 1 98.56 219 SER B N 1
ATOM 5681 C CA . SER B 1 219 ? -12.062 39.188 20.891 1 98.56 219 SER B CA 1
ATOM 5682 C C . SER B 1 219 ? -10.891 38.969 19.938 1 98.56 219 SER B C 1
ATOM 5684 O O . SER B 1 219 ? -9.992 38.156 20.219 1 98.56 219 SER B O 1
ATOM 5686 N N . VAL B 1 220 ? -10.859 39.656 18.812 1 98.75 220 VAL B N 1
ATOM 5687 C CA . VAL B 1 220 ? -9.805 39.5 17.828 1 98.75 220 VAL B CA 1
ATOM 5688 C C . VAL B 1 220 ? -8.461 39.906 18.438 1 98.75 220 VAL B C 1
ATOM 5690 O O . VAL B 1 220 ? -7.492 39.156 18.359 1 98.75 220 VAL B O 1
ATOM 5693 N N . LEU B 1 221 ? -8.391 41.094 19.047 1 98.62 221 LEU B N 1
ATOM 5694 C CA . LEU B 1 221 ? -7.137 41.594 19.609 1 98.62 221 LEU B CA 1
ATOM 5695 C C . LEU B 1 221 ? -6.73 40.781 20.844 1 98.62 221 LEU B C 1
ATOM 5697 O O . LEU B 1 221 ? -5.543 40.625 21.125 1 98.62 221 LEU B O 1
ATOM 5701 N N . GLY B 1 222 ? -7.734 40.281 21.531 1 98.56 222 GLY B N 1
ATOM 5702 C CA . GLY B 1 222 ? -7.434 39.406 22.641 1 98.56 222 GLY B CA 1
ATOM 5703 C C . GLY B 1 222 ? -6.617 38.188 22.234 1 98.56 222 GLY B C 1
ATOM 5704 O O . GLY B 1 222 ? -5.758 37.719 23 1 98.56 222 GLY B O 1
ATOM 5705 N N . CYS B 1 223 ? -6.871 37.656 21.109 1 98.31 223 CYS B N 1
ATOM 5706 C CA . CYS B 1 223 ? -6.133 36.5 20.594 1 98.31 223 CYS B CA 1
ATOM 5707 C C . CYS B 1 223 ? -4.852 36.938 19.906 1 98.31 223 CYS B C 1
ATOM 5709 O O . CYS B 1 223 ? -3.783 36.375 20.141 1 98.31 223 CYS B O 1
ATOM 5711 N N . VAL B 1 224 ? -4.891 38 19.109 1 98.44 224 VAL B N 1
ATOM 5712 C CA . VAL B 1 224 ? -3.861 38.312 18.109 1 98.44 224 VAL B CA 1
ATOM 5713 C C . VAL B 1 224 ? -2.707 39.031 18.781 1 98.44 224 VAL B C 1
ATOM 5715 O O . VAL B 1 224 ? -1.547 38.875 18.406 1 98.44 224 VAL B O 1
ATOM 5718 N N . VAL B 1 225 ? -2.965 39.875 19.719 1 98.5 225 VAL B N 1
ATOM 5719 C CA . VAL B 1 225 ? -1.905 40.656 20.375 1 98.5 225 VAL B CA 1
ATOM 5720 C C . VAL B 1 225 ? -0.959 39.688 21.109 1 98.5 225 VAL B C 1
ATOM 5722 O O . VAL B 1 225 ? 0.249 39.719 20.859 1 98.5 225 VAL B O 1
ATOM 5725 N N . PRO B 1 226 ? -1.475 38.875 21.984 1 98.19 226 PRO B N 1
ATOM 5726 C CA . PRO B 1 226 ? -0.545 37.938 22.578 1 98.19 226 PRO B CA 1
ATOM 5727 C C . PRO B 1 226 ? 0.098 37 21.547 1 98.19 226 PRO B C 1
ATOM 5729 O O . PRO B 1 226 ? 1.275 36.656 21.672 1 98.19 226 PRO B O 1
ATOM 5732 N N . TYR B 1 227 ? -0.665 36.562 20.594 1 97.81 227 TYR B N 1
ATOM 5733 C CA . TYR B 1 227 ? -0.182 35.75 19.484 1 97.81 227 TYR B CA 1
ATOM 5734 C C . TYR B 1 227 ? 1.039 36.375 18.828 1 97.81 227 TYR B C 1
ATOM 5736 O O . TYR B 1 227 ? 2.08 35.75 18.672 1 97.81 227 TYR B O 1
ATOM 5744 N N . PHE B 1 228 ? 0.979 37.625 18.516 1 98.06 228 PHE B N 1
ATOM 5745 C CA . PHE B 1 228 ? 2.047 38.375 17.859 1 98.06 228 PHE B CA 1
ATOM 5746 C C . PHE B 1 228 ? 3.238 38.562 18.797 1 98.06 228 PHE B C 1
ATOM 5748 O O . PHE B 1 228 ? 4.383 38.344 18.406 1 98.06 228 PHE B O 1
ATOM 5755 N N . LEU B 1 229 ? 3.016 38.906 20 1 97.88 229 LEU B N 1
ATOM 5756 C CA . LEU B 1 229 ? 4.082 39.156 20.953 1 97.88 229 LEU B CA 1
ATOM 5757 C C . LEU B 1 229 ? 4.855 37.875 21.25 1 97.88 229 LEU B C 1
ATOM 5759 O O . LEU B 1 229 ? 6.09 37.875 21.312 1 97.88 229 LEU B O 1
ATOM 5763 N N . ILE B 1 230 ? 4.184 36.844 21.391 1 95.75 230 ILE B N 1
ATOM 5764 C CA . ILE B 1 230 ? 4.824 35.562 21.703 1 95.75 230 ILE B CA 1
ATOM 5765 C C . ILE B 1 230 ? 5.641 35.094 20.5 1 95.75 230 ILE B C 1
ATOM 5767 O O . ILE B 1 230 ? 6.742 34.562 20.641 1 95.75 230 ILE B O 1
ATOM 5771 N N . ALA B 1 231 ? 5.16 35.344 19.312 1 96.94 231 ALA B N 1
ATOM 5772 C CA . ALA B 1 231 ? 5.82 34.906 18.078 1 96.94 231 ALA B CA 1
ATOM 5773 C C . ALA B 1 231 ? 7.168 35.594 17.906 1 96.94 231 ALA B C 1
ATOM 5775 O O . ALA B 1 231 ? 8.016 35.125 17.141 1 96.94 231 ALA B O 1
ATOM 5776 N N . GLN B 1 232 ? 7.383 36.688 18.625 1 95.31 232 GLN B N 1
ATOM 5777 C CA . GLN B 1 232 ? 8.656 37.406 18.531 1 95.31 232 GLN B CA 1
ATOM 5778 C C . GLN B 1 232 ? 9.758 36.656 19.266 1 95.31 232 GLN B C 1
ATOM 5780 O O . GLN B 1 232 ? 10.945 36.844 18.984 1 95.31 232 GLN B O 1
ATOM 5785 N N . VAL B 1 233 ? 9.305 35.719 20.125 1 93.06 233 VAL B N 1
ATOM 5786 C CA . VAL B 1 233 ? 10.336 35.094 20.953 1 93.06 233 VAL B CA 1
ATOM 5787 C C . VAL B 1 233 ? 10.195 33.594 20.891 1 93.06 233 VAL B C 1
ATOM 5789 O O . VAL B 1 233 ? 11.094 32.844 21.297 1 93.06 233 VAL B O 1
ATOM 5792 N N . ASN B 1 234 ? 9.078 33.156 20.391 1 92.31 234 ASN B N 1
ATOM 5793 C CA . ASN B 1 234 ? 8.82 31.719 20.344 1 92.31 234 ASN B CA 1
ATOM 5794 C C . ASN B 1 234 ? 7.871 31.375 19.203 1 92.31 234 ASN B C 1
ATOM 5796 O O . ASN B 1 234 ? 6.918 32.094 18.938 1 92.31 234 ASN B O 1
ATOM 5800 N N . TYR B 1 235 ? 8.172 30.328 18.516 1 93.12 235 TYR B N 1
ATOM 5801 C CA . TYR B 1 235 ? 7.316 29.953 17.391 1 93.12 235 TYR B CA 1
ATOM 5802 C C . TYR B 1 235 ? 6.508 28.703 17.719 1 93.12 235 TYR B C 1
ATOM 5804 O O . TYR B 1 235 ? 5.793 28.172 16.859 1 93.12 235 TYR B O 1
ATOM 5812 N N . GLU B 1 236 ? 6.469 28.203 18.844 1 90.12 236 GLU B N 1
ATOM 5813 C CA . GLU B 1 236 ? 5.75 26.984 19.188 1 90.12 236 GLU B CA 1
ATOM 5814 C C . GLU B 1 236 ? 4.422 27.297 19.875 1 90.12 236 GLU B C 1
ATOM 5816 O O . GLU B 1 236 ? 3.461 26.547 19.766 1 90.12 236 GLU B O 1
ATOM 5821 N N . PHE B 1 237 ? 4.242 28.688 20.438 1 89.5 237 PHE B N 1
ATOM 5822 C CA . PHE B 1 237 ? 3.178 28.938 21.406 1 89.5 237 PHE B CA 1
ATOM 5823 C C . PHE B 1 237 ? 2.156 29.922 20.844 1 89.5 237 PHE B C 1
ATOM 5825 O O . PHE B 1 237 ? 1.083 30.094 21.422 1 89.5 237 PHE B O 1
ATOM 5832 N N . PRO B 1 238 ? 2.498 30.484 19.906 1 95.38 238 PRO B N 1
ATOM 5833 C CA . PRO B 1 238 ? 1.688 31.656 19.609 1 95.38 238 PRO B CA 1
ATOM 5834 C C . PRO B 1 238 ? 0.199 31.344 19.5 1 95.38 238 PRO B C 1
ATOM 5836 O O . PRO B 1 238 ? -0.622 31.984 20.172 1 95.38 238 PRO B O 1
ATOM 5839 N N . SER B 1 239 ? -0.132 30.297 18.75 1 97 239 SER B N 1
ATOM 5840 C CA . SER B 1 239 ? -1.546 30.016 18.531 1 97 239 SER B CA 1
ATOM 5841 C C . SER B 1 239 ? -2.203 29.453 19.797 1 97 239 SER B C 1
ATOM 5843 O O . SER B 1 239 ? -3.322 29.844 20.141 1 97 239 SER B O 1
ATOM 5845 N N . LEU B 1 240 ? -1.588 28.562 20.469 1 94.56 240 LEU B N 1
ATOM 5846 C CA . LEU B 1 240 ? -2.154 27.922 21.656 1 94.56 240 LEU B CA 1
ATOM 5847 C C . LEU B 1 240 ? -2.365 28.938 22.781 1 94.56 240 LEU B C 1
ATOM 5849 O O . LEU B 1 240 ? -3.482 29.078 23.281 1 94.56 240 LEU B O 1
ATOM 5853 N N . VAL B 1 241 ? -1.363 29.672 23.125 1 94.94 241 VAL B N 1
ATOM 5854 C CA . VAL B 1 241 ? -1.425 30.609 24.234 1 94.94 241 VAL B CA 1
ATOM 5855 C C . VAL B 1 241 ? -2.225 31.844 23.828 1 94.94 241 VAL B C 1
ATOM 5857 O O . VAL B 1 241 ? -3.012 32.375 24.625 1 94.94 241 VAL B O 1
ATOM 5860 N N . GLY B 1 242 ? -1.999 32.312 22.641 1 97 242 GLY B N 1
ATOM 5861 C CA . GLY B 1 242 ? -2.816 33.406 22.141 1 97 242 GLY B CA 1
ATOM 5862 C C . GLY B 1 242 ? -4.301 33.094 22.141 1 97 242 GLY B C 1
ATOM 5863 O O . GLY B 1 242 ? -5.117 33.938 22.531 1 97 242 GLY B O 1
ATOM 5864 N N . GLY B 1 243 ? -4.645 31.922 21.688 1 97 243 GLY B N 1
ATOM 5865 C CA . GLY B 1 243 ? -6.027 31.484 21.703 1 97 243 GLY B CA 1
ATOM 5866 C C . GLY B 1 243 ? -6.594 31.359 23.109 1 97 243 GLY B C 1
ATOM 5867 O O . GLY B 1 243 ? -7.734 31.75 23.359 1 97 243 GLY B O 1
ATOM 5868 N N . ALA B 1 244 ? -5.836 30.812 24.031 1 95.62 244 ALA B N 1
ATOM 5869 C CA . ALA B 1 244 ? -6.289 30.656 25.406 1 95.62 244 ALA B CA 1
ATOM 5870 C C . ALA B 1 244 ? -6.559 32 26.047 1 95.62 244 ALA B C 1
ATOM 5872 O O . ALA B 1 244 ? -7.602 32.219 26.672 1 95.62 244 ALA B O 1
ATOM 5873 N N . ILE B 1 245 ? -5.633 32.906 25.953 1 97.31 245 ILE B N 1
ATOM 5874 C CA . ILE B 1 245 ? -5.797 34.25 26.5 1 97.31 245 ILE B CA 1
ATOM 5875 C C . ILE B 1 245 ? -6.984 34.938 25.844 1 97.31 245 ILE B C 1
ATOM 5877 O O . ILE B 1 245 ? -7.805 35.562 26.516 1 97.31 245 ILE B O 1
ATOM 5881 N N . GLY B 1 246 ? -7.039 34.812 24.531 1 98.12 246 GLY B N 1
ATOM 5882 C CA . GLY B 1 246 ? -8.148 35.406 23.797 1 98.12 246 GLY B CA 1
ATOM 5883 C C . GLY B 1 246 ? -9.5 34.844 24.219 1 98.12 246 GLY B C 1
ATOM 5884 O O . GLY B 1 246 ? -10.477 35.594 24.281 1 98.12 246 GLY B O 1
ATOM 5885 N N . LEU B 1 247 ? -9.547 33.562 24.438 1 96.81 247 LEU B N 1
ATOM 5886 C CA . LEU B 1 247 ? -10.789 32.969 24.906 1 96.81 247 LEU B CA 1
ATOM 5887 C C . LEU B 1 247 ? -11.203 33.531 26.25 1 96.81 247 LEU B C 1
ATOM 5889 O O . LEU B 1 247 ? -12.367 33.875 26.453 1 96.81 247 LEU B O 1
ATOM 5893 N N . PHE B 1 248 ? -10.281 33.656 27.172 1 96.38 248 PHE B N 1
ATOM 5894 C CA . PHE B 1 248 ? -10.562 34.219 28.484 1 96.38 248 PHE B CA 1
ATOM 5895 C C . PHE B 1 248 ? -11.055 35.656 28.375 1 96.38 248 PHE B C 1
ATOM 5897 O O . PHE B 1 248 ? -12.039 36.031 29.016 1 96.38 248 PHE B O 1
ATOM 5904 N N . ILE B 1 249 ? -10.414 36.438 27.594 1 98.25 249 ILE B N 1
ATOM 5905 C CA . ILE B 1 249 ? -10.766 37.844 27.438 1 98.25 249 ILE B CA 1
ATOM 5906 C C . ILE B 1 249 ? -12.141 37.938 26.781 1 98.25 249 ILE B C 1
ATOM 5908 O O . ILE B 1 249 ? -12.961 38.781 27.188 1 98.25 249 ILE B O 1
ATOM 5912 N N . SER B 1 250 ? -12.391 37.156 25.766 1 98.19 250 SER B N 1
ATOM 5913 C CA . SER B 1 250 ? -13.672 37.188 25.062 1 98.19 250 SER B CA 1
ATOM 5914 C C . SER B 1 250 ? -14.82 36.812 26 1 98.19 250 SER B C 1
ATOM 5916 O O . SER B 1 250 ? -15.859 37.469 26 1 98.19 250 SER B O 1
ATOM 5918 N N . VAL B 1 251 ? -14.648 35.781 26.75 1 96.12 251 VAL B N 1
ATOM 5919 C CA . VAL B 1 251 ? -15.672 35.344 27.688 1 96.12 251 VAL B CA 1
ATOM 5920 C C . VAL B 1 251 ? -15.891 36.406 28.766 1 96.12 251 VAL B C 1
ATOM 5922 O O . VAL B 1 251 ? -17.031 36.719 29.125 1 96.12 251 VAL B O 1
ATOM 5925 N N . TRP B 1 252 ? -14.789 36.938 29.297 1 96.56 252 TRP B N 1
ATOM 5926 C CA . TRP B 1 252 ? -14.867 37.969 30.312 1 96.56 252 TRP B CA 1
ATOM 5927 C C . TRP B 1 252 ? -15.641 39.188 29.781 1 96.56 252 TRP B C 1
ATOM 5929 O O . TRP B 1 252 ? -16.531 39.688 30.453 1 96.56 252 TRP B O 1
ATOM 5939 N N . ALA B 1 253 ? -15.328 39.625 28.625 1 97.81 253 ALA B N 1
ATOM 5940 C CA . ALA B 1 253 ? -15.984 40.781 28.031 1 97.81 253 ALA B CA 1
ATOM 5941 C C . ALA B 1 253 ? -17.453 40.469 27.734 1 97.81 253 ALA B C 1
ATOM 5943 O O . ALA B 1 253 ? -18.312 41.344 27.906 1 97.81 253 ALA B O 1
ATOM 5944 N N . ALA B 1 254 ? -17.75 39.312 27.266 1 96.31 254 ALA B N 1
ATOM 5945 C CA . ALA B 1 254 ? -19.125 38.938 26.938 1 96.31 254 ALA B CA 1
ATOM 5946 C C . ALA B 1 254 ? -19.984 38.906 28.203 1 96.31 254 ALA B C 1
ATOM 5948 O O . ALA B 1 254 ? -21.125 39.344 28.188 1 96.31 254 ALA B O 1
ATOM 5949 N N . ASN B 1 255 ? -19.422 38.344 29.25 1 92.88 255 ASN B N 1
ATOM 5950 C CA . ASN B 1 255 ? -20.156 38.25 30.516 1 92.88 255 ASN B CA 1
ATOM 5951 C C . ASN B 1 255 ? -20.469 39.625 31.078 1 92.88 255 ASN B C 1
ATOM 5953 O O . ASN B 1 255 ? -21.453 39.781 31.797 1 92.88 255 ASN B O 1
ATOM 5957 N N . ARG B 1 256 ? -19.734 40.562 30.75 1 95 256 ARG B N 1
ATOM 5958 C CA . ARG B 1 256 ? -19.938 41.938 31.219 1 95 256 ARG B CA 1
ATOM 5959 C C . ARG B 1 256 ? -20.672 42.781 30.172 1 95 256 ARG B C 1
ATOM 5961 O O . ARG B 1 256 ? -20.828 43.969 30.344 1 95 256 ARG B O 1
ATOM 5968 N N . ASN B 1 257 ? -20.969 42.188 29.047 1 94.56 257 ASN B N 1
ATOM 5969 C CA . ASN B 1 257 ? -21.672 42.812 27.938 1 94.56 257 ASN B CA 1
ATOM 5970 C C . ASN B 1 257 ? -20.938 44.031 27.406 1 94.56 257 ASN B C 1
ATOM 5972 O O . ASN B 1 257 ? -21.562 45.031 27.078 1 94.56 257 ASN B O 1
ATOM 5976 N N . ILE B 1 258 ? -19.672 43.875 27.422 1 96.56 258 ILE B N 1
ATOM 5977 C CA . ILE B 1 258 ? -18.859 44.969 26.922 1 96.56 258 ILE B CA 1
ATOM 5978 C C . ILE B 1 258 ? -18.891 45 25.391 1 96.56 258 ILE B C 1
ATOM 5980 O O . ILE B 1 258 ? -18.438 44.062 24.75 1 96.56 258 ILE B O 1
ATOM 5984 N N . GLY B 1 259 ? -19.453 46.094 24.859 1 95.81 259 GLY B N 1
ATOM 5985 C CA . GLY B 1 259 ? -19.422 46.281 23.422 1 95.81 259 GLY B CA 1
ATOM 5986 C C . GLY B 1 259 ? -20.453 45.438 22.688 1 95.81 259 GLY B C 1
ATOM 5987 O O . GLY B 1 259 ? -20.312 45.188 21.484 1 95.81 259 GLY B O 1
ATOM 5988 N N . LEU B 1 260 ? -21.406 44.906 23.391 1 95.5 260 LEU B N 1
ATOM 5989 C CA . LEU B 1 260 ? -22.422 44.031 22.781 1 95.5 260 LEU B CA 1
ATOM 5990 C C . LEU B 1 260 ? -23.781 44.719 22.75 1 95.5 260 LEU B C 1
ATOM 5992 O O . LEU B 1 260 ? -24.141 45.469 23.672 1 95.5 260 LEU B O 1
ATOM 5996 N N . ALA B 1 261 ? -24.406 44.406 21.734 1 93.56 261 ALA B N 1
ATOM 5997 C CA . ALA B 1 261 ? -25.797 44.844 21.656 1 93.56 261 ALA B CA 1
ATOM 5998 C C . ALA B 1 261 ? -26.688 44.031 22.578 1 93.56 261 ALA B C 1
ATOM 6000 O O . ALA B 1 261 ? -26.453 42.812 22.766 1 93.56 261 ALA B O 1
ATOM 6001 N N . LYS B 1 262 ? -27.688 44.625 23.125 1 89.25 262 LYS B N 1
ATOM 6002 C CA . LYS B 1 262 ? -28.625 43.938 24.016 1 89.25 262 LYS B CA 1
ATOM 6003 C C . LYS B 1 262 ? -29.547 43 23.234 1 89.25 262 LYS B C 1
ATOM 6005 O O . LYS B 1 262 ? -30.062 43.375 22.188 1 89.25 262 LYS B O 1
ATOM 6010 N N . VAL B 1 263 ? -29.438 41.812 23.75 1 87.75 263 VAL B N 1
ATOM 6011 C CA . VAL B 1 263 ? -30.344 40.844 23.141 1 87.75 263 VAL B CA 1
ATOM 6012 C C . VAL B 1 263 ? -31.156 40.156 24.219 1 87.75 263 VAL B C 1
ATOM 6014 O O . VAL B 1 263 ? -30.812 40.219 25.406 1 87.75 263 VAL B O 1
ATOM 6017 N N . THR B 1 264 ? -32.375 39.531 23.797 1 82.5 264 THR B N 1
ATOM 6018 C CA . THR B 1 264 ? -33.188 38.75 24.703 1 82.5 264 THR B CA 1
ATOM 6019 C C . THR B 1 264 ? -32.469 37.469 25.156 1 82.5 264 THR B C 1
ATOM 6021 O O . THR B 1 264 ? -31.844 36.812 24.344 1 82.5 264 THR B O 1
ATOM 6024 N N . ASN B 1 265 ? -32.531 37.281 26.484 1 77.56 265 ASN B N 1
ATOM 6025 C CA . ASN B 1 265 ? -31.859 36.125 27.062 1 77.56 265 ASN B CA 1
ATOM 6026 C C . ASN B 1 265 ? -32.625 34.844 26.734 1 77.56 265 ASN B C 1
ATOM 6028 O O . ASN B 1 265 ? -33.719 34.625 27.234 1 77.56 265 ASN B O 1
ATOM 6032 N N . THR B 1 266 ? -32.156 34.031 25.812 1 71.38 266 THR B N 1
ATOM 6033 C CA . THR B 1 266 ? -32.781 32.781 25.438 1 71.38 266 THR B CA 1
ATOM 6034 C C . THR B 1 266 ? -31.953 31.594 25.938 1 71.38 266 THR B C 1
ATOM 6036 O O . THR B 1 266 ? -32.219 30.438 25.578 1 71.38 266 THR B O 1
ATOM 6039 N N . LEU B 1 267 ? -31.016 31.844 26.766 1 74.94 267 LEU B N 1
ATOM 6040 C CA . LEU B 1 267 ? -30.109 30.766 27.172 1 74.94 267 LEU 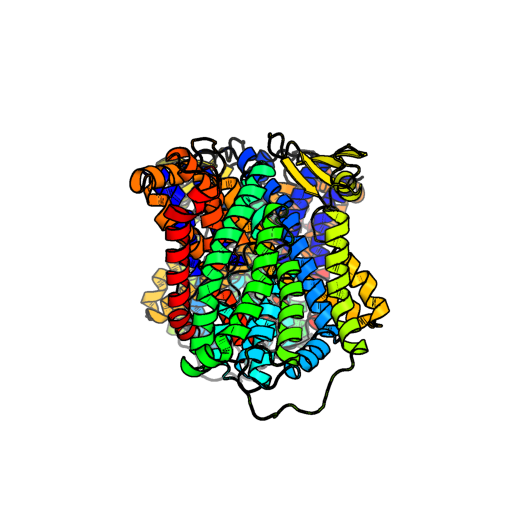B CA 1
ATOM 6041 C C . LEU B 1 267 ? -30.766 29.891 28.234 1 74.94 267 LEU B C 1
ATOM 6043 O O . LEU B 1 267 ? -31.578 30.375 29.031 1 74.94 267 LEU B O 1
ATOM 6047 N N . ASP B 1 268 ? -30.625 28.594 28.031 1 69.06 268 ASP B N 1
ATOM 6048 C CA . ASP B 1 268 ? -31.109 27.625 29.016 1 69.06 268 ASP B CA 1
ATOM 6049 C C . ASP B 1 268 ? -30.312 27.75 30.312 1 69.06 268 ASP B C 1
ATOM 6051 O O . ASP B 1 268 ? -29.156 28.141 30.312 1 69.06 268 ASP B O 1
ATOM 6055 N N . ASN B 1 269 ? -30.953 27.703 31.484 1 64.69 269 ASN B N 1
ATOM 6056 C CA . ASN B 1 269 ? -30.391 27.812 32.812 1 64.69 269 ASN B CA 1
ATOM 6057 C C . ASN B 1 269 ? -29.484 26.625 33.156 1 64.69 269 ASN B C 1
ATOM 6059 O O . ASN B 1 269 ? -29.125 26.406 34.312 1 64.69 269 ASN B O 1
ATOM 6063 N N . ASN B 1 270 ? -29.188 25.828 32.125 1 68.19 270 ASN B N 1
ATOM 6064 C CA . ASN B 1 270 ? -28.359 24.688 32.5 1 68.19 270 ASN B CA 1
ATOM 6065 C C . ASN B 1 270 ? -26.875 25.047 32.5 1 68.19 270 ASN B C 1
ATOM 6067 O O . ASN B 1 270 ? -26.141 24.688 31.594 1 68.19 270 ASN B O 1
ATOM 6071 N N . ALA B 1 271 ? -26.422 25.828 33.531 1 76 271 ALA B N 1
ATOM 6072 C CA . ALA B 1 271 ? -25.078 26.359 33.656 1 76 271 ALA B CA 1
ATOM 6073 C C . ALA B 1 271 ? -24.125 25.328 34.25 1 76 271 ALA B C 1
ATOM 6075 O O . ALA B 1 271 ? -24.516 24.562 35.125 1 76 271 ALA B O 1
ATOM 6076 N N . VAL B 1 272 ? -23.125 25.094 33.594 1 88.44 272 VAL B N 1
ATOM 6077 C CA . VAL B 1 272 ? -22.047 24.266 34.125 1 88.44 272 VAL B CA 1
ATOM 6078 C C . VAL B 1 272 ? -21.344 25.016 35.25 1 88.44 272 VAL B C 1
ATOM 6080 O O . VAL B 1 272 ? -21.234 26.234 35.219 1 88.44 272 VAL B O 1
ATOM 6083 N N . SER B 1 273 ? -21.031 24.266 36.344 1 90.69 273 SER B N 1
ATOM 6084 C CA . SER B 1 273 ? -20.359 24.875 37.5 1 90.69 273 SER B CA 1
ATOM 6085 C C . SER B 1 273 ? -18.922 25.266 37.156 1 90.69 273 SER B C 1
ATOM 6087 O O . SER B 1 273 ? -18.344 24.734 36.219 1 90.69 273 SER B O 1
ATOM 6089 N N . ALA B 1 274 ? -18.391 26.219 37.875 1 90.69 274 ALA B N 1
ATOM 6090 C CA . ALA B 1 274 ? -17.016 26.656 37.688 1 90.69 274 ALA B CA 1
ATOM 6091 C C . ALA B 1 274 ? -16.031 25.516 37.906 1 90.69 274 ALA B C 1
ATOM 6093 O O . ALA B 1 274 ? -15.008 25.422 37.219 1 90.69 274 ALA B O 1
ATOM 6094 N N . GLY B 1 275 ? -16.359 24.688 38.812 1 92.88 275 GLY B N 1
ATOM 6095 C CA . GLY B 1 275 ? -15.516 23.531 39.094 1 92.88 275 GLY B CA 1
ATOM 6096 C C . GLY B 1 275 ? -15.43 22.562 37.906 1 92.88 275 GLY B C 1
ATOM 6097 O O . GLY B 1 275 ? -14.359 22.031 37.625 1 92.88 275 GLY B O 1
ATOM 6098 N N . GLU B 1 276 ? -16.547 22.375 37.312 1 93.88 276 GLU B N 1
ATOM 6099 C CA . GLU B 1 276 ? -16.578 21.484 36.156 1 93.88 276 GLU B CA 1
ATOM 6100 C C . GLU B 1 276 ? -15.781 22.078 35 1 93.88 276 GLU B C 1
ATOM 6102 O O . GLU B 1 276 ? -15.094 21.344 34.281 1 93.88 276 GLU B O 1
ATOM 6107 N N . VAL B 1 277 ? -15.883 23.312 34.844 1 93.38 277 VAL B N 1
ATOM 6108 C CA . VAL B 1 277 ? -15.172 23.984 33.781 1 93.38 277 VAL B CA 1
ATOM 6109 C C . VAL B 1 277 ? -13.664 23.922 34.031 1 93.38 277 VAL B C 1
ATOM 6111 O O . VAL B 1 277 ? -12.891 23.625 33.094 1 93.38 277 VAL B O 1
ATOM 6114 N N . VAL B 1 278 ? -13.258 24.156 35.219 1 93.81 278 VAL B N 1
ATOM 6115 C CA . VAL B 1 278 ? -11.844 24.094 35.594 1 93.81 278 VAL B CA 1
ATOM 6116 C C . VAL B 1 278 ? -11.312 22.672 35.375 1 93.81 278 VAL B C 1
ATOM 6118 O O . VAL B 1 278 ? -10.195 22.5 34.844 1 93.81 278 VAL B O 1
ATOM 6121 N N . LYS B 1 279 ? -12.102 21.781 35.688 1 94.31 279 LYS B N 1
ATOM 6122 C CA . LYS B 1 279 ? -11.711 20.391 35.469 1 94.31 279 LYS B CA 1
ATOM 6123 C C . LYS B 1 279 ? -11.562 20.094 34 1 94.31 279 LYS B C 1
ATOM 6125 O O . LYS B 1 279 ? -10.617 19.422 33.594 1 94.31 279 LYS B O 1
ATOM 6130 N N . ALA B 1 280 ? -12.508 20.562 33.25 1 93.81 280 ALA B N 1
ATOM 6131 C CA . ALA B 1 280 ? -12.492 20.328 31.812 1 93.81 280 ALA B CA 1
ATOM 6132 C C . ALA B 1 280 ? -11.305 21.016 31.141 1 93.81 280 ALA B C 1
ATOM 6134 O O . ALA B 1 280 ? -10.797 20.531 30.125 1 93.81 280 ALA B O 1
ATOM 6135 N N . LEU B 1 281 ? -10.82 22.078 31.75 1 93 281 LEU B N 1
ATOM 6136 C CA . LEU B 1 281 ? -9.719 22.844 31.188 1 93 281 LEU B CA 1
ATOM 6137 C C . LEU B 1 281 ? -8.383 22.375 31.75 1 93 281 LEU B C 1
ATOM 6139 O O . LEU B 1 281 ? -7.324 22.781 31.266 1 93 281 LEU B O 1
ATOM 6143 N N . PHE B 1 282 ? -8.414 21.5 32.594 1 94.25 282 PHE B N 1
ATOM 6144 C CA . PHE B 1 282 ? -7.215 21.031 33.312 1 94.25 282 PHE B CA 1
ATOM 6145 C C . PHE B 1 282 ? -6.207 20.453 32.312 1 94.25 282 PHE B C 1
ATOM 6147 O O . PHE B 1 282 ? -5.027 20.828 32.344 1 94.25 282 PHE B O 1
ATOM 6154 N N . PRO B 1 283 ? -6.602 19.578 31.453 1 93.56 283 PRO B N 1
ATOM 6155 C CA . PRO B 1 283 ? -5.629 19.016 30.516 1 93.56 283 PRO B CA 1
ATOM 6156 C C . PRO B 1 283 ? -4.969 20.078 29.641 1 93.56 283 PRO B C 1
ATOM 6158 O O . PRO B 1 283 ? -3.76 20.016 29.406 1 93.56 283 PRO B O 1
ATOM 6161 N N . THR B 1 284 ? -5.754 21 29.172 1 91.5 284 THR B N 1
ATOM 6162 C CA . THR B 1 284 ? -5.211 22.078 28.344 1 91.5 284 THR B CA 1
ATOM 6163 C C . THR B 1 284 ? -4.242 22.922 29.156 1 91.5 284 THR B C 1
ATOM 6165 O O . THR B 1 284 ? -3.195 23.344 28.656 1 91.5 284 THR B O 1
ATOM 6168 N N . GLY B 1 285 ? -4.641 23.203 30.328 1 93.44 285 GLY B N 1
ATOM 6169 C CA . GLY B 1 285 ? -3.748 23.938 31.219 1 93.44 285 GLY B CA 1
ATOM 6170 C C . GLY B 1 285 ? -2.432 23.234 31.453 1 93.44 285 GLY B C 1
ATOM 6171 O O . GLY B 1 285 ? -1.371 23.859 31.469 1 93.44 285 GLY B O 1
ATOM 6172 N N . LEU B 1 286 ? -2.537 21.984 31.703 1 94.75 286 LEU B N 1
ATOM 6173 C CA . LEU B 1 286 ? -1.34 21.172 31.922 1 94.75 286 LEU B CA 1
ATOM 6174 C C . LEU B 1 286 ? -0.451 21.203 30.672 1 94.75 286 LEU B C 1
ATOM 6176 O O . LEU B 1 286 ? 0.775 21.266 30.781 1 94.75 286 LEU B O 1
ATOM 6180 N N . LEU B 1 287 ? -1.051 21.062 29.547 1 92.75 287 LEU B N 1
ATOM 6181 C CA . LEU B 1 287 ? -0.335 21.094 28.281 1 92.75 287 LEU B CA 1
ATOM 6182 C C . LEU B 1 287 ? 0.461 22.391 28.141 1 92.75 287 LEU B C 1
ATOM 6184 O O . LEU B 1 287 ? 1.653 22.359 27.828 1 92.75 287 LEU B O 1
ATOM 6188 N N . ILE B 1 288 ? -0.157 23.484 28.391 1 90.75 288 ILE B N 1
ATOM 6189 C CA . ILE B 1 288 ? 0.465 24.797 28.281 1 90.75 288 ILE B CA 1
ATOM 6190 C C . ILE B 1 288 ? 1.596 24.922 29.312 1 90.75 288 ILE B C 1
ATOM 6192 O O . ILE B 1 288 ? 2.682 25.406 28.984 1 90.75 288 ILE B O 1
ATOM 6196 N N . ALA B 1 289 ? 1.386 24.453 30.469 1 93.44 289 ALA B N 1
ATOM 6197 C CA . ALA B 1 289 ? 2.389 24.516 31.531 1 93.44 289 ALA B CA 1
ATOM 6198 C C . ALA B 1 289 ? 3.643 23.734 31.141 1 93.44 289 ALA B C 1
ATOM 6200 O O . ALA B 1 289 ? 4.762 24.219 31.312 1 93.44 289 ALA B O 1
ATOM 6201 N N . PHE B 1 290 ? 3.439 22.562 30.625 1 93.38 290 PHE B N 1
ATOM 6202 C CA . PHE B 1 290 ? 4.57 21.734 30.219 1 93.38 290 PHE B CA 1
ATOM 6203 C C . PHE B 1 290 ? 5.352 22.406 29.094 1 93.38 290 PHE B C 1
ATOM 6205 O O . PHE B 1 290 ? 6.586 22.344 29.078 1 93.38 290 PHE B O 1
ATOM 6212 N N . LEU B 1 291 ? 4.664 22.969 28.172 1 88.38 291 LEU B N 1
ATOM 6213 C CA . LEU B 1 291 ? 5.324 23.625 27.062 1 88.38 291 LEU B CA 1
ATOM 6214 C C . LEU B 1 291 ? 6.172 24.797 27.562 1 88.38 291 LEU B C 1
ATOM 6216 O O . LEU B 1 291 ? 7.316 24.969 27.125 1 88.38 291 LEU B O 1
ATOM 6220 N N . ILE B 1 292 ? 5.602 25.5 28.422 1 87.38 292 ILE B N 1
ATOM 6221 C CA . ILE B 1 292 ? 6.312 26.656 28.953 1 87.38 292 ILE B CA 1
ATOM 6222 C C . ILE B 1 292 ? 7.562 26.188 29.703 1 87.38 292 ILE B C 1
ATOM 6224 O O . ILE B 1 292 ? 8.664 26.703 29.469 1 87.38 292 ILE B O 1
ATOM 6228 N N . VAL B 1 293 ? 7.422 25.234 30.516 1 91.38 293 VAL B N 1
ATOM 6229 C CA . VAL B 1 293 ? 8.508 24.75 31.359 1 91.38 293 VAL B CA 1
ATOM 6230 C C . VAL B 1 293 ? 9.617 24.156 30.5 1 91.38 293 VAL B C 1
ATOM 6232 O O . VAL B 1 293 ? 10.797 24.297 30.797 1 91.38 293 VAL B O 1
ATOM 6235 N N . THR B 1 294 ? 9.281 23.547 29.422 1 90.62 294 THR B N 1
ATOM 6236 C CA . THR B 1 294 ? 10.258 22.828 28.625 1 90.62 294 THR B CA 1
ATOM 6237 C C . THR B 1 294 ? 10.906 23.734 27.594 1 90.62 294 THR B C 1
ATOM 6239 O O . THR B 1 294 ? 11.953 23.406 27.031 1 90.62 294 THR B O 1
ATOM 6242 N N . ARG B 1 295 ? 10.344 24.969 27.328 1 87.12 295 ARG B N 1
ATOM 6243 C CA . ARG B 1 295 ? 10.844 25.797 26.234 1 87.12 295 ARG B CA 1
ATOM 6244 C C . ARG B 1 295 ? 11.531 27.047 26.766 1 87.12 295 ARG B C 1
ATOM 6246 O O . ARG B 1 295 ? 12.258 27.719 26.031 1 87.12 295 ARG B O 1
ATOM 6253 N N . ILE B 1 296 ? 11.43 27.281 28 1 83.25 296 ILE B N 1
ATOM 6254 C CA . ILE B 1 296 ? 12.055 28.453 28.609 1 83.25 296 ILE B CA 1
ATOM 6255 C C . ILE B 1 296 ? 13.547 28.203 28.781 1 83.25 296 ILE B C 1
ATOM 6257 O O . ILE B 1 296 ? 13.945 27.219 29.422 1 83.25 296 ILE B O 1
ATOM 6261 N N . HIS B 1 297 ? 14.383 29.125 28.281 1 81.88 297 HIS B N 1
ATOM 6262 C CA . HIS B 1 297 ? 15.828 28.953 28.234 1 81.88 297 HIS B CA 1
ATOM 6263 C C . HIS B 1 297 ? 16.438 29 29.641 1 81.88 297 HIS B C 1
ATOM 6265 O O . HIS B 1 297 ? 17.469 28.391 29.891 1 81.88 297 HIS B O 1
ATOM 6271 N N . GLN B 1 298 ? 15.734 29.781 30.5 1 85.44 298 GLN B N 1
ATOM 6272 C CA . GLN B 1 298 ? 16.281 29.969 31.828 1 85.44 298 GLN B CA 1
ATOM 6273 C C . GLN B 1 298 ? 16.172 28.688 32.656 1 85.44 298 GLN B C 1
ATOM 6275 O O . GLN B 1 298 ? 16.922 28.5 33.625 1 85.44 298 GLN B O 1
ATOM 6280 N N . LEU B 1 299 ? 15.383 27.828 32.25 1 89.62 299 LEU B N 1
ATOM 6281 C CA . LEU B 1 299 ? 15.242 26.547 32.906 1 89.62 299 LEU B CA 1
ATOM 6282 C C . LEU B 1 299 ? 16.109 25.484 32.25 1 89.62 299 LEU B C 1
ATOM 6284 O O . LEU B 1 299 ? 16.422 25.594 31.062 1 89.62 299 LEU B O 1
ATOM 6288 N N . PRO B 1 300 ? 16.531 24.5 32.969 1 91.19 300 PRO B N 1
ATOM 6289 C CA . PRO B 1 300 ? 17.5 23.531 32.469 1 91.19 300 PRO B CA 1
ATOM 6290 C C . PRO B 1 300 ? 16.875 22.5 31.531 1 91.19 300 PRO B C 1
ATOM 6292 O O . PRO B 1 300 ? 17.578 21.781 30.828 1 91.19 300 PRO B O 1
ATOM 6295 N N . PHE B 1 301 ? 15.633 22.438 31.438 1 92.12 301 PHE B N 1
ATOM 6296 C CA . PHE B 1 301 ? 14.945 21.344 30.766 1 92.12 301 PHE B CA 1
ATOM 6297 C C . PHE B 1 301 ? 15.211 21.375 29.266 1 92.12 301 PHE B C 1
ATOM 6299 O O . PHE B 1 301 ? 15.43 20.344 28.641 1 92.12 301 PHE B O 1
ATOM 6306 N N . LYS B 1 302 ? 15.133 22.516 28.656 1 90.31 302 LYS B N 1
ATOM 6307 C CA . LYS B 1 302 ? 15.398 22.625 27.219 1 90.31 302 LYS B CA 1
ATOM 6308 C C . LYS B 1 302 ? 16.781 22.078 26.875 1 90.31 302 LYS B C 1
ATOM 6310 O O . LYS B 1 302 ? 16.938 21.328 25.906 1 90.31 302 LYS B O 1
ATOM 6315 N N . ALA B 1 303 ? 17.781 22.484 27.594 1 91.31 303 ALA B N 1
ATOM 6316 C CA . ALA B 1 303 ? 19.141 22.031 27.359 1 91.31 303 ALA B CA 1
ATOM 6317 C C . ALA B 1 303 ? 19.266 20.516 27.594 1 91.31 303 ALA B C 1
ATOM 6319 O O . ALA B 1 303 ? 19.969 19.828 26.844 1 91.31 303 ALA B O 1
ATOM 6320 N N . MET B 1 304 ? 18.641 20.062 28.625 1 93.38 304 MET B N 1
ATOM 6321 C CA . MET B 1 304 ? 18.672 18.625 28.938 1 93.38 304 MET B CA 1
ATOM 6322 C C . MET B 1 304 ? 18.078 17.812 27.797 1 93.38 304 MET B C 1
ATOM 6324 O O . MET B 1 304 ? 18.625 16.766 27.438 1 93.38 304 MET B O 1
ATOM 6328 N N . MET B 1 305 ? 17.031 18.281 27.266 1 94.12 305 MET B N 1
ATOM 6329 C CA . MET B 1 305 ? 16.312 17.547 26.219 1 94.12 305 MET B CA 1
ATOM 6330 C C . MET B 1 305 ? 17.078 17.594 24.906 1 94.12 305 MET B C 1
ATOM 6332 O O . MET B 1 305 ? 16.875 16.734 24.031 1 94.12 305 MET B O 1
ATOM 6336 N N . ASN B 1 306 ? 18.031 18.531 24.766 1 92.75 306 ASN B N 1
ATOM 6337 C CA . ASN B 1 306 ? 18.812 18.672 23.531 1 92.75 306 ASN B CA 1
ATOM 6338 C C . ASN B 1 306 ? 20.266 18.25 23.734 1 92.75 306 ASN B C 1
ATOM 6340 O O . ASN B 1 306 ? 21.125 18.562 22.906 1 92.75 306 ASN B O 1
ATOM 6344 N N . ASP B 1 307 ? 20.531 17.594 24.859 1 95.19 307 ASP B N 1
ATOM 6345 C CA . ASP B 1 307 ? 21.875 17.125 25.141 1 95.19 307 ASP B CA 1
ATOM 6346 C C . ASP B 1 307 ? 22.328 16.094 24.109 1 95.19 307 ASP B C 1
ATOM 6348 O O . ASP B 1 307 ? 21.828 14.961 24.109 1 95.19 307 ASP B O 1
ATOM 6352 N N . ALA B 1 308 ? 23.266 16.438 23.328 1 94.56 308 ALA B N 1
ATOM 6353 C CA . ALA B 1 308 ? 23.672 15.602 22.203 1 94.56 308 ALA B CA 1
ATOM 6354 C C . ALA B 1 308 ? 24.859 14.727 22.578 1 94.56 308 ALA B C 1
ATOM 6356 O O . ALA B 1 308 ? 25.438 14.047 21.719 1 94.56 308 ALA B O 1
ATOM 6357 N N . THR B 1 309 ? 25.219 14.742 23.859 1 96.81 309 THR B N 1
ATOM 6358 C CA . THR B 1 309 ? 26.312 13.875 24.281 1 96.81 309 THR B CA 1
ATOM 6359 C C . THR B 1 309 ? 25.953 12.406 24.078 1 96.81 309 THR B C 1
ATOM 6361 O O . THR B 1 309 ? 24.875 11.961 24.5 1 96.81 309 THR B O 1
ATOM 6364 N N . ILE B 1 310 ? 26.844 11.695 23.484 1 97.06 310 ILE B N 1
ATOM 6365 C CA . ILE B 1 310 ? 26.562 10.32 23.109 1 97.06 310 ILE B CA 1
ATOM 6366 C C . ILE B 1 310 ? 26.516 9.438 24.344 1 97.06 310 ILE B C 1
ATOM 6368 O O . ILE B 1 310 ? 27.438 9.43 25.156 1 97.06 310 ILE B O 1
ATOM 6372 N N . TRP B 1 311 ? 25.5 8.781 24.562 1 97.25 311 TRP B N 1
ATOM 6373 C CA . TRP B 1 311 ? 25.297 7.82 25.641 1 97.25 311 TRP B CA 1
ATOM 6374 C C . TRP B 1 311 ? 25.578 6.398 25.172 1 97.25 311 TRP B C 1
ATOM 6376 O O . TRP B 1 311 ? 26.188 5.605 25.891 1 97.25 311 TRP B O 1
ATOM 6386 N N . PHE B 1 312 ? 25.156 6.055 23.969 1 97 312 PHE B N 1
ATOM 6387 C CA . PHE B 1 312 ? 25.281 4.734 23.375 1 97 312 PHE B CA 1
ATOM 6388 C C . PHE B 1 312 ? 25.469 4.84 21.859 1 97 312 PHE B C 1
ATOM 6390 O O . PHE B 1 312 ? 24.875 5.699 21.219 1 97 312 PHE B O 1
ATOM 6397 N N . SER B 1 313 ? 26.375 4.062 21.312 1 97.31 313 SER B N 1
ATOM 6398 C CA . SER B 1 313 ? 26.625 4.035 19.875 1 97.31 313 SER B CA 1
ATOM 6399 C C . SER B 1 313 ? 26.875 2.615 19.391 1 97.31 313 SER B C 1
ATOM 6401 O O . SER B 1 313 ? 27.531 1.822 20.078 1 97.31 313 SER B O 1
ATOM 6403 N N . THR B 1 314 ? 26.266 2.215 18.328 1 97 314 THR B N 1
ATOM 6404 C CA . THR B 1 314 ? 26.469 0.911 17.703 1 97 314 THR B CA 1
ATOM 6405 C C . THR B 1 314 ? 26.297 0.992 16.188 1 97 314 THR B C 1
ATOM 6407 O O . THR B 1 314 ? 25.562 1.852 15.695 1 97 314 THR B O 1
ATOM 6410 N N . THR B 1 315 ? 27.016 0.197 15.461 1 96.12 315 THR B N 1
ATOM 6411 C CA . THR B 1 315 ? 26.844 0.104 14.016 1 96.12 315 THR B CA 1
ATOM 6412 C C . THR B 1 315 ? 25.766 -0.912 13.664 1 96.12 315 THR B C 1
ATOM 6414 O O . THR B 1 315 ? 25.828 -2.068 14.086 1 96.12 315 THR B O 1
ATOM 6417 N N . LEU B 1 316 ? 24.797 -0.493 12.953 1 95.88 316 LEU B N 1
ATOM 6418 C CA . LEU B 1 316 ? 23.719 -1.36 12.508 1 95.88 316 LEU B CA 1
ATOM 6419 C C . LEU B 1 316 ? 24 -1.913 11.109 1 95.88 316 LEU B C 1
ATOM 6421 O O . LEU B 1 316 ? 23.359 -1.525 10.141 1 95.88 316 LEU B O 1
ATOM 6425 N N . GLY B 1 317 ? 25 -2.828 11.047 1 94.75 317 GLY B N 1
ATOM 6426 C CA . GLY B 1 317 ? 25.359 -3.43 9.773 1 94.75 317 GLY B CA 1
ATOM 6427 C C . GLY B 1 317 ? 25.656 -2.406 8.695 1 94.75 317 GLY B C 1
ATOM 6428 O O . GLY B 1 317 ? 26.453 -1.492 8.906 1 94.75 317 GLY B O 1
ATOM 6429 N N . SER B 1 318 ? 25 -2.586 7.566 1 95.25 318 SER B N 1
ATOM 6430 C CA . SER B 1 318 ? 25.25 -1.692 6.441 1 95.25 318 SER B CA 1
ATOM 6431 C C . SER B 1 318 ? 24.297 -0.5 6.453 1 95.25 318 SER B C 1
ATOM 6433 O O . SER B 1 318 ? 24.328 0.339 5.551 1 95.25 318 SER B O 1
ATOM 6435 N N . LEU B 1 319 ? 23.469 -0.423 7.465 1 95.81 319 LEU B N 1
ATOM 6436 C CA . LEU B 1 319 ? 22.5 0.657 7.559 1 95.81 319 LEU B CA 1
ATOM 6437 C C . LEU B 1 319 ? 23.172 1.974 7.922 1 95.81 319 LEU B C 1
ATOM 6439 O O . LEU B 1 319 ? 22.844 3.02 7.355 1 95.81 319 LEU B O 1
ATOM 6443 N N . GLY B 1 320 ? 24.062 1.893 8.945 1 97.19 320 GLY B N 1
ATOM 6444 C CA . GLY B 1 320 ? 24.766 3.078 9.398 1 97.19 320 GLY B CA 1
ATOM 6445 C C . GLY B 1 320 ? 25.078 3.057 10.883 1 97.19 320 GLY B C 1
ATOM 6446 O O . GLY B 1 320 ? 25.031 1.999 11.516 1 97.19 320 GLY B O 1
ATOM 6447 N N . LEU B 1 321 ? 25.516 4.172 11.398 1 97.56 321 LEU B N 1
ATOM 6448 C CA . LEU B 1 321 ? 25.875 4.332 12.797 1 97.56 321 LEU B CA 1
ATOM 6449 C C . LEU B 1 321 ? 24.688 4.848 13.609 1 97.56 321 LEU B C 1
ATOM 6451 O O . LEU B 1 321 ? 24.203 5.961 13.375 1 97.56 321 LEU B O 1
ATOM 6455 N N . PHE B 1 322 ? 24.203 4.031 14.492 1 97.81 322 PHE B N 1
ATOM 6456 C CA . PHE B 1 322 ? 23.094 4.398 15.367 1 97.81 322 PHE B CA 1
ATOM 6457 C C . PHE B 1 322 ? 23.625 4.953 16.688 1 97.81 322 PHE B C 1
ATOM 6459 O O . PHE B 1 322 ? 24.484 4.344 17.328 1 97.81 322 PHE B O 1
ATOM 6466 N N . GLU B 1 323 ? 23.141 6.082 17.109 1 98.06 323 GLU B N 1
ATOM 6467 C CA . GLU B 1 323 ? 23.562 6.727 18.344 1 98.06 323 GLU B CA 1
ATOM 6468 C C . GLU B 1 323 ? 22.359 7.203 19.156 1 98.06 323 GLU B C 1
ATOM 6470 O O . GLU B 1 323 ? 21.359 7.641 18.594 1 98.06 323 GLU B O 1
ATOM 6475 N N . ILE B 1 324 ? 22.469 7.09 20.438 1 97.88 324 ILE B N 1
ATOM 6476 C CA . ILE B 1 324 ? 21.531 7.652 21.391 1 97.88 324 ILE B CA 1
ATOM 6477 C C . ILE B 1 324 ? 22.266 8.633 22.312 1 97.88 324 ILE B C 1
ATOM 6479 O O . ILE B 1 324 ? 23.297 8.289 22.906 1 97.88 324 ILE B O 1
ATOM 6483 N N . SER B 1 325 ? 21.844 9.789 22.422 1 97.88 325 SER B N 1
ATOM 6484 C CA . SER B 1 325 ? 22.469 10.797 23.281 1 97.88 325 SER B CA 1
ATOM 6485 C C . SER B 1 325 ? 21.828 10.828 24.656 1 97.88 325 SER B C 1
ATOM 6487 O O . SER B 1 325 ? 20.844 10.125 24.906 1 97.88 325 SER B O 1
ATOM 6489 N N . LYS B 1 326 ? 22.344 11.609 25.516 1 96.38 326 LYS B N 1
ATOM 6490 C CA . LYS B 1 326 ? 21.828 11.758 26.875 1 96.38 326 LYS B CA 1
ATOM 6491 C C . LYS B 1 326 ? 20.453 12.414 26.875 1 96.38 326 LYS B C 1
ATOM 6493 O O . LYS B 1 326 ? 19.625 12.141 27.75 1 96.38 326 LYS B O 1
ATOM 6498 N N . GLY B 1 327 ? 20.219 13.203 25.938 1 96.12 327 GLY B N 1
ATOM 6499 C CA . GLY B 1 327 ? 18.906 13.812 25.781 1 96.12 327 GLY B CA 1
ATOM 6500 C C . GLY B 1 327 ? 17.922 12.914 25.047 1 96.12 327 GLY B C 1
ATOM 6501 O O . GLY B 1 327 ? 16.844 13.375 24.641 1 96.12 327 GLY B O 1
ATOM 6502 N N . LEU B 1 328 ? 18.203 11.727 24.766 1 97.19 328 LEU B N 1
ATOM 6503 C CA . LEU B 1 328 ? 17.391 10.727 24.062 1 97.19 328 LEU B CA 1
ATOM 6504 C C . LEU B 1 328 ? 17.109 11.156 22.625 1 97.19 328 LEU B C 1
ATOM 6506 O O . LEU B 1 328 ? 15.961 11.156 22.188 1 97.19 328 LEU B O 1
ATOM 6510 N N . ILE B 1 329 ? 18.203 11.609 22.047 1 97.19 329 ILE B N 1
ATOM 6511 C CA . ILE B 1 329 ? 18.219 11.859 20.609 1 97.19 329 ILE B CA 1
ATOM 6512 C C . ILE B 1 329 ? 18.656 10.602 19.875 1 97.19 329 ILE B C 1
ATOM 6514 O O . ILE B 1 329 ? 19.766 10.102 20.078 1 97.19 329 ILE B O 1
ATOM 6518 N N . PHE B 1 330 ? 17.797 10.047 19.094 1 97.75 330 PHE B N 1
ATOM 6519 C CA . PHE B 1 330 ? 18.109 8.875 18.281 1 97.75 330 PHE B CA 1
ATOM 6520 C C . PHE B 1 330 ? 18.594 9.289 16.891 1 97.75 330 PHE B C 1
ATOM 6522 O O . PHE B 1 330 ? 17.844 9.922 16.141 1 97.75 330 PHE B O 1
ATOM 6529 N N . SER B 1 331 ? 19.797 8.961 16.609 1 97.56 331 SER B N 1
ATOM 6530 C CA . SER B 1 331 ? 20.375 9.391 15.336 1 97.56 331 SER B CA 1
ATOM 6531 C C . SER B 1 331 ? 20.922 8.203 14.547 1 97.56 331 SER B C 1
ATOM 6533 O O . SER B 1 331 ? 21.406 7.23 15.125 1 97.56 331 SER B O 1
ATOM 6535 N N . LEU B 1 332 ? 20.703 8.188 13.297 1 97.69 332 LEU B N 1
ATOM 6536 C CA . LEU B 1 332 ? 21.359 7.305 12.336 1 97.69 332 LEU B CA 1
ATOM 6537 C C . LEU B 1 332 ? 22.266 8.094 11.398 1 97.69 332 LEU B C 1
ATOM 6539 O O . LEU B 1 332 ? 21.797 8.945 10.641 1 97.69 332 LEU B O 1
ATOM 6543 N N . LYS B 1 333 ? 23.547 7.832 11.5 1 97.44 333 LYS B N 1
ATOM 6544 C CA . LYS B 1 333 ? 24.547 8.578 10.742 1 97.44 333 LYS B CA 1
ATOM 6545 C C . LYS B 1 333 ? 25.203 7.699 9.68 1 97.44 333 LYS B C 1
ATOM 6547 O O . LYS B 1 333 ? 25.188 6.473 9.789 1 97.44 333 LYS B O 1
ATOM 6552 N N . ASN B 1 334 ? 25.688 8.352 8.656 1 97.5 334 ASN B N 1
ATOM 6553 C CA . ASN B 1 334 ? 26.391 7.664 7.574 1 97.5 334 ASN B CA 1
ATOM 6554 C C . ASN B 1 334 ? 25.547 6.539 6.988 1 97.5 334 ASN B C 1
ATOM 6556 O O . ASN B 1 334 ? 26 5.398 6.883 1 97.5 334 ASN B O 1
ATOM 6560 N N . ILE B 1 335 ? 24.328 6.879 6.652 1 97.94 335 ILE B N 1
ATOM 6561 C CA . ILE B 1 335 ? 23.375 5.895 6.141 1 97.94 335 ILE B CA 1
ATOM 6562 C C . ILE B 1 335 ? 23.922 5.281 4.848 1 97.94 335 ILE B C 1
ATOM 6564 O O . ILE B 1 335 ? 24.172 5.996 3.873 1 97.94 335 ILE B O 1
ATOM 6568 N N . PHE B 1 336 ? 24.141 3.99 4.805 1 97.56 336 PHE B N 1
ATOM 6569 C CA . PHE B 1 336 ? 24.672 3.211 3.697 1 97.56 336 PHE B CA 1
ATOM 6570 C C . PHE B 1 336 ? 26.047 3.732 3.287 1 97.56 336 PHE B C 1
ATOM 6572 O O . PHE B 1 336 ? 26.406 3.707 2.105 1 97.56 336 PHE B O 1
ATOM 6579 N N . GLY B 1 337 ? 26.766 4.352 4.176 1 96.25 337 GLY B N 1
ATOM 6580 C CA . GLY B 1 337 ? 28.109 4.844 3.922 1 96.25 337 GLY B CA 1
ATOM 6581 C C . GLY B 1 337 ? 28.125 6.23 3.305 1 96.25 337 GLY B C 1
ATOM 6582 O O . GLY B 1 337 ? 29.188 6.715 2.889 1 96.25 337 GLY B O 1
ATOM 6583 N N . SER B 1 338 ? 27.031 6.852 3.223 1 96.56 338 SER B N 1
ATOM 6584 C CA . SER B 1 338 ? 26.938 8.195 2.666 1 96.56 338 SER B CA 1
ATOM 6585 C C . SER B 1 338 ? 27.062 9.258 3.756 1 96.56 338 SER B C 1
ATOM 6587 O O . SER B 1 338 ? 27.297 8.93 4.922 1 96.56 338 SER B O 1
ATOM 6589 N N . ASN B 1 339 ? 26.938 10.531 3.365 1 95.31 339 ASN B N 1
ATOM 6590 C CA . ASN B 1 339 ? 27 11.633 4.32 1 95.31 339 ASN B CA 1
ATOM 6591 C C . ASN B 1 339 ? 25.625 12 4.844 1 95.31 339 ASN B C 1
ATOM 6593 O O . ASN B 1 339 ? 25.469 12.93 5.637 1 95.31 339 ASN B O 1
ATOM 6597 N N . VAL B 1 340 ? 24.656 11.203 4.477 1 95.94 340 VAL B N 1
ATOM 6598 C CA . VAL B 1 340 ? 23.281 11.477 4.875 1 95.94 340 VAL B CA 1
ATOM 6599 C C . VAL B 1 340 ? 23.047 10.969 6.293 1 95.94 340 VAL B C 1
ATOM 6601 O O . VAL B 1 340 ? 23.516 9.883 6.656 1 95.94 340 VAL B O 1
ATOM 6604 N N . SER B 1 341 ? 22.438 11.727 7.164 1 96.5 341 SER B N 1
ATOM 6605 C CA . SER B 1 341 ? 22.078 11.383 8.539 1 96.5 341 SER B CA 1
ATOM 6606 C C . SER B 1 341 ? 20.703 11.914 8.891 1 96.5 341 SER B C 1
ATOM 6608 O O . SER B 1 341 ? 20.156 12.781 8.203 1 96.5 341 SER B O 1
ATOM 6610 N N . SER B 1 342 ? 20.094 11.367 9.82 1 95.62 342 SER B N 1
ATOM 6611 C CA . SER B 1 342 ? 18.812 11.805 10.336 1 95.62 342 SER B CA 1
ATOM 6612 C C . SER B 1 342 ? 18.672 11.5 11.828 1 95.62 342 SER B C 1
ATOM 6614 O O . SER B 1 342 ? 19.375 10.641 12.359 1 95.62 342 SER B O 1
ATOM 6616 N N . SER B 1 343 ? 17.922 12.227 12.516 1 95.69 343 SER B N 1
ATOM 6617 C CA . SER B 1 343 ? 17.766 12.039 13.953 1 95.69 343 SER B CA 1
ATOM 6618 C C . SER B 1 343 ? 16.344 12.336 14.406 1 95.69 343 SER B C 1
ATOM 6620 O O . SER B 1 343 ? 15.57 12.953 13.672 1 95.69 343 SER B O 1
ATOM 6622 N N . TYR B 1 344 ? 15.961 11.859 15.523 1 96.19 344 TYR B N 1
ATOM 6623 C CA . TYR B 1 344 ? 14.688 12.07 16.203 1 96.19 344 TYR B CA 1
ATOM 6624 C C . TYR B 1 344 ? 14.914 12.422 17.672 1 96.19 344 TYR B C 1
ATOM 6626 O O . TYR B 1 344 ? 15.508 11.633 18.422 1 96.19 344 TYR B O 1
ATOM 6634 N N . LYS B 1 345 ? 14.477 13.578 18.047 1 95.62 345 LYS B N 1
ATOM 6635 C CA . LYS B 1 345 ? 14.641 14.062 19.422 1 95.62 345 LYS B CA 1
ATOM 6636 C C . LYS B 1 345 ? 13.414 13.727 20.266 1 95.62 345 LYS B C 1
ATOM 6638 O O . LYS B 1 345 ? 12.539 14.57 20.453 1 95.62 345 LYS B O 1
ATOM 6643 N N . LEU B 1 346 ? 13.375 12.641 20.875 1 95.81 346 LEU B N 1
ATOM 6644 C CA . LEU B 1 346 ? 12.219 12.078 21.578 1 95.81 346 LEU B CA 1
ATOM 6645 C C . LEU B 1 346 ? 11.688 13.055 22.609 1 95.81 346 LEU B C 1
ATOM 6647 O O . LEU B 1 346 ? 10.477 13.305 22.672 1 95.81 346 LEU B O 1
ATOM 6651 N N . LEU B 1 347 ? 12.562 13.664 23.391 1 94.25 347 LEU B N 1
ATOM 6652 C CA . LEU B 1 347 ? 12.133 14.469 24.531 1 94.25 347 LEU B CA 1
ATOM 6653 C C . LEU B 1 347 ? 11.797 15.891 24.109 1 94.25 347 LEU B C 1
ATOM 6655 O O . LEU B 1 347 ? 10.938 16.531 24.703 1 94.25 347 LEU B O 1
ATOM 6659 N N . TYR B 1 348 ? 12.445 16.328 23.109 1 91.5 348 TYR B N 1
ATOM 6660 C CA . TYR B 1 348 ? 12.281 17.719 22.703 1 91.5 348 TYR B CA 1
ATOM 6661 C C . TYR B 1 348 ? 11.062 17.875 21.797 1 91.5 348 TYR B C 1
ATOM 6663 O O . TYR B 1 348 ? 10.359 18.891 21.875 1 91.5 348 TYR B O 1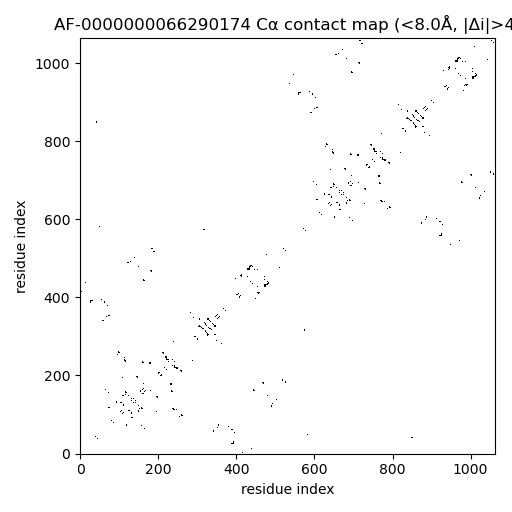
ATOM 6671 N N . VAL B 1 349 ? 10.828 16.906 20.859 1 91.69 349 VAL B N 1
ATOM 6672 C CA . VAL B 1 349 ? 9.648 16.953 20 1 91.69 349 VAL B CA 1
ATOM 6673 C C . VAL B 1 349 ? 8.383 16.984 20.859 1 91.69 349 VAL B C 1
ATOM 6675 O O . VAL B 1 349 ? 8.25 16.219 21.812 1 91.69 349 VAL B O 1
ATOM 6678 N N . PRO B 1 350 ? 7.582 17.953 20.578 1 90.62 350 PRO B N 1
ATOM 6679 C CA . PRO B 1 350 ? 6.391 18.078 21.422 1 90.62 350 PRO B CA 1
ATOM 6680 C C . PRO B 1 350 ? 5.367 16.969 21.172 1 90.62 350 PRO B C 1
ATOM 6682 O O . PRO B 1 350 ? 4.262 17.25 20.703 1 90.62 350 PRO B O 1
ATOM 6685 N N . ALA B 1 351 ? 5.691 15.789 21.484 1 92.62 351 ALA B N 1
ATOM 6686 C CA . ALA B 1 351 ? 4.855 14.602 21.359 1 92.62 351 ALA B CA 1
ATOM 6687 C C . ALA B 1 351 ? 4.707 13.906 22.719 1 92.62 351 ALA B C 1
ATOM 6689 O O . ALA B 1 351 ? 3.689 14.062 23.391 1 92.62 351 ALA B O 1
ATOM 6690 N N . LEU B 1 352 ? 5.84 13.312 23.156 1 93.06 352 LEU B N 1
ATOM 6691 C CA . LEU B 1 352 ? 5.809 12.688 24.484 1 93.06 352 LEU B CA 1
ATOM 6692 C C . LEU B 1 352 ? 5.527 13.727 25.562 1 93.06 352 LEU B C 1
ATOM 6694 O O . LEU B 1 352 ? 4.598 13.562 26.359 1 93.06 352 LEU B O 1
ATOM 6698 N N . ILE B 1 353 ? 6.348 14.75 25.531 1 91.75 353 ILE B N 1
ATOM 6699 C CA . ILE B 1 353 ? 6.133 15.945 26.344 1 91.75 353 ILE B CA 1
ATOM 6700 C C . ILE B 1 353 ? 5.727 17.109 25.453 1 91.75 353 ILE B C 1
ATOM 6702 O O . ILE B 1 353 ? 6.52 17.578 24.625 1 91.75 353 ILE B O 1
ATOM 6706 N N . PRO B 1 354 ? 4.594 17.516 25.484 1 91.56 354 PRO B N 1
ATOM 6707 C CA . PRO B 1 354 ? 3.684 17.469 26.625 1 91.56 354 PRO B CA 1
ATOM 6708 C C . PRO B 1 354 ? 2.484 16.547 26.391 1 91.56 354 PRO B C 1
ATOM 6710 O O . PRO B 1 354 ? 1.807 16.156 27.344 1 91.56 354 PRO B O 1
ATOM 6713 N N . PHE B 1 355 ? 2.152 16.109 25.203 1 93.19 355 PHE B N 1
ATOM 6714 C CA . PHE B 1 355 ? 0.852 15.555 24.859 1 93.19 355 PHE B CA 1
ATOM 6715 C C . PHE B 1 355 ? 0.616 14.227 25.578 1 93.19 355 PHE B C 1
ATOM 6717 O O . PHE B 1 355 ? -0.333 14.102 26.359 1 93.19 355 PHE B O 1
ATOM 6724 N N . VAL B 1 356 ? 1.518 13.312 25.438 1 95.5 356 VAL B N 1
ATOM 6725 C CA . VAL B 1 356 ? 1.316 11.977 25.969 1 95.5 356 VAL B CA 1
ATOM 6726 C C . VAL B 1 356 ? 1.308 12.023 27.5 1 95.5 356 VAL B C 1
ATOM 6728 O O . VAL B 1 356 ? 0.44 11.422 28.141 1 95.5 356 VAL B O 1
ATOM 6731 N N . ILE B 1 357 ? 2.195 12.773 28.062 1 95.94 357 ILE B N 1
ATOM 6732 C CA . ILE B 1 357 ? 2.305 12.859 29.516 1 95.94 357 ILE B CA 1
ATOM 6733 C C . ILE B 1 357 ? 1.054 13.523 30.094 1 95.94 357 ILE B C 1
ATOM 6735 O O . ILE B 1 357 ? 0.545 13.117 31.141 1 95.94 357 ILE B O 1
ATOM 6739 N N . THR B 1 358 ? 0.628 14.578 29.438 1 96 358 THR B N 1
ATOM 6740 C CA . THR B 1 358 ? -0.588 15.25 29.875 1 96 358 THR B CA 1
ATOM 6741 C C . THR B 1 358 ? -1.758 14.273 29.938 1 96 358 THR B C 1
ATOM 6743 O O . THR B 1 358 ? -2.496 14.234 30.922 1 96 358 THR B O 1
ATOM 6746 N N . VAL B 1 359 ? -1.92 13.508 28.891 1 95.94 359 VAL B N 1
ATOM 6747 C CA . VAL B 1 359 ? -3.018 12.547 28.828 1 95.94 359 VAL B CA 1
ATOM 6748 C C . VAL B 1 359 ? -2.832 11.477 29.906 1 95.94 359 VAL B C 1
ATOM 6750 O O . VAL B 1 359 ? -3.795 11.07 30.562 1 95.94 359 VAL B O 1
ATOM 6753 N N . LEU B 1 360 ? -1.604 11.039 30.156 1 96.38 360 LEU B N 1
ATOM 6754 C CA . LEU B 1 360 ? -1.32 10.016 31.156 1 96.38 360 LEU B CA 1
ATOM 6755 C C . LEU B 1 360 ? -1.666 10.516 32.562 1 96.38 360 LEU B C 1
ATOM 6757 O O . LEU B 1 360 ? -2.154 9.75 33.375 1 96.38 360 LEU B O 1
ATOM 6761 N N . ILE B 1 361 ? -1.444 11.773 32.781 1 96.44 361 ILE B N 1
ATOM 6762 C CA . ILE B 1 361 ? -1.752 12.367 34.094 1 96.44 361 ILE B CA 1
ATOM 6763 C C . ILE B 1 361 ? -3.26 12.578 34.219 1 96.44 361 ILE B C 1
ATOM 6765 O O . ILE B 1 361 ? -3.83 12.398 35.281 1 96.44 361 ILE B O 1
ATOM 6769 N N . ALA B 1 362 ? -3.896 12.938 33.125 1 96.19 362 ALA B N 1
ATOM 6770 C CA . ALA B 1 362 ? -5.312 13.289 33.156 1 96.19 362 ALA B CA 1
ATOM 6771 C C . ALA B 1 362 ? -6.188 12.047 33.281 1 96.19 362 ALA B C 1
ATOM 6773 O O . ALA B 1 362 ? -7.309 12.109 33.781 1 96.19 362 ALA B O 1
ATOM 6774 N N . ILE B 1 363 ? -5.727 10.93 32.875 1 95.94 363 ILE B N 1
ATOM 6775 C CA . ILE B 1 363 ? -6.5 9.688 32.844 1 95.94 363 ILE B CA 1
ATOM 6776 C C . ILE B 1 363 ? -6.988 9.352 34.25 1 95.94 363 ILE B C 1
ATOM 6778 O O . ILE B 1 363 ? -8.188 9.164 34.469 1 95.94 363 ILE B O 1
ATOM 6782 N N . PRO B 1 364 ? -6.105 9.258 35.281 1 95.06 364 PRO B N 1
ATOM 6783 C CA . PRO B 1 364 ? -6.594 8.969 36.625 1 95.06 364 PRO B CA 1
ATOM 6784 C C . PRO B 1 364 ? -7.434 10.102 37.188 1 95.06 364 PRO B C 1
ATOM 6786 O O . PRO B 1 364 ? -8.359 9.859 37.969 1 95.06 364 PRO B O 1
ATOM 6789 N N . PHE B 1 365 ? -7.137 11.297 36.812 1 94.38 365 PHE B N 1
ATOM 6790 C CA . PHE B 1 365 ? -7.855 12.469 37.312 1 94.38 365 PHE B CA 1
ATOM 6791 C C . PHE B 1 365 ? -9.312 12.43 36.844 1 94.38 365 PHE B C 1
ATOM 6793 O O . PHE B 1 365 ? -10.203 12.852 37.594 1 94.38 365 PHE B O 1
ATOM 6800 N N . PHE B 1 366 ? -9.578 11.938 35.625 1 95.94 366 PHE B N 1
ATOM 6801 C CA . PHE B 1 366 ? -10.93 11.859 35.062 1 95.94 366 PHE B CA 1
ATOM 6802 C C . PHE B 1 366 ? -11.531 10.477 35.312 1 95.94 366 PHE B C 1
ATOM 6804 O O . PHE B 1 366 ? -12.648 10.195 34.875 1 95.94 366 PHE B O 1
ATOM 6811 N N . LYS B 1 367 ? -10.758 9.539 35.969 1 95.88 367 LYS B N 1
ATOM 6812 C CA . LYS B 1 367 ? -11.195 8.195 36.312 1 95.88 367 LYS B CA 1
ATOM 6813 C C . LYS B 1 367 ? -11.703 7.438 35.094 1 95.88 367 LYS B C 1
ATOM 6815 O O . LYS B 1 367 ? -12.805 6.891 35.094 1 95.88 367 LYS B O 1
ATOM 6820 N N . ILE B 1 368 ? -10.852 7.496 34.125 1 96.06 368 ILE B N 1
ATOM 6821 C CA . ILE B 1 368 ? -11.211 6.832 32.875 1 96.06 368 ILE B CA 1
ATOM 6822 C C . ILE B 1 368 ? -11.016 5.324 33 1 96.06 368 ILE B C 1
ATOM 6824 O O . ILE B 1 368 ? -10.016 4.871 33.562 1 96.06 368 ILE B O 1
ATOM 6828 N N . SER B 1 369 ? -11.875 4.438 32.562 1 96.38 369 SER B N 1
ATOM 6829 C CA . SER B 1 369 ? -11.805 2.982 32.625 1 96.38 369 SER B CA 1
ATOM 6830 C C . SER B 1 369 ? -10.719 2.432 31.719 1 96.38 369 SER B C 1
ATOM 6832 O O . SER B 1 369 ? -10.305 3.096 30.766 1 96.38 369 SER B O 1
ATOM 6834 N N . SER B 1 370 ? -10.242 1.212 32.031 1 96.19 370 SER B N 1
ATOM 6835 C CA . SER B 1 370 ? -9.195 0.57 31.234 1 96.19 370 SER B CA 1
ATOM 6836 C C . SER B 1 370 ? -9.656 0.33 29.812 1 96.19 370 SER B C 1
ATOM 6838 O O . SER B 1 370 ? -8.859 0.428 28.875 1 96.19 370 SER B O 1
ATOM 6840 N N . SER B 1 371 ? -10.867 0.015 29.641 1 96.12 371 SER B N 1
ATOM 6841 C CA . SER B 1 371 ? -11.422 -0.202 28.312 1 96.12 371 SER B CA 1
ATOM 6842 C C . SER B 1 371 ? -11.406 1.084 27.484 1 96.12 371 SER B C 1
ATOM 6844 O O . SER B 1 371 ? -11.062 1.067 26.312 1 96.12 371 SER B O 1
ATOM 6846 N N . ASN B 1 372 ? -11.727 2.133 28.172 1 96.25 372 ASN B N 1
ATOM 6847 C CA . ASN B 1 372 ? -11.734 3.424 27.484 1 96.25 372 ASN B CA 1
ATOM 6848 C C . ASN B 1 372 ? -10.32 3.887 27.156 1 96.25 372 ASN B C 1
ATOM 6850 O O . ASN B 1 372 ? -10.102 4.535 26.125 1 96.25 372 ASN B O 1
ATOM 6854 N N . VAL B 1 373 ? -9.492 3.555 28.031 1 97.12 373 VAL B N 1
ATOM 6855 C CA . VAL B 1 373 ? -8.102 3.908 27.781 1 97.12 373 VAL B CA 1
ATOM 6856 C C . VAL B 1 373 ? -7.605 3.172 26.531 1 97.12 373 VAL B C 1
ATOM 6858 O O . VAL B 1 373 ? -6.945 3.762 25.672 1 97.12 373 VAL B O 1
ATOM 6861 N N . LYS B 1 374 ? -7.855 1.903 26.5 1 96.56 374 LYS B N 1
ATOM 6862 C CA . LYS B 1 374 ? -7.492 1.124 25.312 1 96.56 374 LYS B CA 1
ATOM 6863 C C . LYS B 1 374 ? -8.133 1.698 24.062 1 96.56 374 LYS B C 1
ATOM 6865 O O . LYS B 1 374 ? -7.504 1.762 23 1 96.56 374 LYS B O 1
ATOM 6870 N N . GLN B 1 375 ? -9.289 2.082 24.156 1 95.69 375 GLN B N 1
ATOM 6871 C CA . GLN B 1 375 ? -10 2.67 23.031 1 95.69 375 GLN B CA 1
ATOM 6872 C C . GLN B 1 375 ? -9.344 3.967 22.578 1 95.69 375 GLN B C 1
ATOM 6874 O O . GLN B 1 375 ? -9.219 4.223 21.375 1 95.69 375 GLN B O 1
ATOM 6879 N N . ILE B 1 376 ? -8.969 4.73 23.5 1 95.94 376 ILE B N 1
ATOM 6880 C CA . ILE B 1 376 ? -8.289 5.988 23.203 1 95.94 376 ILE B CA 1
ATOM 6881 C C . ILE B 1 376 ? -7.004 5.707 22.438 1 95.94 376 ILE B C 1
ATOM 6883 O O . ILE B 1 376 ? -6.742 6.324 21.391 1 95.94 376 ILE B O 1
ATOM 6887 N N . LEU B 1 377 ? -6.305 4.781 22.906 1 96.5 377 LEU B N 1
ATOM 6888 C CA . LEU B 1 377 ? -5.016 4.461 22.297 1 96.5 377 LEU B CA 1
ATOM 6889 C C . LEU B 1 377 ? -5.203 3.865 20.906 1 96.5 377 LEU B C 1
ATOM 6891 O O . LEU B 1 377 ? -4.559 4.297 19.938 1 96.5 377 LEU B O 1
ATOM 6895 N N . VAL B 1 378 ? -6.082 2.949 20.781 1 95.25 378 VAL B N 1
ATOM 6896 C CA . VAL B 1 378 ? -6.285 2.232 19.516 1 95.25 378 VAL B CA 1
ATOM 6897 C C . VAL B 1 378 ? -6.863 3.18 18.469 1 95.25 378 VAL B C 1
ATOM 6899 O O . VAL B 1 378 ? -6.418 3.186 17.328 1 95.25 378 VAL B O 1
ATOM 6902 N N . SER B 1 379 ? -7.758 3.92 18.859 1 93.69 379 SER B N 1
ATOM 6903 C CA . SER B 1 379 ? -8.367 4.859 17.922 1 93.69 379 SER B CA 1
ATOM 6904 C C . SER B 1 379 ? -7.359 5.914 17.469 1 93.69 379 SER B C 1
ATOM 6906 O O . SER B 1 379 ? -7.383 6.348 16.328 1 93.69 379 SER B O 1
ATOM 6908 N N . SER B 1 380 ? -6.543 6.316 18.375 1 94.25 380 SER B N 1
ATOM 6909 C CA . SER B 1 380 ? -5.52 7.297 18.031 1 94.25 380 SER B CA 1
ATOM 6910 C C . SER B 1 380 ? -4.516 6.719 17.031 1 94.25 380 SER B C 1
ATOM 6912 O O . SER B 1 380 ? -4.117 7.391 16.078 1 94.25 380 SER B O 1
ATOM 6914 N N . LEU B 1 381 ? -4.141 5.543 17.25 1 95.12 381 LEU B N 1
ATOM 6915 C CA . LEU B 1 381 ? -3.209 4.887 16.344 1 95.12 381 LEU B CA 1
ATOM 6916 C C . LEU B 1 381 ? -3.834 4.703 14.961 1 95.12 381 LEU B C 1
ATOM 6918 O O . LEU B 1 381 ? -3.178 4.938 13.945 1 95.12 381 LEU B O 1
ATOM 6922 N N . GLN B 1 382 ? -5.043 4.316 14.922 1 93.25 382 GLN B N 1
ATOM 6923 C CA . GLN B 1 382 ? -5.742 4.105 13.656 1 93.25 382 GLN B CA 1
ATOM 6924 C C . GLN B 1 382 ? -5.883 5.414 12.883 1 93.25 382 GLN B C 1
ATOM 6926 O O . GLN B 1 382 ? -5.727 5.434 11.656 1 93.25 382 GLN B O 1
ATOM 6931 N N . GLN B 1 383 ? -6.09 6.434 13.602 1 90.06 383 GLN B N 1
ATOM 6932 C CA . GLN B 1 383 ? -6.301 7.727 12.953 1 90.06 383 GLN B CA 1
ATOM 6933 C C . GLN B 1 383 ? -4.98 8.305 12.453 1 90.06 383 GLN B C 1
ATOM 6935 O O . GLN B 1 383 ? -4.977 9.195 11.602 1 90.06 383 GLN B O 1
ATOM 6940 N N . SER B 1 384 ? -3.924 7.805 12.977 1 93.44 384 SER B N 1
ATOM 6941 C CA . SER B 1 384 ? -2.617 8.336 12.602 1 93.44 384 SER B CA 1
ATOM 6942 C C . SER B 1 384 ? -2.062 7.629 11.375 1 93.44 384 SER B C 1
ATOM 6944 O O . SER B 1 384 ? -1.062 8.062 10.797 1 93.44 384 SER B O 1
ATOM 6946 N N . LYS B 1 385 ? -2.701 6.629 10.875 1 93.88 385 LYS B N 1
ATOM 6947 C CA . LYS B 1 385 ? -2.172 5.793 9.797 1 93.88 385 LYS B CA 1
ATOM 6948 C C . LYS B 1 385 ? -2.047 6.578 8.5 1 93.88 385 LYS B C 1
ATOM 6950 O O . LYS B 1 385 ? -0.977 6.617 7.891 1 93.88 385 LYS B O 1
ATOM 6955 N N . ASN B 1 386 ? -3.094 7.23 8.008 1 89.69 386 ASN B N 1
ATOM 6956 C CA . ASN B 1 386 ? -3.09 7.93 6.727 1 89.69 386 ASN B CA 1
ATOM 6957 C C . ASN B 1 386 ? -2.133 9.117 6.742 1 89.69 386 ASN B C 1
ATOM 6959 O O . ASN B 1 386 ? -1.35 9.305 5.809 1 89.69 386 ASN B O 1
ATOM 6963 N N . PRO B 1 387 ? -2.158 9.844 7.836 1 87.88 387 PRO B N 1
ATOM 6964 C CA . PRO B 1 387 ? -1.16 10.914 7.922 1 87.88 387 PRO B CA 1
ATOM 6965 C C . PRO B 1 387 ? 0.272 10.383 7.859 1 87.88 387 PRO B C 1
ATOM 6967 O O . PRO B 1 387 ? 1.145 11.031 7.27 1 87.88 387 PRO B O 1
ATOM 6970 N N . PHE B 1 388 ? 0.474 9.289 8.445 1 94.44 388 PHE B N 1
ATOM 6971 C CA . PHE B 1 388 ? 1.798 8.68 8.43 1 94.44 388 PHE B CA 1
ATOM 6972 C C . PHE B 1 388 ? 2.246 8.391 7.004 1 94.44 388 PHE B C 1
ATOM 6974 O O . PHE B 1 388 ? 3.352 8.766 6.609 1 94.44 388 PHE B O 1
ATOM 6981 N N . ILE B 1 389 ? 1.447 7.793 6.223 1 93.12 389 ILE B N 1
ATOM 6982 C CA . ILE B 1 389 ? 1.771 7.422 4.848 1 93.12 389 ILE B CA 1
ATOM 6983 C C . ILE B 1 389 ? 1.977 8.68 4.008 1 93.12 389 ILE B C 1
ATOM 6985 O O . ILE B 1 389 ? 2.91 8.75 3.205 1 93.12 389 ILE B O 1
ATOM 6989 N N . ALA B 1 390 ? 1.139 9.609 4.207 1 88.88 390 ALA B N 1
ATOM 6990 C CA . ALA B 1 390 ? 1.25 10.867 3.477 1 88.88 390 ALA B CA 1
ATOM 6991 C C . ALA B 1 390 ? 2.584 11.555 3.764 1 88.88 390 ALA B C 1
ATOM 6993 O O . ALA B 1 390 ? 3.24 12.055 2.848 1 88.88 390 ALA B O 1
ATOM 6994 N N . LEU B 1 391 ? 2.934 11.539 5.008 1 91.06 391 LEU B N 1
ATOM 6995 C CA . LEU B 1 391 ? 4.156 12.219 5.422 1 91.06 391 LEU B CA 1
ATOM 6996 C C . LEU B 1 391 ? 5.387 11.5 4.875 1 91.06 391 LEU B C 1
ATOM 6998 O O . LEU B 1 391 ? 6.379 12.141 4.516 1 91.06 391 LEU B O 1
ATOM 7002 N N . ILE B 1 392 ? 5.344 10.203 4.816 1 95.5 392 ILE B N 1
ATOM 7003 C CA . ILE B 1 392 ? 6.445 9.461 4.207 1 95.5 392 ILE B CA 1
ATOM 7004 C C . ILE B 1 392 ? 6.625 9.906 2.758 1 95.5 392 ILE B C 1
ATOM 7006 O O . ILE B 1 392 ? 7.738 10.219 2.332 1 95.5 392 ILE B O 1
ATOM 7010 N N . GLY B 1 393 ? 5.555 9.883 2.021 1 94.44 393 GLY B N 1
ATOM 7011 C CA . GLY B 1 393 ? 5.613 10.312 0.634 1 94.44 393 GLY B CA 1
ATOM 7012 C C . GLY B 1 393 ? 6.129 11.727 0.47 1 94.44 393 GLY B C 1
ATOM 7013 O O . GLY B 1 393 ? 6.984 11.992 -0.378 1 94.44 393 GLY B O 1
ATOM 7014 N N . ALA B 1 394 ? 5.633 12.578 1.302 1 90.75 394 ALA B N 1
ATOM 7015 C CA . ALA B 1 394 ? 5.996 13.992 1.217 1 90.75 394 ALA B CA 1
ATOM 7016 C C . ALA B 1 394 ? 7.484 14.188 1.5 1 90.75 394 ALA B C 1
ATOM 7018 O O . ALA B 1 394 ? 8.18 14.883 0.75 1 90.75 394 ALA B O 1
ATOM 7019 N N . LEU B 1 395 ? 7.965 13.586 2.574 1 94.31 395 LEU B N 1
ATOM 7020 C CA . LEU B 1 395 ? 9.344 13.805 2.998 1 94.31 395 LEU B CA 1
ATOM 7021 C C . LEU B 1 395 ? 10.32 13.133 2.041 1 94.31 395 LEU B C 1
ATOM 7023 O O . LEU B 1 395 ? 11.406 13.656 1.787 1 94.31 395 LEU B O 1
ATOM 7027 N N . VAL B 1 396 ? 9.945 11.977 1.517 1 96.38 396 VAL B N 1
ATOM 7028 C CA . VAL B 1 396 ? 10.797 11.336 0.521 1 96.38 396 VAL B CA 1
ATOM 7029 C C . VAL B 1 396 ? 10.891 12.211 -0.725 1 96.38 396 VAL B C 1
ATOM 7031 O O . VAL B 1 396 ? 11.977 12.43 -1.259 1 96.38 396 VAL B O 1
ATOM 7034 N N . MET B 1 397 ? 9.773 12.703 -1.179 1 94.12 397 MET B N 1
ATOM 7035 C CA . MET B 1 397 ? 9.742 13.562 -2.359 1 94.12 397 MET B CA 1
ATOM 7036 C C . MET B 1 397 ? 10.617 14.797 -2.154 1 94.12 397 MET B C 1
ATOM 7038 O O . MET B 1 397 ? 11.477 15.102 -2.98 1 94.12 397 MET B O 1
ATOM 7042 N N . VAL B 1 398 ? 10.477 15.438 -1.021 1 91.75 398 VAL B N 1
ATOM 7043 C CA . VAL B 1 398 ? 11.172 16.688 -0.756 1 91.75 398 VAL B CA 1
ATOM 7044 C C . VAL B 1 398 ? 12.672 16.438 -0.615 1 91.75 398 VAL B C 1
ATOM 7046 O O . VAL B 1 398 ? 13.484 17.156 -1.184 1 91.75 398 VAL B O 1
ATOM 7049 N N . ASN B 1 399 ? 13.047 15.391 0.162 1 94.31 399 ASN B N 1
ATOM 7050 C CA . ASN B 1 399 ? 14.461 15.07 0.337 1 94.31 399 ASN B CA 1
ATOM 7051 C C . ASN B 1 399 ? 15.148 14.805 -1 1 94.31 399 ASN B C 1
ATOM 7053 O O . ASN B 1 399 ? 16.281 15.258 -1.223 1 94.31 399 ASN B O 1
ATOM 7057 N N . LEU B 1 400 ? 14.43 14.125 -1.811 1 96.44 400 LEU B N 1
ATOM 7058 C CA . LEU B 1 400 ? 15.023 13.797 -3.102 1 96.44 400 LEU B CA 1
ATOM 7059 C C . LEU B 1 400 ? 15.117 15.031 -3.988 1 96.44 400 LEU B C 1
ATOM 7061 O O . LEU B 1 400 ? 16.078 15.203 -4.734 1 96.44 400 LEU B O 1
ATOM 7065 N N . MET B 1 401 ? 14.148 15.898 -3.918 1 95.06 401 MET B N 1
ATOM 7066 C CA . MET B 1 401 ? 14.148 17.094 -4.754 1 95.06 401 MET B CA 1
ATOM 7067 C C . MET B 1 401 ? 15.25 18.062 -4.328 1 95.06 401 MET B C 1
ATOM 7069 O O . MET B 1 401 ? 15.633 18.953 -5.086 1 95.06 401 MET B O 1
ATOM 7073 N N . LEU B 1 402 ? 15.805 17.844 -3.166 1 93.88 402 LEU B N 1
ATOM 7074 C CA . LEU B 1 402 ? 16.875 18.688 -2.643 1 93.88 402 LEU B CA 1
ATOM 7075 C C . LEU B 1 402 ? 18.234 18.125 -3.039 1 93.88 402 LEU B C 1
ATOM 7077 O O . LEU B 1 402 ? 19.25 18.828 -2.918 1 93.88 402 LEU B O 1
ATOM 7081 N N . VAL B 1 403 ? 18.281 16.938 -3.52 1 94.94 403 VAL B N 1
ATOM 7082 C CA . VAL B 1 403 ? 19.531 16.266 -3.889 1 94.94 403 VAL B CA 1
ATOM 7083 C C . VAL B 1 403 ? 20.094 16.922 -5.148 1 94.94 403 VAL B C 1
ATOM 7085 O O . VAL B 1 403 ? 19.359 17.25 -6.078 1 94.94 403 VAL B O 1
ATOM 7088 N N . GLY B 1 404 ? 21.422 17.188 -5.16 1 93.81 404 GLY B N 1
ATOM 7089 C CA . GLY B 1 404 ? 22.109 17.672 -6.355 1 93.81 404 GLY B CA 1
ATOM 7090 C C . GLY B 1 404 ? 22.703 19.047 -6.176 1 93.81 404 GLY B C 1
ATOM 7091 O O . GLY B 1 404 ? 23.25 19.625 -7.129 1 93.81 404 GLY B O 1
ATOM 7092 N N . GLY B 1 405 ? 22.641 19.594 -4.945 1 88.44 405 GLY B N 1
ATOM 7093 C CA . GLY B 1 405 ? 23.219 20.891 -4.688 1 88.44 405 GLY B CA 1
ATOM 7094 C C . GLY B 1 405 ? 22.641 21.984 -5.57 1 88.44 405 GLY B C 1
ATOM 7095 O O . GLY B 1 405 ? 21.422 22.156 -5.637 1 88.44 405 GLY B O 1
ATOM 7096 N N . GLU B 1 406 ? 23.438 22.578 -6.359 1 89.44 406 GLU B N 1
ATOM 7097 C CA . GLU B 1 406 ? 23.031 23.672 -7.227 1 89.44 406 GLU B CA 1
ATOM 7098 C C . GLU B 1 406 ? 22.234 23.156 -8.43 1 89.44 406 GLU B C 1
ATOM 7100 O O . GLU B 1 406 ? 21.562 23.938 -9.109 1 89.44 406 GLU B O 1
ATOM 7105 N N . HIS B 1 407 ? 22.328 21.922 -8.609 1 92.56 407 HIS B N 1
ATOM 7106 C CA . HIS B 1 407 ? 21.625 21.344 -9.742 1 92.56 407 HIS B CA 1
ATOM 7107 C C . HIS B 1 407 ? 20.406 20.547 -9.289 1 92.56 407 HIS B C 1
ATOM 7109 O O . HIS B 1 407 ? 19.844 19.766 -10.055 1 92.56 407 HIS B O 1
ATOM 7115 N N . SER B 1 408 ? 20.047 20.781 -8.055 1 94.94 408 SER B N 1
ATOM 7116 C CA . SER B 1 408 ? 18.875 20.078 -7.547 1 94.94 408 SER B CA 1
ATOM 7117 C C . SER B 1 408 ? 17.609 20.578 -8.234 1 94.94 408 SER B C 1
ATOM 7119 O O . SER B 1 408 ? 17.594 21.656 -8.828 1 94.94 408 SER B O 1
ATOM 7121 N N . MET B 1 409 ? 16.625 19.734 -8.203 1 95.19 409 MET B N 1
ATOM 7122 C CA . MET B 1 409 ? 15.336 20.062 -8.812 1 95.19 409 MET B CA 1
ATOM 7123 C C . MET B 1 409 ? 14.773 21.359 -8.234 1 95.19 409 MET B C 1
ATOM 7125 O O . MET B 1 409 ? 14.266 22.203 -8.977 1 95.19 409 MET B O 1
ATOM 7129 N N . VAL B 1 410 ? 14.945 21.562 -6.961 1 92.5 410 VAL B N 1
ATOM 7130 C CA . VAL B 1 410 ? 14.406 22.734 -6.27 1 92.5 410 VAL B CA 1
ATOM 7131 C C . VAL B 1 410 ? 15.141 23.984 -6.723 1 92.5 410 VAL B C 1
ATOM 7133 O O . VAL B 1 410 ? 14.523 25.047 -6.914 1 92.5 410 VAL B O 1
ATOM 7136 N N . LYS B 1 411 ? 16.406 23.875 -6.84 1 92.5 411 LYS B N 1
ATOM 7137 C CA . LYS B 1 411 ? 17.203 25.016 -7.285 1 92.5 411 LYS B CA 1
ATOM 7138 C C . LYS B 1 411 ? 16.875 25.375 -8.734 1 92.5 411 LYS B C 1
ATOM 7140 O O . LYS B 1 411 ? 16.828 26.562 -9.078 1 92.5 411 LYS B O 1
ATOM 7145 N N . ILE B 1 412 ? 16.641 24.406 -9.531 1 95.06 412 ILE B N 1
ATOM 7146 C CA . ILE B 1 412 ? 16.281 24.641 -10.93 1 95.06 412 ILE B CA 1
ATOM 7147 C C . ILE B 1 412 ? 14.953 25.375 -11 1 95.06 412 ILE B C 1
ATOM 7149 O O . ILE B 1 412 ? 14.828 26.375 -11.719 1 95.06 412 ILE B O 1
ATOM 7153 N N . ILE B 1 413 ? 14.016 25.016 -10.258 1 93.44 413 ILE B N 1
ATOM 7154 C CA . ILE B 1 413 ? 12.703 25.656 -10.242 1 93.44 413 ILE B CA 1
ATOM 7155 C C . ILE B 1 413 ? 12.828 27.078 -9.711 1 93.44 413 ILE B C 1
ATOM 7157 O O . ILE B 1 413 ? 12.312 28.031 -10.32 1 93.44 413 ILE B O 1
ATOM 7161 N N . GLY B 1 414 ? 13.508 27.219 -8.602 1 92.19 414 GLY B N 1
ATOM 7162 C CA . GLY B 1 414 ? 13.688 28.516 -7.992 1 92.19 414 GLY B CA 1
ATOM 7163 C C . GLY B 1 414 ? 14.344 29.531 -8.914 1 92.19 414 GLY B C 1
ATOM 7164 O O . GLY B 1 414 ? 13.914 30.688 -8.992 1 92.19 414 GLY B O 1
ATOM 7165 N N . ARG B 1 415 ? 15.336 29.109 -9.617 1 92.69 415 ARG B N 1
ATOM 7166 C CA . ARG B 1 415 ? 16.031 29.984 -10.555 1 92.69 415 ARG B CA 1
ATOM 7167 C C . ARG B 1 415 ? 15.094 30.422 -11.68 1 92.69 415 ARG B C 1
ATOM 7169 O O . ARG B 1 415 ? 15.125 31.578 -12.109 1 92.69 415 ARG B O 1
ATOM 7176 N N . THR B 1 416 ? 14.352 29.516 -12.102 1 91.62 416 THR B N 1
ATOM 7177 C CA . THR B 1 416 ? 13.43 29.844 -13.18 1 91.62 416 THR B CA 1
ATOM 7178 C C . THR B 1 416 ? 12.375 30.844 -12.711 1 91.62 416 THR B C 1
ATOM 7180 O O . THR B 1 416 ? 12.047 31.797 -13.422 1 91.62 416 THR B O 1
ATOM 7183 N N . PHE B 1 417 ? 11.844 30.656 -11.539 1 91.31 417 PHE B N 1
ATOM 7184 C CA . PHE B 1 417 ? 10.867 31.578 -10.984 1 91.31 417 PHE B CA 1
ATOM 7185 C C . PHE B 1 417 ? 11.492 32.969 -10.781 1 91.31 417 PHE B C 1
ATOM 7187 O O . PHE B 1 417 ? 10.844 33.969 -11.031 1 91.31 417 PHE B O 1
ATOM 7194 N N . ALA B 1 418 ? 12.68 32.938 -10.328 1 92.5 418 ALA B N 1
ATOM 7195 C CA . ALA B 1 418 ? 13.398 34.188 -10.133 1 92.5 418 ALA B CA 1
ATOM 7196 C C . ALA B 1 418 ? 13.578 34.938 -11.453 1 92.5 418 ALA B C 1
ATOM 7198 O O . ALA B 1 418 ? 13.43 36.156 -11.508 1 92.5 418 ALA B O 1
ATOM 7199 N N . GLU B 1 419 ? 13.867 34.188 -12.453 1 93 419 GLU B N 1
ATOM 7200 C CA . GLU B 1 419 ? 14.078 34.781 -13.766 1 93 419 GLU B CA 1
ATOM 7201 C C . GLU B 1 419 ? 12.789 35.375 -14.312 1 93 419 GLU B C 1
ATOM 7203 O O . GLU B 1 419 ? 12.812 36.438 -14.945 1 93 419 GLU B O 1
ATOM 7208 N N . ILE B 1 420 ? 11.766 34.781 -14 1 90.88 420 ILE B N 1
ATOM 7209 C CA . ILE B 1 420 ? 10.484 35.188 -14.578 1 90.88 420 ILE B CA 1
ATOM 7210 C C . ILE B 1 420 ? 9.914 36.344 -13.781 1 90.88 420 ILE B C 1
ATOM 7212 O O . ILE B 1 420 ? 9.383 37.312 -14.359 1 90.88 420 ILE B O 1
ATOM 7216 N N . SER B 1 421 ? 9.992 36.312 -12.453 1 91.56 421 SER B N 1
ATOM 7217 C CA . SER B 1 421 ? 9.25 37.25 -11.625 1 91.56 421 SER B CA 1
ATOM 7218 C C . SER B 1 421 ? 10.18 38.312 -11.016 1 91.56 421 SER B C 1
ATOM 7220 O O . SER B 1 421 ? 9.734 39.406 -10.648 1 91.56 421 SER B O 1
ATOM 7222 N N . GLY B 1 422 ? 11.453 37.938 -10.828 1 91.75 422 GLY B N 1
ATOM 7223 C CA . GLY B 1 422 ? 12.375 38.844 -10.156 1 91.75 422 GLY B CA 1
ATOM 7224 C C . GLY B 1 422 ? 11.891 39.281 -8.789 1 91.75 422 GLY B C 1
ATOM 7225 O O . GLY B 1 422 ? 11.477 38.438 -7.973 1 91.75 422 GLY B O 1
ATOM 7226 N N . SER B 1 423 ? 11.844 40.594 -8.602 1 87.81 423 SER B N 1
ATOM 7227 C CA . SER B 1 423 ? 11.453 41.156 -7.309 1 87.81 423 SER B CA 1
ATOM 7228 C C . SER B 1 423 ? 9.945 41.094 -7.105 1 87.81 423 SER B C 1
ATOM 7230 O O . SER B 1 423 ? 9.461 41.188 -5.977 1 87.81 423 SER B O 1
ATOM 7232 N N . ASN B 1 424 ? 9.234 40.906 -8.086 1 93.56 424 ASN B N 1
ATOM 7233 C CA . ASN B 1 424 ? 7.785 40.812 -7.996 1 93.56 424 ASN B CA 1
ATOM 7234 C C . ASN B 1 424 ? 7.328 39.5 -7.375 1 93.56 424 ASN B C 1
ATOM 7236 O O . ASN B 1 424 ? 6.137 39.312 -7.137 1 93.56 424 ASN B O 1
ATOM 7240 N N . TRP B 1 425 ? 8.297 38.688 -7.047 1 95.69 425 TRP B N 1
ATOM 7241 C CA . TRP B 1 425 ? 7.945 37.406 -6.445 1 95.69 425 TRP B CA 1
ATOM 7242 C C . TRP B 1 425 ? 7.25 37.594 -5.102 1 95.69 425 TRP B C 1
ATOM 7244 O O . TRP B 1 425 ? 6.406 36.781 -4.707 1 95.69 425 TRP B O 1
ATOM 7254 N N . THR B 1 426 ? 7.531 38.688 -4.453 1 95.5 426 THR B N 1
ATOM 7255 C CA . THR B 1 426 ? 6.945 39 -3.154 1 95.5 426 THR B CA 1
ATOM 7256 C C . THR B 1 426 ? 5.422 39.062 -3.244 1 95.5 426 THR B C 1
ATOM 7258 O O . THR B 1 426 ? 4.727 38.688 -2.297 1 95.5 426 THR B O 1
ATOM 7261 N N . ILE B 1 427 ? 4.883 39.344 -4.379 1 95.44 427 ILE B N 1
ATOM 7262 C CA . ILE B 1 427 ? 3.443 39.5 -4.59 1 95.44 427 ILE B CA 1
ATOM 7263 C C . ILE B 1 427 ? 2.807 38.094 -4.707 1 95.44 427 ILE B C 1
ATOM 7265 O O . ILE B 1 427 ? 1.675 37.906 -4.262 1 95.44 427 ILE B O 1
ATOM 7269 N N . PHE B 1 428 ? 3.586 37.156 -5.156 1 94.38 428 PHE B N 1
ATOM 7270 C CA . PHE B 1 428 ? 2.998 35.875 -5.535 1 94.38 428 PHE B CA 1
ATOM 7271 C C . PHE B 1 428 ? 3.389 34.781 -4.543 1 94.38 428 PHE B C 1
ATOM 7273 O O . PHE B 1 428 ? 2.779 33.719 -4.52 1 94.38 428 PHE B O 1
ATOM 7280 N N . SER B 1 429 ? 4.359 35.031 -3.752 1 96.69 429 SER B N 1
ATOM 7281 C CA . SER B 1 429 ? 4.957 34.031 -2.877 1 96.69 429 SER B CA 1
ATOM 7282 C C . SER B 1 429 ? 3.904 33.375 -1.998 1 96.69 429 SER B C 1
ATOM 7284 O O . SER B 1 429 ? 3.85 32.125 -1.909 1 96.69 429 SER B O 1
ATOM 7286 N N . SER B 1 430 ? 2.986 34.188 -1.453 1 97.81 430 SER B N 1
ATOM 7287 C CA . SER B 1 430 ? 2.004 33.625 -0.524 1 97.81 430 SER B CA 1
ATOM 7288 C C . SER B 1 430 ? 1.004 32.719 -1.244 1 97.81 430 SER B C 1
ATOM 7290 O O . SER B 1 430 ? 0.487 31.766 -0.661 1 97.81 430 SER B O 1
ATOM 7292 N N . PHE B 1 431 ? 0.762 32.938 -2.455 1 96.12 431 PHE B N 1
ATOM 7293 C CA . PHE B 1 431 ? -0.208 32.156 -3.203 1 96.12 431 PHE B CA 1
ATOM 7294 C C . PHE B 1 431 ? 0.328 30.75 -3.48 1 96.12 431 PHE B C 1
ATOM 7296 O O . PHE B 1 431 ? -0.439 29.781 -3.555 1 96.12 431 PHE B O 1
ATOM 7303 N N . LEU B 1 432 ? 1.625 30.656 -3.605 1 94.62 432 LEU B N 1
ATOM 7304 C CA . LEU B 1 432 ? 2.213 29.328 -3.723 1 94.62 432 LEU B CA 1
ATOM 7305 C C . LEU B 1 432 ? 1.957 28.5 -2.463 1 94.62 432 LEU B C 1
ATOM 7307 O O . LEU B 1 432 ? 1.65 27.312 -2.543 1 94.62 432 LEU B O 1
ATOM 7311 N N . GLY B 1 433 ? 2.084 29.141 -1.35 1 96.25 433 GLY B N 1
ATOM 7312 C CA . GLY B 1 433 ? 1.747 28.484 -0.096 1 96.25 433 GLY B CA 1
ATOM 7313 C C . GLY B 1 433 ? 0.291 28.062 -0.015 1 96.25 433 GLY B C 1
ATOM 7314 O O . GLY B 1 433 ? -0.021 26.969 0.461 1 96.25 433 GLY B O 1
ATOM 7315 N N . ALA B 1 434 ? -0.555 28.891 -0.529 1 96.5 434 ALA B N 1
ATOM 7316 C CA . ALA B 1 434 ? -1.986 28.594 -0.512 1 96.5 434 ALA B CA 1
ATOM 7317 C C . ALA B 1 434 ? -2.309 27.359 -1.359 1 96.5 434 ALA B C 1
ATOM 7319 O O . ALA B 1 434 ? -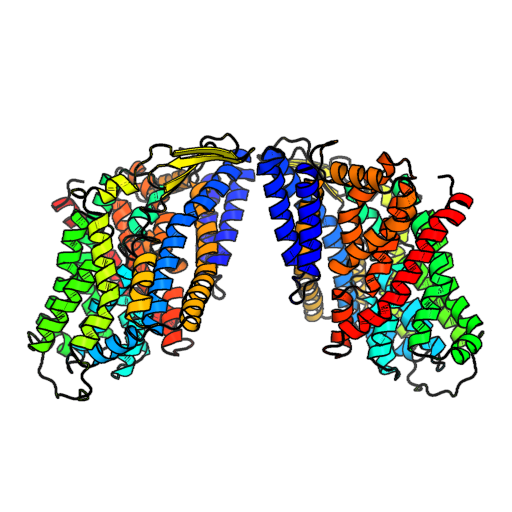3.141 26.547 -0.977 1 96.5 434 ALA B O 1
ATOM 7320 N N . ILE B 1 435 ? -1.65 27.266 -2.406 1 91.94 435 ILE B N 1
ATOM 7321 C CA . ILE B 1 435 ? -1.841 26.109 -3.281 1 91.94 435 ILE B CA 1
ATOM 7322 C C . ILE B 1 435 ? -1.406 24.844 -2.557 1 91.94 435 ILE B C 1
ATOM 7324 O O . ILE B 1 435 ? -2.086 23.812 -2.633 1 91.94 435 ILE B O 1
ATOM 7328 N N . GLY B 1 436 ? -0.314 24.922 -1.931 1 92.31 436 GLY B N 1
ATOM 7329 C CA . GLY B 1 436 ? 0.182 23.781 -1.183 1 92.31 436 GLY B CA 1
ATOM 7330 C C . GLY B 1 436 ? -0.811 23.25 -0.16 1 92.31 436 GLY B C 1
ATOM 7331 O O . GLY B 1 436 ? -1.084 22.062 -0.106 1 92.31 436 GLY B O 1
ATOM 7332 N N . SER B 1 437 ? -1.341 24.172 0.557 1 92.5 437 SER B N 1
ATOM 7333 C CA . SER B 1 437 ? -2.287 23.75 1.588 1 92.5 437 SER B CA 1
ATOM 7334 C C . SER B 1 437 ? -3.629 23.359 0.981 1 92.5 437 SER B C 1
ATOM 7336 O O . SER B 1 437 ? -4.328 22.5 1.518 1 92.5 437 SER B O 1
ATOM 7338 N N . PHE B 1 438 ? -4.023 23.984 -0.091 1 87.81 438 PHE B N 1
ATOM 7339 C CA . PHE B 1 438 ? -5.27 23.656 -0.772 1 87.81 438 PHE B CA 1
ATOM 7340 C C . PHE B 1 438 ? -5.312 22.172 -1.133 1 87.81 438 PHE B C 1
ATOM 7342 O O . PHE B 1 438 ? -6.312 21.5 -0.876 1 87.81 438 PHE B O 1
ATOM 7349 N N . PHE B 1 439 ? -4.199 21.656 -1.644 1 83.19 439 PHE B N 1
ATOM 7350 C CA . PHE B 1 439 ? -4.262 20.281 -2.105 1 83.19 439 PHE B CA 1
ATOM 7351 C C . PHE B 1 439 ? -3.877 19.312 -0.987 1 83.19 439 PHE B C 1
ATOM 7353 O O . PHE B 1 439 ? -4.309 18.156 -0.979 1 83.19 439 PHE B O 1
ATOM 7360 N N . SER B 1 440 ? -3.094 19.781 -0.028 1 83.06 440 SER B N 1
ATOM 7361 C CA . SER B 1 440 ? -2.604 18.844 0.978 1 83.06 440 SER B CA 1
ATOM 7362 C C . SER B 1 440 ? -3.438 18.922 2.252 1 83.06 440 SER B C 1
ATOM 7364 O O . SER B 1 440 ? -3.385 18.016 3.086 1 83.06 440 SER B O 1
ATOM 7366 N N . GLY B 1 441 ? -4.051 20.078 2.422 1 82.19 441 GLY B N 1
ATOM 7367 C CA . GLY B 1 441 ? -4.801 20.297 3.648 1 82.19 441 GLY B CA 1
ATOM 7368 C C . GLY B 1 441 ? -3.914 20.547 4.852 1 82.19 441 GLY B C 1
ATOM 7369 O O . GLY B 1 441 ? -4.355 20.422 5.996 1 82.19 441 GLY B O 1
ATOM 7370 N N . SER B 1 442 ? -2.686 20.812 4.598 1 88.88 442 SER B N 1
ATOM 7371 C CA . SER B 1 442 ? -1.715 20.953 5.68 1 88.88 442 SER B CA 1
ATOM 7372 C C . SER B 1 442 ? -0.685 22.031 5.367 1 88.88 442 SER B C 1
ATOM 7374 O O . SER B 1 442 ? 0.005 21.969 4.348 1 88.88 442 SER B O 1
ATOM 7376 N N . ASN B 1 443 ? -0.693 23.047 6.277 1 94.44 443 ASN B N 1
ATOM 7377 C CA . ASN B 1 443 ? 0.344 24.062 6.125 1 94.44 443 ASN B CA 1
ATOM 7378 C C . ASN B 1 443 ? 1.739 23.469 6.277 1 94.44 443 ASN B C 1
ATOM 7380 O O . ASN B 1 443 ? 2.688 23.922 5.633 1 94.44 443 ASN B O 1
ATOM 7384 N N . THR B 1 444 ? 1.86 22.5 7.074 1 92.62 444 THR B N 1
ATOM 7385 C CA . THR B 1 444 ? 3.135 21.812 7.258 1 92.62 444 THR B CA 1
ATOM 7386 C C . THR B 1 444 ? 3.611 21.203 5.945 1 92.62 444 THR B C 1
ATOM 7388 O O . THR B 1 444 ? 4.758 21.406 5.539 1 92.62 444 THR B O 1
ATOM 7391 N N . VAL B 1 445 ? 2.725 20.562 5.32 1 89.06 445 VAL B N 1
ATOM 7392 C CA . VAL B 1 445 ? 3.072 19.906 4.062 1 89.06 445 VAL B CA 1
ATOM 7393 C C . VAL B 1 445 ? 3.357 20.969 2.994 1 89.06 445 VAL B C 1
ATOM 7395 O O . VAL B 1 445 ? 4.246 20.781 2.158 1 89.06 445 VAL B O 1
ATOM 7398 N N . SER B 1 446 ? 2.59 22 3.029 1 93.5 446 SER B N 1
ATOM 7399 C CA . SER B 1 446 ? 2.834 23.094 2.094 1 93.5 446 SER B CA 1
ATOM 7400 C C . SER B 1 446 ? 4.238 23.656 2.26 1 93.5 446 SER B C 1
ATOM 7402 O O . SER B 1 446 ? 4.969 23.812 1.278 1 93.5 446 SER B O 1
ATOM 7404 N N . ASN B 1 447 ? 4.621 23.953 3.486 1 96.25 447 ASN B N 1
ATOM 7405 C CA . ASN B 1 447 ? 5.945 24.484 3.766 1 96.25 447 ASN B CA 1
ATOM 7406 C C . ASN B 1 447 ? 7.047 23.484 3.408 1 96.25 447 ASN B C 1
ATOM 7408 O O . ASN B 1 447 ? 8.109 23.875 2.92 1 96.25 447 ASN B O 1
ATOM 7412 N N . LEU B 1 448 ? 6.789 22.281 3.633 1 90.94 448 LEU B N 1
ATOM 7413 C CA . LEU B 1 448 ? 7.746 21.234 3.273 1 90.94 448 LEU B CA 1
ATOM 7414 C C . LEU B 1 448 ? 7.949 21.188 1.763 1 90.94 448 LEU B C 1
ATOM 7416 O O . LEU B 1 448 ? 9.078 21.047 1.289 1 90.94 448 LEU B O 1
ATOM 7420 N N . THR B 1 449 ? 6.891 21.312 1.058 1 87.5 449 THR B N 1
ATOM 7421 C CA . THR B 1 449 ? 6.891 21.094 -0.385 1 87.5 449 THR B CA 1
ATOM 7422 C C . THR B 1 449 ? 7.469 22.312 -1.111 1 87.5 449 THR B C 1
ATOM 7424 O O . THR B 1 449 ? 8.25 22.156 -2.057 1 87.5 449 THR B O 1
ATOM 7427 N N . PHE B 1 450 ? 7.113 23.484 -0.638 1 94.06 450 PHE B N 1
ATOM 7428 C CA . PHE B 1 450 ? 7.434 24.672 -1.435 1 94.06 450 PHE B CA 1
ATOM 7429 C C . PHE B 1 450 ? 8.484 25.531 -0.737 1 94.06 450 PHE B C 1
ATOM 7431 O O . PHE B 1 450 ? 9.039 26.453 -1.338 1 94.06 450 PHE B O 1
ATOM 7438 N N . GLY B 1 451 ? 8.773 25.188 0.504 1 95.56 451 GLY B N 1
ATOM 7439 C CA . GLY B 1 451 ? 9.758 25.969 1.235 1 95.56 451 GLY B CA 1
ATOM 7440 C C . GLY B 1 451 ? 11.102 26.062 0.531 1 95.56 451 GLY B C 1
ATOM 7441 O O . GLY B 1 451 ? 11.703 27.141 0.459 1 95.56 451 GLY B O 1
ATOM 7442 N N . SER B 1 452 ? 11.508 24.969 0.003 1 93.56 452 SER B N 1
ATOM 7443 C CA . SER B 1 452 ? 12.805 24.938 -0.651 1 93.56 452 SER B CA 1
ATOM 7444 C C . SER B 1 452 ? 12.789 25.734 -1.955 1 93.56 452 SER B C 1
ATOM 7446 O O . SER B 1 452 ? 13.781 26.375 -2.312 1 93.56 452 SER B O 1
ATOM 7448 N N . VAL B 1 453 ? 11.719 25.688 -2.627 1 93.81 453 VAL B N 1
ATOM 7449 C CA . VAL B 1 453 ? 11.57 26.469 -3.848 1 93.81 453 VAL B CA 1
ATOM 7450 C C . VAL B 1 453 ? 11.57 27.969 -3.51 1 93.81 453 VAL B C 1
ATOM 7452 O O . VAL B 1 453 ? 12.234 28.75 -4.184 1 93.81 453 VAL B O 1
ATOM 7455 N N . GLN B 1 454 ? 10.859 28.281 -2.521 1 97.12 454 GLN B N 1
ATOM 7456 C CA . GLN B 1 454 ? 10.789 29.656 -2.043 1 97.12 454 GLN B CA 1
ATOM 7457 C C . GLN B 1 454 ? 12.164 30.156 -1.606 1 97.12 454 GLN B C 1
ATOM 7459 O O . GLN B 1 454 ? 12.547 31.297 -1.918 1 97.12 454 GLN B O 1
ATOM 7464 N N . LEU B 1 455 ? 12.859 29.328 -0.914 1 95.94 455 LEU B N 1
ATOM 7465 C CA . LEU B 1 455 ? 14.203 29.656 -0.47 1 95.94 455 LEU B CA 1
ATOM 7466 C C . LEU B 1 455 ? 15.117 29.922 -1.661 1 95.94 455 LEU B C 1
ATOM 7468 O O . LEU B 1 455 ? 15.828 30.938 -1.698 1 95.94 455 LEU B O 1
ATOM 7472 N N . SER B 1 456 ? 15.078 29.047 -2.604 1 94.75 456 SER B N 1
ATOM 7473 C CA . SER B 1 456 ? 15.906 29.188 -3.797 1 94.75 456 SER B CA 1
ATOM 7474 C C . SER B 1 456 ? 15.555 30.453 -4.57 1 94.75 456 SER B C 1
ATOM 7476 O O . SER B 1 456 ? 16.438 31.172 -5.043 1 94.75 456 SER B O 1
ATOM 7478 N N . THR B 1 457 ? 14.336 30.734 -4.672 1 95.94 457 THR B N 1
ATOM 7479 C CA . THR B 1 457 ? 13.891 31.938 -5.379 1 95.94 457 THR B CA 1
ATOM 7480 C C . THR B 1 457 ? 14.352 33.188 -4.664 1 95.94 457 THR B C 1
ATOM 7482 O O . THR B 1 457 ? 14.828 34.125 -5.301 1 95.94 457 THR B O 1
ATOM 7485 N N . ALA B 1 458 ? 14.203 33.219 -3.371 1 96.69 458 ALA B N 1
ATOM 7486 C CA . ALA B 1 458 ? 14.641 34.375 -2.578 1 96.69 458 ALA B CA 1
ATOM 7487 C C . ALA B 1 458 ? 16.141 34.594 -2.74 1 96.69 458 ALA B C 1
ATOM 7489 O O . ALA B 1 458 ? 16.562 35.75 -2.957 1 96.69 458 ALA B O 1
ATOM 7490 N N . GLU B 1 459 ? 16.859 33.562 -2.701 1 94.88 459 GLU B N 1
ATOM 7491 C CA . GLU B 1 459 ? 18.312 33.656 -2.824 1 94.88 459 GLU B CA 1
ATOM 7492 C C . GLU B 1 459 ? 18.719 34.156 -4.207 1 94.88 459 GLU B C 1
ATOM 7494 O O . GLU B 1 459 ? 19.625 34.969 -4.332 1 94.88 459 GLU B O 1
ATOM 7499 N N . THR B 1 460 ? 18.062 33.719 -5.164 1 93.69 460 THR B N 1
ATOM 7500 C CA . THR B 1 460 ? 18.391 34.062 -6.539 1 93.69 460 THR B CA 1
ATOM 7501 C C . THR B 1 460 ? 17.969 35.5 -6.848 1 93.69 460 THR B C 1
ATOM 7503 O O . THR B 1 460 ? 18.656 36.219 -7.562 1 93.69 460 THR B O 1
ATOM 7506 N N . THR B 1 461 ? 16.875 35.969 -6.352 1 95.06 461 THR B N 1
ATOM 7507 C CA . THR B 1 461 ? 16.344 37.312 -6.633 1 95.06 461 THR B CA 1
ATOM 7508 C C . THR B 1 461 ? 16.969 38.344 -5.711 1 95.06 461 THR B C 1
ATOM 7510 O O . THR B 1 461 ? 16.906 39.531 -5.98 1 95.06 461 THR B O 1
ATOM 7513 N N . GLY B 1 462 ? 17.422 37.844 -4.562 1 94.06 462 GLY B N 1
ATOM 7514 C CA . GLY B 1 462 ? 17.969 38.781 -3.58 1 94.06 462 GLY B CA 1
ATOM 7515 C C . GLY B 1 462 ? 16.953 39.281 -2.596 1 94.06 462 GLY B C 1
ATOM 7516 O O . GLY B 1 462 ? 17.25 40.156 -1.769 1 94.06 462 GLY B O 1
ATOM 7517 N N . ILE B 1 463 ? 15.758 38.844 -2.682 1 95 463 ILE B N 1
ATOM 7518 C CA . ILE B 1 463 ? 14.734 39.188 -1.702 1 95 463 ILE B CA 1
ATOM 7519 C C . ILE B 1 463 ? 15.062 38.531 -0.364 1 95 463 ILE B C 1
ATOM 7521 O O . ILE B 1 463 ? 15.719 37.469 -0.321 1 95 463 ILE B O 1
ATOM 7525 N N . SER B 1 464 ? 14.594 39.156 0.71 1 96.38 464 SER B N 1
ATOM 7526 C CA . SER B 1 464 ? 14.828 38.594 2.041 1 96.38 464 SER B CA 1
ATOM 7527 C C . SER B 1 464 ? 14.273 37.188 2.154 1 96.38 464 SER B C 1
ATOM 7529 O O . SER B 1 464 ? 13.094 36.938 1.898 1 96.38 464 SER B O 1
ATOM 7531 N N . VAL B 1 465 ? 15.117 36.25 2.533 1 96.69 465 VAL B N 1
ATOM 7532 C CA . VAL B 1 465 ? 14.727 34.844 2.725 1 96.69 465 VAL B CA 1
ATOM 7533 C C . VAL B 1 465 ? 13.625 34.781 3.781 1 96.69 465 VAL B C 1
ATOM 7535 O O . VAL B 1 465 ? 12.617 34.094 3.578 1 96.69 465 VAL B O 1
ATOM 7538 N N . ALA B 1 466 ? 13.773 35.5 4.859 1 97.5 466 ALA B N 1
ATOM 7539 C CA . ALA B 1 466 ? 12.797 35.469 5.949 1 97.5 466 ALA B CA 1
ATOM 7540 C C . ALA B 1 466 ? 11.43 35.938 5.465 1 97.5 466 ALA B C 1
ATOM 7542 O O . ALA B 1 466 ? 10.398 35.375 5.836 1 97.5 466 ALA B O 1
ATOM 7543 N N . LEU B 1 467 ? 11.445 36.906 4.688 1 97.75 467 LEU B N 1
ATOM 7544 C CA . LEU B 1 467 ? 10.195 37.5 4.191 1 97.75 467 LEU B CA 1
ATOM 7545 C C . LEU B 1 467 ? 9.477 36.5 3.281 1 97.75 467 LEU B C 1
ATOM 7547 O O . LEU B 1 467 ? 8.273 36.281 3.436 1 97.75 467 LEU B O 1
ATOM 7551 N N . VAL B 1 468 ? 10.211 35.938 2.338 1 97.88 468 VAL B N 1
ATOM 7552 C CA . VAL B 1 468 ? 9.617 35.031 1.359 1 97.88 468 VAL B CA 1
ATOM 7553 C C . VAL B 1 468 ? 9.086 33.781 2.061 1 97.88 468 VAL B C 1
ATOM 7555 O O . VAL B 1 468 ? 7.996 33.281 1.751 1 97.88 468 VAL B O 1
ATOM 7558 N N . LEU B 1 469 ? 9.805 33.219 2.988 1 98.25 469 LEU B N 1
ATOM 7559 C CA . LEU B 1 469 ? 9.367 32.031 3.711 1 98.25 469 LEU B CA 1
ATOM 7560 C C . LEU B 1 469 ? 8.203 32.375 4.645 1 98.25 469 LEU B C 1
ATOM 7562 O O . LEU B 1 469 ? 7.332 31.516 4.875 1 98.25 469 LEU B O 1
ATOM 7566 N N . ALA B 1 470 ? 8.195 33.594 5.211 1 98.56 470 ALA B N 1
ATOM 7567 C CA . ALA B 1 470 ? 7.031 34.031 5.98 1 98.56 470 ALA B CA 1
ATOM 7568 C C . ALA B 1 470 ? 5.781 34.062 5.109 1 98.56 470 ALA B C 1
ATOM 7570 O O . ALA B 1 470 ? 4.703 33.656 5.535 1 98.56 470 ALA B O 1
ATOM 7571 N N . LEU B 1 471 ? 5.961 34.594 3.932 1 98.5 471 LEU B N 1
ATOM 7572 C CA . LEU B 1 471 ? 4.844 34.625 2.992 1 98.5 471 LEU B CA 1
ATOM 7573 C C . LEU B 1 471 ? 4.375 33.219 2.639 1 98.5 471 LEU B C 1
ATOM 7575 O O . LEU B 1 471 ? 3.176 33 2.49 1 98.5 471 LEU B O 1
ATOM 7579 N N . GLN B 1 472 ? 5.352 32.281 2.447 1 98.31 472 GLN B N 1
ATOM 7580 C CA . GLN B 1 472 ? 5.023 30.875 2.244 1 98.31 472 GLN B CA 1
ATOM 7581 C C . GLN B 1 472 ? 4.168 30.344 3.387 1 98.31 472 GLN B C 1
ATOM 7583 O O . GLN B 1 472 ? 3.164 29.672 3.152 1 98.31 472 GLN B O 1
ATOM 7588 N N . SER B 1 473 ? 4.516 30.641 4.57 1 98.5 473 SER B N 1
ATOM 7589 C CA . SER B 1 473 ? 3.789 30.188 5.758 1 98.5 473 SER B CA 1
ATOM 7590 C C . SER B 1 473 ? 2.396 30.797 5.816 1 98.5 473 SER B C 1
ATOM 7592 O O . SER B 1 473 ? 1.417 30.109 6.098 1 98.5 473 SER B O 1
ATOM 7594 N N . VAL B 1 474 ? 2.293 32.094 5.594 1 98.62 474 VAL B N 1
ATOM 7595 C CA . VAL B 1 474 ? 1.015 32.781 5.59 1 98.62 474 VAL B CA 1
ATOM 7596 C C . VAL B 1 474 ? 0.107 32.219 4.508 1 98.62 474 VAL B C 1
ATOM 7598 O O . VAL B 1 474 ? -1.082 31.984 4.742 1 98.62 474 VAL B O 1
ATOM 7601 N N . GLY B 1 475 ? 0.689 32 3.385 1 98.31 475 GLY B N 1
ATOM 7602 C CA . GLY B 1 475 ? -0.055 31.406 2.293 1 98.31 475 GLY B CA 1
ATOM 7603 C C . GLY B 1 475 ? -0.61 30.047 2.635 1 98.31 475 GLY B C 1
ATOM 7604 O O . GLY B 1 475 ? -1.775 29.75 2.355 1 98.31 475 GLY B O 1
ATOM 7605 N N . GLY B 1 476 ? 0.228 29.234 3.186 1 97.19 476 GLY B N 1
ATOM 7606 C CA . GLY B 1 476 ? -0.246 27.922 3.623 1 97.19 476 GLY B CA 1
ATOM 7607 C C . GLY B 1 476 ? -1.407 28.016 4.594 1 97.19 476 GLY B C 1
ATOM 7608 O O . GLY B 1 476 ? -2.328 27.188 4.539 1 97.19 476 GLY B O 1
ATOM 7609 N N . ALA B 1 477 ? -1.36 28.969 5.453 1 97.56 477 ALA B N 1
ATOM 7610 C CA . ALA B 1 477 ? -2.41 29.141 6.453 1 97.56 477 ALA B CA 1
ATOM 7611 C C . ALA B 1 477 ? -3.719 29.578 5.801 1 97.56 477 ALA B C 1
ATOM 7613 O O . ALA B 1 477 ? -4.785 29.031 6.105 1 97.56 477 ALA B O 1
ATOM 7614 N N . MET B 1 478 ? -3.6 30.562 4.953 1 96.94 478 MET B N 1
ATOM 7615 C CA . MET B 1 478 ? -4.824 31.094 4.355 1 96.94 478 MET B CA 1
ATOM 7616 C C . MET B 1 478 ? -5.43 30.078 3.385 1 96.94 478 MET B C 1
ATOM 7618 O O . MET B 1 478 ? -6.648 30.031 3.203 1 96.94 478 MET B O 1
ATOM 7622 N N . GLY B 1 479 ? -4.613 29.203 2.803 1 95.38 479 GLY B N 1
ATOM 7623 C CA . GLY B 1 479 ? -5.109 28.172 1.893 1 95.38 479 GLY B CA 1
ATOM 7624 C C . GLY B 1 479 ? -5.93 27.109 2.586 1 95.38 479 GLY B C 1
ATOM 7625 O O . GLY B 1 479 ? -6.68 26.375 1.938 1 95.38 479 GLY B O 1
ATOM 7626 N N . ASN B 1 480 ? -5.816 27.047 3.811 1 91.88 480 ASN B N 1
ATOM 7627 C CA . ASN B 1 480 ? -6.531 26.062 4.602 1 91.88 480 ASN B CA 1
ATOM 7628 C C . ASN B 1 480 ? -8.039 26.25 4.52 1 91.88 480 ASN B C 1
ATOM 7630 O O . ASN B 1 480 ? -8.805 25.297 4.68 1 91.88 480 ASN B O 1
ATOM 7634 N N . MET B 1 481 ? -8.523 27.5 4.281 1 94.44 481 MET B N 1
ATOM 7635 C CA . MET B 1 481 ? -9.961 27.781 4.316 1 94.44 481 MET B CA 1
ATOM 7636 C C . MET B 1 481 ? -10.648 27.25 3.059 1 94.44 481 MET B C 1
ATOM 7638 O O . MET B 1 481 ? -11.867 27.125 3.021 1 94.44 481 MET B O 1
ATOM 7642 N N . VAL B 1 482 ? -9.82 26.828 2.043 1 92.75 482 VAL B N 1
ATOM 7643 C CA . VAL B 1 482 ? -10.406 26.344 0.8 1 92.75 482 VAL B CA 1
ATOM 7644 C C . VAL B 1 482 ? -10 24.875 0.581 1 92.75 482 VAL B C 1
ATOM 7646 O O . VAL B 1 482 ? -10.305 24.297 -0.462 1 92.75 482 VAL B O 1
ATOM 7649 N N . CYS B 1 483 ? -9.352 24.328 1.498 1 90.06 483 CYS B N 1
ATOM 7650 C CA . CYS B 1 483 ? -8.836 22.969 1.363 1 90.06 483 CYS B CA 1
ATOM 7651 C C . CYS B 1 483 ? -9.969 21.953 1.38 1 90.06 483 CYS B C 1
ATOM 7653 O O . CYS B 1 483 ? -10.789 21.938 2.303 1 90.06 483 CYS B O 1
ATOM 7655 N N . ILE B 1 484 ? -9.977 21.078 0.492 1 82.88 484 ILE B N 1
ATOM 7656 C CA . ILE B 1 484 ? -11.055 20.109 0.308 1 82.88 484 ILE B CA 1
ATOM 7657 C C . ILE B 1 484 ? -11.141 19.203 1.524 1 82.88 484 ILE B C 1
ATOM 7659 O O . ILE B 1 484 ? -12.234 18.875 1.997 1 82.88 484 ILE B O 1
ATOM 7663 N N . ASN B 1 485 ? -9.992 18.797 2.023 1 82.62 485 ASN B N 1
ATOM 7664 C CA . ASN B 1 485 ? -9.977 17.891 3.172 1 82.62 485 ASN B CA 1
ATOM 7665 C C . ASN B 1 485 ? -10.672 18.516 4.379 1 82.62 485 ASN B C 1
ATOM 7667 O O . ASN B 1 485 ? -11.422 17.828 5.086 1 82.62 485 ASN B O 1
ATOM 7671 N N . ASN B 1 486 ? -10.438 19.734 4.668 1 88.56 486 ASN B N 1
ATOM 7672 C CA . ASN B 1 486 ? -11.062 20.438 5.785 1 88.56 486 ASN B CA 1
ATOM 7673 C C . ASN B 1 486 ? -12.555 20.656 5.547 1 88.56 486 ASN B C 1
ATOM 7675 O O . ASN B 1 486 ? -13.359 20.562 6.477 1 88.56 486 ASN B O 1
ATOM 7679 N N . ILE B 1 487 ? -12.906 20.875 4.309 1 90.19 487 ILE B N 1
ATOM 7680 C CA . ILE B 1 487 ? -14.297 21.094 3.93 1 90.19 487 ILE B CA 1
ATOM 7681 C C . ILE B 1 487 ? -15.078 19.797 4.117 1 90.19 487 ILE B C 1
ATOM 7683 O O . ILE B 1 487 ? -16.172 19.797 4.68 1 90.19 487 ILE B O 1
ATOM 7687 N N . VAL B 1 488 ? -14.531 18.734 3.703 1 85.06 488 VAL B N 1
ATOM 7688 C CA . VAL B 1 488 ? -15.18 17.438 3.842 1 85.06 488 VAL B CA 1
ATOM 7689 C C . VAL B 1 488 ? -15.312 17.078 5.32 1 85.06 488 VAL B C 1
ATOM 7691 O O . VAL B 1 488 ? -16.344 16.562 5.75 1 85.06 488 VAL B O 1
ATOM 7694 N N . ALA B 1 489 ? -14.297 17.391 6.094 1 84.56 489 ALA B N 1
ATOM 7695 C CA . ALA B 1 489 ? -14.297 17.078 7.52 1 84.56 489 ALA B CA 1
ATOM 7696 C C . ALA B 1 489 ? -15.43 17.828 8.234 1 84.56 489 ALA B C 1
ATOM 7698 O O . ALA B 1 489 ? -16.188 17.219 9 1 84.56 489 ALA B O 1
ATOM 7699 N N . VAL B 1 490 ? -15.539 19.031 8 1 90.5 490 VAL B N 1
ATOM 7700 C CA . VAL B 1 490 ? -16.562 19.828 8.688 1 90.5 490 VAL B CA 1
ATOM 7701 C C . VAL B 1 490 ? -17.938 19.469 8.148 1 90.5 490 VAL B C 1
ATOM 7703 O O . VAL B 1 490 ? -18.906 19.406 8.914 1 90.5 490 VAL B O 1
ATOM 7706 N N . SER B 1 491 ? -18.047 19.188 6.879 1 91.06 491 SER B N 1
ATOM 7707 C CA . SER B 1 491 ? -19.312 18.781 6.281 1 91.06 491 SER B CA 1
ATOM 7708 C C . SER B 1 491 ? -19.797 17.453 6.84 1 91.06 491 SER B C 1
ATOM 7710 O O . SER B 1 491 ? -21 17.266 7.055 1 91.06 491 SER B O 1
ATOM 7712 N N . SER B 1 492 ? -18.891 16.625 7.023 1 88 492 SER B N 1
ATOM 7713 C CA . SER B 1 492 ? -19.234 15.312 7.543 1 88 492 SER B CA 1
ATOM 7714 C C . SER B 1 492 ? -19.828 15.406 8.953 1 88 492 SER B C 1
ATOM 7716 O O . SER B 1 492 ? -20.812 14.742 9.266 1 88 492 SER B O 1
ATOM 7718 N N . VAL B 1 493 ? -19.25 16.219 9.75 1 87.62 493 VAL B N 1
ATOM 7719 C CA . VAL B 1 493 ? -19.703 16.312 11.133 1 87.62 493 VAL B CA 1
ATOM 7720 C C . VAL B 1 493 ? -21.031 17.031 11.195 1 87.62 493 VAL B C 1
ATOM 7722 O O . VAL B 1 493 ? -21.828 16.828 12.117 1 87.62 493 VAL B O 1
ATOM 7725 N N . LEU B 1 494 ? -21.281 17.859 10.242 1 93 494 LEU B N 1
ATOM 7726 C CA . LEU B 1 494 ? -22.516 18.625 10.211 1 93 494 LEU B CA 1
ATOM 7727 C C . LEU B 1 494 ? -23.578 17.922 9.359 1 93 494 LEU B C 1
ATOM 7729 O O . LEU B 1 494 ? -24.688 18.422 9.211 1 93 494 LEU B O 1
ATOM 7733 N N . ASN B 1 495 ? -23.188 16.797 8.734 1 89.69 495 ASN B N 1
ATOM 7734 C CA . ASN B 1 495 ? -24.047 16 7.875 1 89.69 495 ASN B CA 1
ATOM 7735 C C . ASN B 1 495 ? -24.562 16.812 6.684 1 89.69 495 ASN B C 1
ATOM 7737 O O . ASN B 1 495 ? -25.75 16.797 6.383 1 89.69 495 ASN B O 1
ATOM 7741 N N . ILE B 1 496 ? -23.672 17.609 6.199 1 90.38 496 ILE B N 1
ATOM 7742 C CA . ILE B 1 496 ? -23.938 18.359 4.973 1 90.38 496 ILE B CA 1
ATOM 7743 C C . ILE B 1 496 ? -23.297 17.625 3.785 1 90.38 496 ILE B C 1
ATOM 7745 O O . ILE B 1 496 ? -22.125 17.281 3.818 1 90.38 496 ILE B O 1
ATOM 7749 N N . SER B 1 497 ? -24.094 17.219 2.828 1 85.5 497 SER B N 1
ATOM 7750 C CA . SER B 1 497 ? -23.547 16.453 1.705 1 85.5 497 SER B CA 1
ATOM 7751 C C . SER B 1 497 ? -23.578 17.281 0.419 1 85.5 497 SER B C 1
ATOM 7753 O O . SER B 1 497 ? -24.453 18.125 0.242 1 85.5 497 SER B O 1
ATOM 7755 N N . ASN B 1 498 ? -22.656 17.141 -0.517 1 82.38 498 ASN B N 1
ATOM 7756 C CA . ASN B 1 498 ? -22.594 17.656 -1.881 1 82.38 498 ASN B CA 1
ATOM 7757 C C . ASN B 1 498 ? -22.562 19.188 -1.904 1 82.38 498 ASN B C 1
ATOM 7759 O O . ASN B 1 498 ? -23.234 19.812 -2.734 1 82.38 498 ASN B O 1
ATOM 7763 N N . GLN B 1 499 ? -21.844 19.797 -0.849 1 89.69 499 GLN B N 1
ATOM 7764 C CA . GLN B 1 499 ? -21.797 21.25 -0.797 1 89.69 499 GLN B CA 1
ATOM 7765 C C . GLN B 1 499 ? -20.359 21.766 -0.878 1 89.69 499 GLN B C 1
ATOM 7767 O O . GLN B 1 499 ? -20.078 22.891 -0.489 1 89.69 499 GLN B O 1
ATOM 7772 N N . GLU B 1 500 ? -19.438 20.938 -1.293 1 88.75 500 GLU B N 1
ATOM 7773 C CA . GLU B 1 500 ? -18.031 21.312 -1.339 1 88.75 500 GLU B CA 1
ATOM 7774 C C . GLU B 1 500 ? -17.797 22.469 -2.301 1 88.75 500 GLU B C 1
ATOM 7776 O O . GLU B 1 500 ? -17.078 23.406 -1.979 1 88.75 500 GLU B O 1
ATOM 7781 N N . GLY B 1 501 ? -18.453 22.391 -3.441 1 88 501 GLY B N 1
ATOM 7782 C CA . GLY B 1 501 ? -18.312 23.453 -4.422 1 88 501 GLY B CA 1
ATOM 7783 C C . GLY B 1 501 ? -18.828 24.797 -3.924 1 88 501 GLY B C 1
ATOM 7784 O O . GLY B 1 501 ? -18.188 25.828 -4.145 1 88 501 GLY B O 1
ATOM 7785 N N . THR B 1 502 ? -19.906 24.781 -3.277 1 93.06 502 THR B N 1
ATOM 7786 C CA . THR B 1 502 ? -20.5 25.984 -2.729 1 93.06 502 THR B CA 1
ATOM 7787 C C . THR B 1 502 ? -19.609 26.609 -1.662 1 93.06 502 THR B C 1
ATOM 7789 O O . THR B 1 502 ? -19.422 27.812 -1.634 1 93.06 502 THR B O 1
ATOM 7792 N N . ILE B 1 503 ? -19.062 25.812 -0.853 1 95.06 503 ILE B N 1
ATOM 7793 C CA . ILE B 1 503 ? -18.203 26.281 0.229 1 95.06 503 ILE B CA 1
ATOM 7794 C C . ILE B 1 503 ? -16.938 26.906 -0.351 1 95.06 503 ILE B C 1
ATOM 7796 O O . ILE B 1 503 ? -16.531 27.984 0.062 1 95.06 503 ILE B O 1
ATOM 7800 N N . ILE B 1 504 ? -16.375 26.281 -1.328 1 93.12 504 ILE B N 1
ATOM 7801 C CA . ILE B 1 504 ? -15.133 26.781 -1.931 1 93.12 504 ILE B CA 1
ATOM 7802 C C . ILE B 1 504 ? -15.391 28.125 -2.598 1 93.12 504 ILE B C 1
ATOM 7804 O O . ILE B 1 504 ? -14.578 29.062 -2.477 1 93.12 504 ILE B O 1
ATOM 7808 N N . LYS B 1 505 ? -16.484 28.266 -3.285 1 93.44 505 LYS B N 1
ATOM 7809 C CA . LYS B 1 505 ? -16.812 29.484 -3.992 1 93.44 505 LYS B CA 1
ATOM 7810 C C . LYS B 1 505 ? -16.953 30.656 -3.023 1 93.44 505 LYS B C 1
ATOM 7812 O O . LYS B 1 505 ? -16.625 31.797 -3.369 1 93.44 505 LYS B O 1
ATOM 7817 N N . LYS B 1 506 ? -17.359 30.375 -1.907 1 95.25 506 LYS B N 1
ATOM 7818 C CA . LYS B 1 506 ? -17.578 31.438 -0.934 1 95.25 506 LYS B CA 1
ATOM 7819 C C . LYS B 1 506 ? -16.312 31.719 -0.135 1 95.25 506 LYS B C 1
ATOM 7821 O O . LYS B 1 506 ? -16.031 32.875 0.206 1 95.25 506 LYS B O 1
ATOM 7826 N N . THR B 1 507 ? -15.562 30.734 0.169 1 96.69 507 THR B N 1
ATOM 7827 C CA . THR B 1 507 ? -14.398 30.891 1.031 1 96.69 507 THR B CA 1
ATOM 7828 C C . THR B 1 507 ? -13.195 31.391 0.23 1 96.69 507 THR B C 1
ATOM 7830 O O . THR B 1 507 ? -12.242 31.922 0.797 1 96.69 507 THR B O 1
ATOM 7833 N N . ILE B 1 508 ? -13.242 31.266 -1.063 1 96.31 508 ILE B N 1
ATOM 7834 C CA . ILE B 1 508 ? -12.117 31.672 -1.896 1 96.31 508 ILE B CA 1
ATOM 7835 C C . ILE B 1 508 ? -11.977 33.188 -1.845 1 96.31 508 ILE B C 1
ATOM 7837 O O . ILE B 1 508 ? -10.867 33.719 -1.988 1 96.31 508 ILE B O 1
ATOM 7841 N N . ILE B 1 509 ? -13.016 33.875 -1.652 1 97.06 509 ILE B N 1
ATOM 7842 C CA . ILE B 1 509 ? -13.008 35.344 -1.647 1 97.06 509 ILE B CA 1
ATOM 7843 C C . ILE B 1 509 ? -12.188 35.844 -0.464 1 97.06 509 ILE B C 1
ATOM 7845 O O . ILE B 1 509 ? -11.227 36.594 -0.645 1 97.06 509 ILE B O 1
ATOM 7849 N N . PRO B 1 510 ? -12.516 35.438 0.732 1 97.94 510 PRO B N 1
ATOM 7850 C CA . PRO B 1 510 ? -11.648 35.875 1.828 1 97.94 510 PRO B CA 1
ATOM 7851 C C . PRO B 1 510 ? -10.203 35.406 1.659 1 97.94 510 PRO B C 1
ATOM 7853 O O . PRO B 1 510 ? -9.273 36.062 2.092 1 97.94 510 PRO B O 1
ATOM 7856 N N . MET B 1 511 ? -9.961 34.281 1.06 1 97.75 511 MET B N 1
ATOM 7857 C CA . MET B 1 511 ? -8.602 33.781 0.833 1 97.75 511 MET B CA 1
ATOM 7858 C C . MET B 1 511 ? -7.828 34.75 -0.072 1 97.75 511 MET B C 1
ATOM 7860 O O . MET B 1 511 ? -6.672 35.062 0.207 1 97.75 511 MET B O 1
ATOM 7864 N N . ILE B 1 512 ? -8.461 35.188 -1.147 1 97.75 512 ILE B N 1
ATOM 7865 C CA . ILE B 1 512 ? -7.828 36.094 -2.08 1 97.75 512 ILE B CA 1
ATOM 7866 C C . ILE B 1 512 ? -7.543 37.438 -1.376 1 97.75 512 ILE B C 1
ATOM 7868 O O . ILE B 1 512 ? -6.465 38 -1.539 1 97.75 512 ILE B O 1
ATOM 7872 N N . ILE B 1 513 ? -8.461 37.875 -0.619 1 98.25 513 ILE B N 1
ATOM 7873 C CA . ILE B 1 513 ? -8.273 39.125 0.133 1 98.25 513 ILE B CA 1
ATOM 7874 C C . ILE B 1 513 ? -7.102 38.969 1.099 1 98.25 513 ILE B C 1
ATOM 7876 O O . ILE B 1 513 ? -6.277 39.875 1.241 1 98.25 513 ILE B O 1
ATOM 7880 N N . TYR B 1 514 ? -7.059 37.844 1.778 1 98.38 514 TYR B N 1
ATOM 7881 C CA . TYR B 1 514 ? -5.941 37.531 2.66 1 98.38 514 TYR B CA 1
ATOM 7882 C C . TYR B 1 514 ? -4.613 37.594 1.914 1 98.38 514 TYR B C 1
ATOM 7884 O O . TYR B 1 514 ? -3.643 38.156 2.424 1 98.38 514 TYR B O 1
ATOM 7892 N N . GLY B 1 515 ? -4.559 37.062 0.702 1 98.12 515 GLY B N 1
ATOM 7893 C CA . GLY B 1 515 ? -3.361 37.094 -0.122 1 98.12 515 GLY B CA 1
ATOM 7894 C C . GLY B 1 515 ? -2.947 38.5 -0.495 1 98.12 515 GLY B C 1
ATOM 7895 O O . GLY B 1 515 ? -1.755 38.812 -0.525 1 98.12 515 GLY B O 1
ATOM 7896 N N . ILE B 1 516 ? -3.91 39.312 -0.771 1 98.06 516 ILE B N 1
ATOM 7897 C CA . ILE B 1 516 ? -3.641 40.688 -1.095 1 98.06 516 ILE B CA 1
ATOM 7898 C C . ILE B 1 516 ? -3.072 41.406 0.13 1 98.06 516 ILE B C 1
ATOM 7900 O O . ILE B 1 516 ? -2.105 42.156 0.021 1 98.06 516 ILE B O 1
ATOM 7904 N N . ILE B 1 517 ? -3.629 41.156 1.269 1 98.19 517 ILE B N 1
ATOM 7905 C CA . ILE B 1 517 ? -3.145 41.75 2.51 1 98.19 517 ILE B CA 1
ATOM 7906 C C . ILE B 1 517 ? -1.702 41.312 2.76 1 98.19 517 ILE B C 1
ATOM 7908 O O . ILE B 1 517 ? -0.857 42.125 3.137 1 98.19 517 ILE B O 1
ATOM 7912 N N . ALA B 1 518 ? -1.444 40.062 2.562 1 98.25 518 ALA B N 1
ATOM 7913 C CA . ALA B 1 518 ? -0.098 39.531 2.754 1 98.25 518 ALA B CA 1
ATOM 7914 C C . ALA B 1 518 ? 0.899 40.219 1.818 1 98.25 518 ALA B C 1
ATOM 7916 O O . ALA B 1 518 ? 1.998 40.562 2.236 1 98.25 518 ALA B O 1
ATOM 7917 N N . ALA B 1 519 ? 0.505 40.375 0.57 1 97.44 519 ALA B N 1
ATOM 7918 C CA . ALA B 1 519 ? 1.371 41.031 -0.418 1 97.44 519 ALA B CA 1
ATOM 7919 C C . ALA B 1 519 ? 1.634 42.469 -0.058 1 97.44 519 ALA B C 1
ATOM 7921 O O . ALA B 1 519 ? 2.779 42.938 -0.082 1 97.44 519 ALA B O 1
ATOM 7922 N N . LEU B 1 520 ? 0.623 43.188 0.284 1 97.25 520 LEU B N 1
ATOM 7923 C CA . LEU B 1 520 ? 0.755 44.594 0.644 1 97.25 520 LEU B CA 1
ATOM 7924 C C . LEU B 1 520 ? 1.545 44.75 1.938 1 97.25 520 LEU B C 1
ATOM 7926 O O . LEU B 1 520 ? 2.375 45.656 2.057 1 97.25 520 LEU B O 1
ATOM 7930 N N . GLY B 1 521 ? 1.24 43.938 2.898 1 96.56 521 GLY B N 1
ATOM 7931 C CA . GLY B 1 521 ? 2.014 43.938 4.129 1 96.56 521 GLY B CA 1
ATOM 7932 C C . GLY B 1 521 ? 3.496 43.688 3.906 1 96.56 521 GLY B C 1
ATOM 7933 O O . GLY B 1 521 ? 4.336 44.375 4.508 1 96.56 521 GLY B O 1
ATOM 7934 N N . ALA B 1 522 ? 3.771 42.781 3.062 1 96.19 522 ALA B N 1
ATOM 7935 C CA . ALA B 1 522 ? 5.156 42.438 2.768 1 96.19 522 ALA B CA 1
ATOM 7936 C C . ALA B 1 522 ? 5.875 43.562 2.057 1 96.19 522 ALA B C 1
ATOM 7938 O O . ALA B 1 522 ? 7.059 43.812 2.305 1 96.19 522 ALA B O 1
ATOM 7939 N N . LEU B 1 523 ? 5.18 44.281 1.17 1 94.62 523 LEU B N 1
ATOM 7940 C CA . LEU B 1 523 ? 5.793 45.312 0.341 1 94.62 523 LEU B CA 1
ATOM 7941 C C . LEU B 1 523 ? 5.941 46.594 1.119 1 94.62 523 LEU B C 1
ATOM 7943 O O . LEU B 1 523 ? 6.934 47.312 0.96 1 94.62 523 LEU B O 1
ATOM 7947 N N . PHE B 1 524 ? 5 46.875 2.068 1 94.81 524 PHE B N 1
ATOM 7948 C CA . PHE B 1 524 ? 4.965 48.219 2.6 1 94.81 524 PHE B CA 1
ATOM 7949 C C . PHE B 1 524 ? 5.141 48.219 4.113 1 94.81 524 PHE B C 1
ATOM 7951 O O . PHE B 1 524 ? 5.73 49.125 4.68 1 94.81 524 PHE B O 1
ATOM 7958 N N . LEU B 1 525 ? 4.695 47.281 4.805 1 95.25 525 LEU B N 1
ATOM 7959 C CA . LEU B 1 525 ? 4.641 47.344 6.258 1 95.25 525 LEU B CA 1
ATOM 7960 C C . LEU B 1 525 ? 5.805 46.594 6.887 1 95.25 525 LEU B C 1
ATOM 7962 O O . LEU B 1 525 ? 6.441 47.094 7.82 1 95.25 525 LEU B O 1
ATOM 7966 N N . VAL B 1 526 ? 6.055 45.438 6.383 1 95.19 526 VAL B N 1
ATOM 7967 C CA . VAL B 1 526 ? 7.078 44.594 6.98 1 95.19 526 VAL B CA 1
ATOM 7968 C C . VAL B 1 526 ? 8.43 45.312 6.945 1 95.19 526 VAL B C 1
ATOM 7970 O O . VAL B 1 526 ? 9.156 45.312 7.941 1 95.19 526 VAL B O 1
ATOM 7973 N N . PRO B 1 527 ? 8.781 45.969 5.816 1 92.06 527 PRO B N 1
ATOM 7974 C CA . PRO B 1 527 ? 10.086 46.625 5.758 1 92.06 527 PRO B CA 1
ATOM 7975 C C . PRO B 1 527 ? 10.203 47.781 6.754 1 92.06 527 PRO B C 1
ATOM 7977 O O . PRO B 1 527 ? 11.32 48.188 7.109 1 92.06 527 PRO B O 1
ATOM 7980 N N . LEU B 1 528 ? 9.133 48.25 7.203 1 92.5 528 LEU B N 1
ATOM 7981 C CA . LEU B 1 528 ? 9.141 49.344 8.164 1 92.5 528 LEU B CA 1
ATOM 7982 C C . LEU B 1 528 ? 9.508 48.844 9.555 1 92.5 528 LEU B C 1
ATOM 7984 O O . LEU B 1 528 ? 10.039 49.594 10.375 1 92.5 528 LEU B O 1
ATOM 7988 N N . PHE B 1 529 ? 9.25 47.656 9.844 1 92.25 529 PHE B N 1
ATOM 7989 C CA . PHE B 1 529 ? 9.383 47.156 11.211 1 92.25 529 PHE B CA 1
ATOM 7990 C C . PHE B 1 529 ? 10.5 46.125 11.312 1 92.25 529 PHE B C 1
ATOM 7992 O O . PHE B 1 529 ? 11 45.875 12.406 1 92.25 529 PHE B O 1
ATOM 7999 N N . TYR B 1 530 ? 10.773 45.594 10.203 1 90.88 530 TYR B N 1
ATOM 8000 C CA . TYR B 1 530 ? 11.797 44.562 10.188 1 90.88 530 TYR B CA 1
ATOM 8001 C C . TYR B 1 530 ? 12.945 44.938 9.266 1 90.88 530 TYR B C 1
ATOM 8003 O O . TYR B 1 530 ? 12.727 45.531 8.211 1 90.88 530 TYR B O 1
ATOM 8011 N N . ASN B 1 531 ? 14.18 44.938 9.766 1 79.06 531 ASN B N 1
ATOM 8012 C CA . ASN B 1 531 ? 15.352 45.219 8.945 1 79.06 531 ASN B CA 1
ATOM 8013 C C . ASN B 1 531 ? 15.664 44.062 7.988 1 79.06 531 ASN B C 1
ATOM 8015 O O . ASN B 1 531 ? 16.266 43.094 8.383 1 79.06 531 ASN B O 1
ATOM 8019 N N . LEU B 1 532 ? 15.055 44.219 6.797 1 77.44 532 LEU B N 1
ATOM 8020 C CA . LEU B 1 532 ? 15.211 43.156 5.844 1 77.44 532 LEU B CA 1
ATOM 8021 C C . LEU B 1 532 ? 16.297 43.469 4.816 1 77.44 532 LEU B C 1
ATOM 8023 O O . LEU B 1 532 ? 16.484 44.625 4.473 1 77.44 532 LEU B O 1
#

Sequence (1064 aa):
MLSFILSIFPIVLLIYLMVKRNALPSYVALPWVATLVMGVHLLHFNTDIVTISANVVSAIIAVQTPITVIFGAILFNRFSEISGATNIMRKWLGNINPNPVAQLMIIGWAFAFMIEGASGFGTPAAIAAPILVGLGFHPLKVAMLALIMNSVPVSFGAVGTPTWFGFGALKLSEDMILEIGSITAFIHSIAALIIPLLALRILVNWDDIRKNIVFIYISVLGCVVPYFLIAQVNYEFPSLVGGAIGLFISVWAANRNIGLAKVTNTLDNNAVSAGEVVKALFPTGLLIAFLIVTRIHQLPFKAMMNDATIWFSTTLGSLGLFEISKGLIFSLKNIFGSNVSSSYKLLYVPALIPFVITVLIAIPFFKISSSNVKQILVSSLQQSKNPFIALIGALVMVNLMLVGGEHSMVKIIGRTFAEISGSNWTIFSSFLGAIGSFFSGSNTVSNLTFGSVQLSTAETTGISVALVLALQSVGGAMGNMVCINNIVAVSSVLNISNQEGTIIKKTIIPMIIYGIIAALGALFLVPLFYNLMLSFILSIFPIVLLIYLMVKRNALPSYVALPWVATLVMGVHLLHFNTDIVTISANVVSAIIAVQTPITVIFGAILFNRFSEISGATNIMRKWLGNINPNPVAQLMIIGWAFAFMIEGASGFGTPAAIAAPILVGLGFHPLKVAMLALIMNSVPVSFGAVGTPTWFGFGALKLSEDMILEIGSITAFIHSIAALIIPLLALRILVNWDDIRKNIVFIYISVLGCVVPYFLIAQVNYEFPSLVGGAIGLFISVWAANRNIGLAKVTNTLDNNAVSAGEVVKALFPTGLLIAFLIVTRIHQLPFKAMMNDATIWFSTTLGSLGLFEISKGLIFSLKNIFGSNVSSSYKLLYVPALIPFVITVLIAIPFFKISSSNVKQILVSSLQQSKNPFIALIGALVMVNLMLVGGEHSMVKIIGRTFAEISGSNWTIFSSFLGAIGSFFSGSNTVSNLTFGSVQLSTAETTGISVALVLALQSVGGAMGNMVCINNIVAVSSVLNISNQEGTIIKKTIIPMIIYGIIAALGALFLVPLFYNL

Nearest PDB structures (foldseek):
  7qha-assembly1_B  TM=5.705E-01  e=2.965E-04  Photobacterium profundum SS9
  4f35-assembly1_C  TM=5.002E-01  e=1.865E-04  Vibrio cholerae
  4f35-assembly1_D  TM=4.999E-01  e=1.191E-03  Vibrio cholerae
  4f35-assembly2_B  TM=3.817E-01  e=3.365E-04  Vibrio cholerae
  4f35-assembly1_C  TM=5.003E-01  e=1.239E-04  Vibrio cholerae

pLDDT: mean 93.63, std 4.81, range [64.69, 98.75]

InterPro domains:
  IPR003804 L-lactate permease [PF02652] (2-524)
  IPR003804 L-lactate permease [PTHR30003] (1-527)
  IPR003804 L-lactate permease [TIGR00795] (1-526)

Foldseek 3Di:
DVLLCLLCVLVVQLLCQLPPPNHDALLPSLQVSLVSLVVCCVPPVVDDPLLLVLLLVQLLQLLCQVLLLLLLLLLQVLLLVQLCLLVLVLLALLFLFLFLVLSCLLLLALVLLQSQLAHNLLVSLLSSQVSSVVSPFDNLLSSLLSLLNQQLNNCQGSQNLLQCVLQVVVVDDPVLSLLLLLLLLVLSLLLLLPRNVLSVVSGDPPVQCVQQVQLNVQLSCQLSVQLNVCSNPGRRPSRNVSSVRSSVRSSVCNNVCPSHDDDDNPGDPPHDDPVSNCLSCVLSVQQVVQVCQQPDPVHCNVVQLVAAAWPDWDAPPQQAIWTAGSNGKTKGACGSPHRRIHIDRVRNRCRVPPRVVSSVVSCVVSVPDPVSSVVSSVVSVVVSVSVSSSSSSLSSSLSSQCPDPCSRSLLSLLLVCCVVQQPVVLLCLLQQLLSQCQSNLHSSSQSSRCVSNQQSNCVNSVNDNSLSSSSSSSSVSLSNSLHQSSSVSSCVSSVNPPCSVVSNVSSVVSSVVSSNSSSCCSVPPCVVPDVD/DVLLCLLCVLVVQLLCQLPDPNHDALLPSLQVSLVSLVVCCVPPVVDDVLLLVLLLVQLLQLLCQVLLLLLLLLLQVLLLVQLCLLVLVLLALLFLFLFLVLSCLLLLALVLLQSQLAHNLLVSLLSSQVSSVVSPFDNLLSSLLSLLNQQLNNCQGSQNLLQCVLQVVVVDDPVLSLLLLLLLLVLSLLLLLPRNVLSVVSGDPPVQCVQQVQLNVQLSCQLSVQLNVCSNPGRRPSRNVSSVRSSVRSSVCNNVCPSHDDDDNPGDPPHDDPVSNCLSCVLSVQQVVQVCQQPDPVHCNVVQLVAAAWPDWDAPPQQAIWTAGSNGKTKGACGSPHRRIHIDRVRNRCRVPPRVVSSVVSCVVSVPDPVSSVVSSVVSVVVSVSVSSSSSSLSSSLSSQCPDPCSGSLLSLLLVCCVVQQPVVLLCLLQQLLSQCQSNLHSSSQSSRCVSNQQSNCVNSVNDNSLSSSSSSSSVSLSNSLHQSSSVSSCVSSVNPPCSVVSNVSSVVSSVVSSNSSSCCSVPPCVVPDVD

Solvent-accessible surface area (backbone atoms only — not comparable to full-atom values): 50565 Å² total; per-residue (Å²): 108,66,66,47,51,64,42,48,41,48,56,53,48,48,52,47,47,34,63,43,94,85,45,43,56,49,48,56,46,29,39,53,38,24,53,50,50,52,47,47,34,26,52,69,67,47,44,55,66,58,61,54,50,26,39,42,52,31,21,55,51,44,35,53,53,61,46,41,29,52,35,19,24,44,37,44,52,44,44,33,56,73,70,38,28,49,57,52,47,48,46,38,63,68,56,57,48,63,37,65,68,59,43,46,45,42,39,35,33,20,45,22,28,21,39,19,6,54,43,25,88,52,45,25,36,50,55,33,34,55,52,46,35,71,74,65,47,60,58,71,48,38,48,49,25,23,32,51,41,56,15,66,34,40,42,18,12,38,46,5,39,25,48,65,55,12,45,42,86,68,70,64,54,69,66,51,52,39,48,17,33,28,50,28,33,50,46,38,46,60,40,54,76,48,52,53,58,59,29,46,53,66,77,43,55,70,67,59,47,62,54,25,42,58,32,51,50,49,31,46,46,34,20,39,50,50,19,36,60,38,12,66,78,36,51,41,45,16,15,28,54,9,9,49,50,4,30,52,48,29,51,55,35,47,67,67,50,47,44,50,57,90,64,76,83,73,59,71,87,75,72,64,54,69,67,58,51,52,57,44,42,41,53,60,51,48,34,52,50,44,49,50,54,43,64,35,78,91,38,66,48,37,57,50,30,63,30,72,52,76,68,45,74,48,70,42,48,36,48,22,39,35,35,32,18,70,13,45,31,43,31,41,33,35,23,60,76,40,92,46,56,35,55,38,43,53,52,57,44,63,14,51,46,30,35,46,51,35,48,63,58,42,37,71,76,65,64,61,50,71,68,54,49,50,47,36,53,52,51,26,55,62,66,38,47,54,58,45,44,22,43,38,13,46,37,30,30,40,48,54,34,55,47,61,64,81,69,4,38,32,38,46,49,8,46,51,49,20,71,73,44,38,79,58,38,64,61,49,38,23,57,56,11,18,51,33,1,30,55,61,46,26,38,32,57,12,25,44,66,43,39,54,31,42,45,33,20,17,64,66,47,65,47,49,51,46,56,43,51,12,30,25,41,46,13,6,13,43,16,41,35,51,6,56,61,42,50,51,50,33,25,56,73,64,69,52,75,97,47,63,68,61,45,36,67,58,37,44,53,60,35,52,52,46,46,50,46,44,25,51,34,57,72,61,49,44,61,73,78,39,96,114,107,65,65,48,51,65,40,48,42,50,56,53,49,47,51,46,45,35,64,43,94,85,44,44,55,52,49,55,44,30,38,53,37,23,52,49,50,51,48,46,33,25,51,71,66,46,44,53,66,57,61,54,51,28,39,43,52,30,22,56,49,44,37,52,54,62,47,41,28,52,36,18,23,44,37,42,52,44,45,34,55,73,68,39,27,48,58,52,49,48,47,40,63,67,55,57,48,63,36,65,68,58,42,48,45,41,41,36,32,20,42,22,28,21,39,20,7,55,42,24,90,52,45,26,36,50,55,32,32,54,53,47,36,72,74,65,46,57,57,70,47,39,47,48,26,22,30,52,42,55,16,66,35,42,41,19,13,39,48,5,40,26,48,65,56,11,44,42,86,66,70,64,54,69,67,51,53,40,49,18,34,27,51,27,32,50,44,38,48,59,42,53,74,48,52,50,57,61,30,46,54,66,77,42,55,70,66,57,48,61,56,24,40,58,32,52,49,49,31,47,48,35,20,39,50,51,19,37,60,40,11,66,78,35,51,42,46,17,15,29,54,8,10,48,50,4,31,54,48,31,52,55,35,48,66,68,51,47,43,51,58,90,63,75,83,74,61,72,87,73,72,64,53,72,66,58,50,52,57,44,43,40,54,59,51,48,33,54,51,44,47,50,55,43,65,35,80,92,38,66,48,36,57,49,28,63,30,73,54,75,68,45,75,49,70,42,46,36,49,21,39,37,34,31,19,70,12,45,31,43,31,42,32,35,23,61,76,40,91,45,57,34,56,39,44,53,52,58,43,64,14,52,47,29,35,46,51,34,48,62,58,41,38,69,76,63,64,61,51,70,68,57,50,51,48,36,53,51,52,27,54,61,65,38,48,54,59,44,44,20,43,39,12,46,37,30,31,42,48,55,33,56,48,60,64,82,69,4,38,32,38,45,49,7,46,51,50,20,68,73,44,38,79,57,37,64,62,48,37,23,54,56,11,18,51,32,2,28,55,61,47,27,39,32,55,10,26,44,65,43,40,55,29,43,44,31,20,17,64,65,48,65,47,50,50,47,58,43,50,13,30,25,40,48,12,5,14,42,15,38,35,50,5,56,63,42,50,51,50,33,24,57,72,63,70,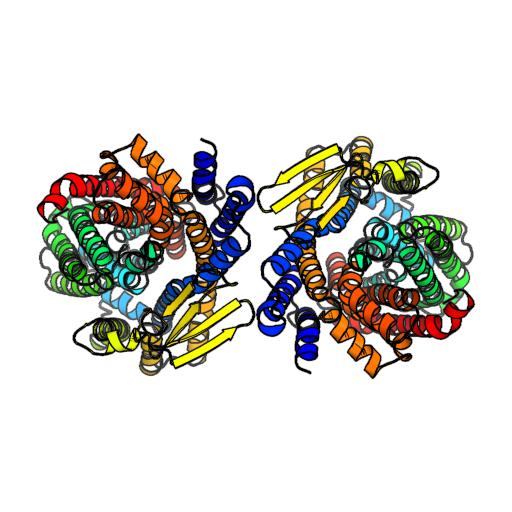52,75,96,49,63,68,60,45,37,67,60,36,44,53,59,36,52,52,47,47,50,47,46,26,49,34,58,72,61,48,44,61,74,76,38,96,113

Radius of gyration: 35.13 Å; Cα contacts (8 Å, |Δi|>4): 2042; chains: 2; bounding box: 61×101×76 Å

Secondary structure (DSSP, 8-state):
-HHHHHHHHHHHHHHHHHHSTTPPPHHHHHHHHHHHHHHHIIIII---HHHHHHHHHHHHHHTHHHHHHHHHHHHHHHHHHHHTHHHHHHHHHHTS-S-HHHHIIIIIIIIHHHHHHHT-TTHHHHHHHHHHHHTT--HHHHHHHHHHHTSGGGGGHHHHHHHHTTTGGGT--HHHHHHHHHHHHHHHHHHTTTHHHHHHTTTS-HHHHHHTHHHHHHHHHHHHHHHHHHHTT-SSSHHHHHHHHHHHHHHHHHHTTTT---------S-PPPHHHHHHHHHHHHHHHHHHHHHH-TTSSHHHHHT---EEEEEEETTTEEEEEETT-EEEEESGGGSS--EEEETTTSTTIIIIIHHHHHHHHHHT--HHHHHHHHHHHHHHHHHHHHHHHHHHHHHHHHTTTGGGSHHHHHHHHHHHHHGGGHHHHHHHHHHHHHHHHS-HHHHHHHHHHHHHHHHHHHT--HHHHHHHHHHHHHHHGGG-HHHHHHHHHHHT--S-HHHHHHHHHHHHHHHHHHHHHIIIIIHHHHS--/-HHHHHHHHHHHHHHHHHHSTTPPPHHHHHHHHHHHHHHHIIIII---HHHHHHHHHHHHHHTHHHHHHHHHHHHHHHHHHHHTHHHHHHHHHHTS-S-HHHHIIIIIIIIHHHHHHHT-TTHHHHHHHHHHHHTT--HHHHHHHHHHHSSGGGGGHHHHHHHHTTTGGGT--HHHHHHHHHHHHHHHHHHTTTHHHHHHTTTS-HHHHHHTHHHHHHHHHHHHHHHHHHHTT-SSSHHHHHHHHHHHHHHHHHHTTTT---------S-PPPHHHHHHHHHHHHHHHHHHHHHH-TTSSHHHHHT---EEEEEE-TTS-EEEEETT-EEEEESGGGSS--EEEETTTSTTIIIIIHHHHHHHHHTT--HHHHHHHHHHHHHHHHHHHHHHHHHHHHHHHHTTTGGGSHHHHHHHHHHHHHGGGHHHHHHHHHHHHHHHHS-HHHHHHHHHHHHHHHHHHHT--HHHHHHHHHHHHHHHGGG-HHHHHHHHHHHT--S-HHHHHHHHHHHHHHHHHHHHHIIIIIHHHHS--